Protein AF-A0A662XAB6-F1 (afdb_monomer_lite)

Sequence (909 aa):
MLYELLWIVLQAKLARQEALALLKDVELTTQPKACDLLTDLLWVIGNEVEANERGRERHTSREWRALCQLVKAVADEKLVTPLSLKASLEFDLLHDADLAPEPQALAKKVVRINTKTLYTQTKYNLLREETEGFAKVLGLLHTGVTKRQLAATSTDLLALIGFFDLDANRVLDLVLDAYERHPRNDCFAQLLGAFKRESLPHILGFKFQFYKRDPPAVEGVTTPRSLYRLAATLLDKNLLELEALMPHLGPSRDEIVSESLARTKEMQEQARAFGKVSLAGKKDSVKGDADEEAAAAAAKRQRDAAHNQVYGLIIGLLEIGAQQRAFEMIAWFQDKNVNPLTFTPLTTQLCAVVNVMIDAVYAPLSSRSLQLVEEGDKSEMALKKKSSPSQQTTENRYIRAVATFEECASTVFPIVEMLGPQLHHDQFLFTKLLRIVGKMLEDQLKKPKATSEGESGKEDDPVVQTIKSLVVKTFLPALSLQSCDPSTAFMLWDLIKAFPCDERYRMYLQWLEAYLTYPELQFREAEVVQSTRAVMRRLTADRAKLSARSLTHVAHSNPLIVFRTMLRQIQSYDNLIQPVVEAFKFVTPLGMDVLSFVLVSELSKPQKSMKADGTHVSLWLTSLANFSGSFYRRYPNVELAGLLQYLIQRLQNWASVDLVVLSELLTKMGSCLSLEDISVSQLEAQAGGPHLWYEPSDPKFTNRRAIPRLRDALIKRNLALPLCILICQMRSRIEFFEDKDLPHLKLLGRVYDTCQLTLSQLLQFLNGVVDPLVYRKMLPSITTLVREYHVPAELAMTLCRPAMRSDDPILQSAPRGIHAPGGGNTASNGAGRTMSNGAAANGTLTEEKHWYMYSPEVLEDVGRALHAGDGPDANPKDPFTGISREMYVTFWTLTLYDIHIPFQQYESE

Structure (mmCIF, N/CA/C/O backbone):
data_AF-A0A662XAB6-F1
#
_entry.id   AF-A0A662XAB6-F1
#
loop_
_atom_site.group_PDB
_atom_site.id
_atom_site.type_symbol
_atom_site.label_atom_id
_atom_site.label_alt_id
_atom_site.label_comp_id
_atom_site.label_asym_id
_atom_site.label_entity_id
_atom_site.label_seq_id
_atom_site.pdbx_PDB_ins_code
_atom_site.Cartn_x
_atom_site.Cartn_y
_atom_site.Cartn_z
_atom_site.occupancy
_atom_site.B_iso_or_equiv
_atom_site.auth_seq_id
_atom_site.auth_comp_id
_atom_site.auth_asym_id
_atom_site.auth_atom_id
_atom_site.pdbx_PDB_model_num
ATOM 1 N N . MET A 1 1 ? -62.985 18.448 91.212 1.00 64.50 1 MET A N 1
ATOM 2 C CA . MET A 1 1 ? -62.029 18.626 92.331 1.00 64.50 1 MET A CA 1
ATOM 3 C C . MET A 1 1 ? -60.595 18.730 91.838 1.00 64.50 1 MET A C 1
ATOM 5 O O . MET A 1 1 ? -60.015 19.780 92.039 1.00 64.50 1 MET A O 1
ATOM 9 N N . LEU A 1 2 ? -60.045 17.724 91.143 1.00 68.88 2 LEU A N 1
ATOM 10 C CA . LEU A 1 2 ? -58.697 17.806 90.548 1.00 68.88 2 LEU A CA 1
ATOM 11 C C . LEU A 1 2 ? -58.518 19.003 89.589 1.00 68.88 2 LEU A C 1
ATOM 13 O O . LEU A 1 2 ? -57.545 19.730 89.724 1.00 68.88 2 LEU A O 1
ATOM 17 N N . TYR A 1 3 ? -59.488 19.262 88.703 1.00 75.81 3 TYR A N 1
ATOM 18 C CA . TYR A 1 3 ? -59.507 20.444 87.821 1.00 75.81 3 TYR A CA 1
ATOM 19 C C . TYR A 1 3 ? -59.386 21.775 88.594 1.00 75.81 3 TYR A C 1
ATOM 21 O O . TYR A 1 3 ? -58.477 22.561 88.349 1.00 75.81 3 TYR A O 1
ATOM 29 N N . GLU A 1 4 ? -60.243 21.978 89.599 1.00 74.94 4 GLU A N 1
ATOM 30 C CA . GLU A 1 4 ? -60.218 23.165 90.470 1.00 74.94 4 GLU A CA 1
ATOM 31 C C . GLU A 1 4 ? -58.899 23.292 91.242 1.00 74.94 4 GLU A C 1
ATOM 33 O O . GLU A 1 4 ? -58.345 24.379 91.358 1.00 74.94 4 GLU A O 1
ATOM 38 N N . LEU A 1 5 ? -58.357 22.177 91.738 1.00 71.38 5 LEU A N 1
ATOM 39 C CA . LEU A 1 5 ? -57.085 22.149 92.460 1.00 71.38 5 LEU A CA 1
ATOM 40 C C . LEU A 1 5 ? -55.918 22.578 91.559 1.00 71.38 5 LEU A C 1
ATOM 42 O O . LEU A 1 5 ? -55.092 23.386 91.976 1.00 71.38 5 LEU A O 1
ATOM 46 N N . LEU A 1 6 ? -55.883 22.105 90.311 1.00 72.12 6 LEU A N 1
ATOM 47 C CA . LEU A 1 6 ? -54.888 22.525 89.322 1.00 72.12 6 LEU A CA 1
ATOM 48 C C . LEU A 1 6 ? -55.062 24.011 88.956 1.00 72.12 6 LEU A C 1
ATOM 50 O O . LEU A 1 6 ? -54.075 24.741 88.902 1.00 72.12 6 LEU A O 1
ATOM 54 N N . TRP A 1 7 ? -56.296 24.505 88.814 1.00 76.06 7 TRP A N 1
ATOM 55 C CA . TRP A 1 7 ? -56.568 25.924 88.545 1.00 76.06 7 TRP A CA 1
ATOM 56 C C . TRP A 1 7 ? -56.158 26.851 89.703 1.00 76.06 7 TRP A C 1
ATOM 58 O O . TRP A 1 7 ? -55.594 27.926 89.492 1.00 76.06 7 TRP A O 1
ATOM 68 N N . ILE A 1 8 ? -56.359 26.417 90.951 1.00 74.19 8 ILE A N 1
ATOM 69 C CA . ILE A 1 8 ? -55.923 27.133 92.163 1.00 74.19 8 ILE A CA 1
ATOM 70 C C . ILE A 1 8 ? -54.391 27.241 92.226 1.00 74.19 8 ILE A C 1
ATOM 72 O O . ILE A 1 8 ? -53.857 28.282 92.631 1.00 74.19 8 ILE A O 1
ATOM 76 N N . VAL A 1 9 ? -53.682 26.195 91.790 1.00 69.38 9 VAL A N 1
ATOM 77 C CA . VAL A 1 9 ? -52.216 26.186 91.669 1.00 69.38 9 VAL A CA 1
ATOM 78 C C . VAL A 1 9 ? -51.747 27.153 90.575 1.00 69.38 9 VAL A C 1
ATOM 80 O O . VAL A 1 9 ? -50.774 27.882 90.782 1.00 69.38 9 VAL A O 1
ATOM 83 N N . LEU A 1 10 ? -52.471 27.249 89.455 1.00 69.38 10 LEU A N 1
ATOM 84 C CA . LEU A 1 10 ? -52.178 28.194 88.366 1.00 69.38 10 LEU A CA 1
ATOM 85 C C . LEU A 1 10 ? -52.403 29.663 88.765 1.00 69.38 10 LEU A C 1
ATOM 87 O O . LEU A 1 10 ? -51.626 30.535 88.379 1.00 69.38 10 LEU A O 1
ATOM 91 N N . GLN A 1 11 ? -53.402 29.942 89.611 1.00 70.94 11 GLN A N 1
ATOM 92 C CA . GLN A 1 11 ? -53.679 31.279 90.162 1.00 70.94 11 GLN A CA 1
ATOM 93 C C . GLN A 1 11 ? -52.752 31.692 91.328 1.00 70.94 11 GLN A C 1
ATOM 95 O O . GLN A 1 11 ? -52.931 32.770 91.901 1.00 70.94 11 GLN A O 1
ATOM 100 N N . ALA A 1 12 ? -51.755 30.866 91.677 1.00 62.38 12 ALA A N 1
ATOM 101 C CA . ALA A 1 12 ? -50.772 31.092 92.744 1.00 62.38 12 ALA A CA 1
ATOM 102 C C . ALA A 1 12 ? -51.356 31.252 94.166 1.00 62.38 12 ALA A C 1
ATOM 104 O O . ALA A 1 12 ? -50.761 31.933 95.003 1.00 62.38 12 ALA A O 1
ATOM 105 N N . LYS A 1 13 ? -52.505 30.624 94.452 1.00 61.53 13 LYS A N 1
ATOM 106 C CA . LYS A 1 13 ? -53.132 30.626 95.791 1.00 61.53 13 LYS A CA 1
ATOM 107 C C . LYS A 1 13 ? -52.681 29.461 96.686 1.00 61.53 13 LYS A C 1
ATOM 109 O O . LYS A 1 13 ? -52.886 29.529 97.891 1.00 61.53 13 LYS A O 1
ATOM 114 N N . LEU A 1 14 ? -52.065 28.425 96.111 1.00 67.81 14 LEU A N 1
ATOM 115 C CA . LEU A 1 14 ? -51.539 27.244 96.807 1.00 67.81 14 LEU A CA 1
ATOM 116 C C . LEU A 1 14 ? -50.092 26.981 96.362 1.00 67.81 14 LEU A C 1
ATOM 118 O O . LEU A 1 14 ? -49.766 27.185 95.186 1.00 67.81 14 LEU A O 1
ATOM 122 N N . ALA A 1 15 ? -49.214 26.540 97.271 1.00 68.88 15 ALA A N 1
ATOM 123 C CA . ALA A 1 15 ? -47.836 26.231 96.905 1.00 68.88 15 ALA A CA 1
ATOM 124 C C . ALA A 1 15 ? -47.773 24.947 96.059 1.00 68.88 15 ALA A C 1
ATOM 126 O O . ALA A 1 15 ? -48.380 23.928 96.375 1.00 68.88 15 ALA A O 1
ATOM 127 N N . ARG A 1 16 ? -46.983 24.972 94.978 1.00 66.69 16 ARG A N 1
ATOM 128 C CA . ARG A 1 16 ? -46.826 23.841 94.038 1.00 66.69 16 ARG A CA 1
ATOM 129 C C . ARG A 1 16 ? -46.386 22.541 94.724 1.00 66.69 16 ARG A C 1
ATOM 131 O O . ARG A 1 16 ? -46.841 21.470 94.345 1.00 66.69 16 ARG A O 1
ATOM 138 N N . GLN A 1 17 ? -45.530 22.648 95.741 1.00 64.44 17 GLN A N 1
ATOM 139 C CA . GLN A 1 17 ? -45.034 21.508 96.521 1.00 64.44 17 GLN A CA 1
ATOM 140 C C . GLN A 1 17 ? -46.135 20.856 97.369 1.00 64.44 17 GLN A C 1
ATOM 142 O O . GLN A 1 17 ? -46.124 19.644 97.542 1.00 64.44 17 GLN A O 1
ATOM 147 N N . GLU A 1 18 ? -47.114 21.631 97.838 1.00 67.88 18 GLU A N 1
ATOM 148 C CA . GLU A 1 18 ? -48.255 21.121 98.610 1.00 67.88 18 GLU A CA 1
ATOM 149 C C . GLU A 1 18 ? -49.244 20.381 97.703 1.00 67.88 18 GLU A C 1
ATOM 151 O O . GLU A 1 18 ? -49.735 19.316 98.061 1.00 67.88 18 GLU A O 1
ATOM 156 N N . ALA A 1 19 ? -49.483 20.892 96.491 1.00 65.94 19 ALA A N 1
ATOM 157 C CA . ALA A 1 19 ? -50.311 20.208 95.497 1.00 65.94 19 ALA A CA 1
ATOM 158 C C . ALA A 1 19 ? -49.697 18.871 95.048 1.00 65.94 19 ALA A C 1
ATOM 160 O O . ALA A 1 19 ? -50.406 17.881 94.905 1.00 65.94 19 ALA A O 1
ATOM 161 N N . LEU A 1 20 ? -48.376 18.829 94.860 1.00 66.94 20 LEU A N 1
ATOM 162 C CA . LEU A 1 20 ? -47.648 17.609 94.509 1.00 66.94 20 LEU A CA 1
ATOM 163 C C . LEU A 1 20 ? -47.591 16.603 95.667 1.00 66.94 20 LEU A C 1
ATOM 165 O O . LEU A 1 20 ? -47.753 15.408 95.435 1.00 66.94 20 LEU A O 1
ATOM 169 N N . ALA A 1 21 ? -47.437 17.074 96.910 1.00 68.25 21 ALA A N 1
ATOM 170 C CA . ALA A 1 21 ? -47.539 16.235 98.104 1.00 68.25 21 ALA A CA 1
ATOM 171 C C . ALA A 1 21 ? -48.936 15.607 98.232 1.00 68.25 21 ALA A C 1
ATOM 173 O O . ALA A 1 21 ? -49.039 14.401 98.415 1.00 68.25 21 ALA A O 1
ATOM 174 N N . LEU A 1 22 ? -50.003 16.381 97.999 1.00 69.19 22 LEU A N 1
ATOM 175 C CA . LEU A 1 22 ? -51.377 15.865 97.973 1.00 69.19 22 LEU A CA 1
ATOM 176 C C . LEU A 1 22 ? -51.601 14.838 96.853 1.00 69.19 22 LEU A C 1
ATOM 178 O O . LEU A 1 22 ? -52.285 13.841 97.057 1.00 69.19 22 LEU A O 1
ATOM 182 N N . LEU A 1 23 ? -51.019 15.050 95.671 1.00 67.31 23 LEU A N 1
ATOM 183 C CA . LEU A 1 23 ? -51.100 14.090 94.563 1.00 67.31 23 LEU A CA 1
ATOM 184 C C . LEU A 1 23 ? -50.304 12.800 94.842 1.00 67.31 23 LEU A C 1
ATOM 186 O O . LEU A 1 23 ? -50.680 11.736 94.350 1.00 67.31 23 LEU A O 1
ATOM 190 N N . LYS A 1 24 ? -49.236 12.876 95.647 1.00 66.06 24 LYS A N 1
ATOM 191 C CA . LYS A 1 24 ? -48.466 11.716 96.126 1.00 66.06 24 LYS A CA 1
ATOM 192 C C . LYS A 1 24 ? -49.182 10.955 97.239 1.00 66.06 24 LYS A C 1
ATOM 194 O O . LYS A 1 24 ? -49.233 9.731 97.173 1.00 66.06 24 LYS A O 1
ATOM 199 N N . ASP A 1 25 ? -49.768 11.663 98.201 1.00 68.06 25 ASP A N 1
ATOM 200 C CA . ASP A 1 25 ? -50.517 11.082 99.326 1.00 68.06 25 ASP A CA 1
ATOM 201 C C . ASP A 1 25 ? -51.758 10.307 98.857 1.00 68.06 25 ASP A C 1
ATOM 203 O O . ASP A 1 25 ? -52.202 9.369 99.514 1.00 68.06 25 ASP A O 1
ATOM 207 N N . VAL A 1 26 ? -52.306 10.673 97.695 1.00 65.62 26 VAL A N 1
ATOM 208 C CA . VAL A 1 26 ? -53.451 10.000 97.057 1.00 65.62 26 VAL A CA 1
ATOM 209 C C . VAL A 1 26 ? -53.031 8.751 96.249 1.00 65.62 26 VAL A C 1
ATOM 211 O O . VAL A 1 26 ? -53.879 8.091 95.656 1.00 65.62 26 VAL A O 1
ATOM 214 N N . GLU A 1 27 ? -51.741 8.387 96.230 1.00 64.00 27 GLU A N 1
ATOM 215 C CA . GLU A 1 27 ? -51.200 7.209 95.524 1.00 64.00 27 GLU A CA 1
ATOM 216 C C . GLU A 1 27 ? -51.620 7.124 94.039 1.00 64.00 27 GLU A C 1
ATOM 218 O O . GLU A 1 27 ? -51.864 6.036 93.508 1.00 64.00 27 GLU A O 1
ATOM 223 N N . LEU A 1 28 ? -51.686 8.261 93.325 1.00 62.09 28 LEU A N 1
ATOM 224 C CA . LEU A 1 28 ? -52.144 8.313 91.922 1.00 62.09 28 LEU A CA 1
ATOM 225 C C . LEU A 1 28 ? -51.365 7.387 90.973 1.00 62.09 28 LEU A C 1
ATOM 227 O O . LEU A 1 28 ? -51.900 6.964 89.953 1.00 62.09 28 LEU A O 1
ATOM 231 N N . THR A 1 29 ? -50.128 7.036 91.314 1.00 60.00 29 THR A N 1
ATOM 232 C CA . THR A 1 29 ? -49.271 6.130 90.538 1.00 60.00 29 THR A CA 1
ATOM 233 C C . THR A 1 29 ? -49.745 4.672 90.545 1.00 60.00 29 THR A C 1
ATOM 235 O O . THR A 1 29 ? -49.292 3.885 89.714 1.00 60.00 29 THR A O 1
ATOM 238 N N . THR A 1 30 ? -50.660 4.292 91.447 1.00 61.38 30 THR A N 1
ATOM 239 C CA . THR A 1 30 ? -51.201 2.924 91.553 1.00 61.38 30 THR A CA 1
ATOM 240 C C . THR A 1 30 ? -52.391 2.664 90.621 1.00 61.38 30 THR A C 1
ATOM 242 O O . THR A 1 30 ? -52.692 1.504 90.330 1.00 61.38 30 THR A O 1
ATOM 245 N N . GLN A 1 31 ? -53.049 3.712 90.100 1.00 70.00 31 GLN A N 1
ATOM 246 C CA . GLN A 1 31 ? -54.215 3.591 89.216 1.00 70.00 31 GLN A CA 1
ATOM 247 C C . GLN A 1 31 ? -53.969 4.227 87.833 1.00 70.00 31 GLN A C 1
ATOM 249 O O . GLN A 1 31 ? -53.994 5.451 87.709 1.00 70.00 31 GLN A O 1
ATOM 254 N N . PRO A 1 32 ? -53.852 3.434 86.747 1.00 68.19 32 PRO A N 1
ATOM 255 C CA . PRO A 1 32 ? -53.530 3.960 85.414 1.00 68.19 32 PRO A CA 1
ATOM 256 C C . PRO A 1 32 ? -54.595 4.926 84.869 1.00 68.19 32 PRO A C 1
ATOM 258 O O . PRO A 1 32 ? -54.259 5.943 84.275 1.00 68.19 32 PRO A O 1
ATOM 261 N N . LYS A 1 33 ? -55.881 4.682 85.165 1.00 72.31 33 LYS A N 1
ATOM 262 C CA . LYS A 1 33 ? -56.985 5.569 84.755 1.00 72.31 33 LYS A CA 1
ATOM 263 C C . LYS A 1 33 ? -56.912 6.959 85.393 1.00 72.31 33 LYS A C 1
ATOM 265 O O . LYS A 1 33 ? -57.409 7.914 84.811 1.00 72.31 33 LYS A O 1
ATOM 270 N N . ALA A 1 34 ? -56.338 7.072 86.591 1.00 70.81 34 ALA A N 1
ATOM 271 C CA . ALA A 1 34 ? -56.177 8.354 87.269 1.00 70.81 34 ALA A CA 1
ATOM 272 C C . ALA A 1 34 ? -55.024 9.163 86.656 1.00 70.81 34 ALA A C 1
ATOM 274 O O . ALA A 1 34 ? -55.145 10.379 86.522 1.00 70.81 34 ALA A O 1
ATOM 275 N N . CYS A 1 35 ? -53.950 8.491 86.224 1.00 70.50 35 CYS A N 1
ATOM 276 C CA . CYS A 1 35 ? -52.875 9.104 85.444 1.00 70.50 35 CYS A CA 1
ATOM 277 C C . CYS A 1 35 ? -53.378 9.621 84.089 1.00 70.50 35 CYS A C 1
ATOM 279 O O . CYS A 1 35 ? -53.080 10.763 83.754 1.00 70.50 35 CYS A O 1
ATOM 281 N N . ASP A 1 36 ? -54.174 8.829 83.360 1.00 73.50 36 ASP A N 1
ATOM 282 C CA . ASP A 1 36 ? -54.745 9.236 82.065 1.00 73.50 36 ASP A CA 1
ATOM 283 C C . ASP A 1 36 ? -55.705 10.431 82.223 1.00 73.50 36 ASP A C 1
ATOM 285 O O . ASP A 1 36 ? -55.641 11.409 81.481 1.00 73.50 36 ASP A O 1
ATOM 289 N N . LEU A 1 37 ? -56.540 10.417 83.268 1.00 77.44 37 LEU A N 1
ATOM 290 C CA . LEU A 1 37 ? -57.451 11.524 83.561 1.00 77.44 37 LEU A CA 1
ATOM 291 C C . LEU A 1 37 ? -56.697 12.796 83.983 1.00 77.44 37 LEU A C 1
ATOM 293 O O . LEU A 1 37 ? -57.123 13.900 83.656 1.00 77.44 37 LEU A O 1
ATOM 297 N N . LEU A 1 38 ? -55.570 12.662 84.689 1.00 74.94 38 LEU A N 1
ATOM 298 C CA . LEU A 1 38 ? -54.689 13.785 85.015 1.00 74.94 38 LEU A CA 1
ATOM 299 C C . LEU A 1 38 ? -54.019 14.350 83.755 1.00 74.94 38 LEU A C 1
ATOM 301 O O . LEU A 1 38 ? -53.928 15.569 83.629 1.00 74.94 38 LEU A O 1
ATOM 305 N N . THR A 1 39 ? -53.583 13.507 82.813 1.00 76.44 39 THR A N 1
ATOM 306 C CA . THR A 1 39 ? -53.019 13.975 81.536 1.00 76.44 39 THR A CA 1
ATOM 307 C C . THR A 1 39 ? -54.048 14.658 80.653 1.00 76.44 39 THR A C 1
ATOM 309 O O . THR A 1 39 ? -53.748 15.714 80.101 1.00 76.44 39 THR A O 1
ATOM 312 N N . ASP A 1 40 ? -55.265 14.120 80.580 1.00 80.50 40 ASP A N 1
ATOM 313 C CA . ASP A 1 40 ? -56.362 14.727 79.828 1.00 80.50 40 ASP A CA 1
ATOM 314 C C . ASP A 1 40 ? -56.766 16.067 80.452 1.00 8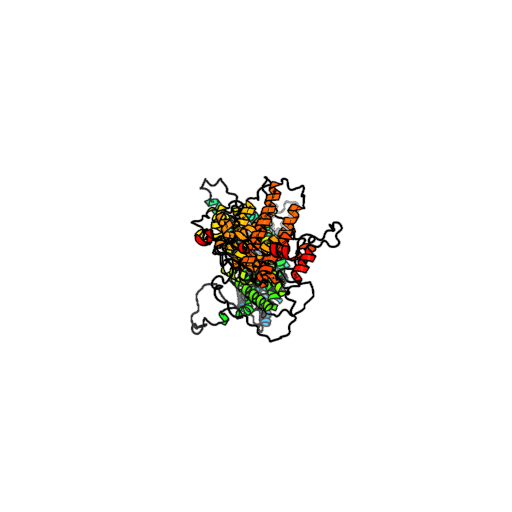0.50 40 ASP A C 1
ATOM 316 O O . ASP A 1 40 ? -56.984 17.044 79.743 1.00 80.50 40 ASP A O 1
ATOM 320 N N . LEU A 1 41 ? -56.792 16.159 81.788 1.00 79.56 41 LEU A N 1
ATOM 321 C CA . LEU A 1 41 ? -57.036 17.418 82.494 1.00 79.56 41 LEU A CA 1
ATOM 322 C C . LEU A 1 41 ? -55.926 18.444 82.254 1.00 79.56 41 LEU A C 1
ATOM 324 O O . LEU A 1 41 ? -56.233 19.613 82.053 1.00 79.56 41 LEU A O 1
ATOM 328 N N . LEU A 1 42 ? -54.654 18.036 82.249 1.00 77.50 42 LEU A N 1
ATOM 329 C CA . LEU A 1 42 ? -53.536 18.926 81.916 1.00 77.50 42 LEU A CA 1
ATOM 330 C C . LEU A 1 42 ? -53.609 19.413 80.460 1.00 77.50 42 LEU A C 1
ATOM 332 O O . LEU A 1 42 ? -53.297 20.574 80.206 1.00 77.50 42 LEU A O 1
ATOM 336 N N . TRP A 1 43 ? -54.064 18.567 79.530 1.00 81.19 43 TRP A N 1
ATOM 337 C CA . TRP A 1 43 ? -54.310 18.951 78.137 1.00 81.19 43 TRP A CA 1
ATOM 338 C C . TRP A 1 43 ? -55.481 19.937 78.008 1.00 81.19 43 TRP A C 1
ATOM 340 O O . TRP A 1 43 ? -55.330 20.994 77.399 1.00 81.19 43 TRP A O 1
ATOM 350 N N . VAL A 1 44 ? -56.625 19.654 78.646 1.00 81.62 44 VAL A N 1
ATOM 351 C CA . VAL A 1 44 ? -57.801 20.546 78.648 1.00 81.62 44 VAL A CA 1
ATOM 352 C C . VAL A 1 44 ? -57.467 21.899 79.276 1.00 81.62 44 VAL A C 1
ATOM 354 O O . VAL A 1 44 ? -57.783 22.934 78.697 1.00 81.62 44 VAL A O 1
ATOM 357 N N . ILE A 1 45 ? -56.785 21.904 80.425 1.00 79.06 45 ILE A N 1
ATOM 358 C CA . ILE A 1 45 ? -56.367 23.136 81.103 1.00 79.06 45 ILE A CA 1
ATOM 359 C C . ILE A 1 45 ? -55.348 23.903 80.250 1.00 79.06 45 ILE A C 1
ATOM 361 O O . ILE A 1 45 ? -55.426 25.126 80.186 1.00 79.06 45 ILE A O 1
ATOM 365 N N . GLY A 1 46 ? -54.434 23.215 79.559 1.00 77.94 46 GLY A N 1
ATOM 366 C CA . GLY A 1 46 ? -53.537 23.837 78.581 1.00 77.94 46 GLY A CA 1
ATOM 367 C C . GLY A 1 46 ? -54.302 24.594 77.500 1.00 77.94 46 GLY A C 1
ATOM 368 O O . GLY A 1 46 ? -54.092 25.795 77.332 1.00 77.94 46 GLY A O 1
ATOM 369 N N . ASN A 1 47 ? -55.272 23.936 76.867 1.00 77.38 47 ASN A N 1
ATOM 370 C CA . ASN A 1 47 ? -56.105 24.542 75.827 1.00 77.38 47 ASN A CA 1
ATOM 371 C C . ASN A 1 47 ? -56.960 25.707 76.352 1.00 77.38 47 ASN A C 1
ATOM 373 O O . ASN A 1 47 ? -57.165 26.697 75.652 1.00 77.38 47 ASN A O 1
ATOM 377 N N . GLU A 1 48 ? -57.466 25.621 77.584 1.00 77.62 48 GLU A N 1
ATOM 378 C CA . GLU A 1 48 ? -58.232 26.702 78.215 1.00 77.62 48 GLU A CA 1
ATOM 379 C C . GLU A 1 48 ? -57.359 27.910 78.575 1.00 77.62 48 GLU A C 1
ATOM 381 O O . GLU A 1 48 ? -57.803 29.052 78.433 1.00 77.62 48 GLU A O 1
ATOM 386 N N . VAL A 1 49 ? -56.114 27.689 79.011 1.00 74.62 49 VAL A N 1
ATOM 387 C CA . VAL A 1 49 ? -55.144 28.767 79.243 1.00 74.62 49 VAL A CA 1
ATOM 388 C C . VAL A 1 49 ? -54.801 29.455 77.921 1.00 74.62 49 VAL A C 1
ATOM 390 O O . VAL A 1 49 ? -54.876 30.681 77.859 1.00 74.62 49 VAL A O 1
ATOM 393 N N . GLU A 1 50 ? -54.539 28.707 76.847 1.00 72.56 50 GLU A N 1
ATOM 394 C CA . GLU A 1 50 ? -54.301 29.284 75.515 1.00 72.56 50 GLU A CA 1
ATOM 395 C C . GLU A 1 50 ? -55.525 30.027 74.960 1.00 72.56 50 GLU A C 1
ATOM 397 O O . GLU A 1 50 ? -55.405 31.114 74.388 1.00 72.56 50 GLU A O 1
ATOM 402 N N . ALA A 1 51 ? -56.733 29.491 75.159 1.00 71.38 51 ALA A N 1
ATOM 403 C CA . ALA A 1 51 ? -57.969 30.143 74.732 1.00 71.38 51 ALA A CA 1
ATOM 404 C C . ALA A 1 51 ? -58.236 31.458 75.492 1.00 71.38 51 ALA A C 1
ATOM 406 O O . ALA A 1 51 ? -58.778 32.405 74.909 1.00 71.38 51 ALA A O 1
ATOM 407 N N . ASN A 1 52 ? -57.830 31.538 76.765 1.00 69.62 52 ASN A N 1
ATOM 408 C CA . ASN A 1 52 ? -57.932 32.733 77.609 1.00 69.62 52 ASN A CA 1
ATOM 409 C C . ASN A 1 52 ? -56.854 33.797 77.308 1.00 69.62 52 ASN A C 1
ATOM 411 O O . ASN A 1 52 ? -56.996 34.943 77.735 1.00 69.62 52 ASN A O 1
ATOM 415 N N . GLU A 1 53 ? -55.813 33.477 76.532 1.00 66.69 53 GLU A N 1
ATOM 416 C CA . GLU A 1 53 ? -54.731 34.402 76.148 1.00 66.69 53 GLU A CA 1
ATOM 417 C C . GLU A 1 53 ? -55.084 35.372 74.999 1.00 66.69 53 GLU A C 1
ATOM 419 O O . GLU A 1 53 ? -54.214 36.108 74.525 1.00 66.69 53 GLU A O 1
ATOM 424 N N . ARG A 1 54 ? -56.349 35.447 74.555 1.00 52.69 54 ARG A N 1
ATOM 425 C CA . ARG A 1 54 ? -56.786 36.361 73.477 1.00 52.69 54 ARG A CA 1
ATOM 426 C C . ARG A 1 54 ? -56.409 37.825 73.777 1.00 52.69 54 ARG A C 1
ATOM 428 O O . ARG A 1 54 ? -57.127 38.530 74.480 1.00 52.69 54 ARG A O 1
ATOM 435 N N . GLY A 1 55 ? -55.294 38.284 73.197 1.00 55.88 55 GLY A N 1
ATOM 436 C CA . GLY A 1 55 ? -54.782 39.660 73.285 1.00 55.88 55 GLY A CA 1
ATOM 437 C C . GLY A 1 55 ? -53.388 39.835 73.914 1.00 55.88 55 GLY A C 1
ATOM 438 O O . GLY A 1 55 ? -52.907 40.965 73.953 1.00 55.88 55 GLY A O 1
ATOM 439 N N . ARG A 1 56 ? -52.725 38.770 74.390 1.00 57.69 56 ARG A N 1
ATOM 440 C CA . ARG A 1 56 ? -51.313 38.786 74.840 1.00 57.69 56 ARG A CA 1
ATOM 441 C C . ARG A 1 56 ? -50.422 38.045 73.829 1.00 57.69 56 ARG A C 1
ATOM 443 O O . ARG A 1 56 ? -50.932 37.260 73.033 1.00 57.69 56 ARG A O 1
ATOM 450 N N . GLU A 1 57 ? -49.108 38.299 73.824 1.00 56.16 57 GLU A N 1
ATOM 451 C CA . GLU A 1 57 ? -48.163 37.451 73.074 1.00 56.16 57 GLU A CA 1
ATOM 452 C C . GLU A 1 57 ? -48.307 36.005 73.577 1.00 56.16 57 GLU A C 1
ATOM 454 O O . GLU A 1 57 ? -48.281 35.781 74.792 1.00 56.16 57 GLU A O 1
ATOM 459 N N . ARG A 1 58 ? -48.524 35.047 72.661 1.00 61.16 58 ARG A N 1
ATOM 460 C CA . ARG A 1 58 ? -48.748 33.628 72.995 1.00 61.16 58 ARG A CA 1
ATOM 461 C C . ARG A 1 58 ? -47.674 33.127 73.966 1.00 61.16 58 ARG A C 1
ATOM 463 O O . ARG A 1 58 ? -46.505 33.470 73.793 1.00 61.16 58 ARG A O 1
ATOM 470 N N . HIS A 1 59 ? -48.068 32.323 74.954 1.00 63.84 59 HIS A N 1
ATOM 471 C CA . HIS A 1 59 ? -47.167 31.645 75.899 1.00 63.84 59 HIS A CA 1
ATOM 472 C C . HIS A 1 59 ? -46.468 32.566 76.927 1.00 63.84 59 HIS A C 1
ATOM 474 O O . HIS A 1 59 ? -45.488 32.184 77.573 1.00 63.84 59 HIS A O 1
ATOM 480 N N . THR A 1 60 ? -46.967 33.792 77.142 1.00 61.75 60 THR A N 1
ATOM 481 C CA . THR A 1 60 ? -46.383 34.753 78.109 1.00 61.75 60 THR A CA 1
ATOM 482 C C . THR A 1 60 ? -47.222 34.987 79.368 1.00 61.75 60 THR A C 1
ATOM 484 O O . THR A 1 60 ? -46.779 35.712 80.277 1.00 61.75 60 THR A O 1
ATOM 487 N N . SER A 1 61 ? -48.413 34.387 79.480 1.00 71.31 61 SER A N 1
ATOM 488 C CA . SER A 1 61 ? -49.264 34.567 80.658 1.00 71.31 61 SER A CA 1
ATOM 489 C C . SER A 1 61 ? -48.635 33.994 81.934 1.00 71.31 61 SER A C 1
ATOM 491 O O . SER A 1 61 ? -47.706 33.177 81.928 1.00 71.31 61 SER A O 1
ATOM 493 N N . ARG A 1 62 ? -49.094 34.499 83.085 1.00 69.69 62 ARG A N 1
ATOM 494 C CA . ARG A 1 62 ? -48.660 33.979 84.387 1.00 69.69 62 ARG A CA 1
ATOM 495 C C . ARG A 1 62 ? -49.185 32.557 84.577 1.00 69.69 62 ARG A C 1
ATOM 497 O O . ARG A 1 62 ? -48.456 31.726 85.113 1.00 69.69 62 ARG A O 1
ATOM 504 N N . GLU A 1 63 ? -50.401 32.301 84.099 1.00 72.62 63 GLU A N 1
ATOM 505 C CA . GLU A 1 63 ? -51.036 30.990 84.109 1.00 72.62 63 GLU A CA 1
ATOM 506 C C . GLU A 1 63 ? -50.252 29.979 83.253 1.00 72.62 63 GLU A C 1
ATOM 508 O O . GLU A 1 63 ? -49.946 28.898 83.746 1.00 72.62 63 GLU A O 1
ATOM 513 N N . TRP A 1 64 ? -49.807 30.344 82.043 1.00 77.00 64 TRP A N 1
ATOM 514 C CA . TRP A 1 64 ? -49.007 29.463 81.177 1.00 77.00 64 TRP A CA 1
ATOM 515 C C . TRP A 1 64 ? -47.670 29.060 81.808 1.00 77.00 64 TRP A C 1
ATOM 517 O O . TRP A 1 64 ? -47.349 27.878 81.894 1.00 77.00 64 TRP A O 1
ATOM 527 N N . ARG A 1 65 ? -46.908 30.013 82.368 1.00 74.69 65 ARG A N 1
ATOM 528 C CA . ARG A 1 65 ? -45.646 29.678 83.063 1.00 74.69 65 ARG A CA 1
ATOM 529 C C . ARG A 1 65 ? -45.868 28.795 84.289 1.00 74.69 65 ARG A C 1
ATOM 531 O O . ARG A 1 65 ? -45.038 27.934 84.577 1.00 74.69 65 ARG A O 1
ATOM 538 N N . ALA A 1 66 ? -46.955 29.020 85.029 1.00 74.88 66 ALA A N 1
ATOM 539 C CA . ALA A 1 66 ? -47.312 28.179 86.165 1.00 74.88 66 ALA A CA 1
ATOM 540 C C . ALA A 1 66 ? -47.685 26.759 85.706 1.00 74.88 66 ALA A C 1
ATOM 542 O O . ALA A 1 66 ? -47.290 25.798 86.367 1.00 74.88 66 ALA A O 1
ATOM 543 N N . LEU A 1 67 ? -48.355 26.627 84.556 1.00 77.88 67 LEU A N 1
ATOM 544 C CA . LEU A 1 67 ? -48.697 25.350 83.933 1.00 77.88 67 LEU A CA 1
ATOM 545 C C . LEU A 1 67 ? -47.449 24.601 83.465 1.00 77.88 67 LEU A C 1
ATOM 547 O O . LEU A 1 67 ? -47.269 23.453 83.855 1.00 77.88 67 LEU A O 1
ATOM 551 N N . CYS A 1 68 ? -46.542 25.246 82.728 1.00 76.75 68 CYS A N 1
ATOM 552 C CA . CYS A 1 68 ? -45.290 24.623 82.283 1.00 76.75 68 CYS A CA 1
ATOM 553 C C . CYS A 1 68 ? -44.446 24.138 83.470 1.00 76.75 68 CYS A C 1
ATOM 555 O O . CYS A 1 68 ? -43.910 23.032 83.458 1.00 76.75 68 CYS A O 1
ATOM 557 N N . GLN A 1 69 ? -44.376 24.932 84.544 1.00 76.12 69 GLN A N 1
ATOM 558 C CA . GLN A 1 69 ? -43.668 24.549 85.768 1.00 76.12 69 GLN A CA 1
ATOM 559 C C . GLN A 1 69 ? -44.357 23.405 86.521 1.00 76.12 69 GLN A C 1
ATOM 561 O O . GLN A 1 69 ? -43.674 22.591 87.139 1.00 76.12 69 GLN A O 1
ATOM 566 N N . LEU A 1 70 ? -45.689 23.336 86.484 1.00 77.00 70 LEU A N 1
ATOM 567 C CA . LEU A 1 70 ? -46.461 22.243 87.067 1.00 77.00 70 LEU A CA 1
ATOM 568 C C . LEU A 1 70 ? -46.277 20.950 86.269 1.00 77.00 70 LEU A C 1
ATOM 570 O O . LEU A 1 70 ? -45.987 19.918 86.859 1.00 77.00 70 LEU A O 1
ATOM 574 N N . VAL A 1 71 ? -46.367 21.014 84.940 1.00 76.94 71 VAL A N 1
ATOM 575 C CA . VAL A 1 71 ? -46.135 19.884 84.028 1.00 76.94 71 VAL A CA 1
ATOM 576 C C . VAL A 1 71 ? -44.706 19.352 84.177 1.00 76.94 71 VAL A C 1
ATOM 578 O O . VAL A 1 71 ? -44.511 18.139 84.268 1.00 76.94 71 VAL A O 1
ATOM 581 N N . LYS A 1 72 ? -43.713 20.242 84.302 1.00 78.50 72 LYS A N 1
ATOM 582 C CA . LYS A 1 72 ? -42.322 19.871 84.594 1.00 78.50 72 LYS A CA 1
ATOM 583 C C . LYS A 1 72 ? -42.187 19.170 85.947 1.00 78.50 72 LYS A C 1
ATOM 585 O O . LYS A 1 72 ? -41.587 18.106 86.021 1.00 78.50 72 LYS A O 1
ATOM 590 N N . ALA A 1 73 ? -42.815 19.697 86.997 1.00 75.69 73 ALA A N 1
ATOM 591 C CA . ALA A 1 73 ? -42.769 19.079 88.319 1.00 75.69 73 ALA A CA 1
ATOM 592 C C . ALA A 1 73 ? -43.507 17.724 88.378 1.00 75.69 73 ALA A C 1
ATOM 594 O O . ALA A 1 73 ? -43.032 16.790 89.017 1.00 75.69 73 ALA A O 1
ATOM 595 N N . VAL A 1 74 ? -44.626 17.578 87.660 1.00 75.56 74 VAL A N 1
ATOM 596 C CA . VAL A 1 74 ? -45.355 16.305 87.509 1.00 75.56 74 VAL A CA 1
ATOM 597 C C . VAL A 1 74 ? -44.495 15.254 86.798 1.00 75.56 74 VAL A C 1
ATOM 599 O O . VAL A 1 74 ? -44.523 14.078 87.172 1.00 75.56 74 VAL A O 1
ATOM 602 N N . ALA A 1 75 ? -43.704 15.670 85.805 1.00 72.69 75 ALA A N 1
ATOM 603 C CA . ALA A 1 75 ? -42.762 14.800 85.108 1.00 72.69 75 ALA A CA 1
ATOM 604 C C . ALA A 1 75 ? -41.530 14.443 85.967 1.00 72.69 75 ALA A C 1
ATOM 606 O O . ALA A 1 75 ? -41.149 13.271 86.014 1.00 72.69 75 ALA A O 1
ATOM 607 N N . ASP A 1 76 ? -40.942 15.414 86.676 1.00 76.44 76 ASP A N 1
ATOM 608 C CA . ASP A 1 76 ? -39.763 15.228 87.540 1.00 76.44 76 ASP A CA 1
ATOM 609 C C . ASP A 1 76 ? -40.063 14.294 88.723 1.00 76.44 76 ASP A C 1
ATOM 611 O O . ASP A 1 76 ? -39.252 13.437 89.083 1.00 76.44 76 ASP A O 1
ATOM 615 N N . GLU A 1 77 ? -41.264 14.400 89.295 1.00 73.19 77 GLU A N 1
ATOM 616 C CA . GLU A 1 77 ? -41.711 13.548 90.397 1.00 73.19 77 GLU A CA 1
ATOM 617 C C . GLU A 1 77 ? -42.283 12.191 89.949 1.00 73.19 77 GLU A C 1
ATOM 619 O O . GLU A 1 77 ? -42.691 11.393 90.794 1.00 73.19 77 GLU A O 1
ATOM 624 N N . LYS A 1 78 ? -42.274 11.896 88.638 1.00 67.12 78 LYS A N 1
ATOM 625 C CA . LYS A 1 78 ? -42.756 10.641 88.024 1.00 67.12 78 LYS A CA 1
ATOM 626 C C . LYS A 1 78 ? -44.209 10.279 88.369 1.00 67.12 78 LYS A C 1
ATOM 628 O O . LYS A 1 78 ? -44.558 9.099 88.393 1.00 67.12 78 LYS A O 1
ATOM 633 N N . LEU A 1 79 ? -45.065 11.275 88.595 1.00 70.25 79 LEU A N 1
ATOM 634 C CA . LEU A 1 79 ? -46.500 11.060 88.833 1.00 70.25 79 LEU A CA 1
ATOM 635 C C . LEU A 1 79 ? -47.215 10.535 87.576 1.00 70.25 79 LEU A C 1
ATOM 637 O O . LEU A 1 79 ? -48.152 9.747 87.672 1.00 70.25 79 LEU A O 1
ATOM 641 N N . VAL A 1 80 ? -46.733 10.933 86.395 1.00 71.44 80 VAL A N 1
ATOM 642 C CA . VAL A 1 80 ? -47.130 10.393 85.090 1.00 71.44 80 VAL A CA 1
ATOM 643 C C . VAL A 1 80 ? -45.870 10.023 84.315 1.00 71.44 80 VAL A C 1
ATOM 645 O O . VAL A 1 80 ? -44.852 10.714 84.387 1.00 71.44 80 VAL A O 1
ATOM 648 N N . THR A 1 81 ? -45.918 8.930 83.550 1.00 73.19 81 THR A N 1
ATOM 649 C CA . THR A 1 81 ? -44.788 8.572 82.689 1.00 73.19 81 THR A CA 1
ATOM 650 C C . THR A 1 81 ? -44.555 9.654 81.622 1.00 73.19 81 THR A C 1
ATOM 652 O O . THR A 1 81 ? -45.501 10.114 80.977 1.00 73.19 81 THR A O 1
ATOM 655 N N . PRO A 1 82 ? -43.294 10.036 81.351 1.00 68.81 82 PRO A N 1
ATOM 656 C CA . PRO A 1 82 ? -42.978 11.070 80.364 1.00 68.81 82 PRO A CA 1
ATOM 657 C C . PRO A 1 82 ? -43.398 10.686 78.934 1.00 68.81 82 PRO A C 1
ATOM 659 O O . PRO A 1 82 ? -43.460 11.549 78.065 1.00 68.81 82 PRO A O 1
ATOM 662 N N . LEU A 1 83 ? -43.685 9.404 78.676 1.00 71.56 83 LEU A N 1
ATOM 663 C CA . LEU A 1 83 ? -44.216 8.911 77.403 1.00 71.56 83 LEU A CA 1
ATOM 664 C C . LEU A 1 83 ? -45.690 9.286 77.199 1.00 71.56 83 LEU A C 1
ATOM 666 O O . LEU A 1 83 ? -46.042 9.694 76.099 1.00 71.56 83 LEU A O 1
ATOM 670 N N . SER A 1 84 ? -46.521 9.195 78.243 1.00 72.50 84 SER A N 1
ATOM 671 C CA . SER A 1 84 ? -47.942 9.568 78.172 1.00 72.50 84 SER A CA 1
ATOM 672 C C . SER A 1 84 ? -48.106 11.082 77.983 1.00 72.50 84 SER A C 1
ATOM 674 O O . SER A 1 84 ? -48.791 11.529 77.067 1.00 72.50 84 SER A O 1
ATOM 676 N N . LEU A 1 85 ? -47.336 11.883 78.731 1.00 72.19 85 LEU A N 1
ATOM 677 C CA . LEU A 1 85 ? -47.316 13.344 78.573 1.00 72.19 85 LEU A CA 1
ATOM 678 C C . LEU A 1 85 ? -46.900 13.775 77.157 1.00 72.19 85 LEU A C 1
ATOM 680 O O . LEU A 1 85 ? -47.494 14.684 76.591 1.00 72.19 85 LEU A O 1
ATOM 684 N N . LYS A 1 86 ? -45.911 13.101 76.556 1.00 75.25 86 LYS A N 1
ATOM 685 C CA . LYS A 1 86 ? -45.456 13.388 75.183 1.00 75.25 86 LYS A CA 1
ATOM 686 C C . LYS A 1 86 ? -46.426 12.930 74.093 1.00 75.25 86 LYS A C 1
ATOM 688 O O . LYS A 1 86 ? -46.296 13.395 72.965 1.00 75.25 86 LYS A O 1
ATOM 693 N N . ALA A 1 87 ? -47.325 11.996 74.396 1.00 72.75 87 ALA A N 1
ATOM 694 C CA . ALA A 1 87 ? -48.309 11.483 73.448 1.00 72.75 87 ALA A CA 1
ATOM 695 C C . ALA A 1 87 ? -49.571 12.358 73.388 1.00 72.75 87 ALA A C 1
ATOM 697 O O . ALA A 1 87 ? -50.150 12.485 72.312 1.00 72.75 87 ALA A O 1
ATOM 698 N N . SER A 1 88 ? -49.967 12.955 74.519 1.00 74.12 88 SER A N 1
ATOM 699 C CA . SER A 1 88 ? -51.239 13.682 74.644 1.00 74.12 88 SER A CA 1
ATOM 700 C C . SER A 1 88 ? -51.105 15.209 74.661 1.00 74.12 88 SER A C 1
ATOM 702 O O . SER A 1 88 ? -52.044 15.889 74.265 1.00 74.12 88 SER A O 1
ATOM 704 N N . LEU A 1 89 ? -49.975 15.774 75.114 1.00 78.69 89 LEU A N 1
ATOM 705 C CA . LEU A 1 89 ? -49.799 17.232 75.207 1.00 78.69 89 LEU A CA 1
ATOM 706 C C . LEU A 1 89 ? -49.321 17.861 73.888 1.00 78.69 89 LEU A C 1
ATOM 708 O O . LEU A 1 89 ? -48.626 17.229 73.091 1.00 78.69 89 LEU A O 1
ATOM 712 N N . GLU A 1 90 ? -49.659 19.136 73.682 1.00 79.12 90 GLU A N 1
ATOM 713 C CA . GLU A 1 90 ? -49.266 19.897 72.492 1.00 79.12 90 GLU A CA 1
ATOM 714 C C . GLU A 1 90 ? -47.763 20.237 72.472 1.00 79.12 90 GLU A C 1
ATOM 716 O O . GLU A 1 90 ? -47.100 20.321 73.511 1.00 79.12 90 GLU A O 1
ATOM 721 N N . PHE A 1 91 ? -47.198 20.427 71.271 1.00 77.44 91 PHE A N 1
ATOM 722 C CA . PHE A 1 91 ? -45.749 20.599 71.090 1.00 77.44 91 PHE A CA 1
ATOM 723 C C . PHE A 1 91 ? -45.193 21.861 71.763 1.00 77.44 91 PHE A C 1
ATOM 725 O O . PHE A 1 91 ? -44.053 21.830 72.226 1.00 77.44 91 PHE A O 1
ATOM 732 N N . ASP A 1 92 ? -45.986 22.930 71.838 1.00 75.44 92 ASP A N 1
ATOM 733 C CA . ASP A 1 92 ? -45.583 24.209 72.431 1.00 75.44 92 ASP A CA 1
ATOM 734 C C . ASP A 1 92 ? -45.491 24.097 73.967 1.00 75.44 92 ASP A C 1
ATOM 736 O O . ASP A 1 92 ? -44.468 24.447 74.559 1.00 75.44 92 ASP A O 1
ATOM 740 N N . LEU A 1 93 ? -46.477 23.457 74.610 1.00 75.31 93 LEU A N 1
ATOM 741 C CA . LEU A 1 93 ? -46.466 23.170 76.052 1.00 75.31 93 LEU A CA 1
ATOM 742 C C . LEU A 1 93 ? -45.313 22.237 76.458 1.00 75.31 93 LEU A C 1
ATOM 744 O O . LEU A 1 93 ? -44.693 22.410 77.508 1.00 75.31 93 LEU A O 1
ATOM 748 N N . LEU A 1 94 ? -45.003 21.239 75.627 1.00 77.00 94 LEU A N 1
ATOM 749 C CA . LEU A 1 94 ? -43.891 20.315 75.867 1.00 77.00 94 LEU A CA 1
ATOM 750 C C . LEU A 1 94 ? -42.518 20.986 75.718 1.00 77.00 94 LEU A C 1
ATOM 752 O O . LEU A 1 94 ? -41.573 20.573 76.397 1.00 77.00 94 LEU A O 1
ATOM 756 N N . HIS A 1 95 ? -42.399 21.987 74.842 1.00 78.31 95 HIS A N 1
ATOM 757 C CA . HIS A 1 95 ? -41.171 22.756 74.670 1.00 78.31 95 HIS A CA 1
ATOM 758 C C . HIS A 1 95 ? -40.929 23.698 75.852 1.00 78.31 95 HIS A C 1
ATOM 760 O O . HIS A 1 95 ? -39.863 23.645 76.463 1.00 78.31 95 HIS A O 1
ATOM 766 N N . ASP A 1 96 ? -41.944 24.474 76.233 1.00 75.06 96 ASP A N 1
ATOM 767 C CA . ASP A 1 96 ? -41.851 25.449 77.325 1.00 75.06 96 ASP A CA 1
ATOM 768 C C . ASP A 1 96 ? -41.731 24.796 78.716 1.00 75.06 96 ASP A C 1
ATOM 770 O O . ASP A 1 96 ? -41.261 25.421 79.669 1.00 75.06 96 ASP A O 1
ATOM 774 N N . ALA A 1 97 ? -42.135 23.529 78.853 1.00 75.00 97 ALA A N 1
ATOM 775 C CA . ALA A 1 97 ? -41.927 22.717 80.054 1.00 75.00 97 ALA A CA 1
ATOM 776 C C . ALA A 1 97 ? -40.549 22.014 80.107 1.00 75.00 97 ALA A C 1
ATOM 778 O O . ALA A 1 97 ? -40.319 21.207 81.008 1.00 75.00 97 ALA A O 1
ATOM 779 N N . ASP A 1 98 ? -39.633 22.291 79.166 1.00 75.25 98 ASP A N 1
ATOM 780 C CA . ASP A 1 98 ? -38.325 21.626 78.988 1.00 75.25 98 ASP A CA 1
ATOM 781 C C . ASP A 1 98 ? -38.404 20.097 78.759 1.00 75.25 98 ASP A C 1
ATOM 783 O O . ASP A 1 98 ? -37.422 19.370 78.940 1.00 75.25 98 ASP A O 1
ATOM 787 N N . LEU A 1 99 ? -39.563 19.568 78.351 1.00 72.81 99 LEU A N 1
ATOM 788 C CA . LEU A 1 99 ? -39.775 18.126 78.154 1.00 72.81 99 LEU A CA 1
ATOM 789 C C . LEU A 1 99 ? -39.453 17.663 76.726 1.00 72.81 99 LEU A C 1
ATOM 791 O O . LEU A 1 99 ? -39.209 16.464 76.501 1.00 72.81 99 LEU A O 1
ATOM 795 N N . ALA A 1 100 ? -39.443 18.587 75.761 1.00 71.50 100 ALA A N 1
ATOM 796 C CA . ALA A 1 100 ? -39.172 18.316 74.356 1.00 71.50 100 ALA A CA 1
ATOM 797 C C . ALA A 1 100 ? -38.402 19.467 73.656 1.00 71.50 100 ALA A C 1
ATOM 799 O O . ALA A 1 100 ? -38.459 20.619 74.082 1.00 71.50 100 ALA A O 1
ATOM 800 N N . PRO A 1 101 ? -37.646 19.169 72.579 1.00 72.25 101 PRO A N 1
ATOM 801 C CA . PRO A 1 101 ? -36.985 20.194 71.765 1.00 72.25 101 PRO A CA 1
ATOM 802 C C . PRO A 1 101 ? -38.000 21.033 70.969 1.00 72.25 101 PRO A C 1
ATOM 804 O O . PRO A 1 101 ? -39.173 20.686 70.911 1.00 72.25 101 PRO A O 1
ATOM 807 N N . GLU A 1 102 ? -37.519 22.094 70.316 1.00 78.19 102 GLU A N 1
ATOM 808 C CA . GLU A 1 102 ? -38.303 23.096 69.572 1.00 78.19 102 GLU A CA 1
ATOM 809 C C . GLU A 1 102 ? -39.521 22.526 68.792 1.00 78.19 102 GLU A C 1
ATOM 811 O O . GLU A 1 102 ? -39.379 21.552 68.033 1.00 78.19 102 GLU A O 1
ATOM 816 N N . PRO A 1 103 ? -40.713 23.148 68.900 1.00 74.00 103 PRO A N 1
ATOM 817 C CA . PRO A 1 103 ? -41.979 22.599 68.400 1.00 74.00 103 PRO A CA 1
ATOM 818 C C . PRO A 1 103 ? -41.993 22.405 66.878 1.00 74.00 103 PRO A C 1
ATOM 820 O O . PRO A 1 103 ? -42.484 21.394 66.365 1.00 74.00 103 PRO A O 1
ATOM 823 N N . GLN A 1 104 ? -41.349 23.305 66.125 1.00 74.81 104 GLN A N 1
ATOM 824 C CA . GLN A 1 104 ? -41.233 23.190 64.667 1.00 74.81 104 GLN A CA 1
ATOM 825 C C . GLN A 1 104 ? -40.435 21.951 64.229 1.00 74.81 104 GLN A C 1
ATOM 827 O O . GLN A 1 104 ? -40.710 21.362 63.177 1.00 74.81 104 GLN A O 1
ATOM 832 N N . ALA A 1 105 ? -39.438 21.533 65.015 1.00 77.38 105 ALA A N 1
ATOM 833 C CA . ALA A 1 105 ? -38.640 20.350 64.720 1.00 77.38 105 ALA A CA 1
ATOM 834 C C . ALA A 1 105 ? -39.440 19.060 64.958 1.00 77.38 105 ALA A C 1
ATOM 836 O O . ALA A 1 105 ? -39.291 18.098 64.198 1.00 77.38 105 ALA A O 1
ATOM 837 N N . LEU A 1 106 ? -40.309 19.043 65.973 1.00 77.19 106 LEU A N 1
ATOM 838 C CA . LEU A 1 106 ? -41.218 17.930 66.253 1.00 77.19 106 LEU A CA 1
ATOM 839 C C . LEU A 1 106 ? -42.304 17.813 65.185 1.00 77.19 106 LEU A C 1
ATOM 841 O O . LEU A 1 106 ? -42.475 16.727 64.636 1.00 77.19 106 LEU A O 1
ATOM 845 N N . ALA A 1 107 ? -42.933 18.920 64.787 1.00 78.50 107 ALA A N 1
ATOM 846 C CA . ALA A 1 107 ? -43.915 18.927 63.703 1.00 78.50 107 ALA A CA 1
ATOM 847 C C . ALA A 1 107 ? -43.317 18.393 62.386 1.00 78.50 107 ALA A C 1
ATOM 849 O O . ALA A 1 107 ? -43.884 17.502 61.750 1.00 78.50 107 ALA A O 1
ATOM 850 N N . LYS A 1 108 ? -42.106 18.840 62.012 1.00 81.50 108 LYS A N 1
ATOM 851 C CA . LYS A 1 108 ? -41.376 18.301 60.847 1.00 81.50 108 LYS A CA 1
ATOM 852 C C . LYS A 1 108 ? -41.068 16.807 60.990 1.00 81.50 108 LYS A C 1
ATOM 854 O O . LYS A 1 108 ? -41.121 16.082 59.996 1.00 81.50 108 LYS A O 1
ATOM 859 N N . LYS A 1 109 ? -40.733 16.328 62.194 1.00 82.81 109 LYS A N 1
ATOM 860 C CA . LYS A 1 109 ? -40.501 14.896 62.457 1.00 82.81 109 LYS A CA 1
ATOM 861 C C . LYS A 1 109 ? -41.786 14.081 62.325 1.00 82.81 109 LYS A C 1
ATOM 863 O O . LYS A 1 109 ? -41.742 13.045 61.674 1.00 82.81 109 LYS A O 1
ATOM 868 N N . VAL A 1 110 ? -42.908 14.552 62.867 1.00 82.19 110 VAL A N 1
ATOM 869 C CA . VAL A 1 110 ? -44.214 13.882 62.758 1.00 82.19 110 VAL A CA 1
ATOM 870 C C . VAL A 1 110 ? -44.662 13.807 61.304 1.00 82.19 110 VAL A C 1
ATOM 872 O O . VAL A 1 110 ? -45.021 12.729 60.845 1.00 82.19 110 VAL A O 1
ATOM 875 N N . VAL A 1 111 ? -44.536 14.899 60.540 1.00 82.62 111 VAL A N 1
ATOM 876 C CA . VAL A 1 111 ? -44.815 14.882 59.095 1.00 82.62 111 VAL A CA 1
ATOM 877 C C . VAL A 1 111 ? -43.923 13.864 58.387 1.00 82.62 111 VAL A C 1
ATOM 879 O O . VAL A 1 111 ? -44.439 13.029 57.660 1.00 82.62 111 VAL A O 1
ATOM 882 N N . ARG A 1 112 ? -42.607 13.842 58.643 1.00 83.94 112 ARG A N 1
ATOM 883 C CA . ARG A 1 112 ? -41.706 12.831 58.053 1.00 83.94 112 ARG A CA 1
ATOM 884 C C . ARG A 1 112 ? -42.099 11.399 58.417 1.00 83.94 112 ARG A C 1
ATOM 886 O O . ARG A 1 112 ? -42.005 10.526 57.559 1.00 83.94 112 ARG A O 1
ATOM 893 N N . ILE A 1 113 ? -42.509 11.152 59.662 1.00 83.38 113 ILE A N 1
ATOM 894 C CA . ILE A 1 113 ? -42.947 9.829 60.125 1.00 83.38 113 ILE A CA 1
ATOM 895 C C . ILE A 1 113 ? -44.239 9.431 59.415 1.00 83.38 113 ILE A C 1
ATOM 897 O O . ILE A 1 113 ? -44.274 8.352 58.838 1.00 83.38 113 ILE A O 1
ATOM 901 N N . ASN A 1 114 ? -45.240 10.311 59.372 1.00 84.81 114 ASN A N 1
ATOM 902 C CA . ASN A 1 114 ? -46.513 10.065 58.694 1.00 84.81 114 ASN A CA 1
ATOM 903 C C . ASN A 1 114 ? -46.328 9.877 57.186 1.00 84.81 114 ASN A C 1
ATOM 905 O O . ASN A 1 114 ? -46.916 8.979 56.591 1.00 84.81 114 ASN A O 1
ATOM 909 N N . THR A 1 115 ? -45.471 10.685 56.556 1.00 83.56 115 THR A N 1
ATOM 910 C CA . THR A 1 115 ? -45.142 10.513 55.141 1.00 83.56 115 THR A CA 1
ATOM 911 C C . THR A 1 115 ? -44.472 9.160 54.906 1.00 83.56 115 THR A C 1
ATOM 913 O O . THR A 1 115 ? -44.799 8.469 53.944 1.00 83.56 115 THR A O 1
ATOM 916 N N . LYS A 1 116 ? -43.565 8.746 55.799 1.00 82.88 116 LYS A N 1
ATOM 917 C CA . LYS A 1 116 ? -42.910 7.441 55.720 1.00 82.88 116 LYS A CA 1
ATOM 918 C C . LYS A 1 116 ? -43.917 6.301 55.894 1.00 82.88 116 LYS A C 1
ATOM 920 O O . LYS A 1 116 ? -43.950 5.405 55.063 1.00 82.88 116 LYS A O 1
ATOM 925 N N . THR A 1 117 ? -44.760 6.332 56.919 1.00 80.06 117 THR A N 1
ATOM 926 C CA . THR A 1 117 ? -45.704 5.238 57.197 1.00 80.06 117 THR A CA 1
ATOM 927 C C . THR A 1 117 ? -46.800 5.105 56.145 1.00 80.06 117 THR A C 1
ATOM 929 O O . THR A 1 117 ? -47.189 3.985 55.840 1.00 80.06 117 THR A O 1
ATOM 932 N N . LEU A 1 118 ? -47.284 6.215 55.578 1.00 80.56 118 LEU A N 1
ATOM 933 C CA . LEU A 1 118 ? -48.417 6.195 54.646 1.00 80.56 118 LEU A CA 1
ATOM 934 C C . LEU A 1 118 ? -48.012 6.075 53.173 1.00 80.56 118 LEU A C 1
ATOM 936 O O . LEU A 1 118 ? -48.755 5.483 52.396 1.00 80.56 118 LEU A O 1
ATOM 940 N N . TYR A 1 119 ? -46.870 6.645 52.772 1.00 78.06 119 TYR A N 1
ATOM 941 C CA . TYR A 1 119 ? -46.517 6.778 51.349 1.00 78.06 119 TYR A CA 1
ATOM 942 C C . TYR A 1 119 ? -45.269 6.004 50.925 1.00 78.06 119 TYR A C 1
ATOM 944 O O . TYR A 1 119 ? -45.009 5.909 49.725 1.00 78.06 119 TYR A O 1
ATOM 952 N N . THR A 1 120 ? -44.481 5.448 51.853 1.00 75.06 120 THR A N 1
ATOM 953 C CA . THR A 1 120 ? -43.351 4.596 51.454 1.00 75.06 120 THR A CA 1
ATOM 954 C C . THR A 1 120 ? -43.822 3.163 51.283 1.00 75.06 120 THR A C 1
ATOM 956 O O . THR A 1 120 ? -44.266 2.517 52.226 1.00 75.06 120 THR A O 1
ATOM 959 N N . GLN A 1 121 ? -43.741 2.671 50.050 1.00 74.19 121 GLN A N 1
ATOM 960 C CA . GLN A 1 121 ? -43.946 1.260 49.774 1.00 74.19 121 GLN A CA 1
ATOM 961 C C . GLN A 1 121 ? -42.757 0.478 50.342 1.00 74.19 121 GLN A C 1
ATOM 963 O O . GLN A 1 121 ? -41.606 0.832 50.077 1.00 74.19 121 GLN A O 1
ATOM 968 N N . THR A 1 122 ? -43.026 -0.577 51.108 1.00 74.56 122 THR A N 1
ATOM 969 C CA . THR A 1 122 ? -42.003 -1.510 51.589 1.00 74.56 122 THR A CA 1
ATOM 970 C C . THR A 1 122 ? -41.492 -2.321 50.404 1.00 74.56 122 THR A C 1
ATOM 972 O O . THR A 1 122 ? -42.115 -3.289 49.991 1.00 74.56 122 THR A O 1
ATOM 975 N N . LYS A 1 123 ? -40.407 -1.856 49.785 1.00 82.81 123 LYS A N 1
ATOM 976 C CA . LYS A 1 123 ? -39.700 -2.552 48.708 1.00 82.81 123 LYS A CA 1
ATOM 977 C C . LYS A 1 123 ? -38.223 -2.584 49.028 1.00 82.81 123 LYS A C 1
ATOM 979 O O . LYS A 1 123 ? -37.639 -1.541 49.327 1.00 82.81 123 LYS A O 1
ATOM 984 N N . TYR A 1 124 ? -37.632 -3.762 48.913 1.00 88.06 124 TYR A N 1
ATOM 985 C CA . TYR A 1 124 ? -36.234 -3.977 49.252 1.00 88.06 124 TYR A CA 1
ATOM 986 C C . TYR A 1 124 ? -35.372 -3.972 47.991 1.00 88.06 124 TYR A C 1
ATOM 988 O O . TYR A 1 124 ? -35.505 -4.828 47.116 1.00 88.06 124 TYR A O 1
ATOM 996 N N . ASN A 1 125 ? -34.490 -2.979 47.882 1.00 87.50 125 ASN A N 1
ATOM 997 C CA . ASN A 1 125 ? -33.609 -2.789 46.723 1.00 87.50 125 ASN A CA 1
ATOM 998 C C . ASN A 1 125 ? -32.162 -3.190 47.051 1.00 87.50 125 ASN A C 1
ATOM 1000 O O . ASN A 1 125 ? -31.398 -3.597 46.176 1.00 87.50 125 ASN A O 1
ATOM 1004 N N . LEU A 1 126 ? -31.752 -3.102 48.320 1.00 88.12 126 LEU A N 1
ATOM 1005 C CA . LEU A 1 126 ? -30.386 -3.432 48.714 1.00 88.12 126 LEU A CA 1
ATOM 1006 C C . LEU A 1 126 ? -30.277 -4.896 49.144 1.00 88.12 126 LEU A C 1
ATOM 1008 O O . LEU A 1 126 ? -31.075 -5.392 49.930 1.00 88.12 126 LEU A O 1
ATOM 1012 N N . LEU A 1 127 ? -29.195 -5.559 48.725 1.00 87.38 127 LEU A N 1
ATOM 1013 C CA . LEU A 1 127 ? -28.934 -6.969 49.057 1.00 87.38 127 LEU A CA 1
ATOM 1014 C C . LEU A 1 127 ? -28.900 -7.253 50.568 1.00 87.38 127 LEU A C 1
ATOM 1016 O O . LEU A 1 127 ? -29.184 -8.365 50.992 1.00 87.38 127 LEU A O 1
ATOM 1020 N N . ARG A 1 128 ? -28.527 -6.252 51.374 1.00 88.50 128 ARG A N 1
ATOM 1021 C CA . ARG A 1 128 ? -28.451 -6.356 52.839 1.00 88.50 128 ARG A CA 1
ATOM 1022 C C . ARG A 1 128 ? -29.807 -6.268 53.539 1.00 88.50 128 ARG A C 1
ATOM 1024 O O . ARG A 1 128 ? -29.863 -6.569 54.723 1.00 88.50 128 ARG A O 1
ATOM 1031 N N . GLU A 1 129 ? -30.832 -5.768 52.853 1.00 88.44 129 GLU A N 1
ATOM 1032 C CA . GLU A 1 129 ? -32.167 -5.607 53.432 1.00 88.44 129 GLU A CA 1
ATOM 1033 C C . GLU A 1 129 ? -32.876 -6.961 53.484 1.00 88.44 129 GLU A C 1
ATOM 1035 O O . GLU A 1 129 ? -33.296 -7.367 54.557 1.00 88.44 129 GLU A O 1
ATOM 1040 N N . GLU A 1 130 ? -32.884 -7.700 52.368 1.00 89.75 130 GLU A N 1
ATOM 1041 C CA . GLU A 1 130 ? -33.513 -9.025 52.256 1.00 89.75 130 GLU A CA 1
ATOM 1042 C C . GLU A 1 130 ? -32.545 -10.068 51.686 1.00 89.75 130 GLU A C 1
ATOM 1044 O O . GLU A 1 130 ? -32.594 -10.457 50.515 1.00 89.75 130 GLU A O 1
ATOM 1049 N N . THR A 1 131 ? -31.619 -10.529 52.527 1.00 91.31 131 THR A N 1
ATOM 1050 C CA . THR A 1 131 ? -30.547 -11.449 52.114 1.00 91.31 131 THR A CA 1
ATOM 1051 C C . THR A 1 131 ? -31.078 -12.802 51.633 1.00 91.31 131 THR A C 1
ATOM 1053 O O . THR A 1 131 ? -30.551 -13.348 50.662 1.00 91.31 131 THR A O 1
ATOM 1056 N N . GLU A 1 132 ? -32.133 -13.334 52.259 1.00 91.94 132 GLU A N 1
ATOM 1057 C CA . GLU A 1 132 ? -32.735 -14.622 51.892 1.00 91.94 132 GLU A CA 1
ATOM 1058 C C . GLU A 1 132 ? -33.417 -14.566 50.519 1.00 91.94 132 GLU A C 1
ATOM 1060 O O . GLU A 1 132 ? -33.180 -15.439 49.677 1.00 91.94 132 GLU A O 1
ATOM 1065 N N . GLY A 1 133 ? -34.219 -13.524 50.273 1.00 90.31 133 GLY A N 1
ATOM 1066 C CA . GLY A 1 133 ? -34.917 -13.335 49.004 1.00 90.31 133 GLY A CA 1
ATOM 1067 C C . GLY A 1 133 ? -33.939 -13.257 47.832 1.00 90.31 133 GLY A C 1
ATOM 1068 O O . GLY A 1 133 ? -34.036 -14.035 46.879 1.00 90.31 133 GLY A O 1
ATOM 1069 N N . PHE A 1 134 ? -32.919 -12.396 47.934 1.00 91.75 134 PHE A N 1
ATOM 1070 C CA . PHE A 1 134 ? -31.898 -12.276 46.889 1.00 91.75 134 PHE A CA 1
ATOM 1071 C C . PHE A 1 134 ? -31.033 -13.538 46.737 1.00 91.75 134 PHE A C 1
ATOM 1073 O O . PHE A 1 134 ? -30.670 -13.887 45.612 1.00 91.75 134 PHE A O 1
ATOM 1080 N N . ALA A 1 135 ? -30.732 -14.263 47.822 1.00 90.94 135 ALA A N 1
ATOM 1081 C CA . ALA A 1 135 ? -30.001 -15.529 47.746 1.00 90.94 135 ALA A CA 1
ATOM 1082 C C . ALA A 1 135 ? -30.797 -16.618 47.008 1.00 90.94 135 ALA A C 1
ATOM 1084 O O . ALA A 1 135 ? -30.227 -17.339 46.187 1.00 90.94 135 ALA A O 1
ATOM 1085 N N . LYS A 1 136 ? -32.114 -16.714 47.242 1.00 90.69 136 LYS A N 1
ATOM 1086 C CA . LYS A 1 136 ? -33.004 -17.648 46.530 1.00 90.69 136 LYS A CA 1
ATOM 1087 C C . LYS A 1 136 ? -33.103 -17.322 45.042 1.00 90.69 136 LYS A C 1
ATOM 1089 O O . LYS A 1 136 ? -32.990 -18.228 44.217 1.00 90.69 136 LYS A O 1
ATOM 1094 N N . VAL A 1 137 ? -33.227 -16.038 44.695 1.00 89.31 137 VAL A N 1
ATOM 1095 C CA . VAL A 1 137 ? -33.196 -15.573 43.298 1.00 89.31 137 VAL A CA 1
ATOM 1096 C C . VAL A 1 137 ? -31.871 -15.949 42.628 1.00 89.31 137 VAL A C 1
ATOM 1098 O O . VAL A 1 137 ? -31.868 -16.544 41.552 1.00 89.31 137 VAL A O 1
ATOM 1101 N N . LEU A 1 138 ? -30.735 -15.668 43.272 1.00 87.81 138 LEU A N 1
ATOM 1102 C CA . LEU A 1 138 ? -29.413 -16.024 42.747 1.00 87.81 138 LEU A CA 1
ATOM 1103 C C . LEU A 1 138 ? -29.232 -17.537 42.588 1.00 87.81 138 LEU A C 1
ATOM 1105 O O . LEU A 1 138 ? -28.697 -17.974 41.572 1.00 87.81 138 LEU A O 1
ATOM 1109 N N . GLY A 1 139 ? -29.688 -18.335 43.556 1.00 87.44 139 GLY A N 1
ATOM 1110 C CA . GLY A 1 139 ? -29.644 -19.796 43.485 1.00 87.44 139 GLY A CA 1
ATOM 1111 C C . GLY A 1 139 ? -30.414 -20.338 42.279 1.00 87.44 139 GLY A C 1
ATOM 1112 O O . GLY A 1 139 ? -29.878 -21.149 41.525 1.00 87.44 139 GLY A O 1
ATOM 1113 N N . LEU A 1 140 ? -31.622 -19.817 42.050 1.00 86.12 140 LEU A N 1
ATOM 1114 C CA . LEU A 1 140 ? -32.479 -20.168 40.915 1.00 86.12 140 LEU A CA 1
ATOM 1115 C C . LEU A 1 140 ? -31.863 -19.775 39.560 1.00 86.12 140 LEU A C 1
ATOM 1117 O O . LEU A 1 140 ? -31.958 -20.523 38.588 1.00 86.12 140 LEU A O 1
ATOM 1121 N N . LEU A 1 141 ? -31.180 -18.629 39.487 1.00 84.56 141 LEU A N 1
ATOM 1122 C CA . LEU A 1 141 ? -30.486 -18.193 38.270 1.00 84.56 141 LEU A CA 1
ATOM 1123 C C . LEU A 1 141 ? -29.169 -18.953 38.031 1.00 84.56 141 LEU A C 1
ATOM 1125 O O . LEU A 1 141 ? -28.787 -19.183 36.880 1.00 84.56 141 LEU A O 1
ATOM 1129 N N . HIS A 1 142 ? -28.474 -19.369 39.095 1.00 81.44 142 HIS A N 1
ATOM 1130 C CA . HIS A 1 142 ? -27.179 -20.047 39.002 1.00 81.44 142 HIS A CA 1
ATOM 1131 C C . HIS A 1 142 ? -27.280 -21.473 38.451 1.00 81.44 142 HIS A C 1
ATOM 1133 O O . HIS A 1 142 ? -26.362 -21.918 37.763 1.00 81.44 142 HIS A O 1
ATOM 1139 N N . THR A 1 143 ? -28.393 -22.175 38.690 1.00 72.88 143 THR A N 1
ATOM 1140 C CA . THR A 1 143 ? -28.608 -23.549 38.199 1.00 72.88 143 THR A CA 1
ATOM 1141 C C . THR A 1 143 ? -28.719 -23.662 36.674 1.00 72.88 143 THR A C 1
ATOM 1143 O O . THR A 1 143 ? -28.686 -24.771 36.148 1.00 72.88 143 THR A O 1
ATOM 1146 N N . GLY A 1 144 ? -28.789 -22.533 35.957 1.00 66.94 144 GLY A N 1
ATOM 1147 C CA . GLY A 1 144 ? -28.867 -22.480 34.500 1.00 66.94 144 GLY A CA 1
ATOM 1148 C C . GLY A 1 144 ? -30.283 -22.754 33.996 1.00 66.94 144 GLY A C 1
ATOM 1149 O O . GLY A 1 144 ? -30.820 -23.848 34.139 1.00 66.94 144 GLY A O 1
ATOM 1150 N N . VAL A 1 145 ? -30.906 -21.752 33.376 1.00 73.50 145 VAL A N 1
ATOM 1151 C CA . VAL A 1 145 ? -32.300 -21.849 32.920 1.00 73.50 145 VAL A CA 1
ATOM 1152 C C . VAL A 1 145 ? -32.362 -22.648 31.624 1.00 73.50 145 VAL A C 1
ATOM 1154 O O . VAL A 1 145 ? -31.889 -22.191 30.587 1.00 73.50 145 VAL A O 1
ATOM 1157 N N . THR A 1 146 ? -32.930 -23.850 31.657 1.00 78.12 146 THR A N 1
ATOM 1158 C CA . THR A 1 146 ? -33.118 -24.662 30.445 1.00 78.12 146 THR A CA 1
ATOM 1159 C C . THR A 1 146 ? -34.461 -24.364 29.774 1.00 78.12 146 THR A C 1
ATOM 1161 O O . THR A 1 146 ? -35.425 -23.986 30.440 1.00 78.12 146 THR A O 1
ATOM 1164 N N . LYS A 1 147 ? -34.577 -24.609 28.457 1.00 72.62 147 LYS A N 1
ATOM 1165 C CA . LYS A 1 147 ? -35.833 -24.404 27.697 1.00 72.62 147 LYS A CA 1
ATOM 1166 C C . LYS A 1 147 ? -37.048 -25.111 28.317 1.00 72.62 147 LYS A C 1
ATOM 1168 O O . LYS A 1 147 ? -38.163 -24.633 28.172 1.00 72.62 147 LYS A O 1
ATOM 1173 N N . ARG A 1 148 ? -36.837 -26.242 29.002 1.00 74.75 148 ARG A N 1
ATOM 1174 C CA . ARG A 1 148 ? -37.904 -27.017 29.662 1.00 74.75 148 ARG A CA 1
ATOM 1175 C C . ARG A 1 148 ? -38.370 -26.396 30.980 1.00 74.75 148 ARG A C 1
ATOM 1177 O O . ARG A 1 148 ? -39.518 -26.581 31.353 1.00 74.75 148 ARG A O 1
ATOM 1184 N N . GLN A 1 149 ? -37.486 -25.689 31.680 1.00 81.06 149 GLN A N 1
ATOM 1185 C CA . GLN A 1 149 ? -37.755 -25.113 33.001 1.00 81.06 149 GLN A CA 1
ATOM 1186 C C . GLN A 1 149 ? -38.150 -23.639 32.935 1.00 81.06 149 GLN A C 1
ATOM 1188 O O . GLN A 1 149 ? -38.693 -23.130 33.902 1.00 81.06 149 GLN A O 1
ATOM 1193 N N . LEU A 1 150 ? -37.940 -22.974 31.797 1.00 81.31 150 LEU A N 1
ATOM 1194 C CA . LEU A 1 150 ? -38.157 -21.540 31.612 1.00 81.31 150 LEU A CA 1
ATOM 1195 C C . LEU A 1 150 ? -39.488 -21.018 32.182 1.00 81.31 150 LEU A C 1
ATOM 1197 O O . LEU A 1 150 ? -39.489 -20.015 32.891 1.00 81.31 150 LEU A O 1
ATOM 1201 N N . ALA A 1 151 ? -40.605 -21.688 31.881 1.00 81.00 151 ALA A N 1
ATOM 1202 C CA . ALA A 1 151 ? -41.923 -21.262 32.352 1.00 81.00 151 ALA A CA 1
ATOM 1203 C C . ALA A 1 151 ? -42.032 -21.336 33.884 1.00 81.00 151 ALA A C 1
ATOM 1205 O O . ALA A 1 151 ? -42.470 -20.372 34.504 1.00 81.00 151 ALA A O 1
ATOM 1206 N N . ALA A 1 152 ? -41.558 -22.435 34.482 1.00 84.00 152 ALA A N 1
ATOM 1207 C CA . ALA A 1 152 ? -41.518 -22.609 35.933 1.00 84.00 152 ALA A CA 1
ATOM 1208 C C . ALA A 1 152 ? -40.574 -21.590 36.593 1.00 84.00 152 ALA A C 1
ATOM 1210 O O . ALA A 1 152 ? -40.935 -20.924 37.552 1.00 84.00 152 ALA A O 1
ATOM 1211 N N . THR A 1 153 ? -39.392 -21.372 36.014 1.00 85.00 153 THR A N 1
ATOM 1212 C CA . THR A 1 153 ? -38.431 -20.376 36.497 1.00 85.00 153 THR A CA 1
ATOM 1213 C C . THR A 1 153 ? -39.012 -18.960 36.470 1.00 85.00 153 THR A C 1
ATOM 1215 O O . THR A 1 153 ? -38.783 -18.193 37.399 1.00 85.00 153 THR A O 1
ATOM 1218 N N . SER A 1 154 ? -39.787 -18.605 35.440 1.00 86.06 154 SER A N 1
ATOM 1219 C CA . SER A 1 154 ? -40.452 -17.300 35.362 1.00 86.06 154 SER A CA 1
ATOM 1220 C C . SER A 1 154 ? -41.527 -17.132 36.436 1.00 86.06 154 SER A C 1
ATOM 1222 O O . SER A 1 154 ? -41.622 -16.058 37.030 1.00 86.06 154 SER A O 1
ATOM 1224 N N . THR A 1 155 ? -42.340 -18.163 36.689 1.00 87.50 155 THR A N 1
ATOM 1225 C CA . THR A 1 155 ? -43.369 -18.115 37.738 1.00 87.50 155 THR A CA 1
ATOM 1226 C C . THR A 1 155 ? -42.749 -18.062 39.127 1.00 87.50 155 THR A C 1
ATOM 1228 O O . THR A 1 155 ? -43.176 -17.256 39.949 1.00 87.50 155 THR A O 1
ATOM 1231 N N . ASP A 1 156 ? -41.699 -18.847 39.362 1.00 88.06 156 ASP A N 1
ATOM 1232 C CA . ASP A 1 156 ? -40.981 -18.891 40.636 1.00 88.06 156 ASP A CA 1
ATOM 1233 C C . ASP A 1 156 ? -40.288 -17.556 40.924 1.00 88.06 156 ASP A C 1
ATOM 1235 O O . ASP A 1 156 ? -40.309 -17.067 42.051 1.00 88.06 156 ASP A O 1
ATOM 1239 N N . LEU A 1 157 ? -39.720 -16.916 39.899 1.00 88.56 157 LEU A N 1
ATOM 1240 C CA . LEU A 1 157 ? -39.072 -15.617 40.039 1.00 88.56 157 LEU A CA 1
ATOM 1241 C C . LEU A 1 157 ? -40.086 -14.517 40.392 1.00 88.56 157 LEU A C 1
ATOM 1243 O O . LEU A 1 157 ? -39.825 -13.719 41.291 1.00 88.56 157 LEU A O 1
ATOM 1247 N N . LEU A 1 158 ? -41.259 -14.497 39.748 1.00 88.25 158 LEU A N 1
ATOM 1248 C CA . LEU A 1 158 ? -42.344 -13.572 40.103 1.00 88.25 158 LEU A CA 1
ATOM 1249 C C . LEU A 1 158 ? -42.901 -13.851 41.507 1.00 88.25 158 LEU A C 1
ATOM 1251 O O . LEU A 1 158 ? -43.191 -12.909 42.246 1.00 88.25 158 LEU A O 1
ATOM 1255 N N . ALA A 1 159 ? -42.998 -15.124 41.900 1.00 90.62 159 ALA A N 1
ATOM 1256 C CA . ALA A 1 159 ? -43.409 -15.515 43.244 1.00 90.62 159 ALA A CA 1
ATOM 1257 C C . ALA A 1 159 ? -42.405 -15.043 44.308 1.00 90.62 159 ALA A C 1
ATOM 1259 O O . ALA A 1 159 ? -42.819 -14.517 45.336 1.00 90.62 159 ALA A O 1
ATOM 1260 N N . LEU A 1 160 ? -41.097 -15.157 44.051 1.00 90.19 160 LEU A N 1
ATOM 1261 C CA . LEU A 1 160 ? -40.052 -14.652 44.949 1.00 90.19 160 LEU A CA 1
ATOM 1262 C C . LEU A 1 160 ? -40.074 -13.123 45.067 1.00 90.19 160 LEU A C 1
ATOM 1264 O O . LEU A 1 160 ? -39.899 -12.609 46.169 1.00 90.19 160 LEU A O 1
ATOM 1268 N N . ILE A 1 161 ? -40.323 -12.404 43.964 1.00 89.50 161 ILE A N 1
ATOM 1269 C CA . ILE A 1 161 ? -40.487 -10.941 43.988 1.00 89.50 161 ILE A CA 1
ATOM 1270 C C . ILE A 1 161 ? -41.657 -10.548 44.896 1.00 89.50 161 ILE A C 1
ATOM 1272 O O . ILE A 1 161 ? -41.502 -9.650 45.717 1.00 89.50 161 ILE A O 1
ATOM 1276 N N . GLY A 1 162 ? -42.805 -11.219 44.764 1.00 89.25 162 GLY A N 1
ATOM 1277 C CA . GLY A 1 162 ? -43.997 -10.915 45.557 1.00 89.25 162 GLY A CA 1
ATOM 1278 C C . GLY A 1 162 ? -43.927 -11.382 47.013 1.00 89.25 162 GLY A C 1
ATOM 1279 O O . GLY A 1 162 ? -44.486 -10.725 47.878 1.00 89.25 162 GLY A O 1
ATOM 1280 N N . PHE A 1 163 ? -43.254 -12.500 47.303 1.00 90.94 163 PHE A N 1
ATOM 1281 C CA . PHE A 1 163 ? -43.180 -13.052 48.661 1.00 90.94 163 PHE A CA 1
ATOM 1282 C C . PHE A 1 163 ? -42.214 -12.279 49.568 1.00 90.94 163 PHE A C 1
ATOM 1284 O O . PHE A 1 163 ? -42.480 -12.133 50.755 1.00 90.94 163 PHE A O 1
ATOM 1291 N N . PHE A 1 164 ? -41.096 -11.804 49.014 1.00 90.31 164 PHE A N 1
ATOM 1292 C CA . PHE A 1 164 ? -40.061 -11.071 49.752 1.00 90.31 164 PHE A CA 1
ATOM 1293 C C . PHE A 1 164 ? -40.088 -9.557 49.482 1.00 90.31 164 PHE A C 1
ATOM 1295 O O . PHE A 1 164 ? -39.124 -8.874 49.811 1.00 90.31 164 PHE A O 1
ATOM 1302 N N . ASP A 1 165 ? -41.138 -9.036 48.835 1.00 89.19 165 ASP A N 1
ATOM 1303 C CA . ASP A 1 165 ? -41.273 -7.617 48.462 1.00 89.19 165 ASP A CA 1
ATOM 1304 C C . ASP A 1 165 ? -40.006 -7.026 47.797 1.00 89.19 165 ASP A C 1
ATOM 1306 O O . ASP A 1 165 ? -39.572 -5.898 48.068 1.00 89.19 165 ASP A O 1
ATOM 1310 N N . LEU A 1 166 ? -39.373 -7.806 46.915 1.00 90.88 166 LEU A N 1
ATOM 1311 C CA . LEU A 1 166 ? -38.120 -7.415 46.262 1.00 90.88 166 LEU A CA 1
ATOM 1312 C C . LEU A 1 166 ? -38.369 -6.338 45.201 1.00 90.88 166 LEU A C 1
ATOM 1314 O O . LEU A 1 166 ? -39.363 -6.364 44.471 1.00 90.88 166 LEU A O 1
ATOM 1318 N N . ASP A 1 167 ? -37.420 -5.417 45.035 1.00 88.81 167 ASP A N 1
ATOM 1319 C CA . ASP A 1 167 ? -37.464 -4.473 43.921 1.00 88.81 167 ASP A CA 1
ATOM 1320 C C . ASP A 1 167 ? -37.212 -5.197 42.586 1.00 88.81 167 ASP A C 1
ATOM 1322 O O . ASP A 1 167 ? -36.137 -5.752 42.333 1.00 88.81 167 ASP A O 1
ATOM 1326 N N . ALA A 1 168 ? -38.203 -5.153 41.693 1.00 87.56 168 ALA A N 1
ATOM 1327 C CA . ALA A 1 168 ? -38.143 -5.769 40.373 1.00 87.56 168 ALA A CA 1
ATOM 1328 C C . ALA A 1 168 ? -36.964 -5.256 39.526 1.00 87.56 168 ALA A C 1
ATOM 1330 O O . ALA A 1 168 ? -36.400 -6.028 38.752 1.00 87.56 168 ALA A O 1
ATOM 1331 N N . ASN A 1 169 ? -36.548 -3.993 39.688 1.00 89.56 169 ASN A N 1
ATOM 1332 C CA . ASN A 1 169 ? -35.388 -3.453 38.967 1.00 89.56 169 ASN A CA 1
ATOM 1333 C C . ASN A 1 169 ? -34.072 -4.074 39.455 1.00 89.56 169 ASN A C 1
ATOM 1335 O O . ASN A 1 169 ? -33.172 -4.327 38.656 1.00 89.56 169 ASN A O 1
ATOM 1339 N N . ARG A 1 170 ? -33.964 -4.368 40.757 1.00 89.94 170 ARG A N 1
ATOM 1340 C CA . ARG A 1 170 ? -32.793 -5.049 41.320 1.00 89.94 170 ARG A CA 1
ATOM 1341 C C . ARG A 1 170 ? -32.742 -6.508 40.897 1.00 89.94 170 ARG A C 1
ATOM 1343 O O . ARG A 1 170 ? -31.674 -7.017 40.580 1.00 89.94 170 ARG A O 1
ATOM 1350 N N . VAL A 1 171 ? -33.888 -7.182 40.868 1.00 89.62 171 VAL A N 1
ATOM 1351 C CA . VAL A 1 171 ? -33.957 -8.561 40.375 1.00 89.62 171 VAL A CA 1
ATOM 1352 C C . VAL A 1 171 ? -33.611 -8.622 38.886 1.00 89.62 171 VAL A C 1
ATOM 1354 O O . VAL A 1 171 ? -32.860 -9.505 38.481 1.00 89.62 171 VAL A O 1
ATOM 1357 N N . LEU A 1 172 ? -34.055 -7.647 38.087 1.00 89.56 172 LEU A N 1
ATOM 1358 C CA . LEU A 1 172 ? -33.657 -7.511 36.684 1.00 89.56 172 LEU A CA 1
ATOM 1359 C C . LEU A 1 172 ? -32.137 -7.350 36.522 1.00 89.56 172 LEU A C 1
ATOM 1361 O O . LEU A 1 172 ? -31.546 -8.003 35.667 1.00 89.56 172 LEU A O 1
ATOM 1365 N N . ASP A 1 173 ? -31.497 -6.544 37.374 1.00 90.69 173 ASP A N 1
ATOM 1366 C CA . ASP A 1 173 ? -30.036 -6.398 37.424 1.00 90.69 173 ASP A CA 1
ATOM 1367 C C . ASP A 1 173 ? -29.327 -7.748 37.662 1.00 90.69 173 ASP A C 1
ATOM 1369 O O . ASP A 1 173 ? -28.392 -8.096 36.943 1.00 90.69 173 ASP A O 1
ATOM 1373 N N . LEU A 1 174 ? -29.835 -8.566 38.592 1.00 89.31 174 LEU A N 1
ATOM 1374 C CA . LEU A 1 174 ? -29.302 -9.908 38.871 1.00 89.31 174 LEU A CA 1
ATOM 1375 C C . LEU A 1 174 ? -29.531 -10.898 37.718 1.00 89.31 174 LEU A C 1
ATOM 1377 O O . LEU A 1 174 ? -28.683 -11.754 37.457 1.00 89.31 174 LEU A O 1
ATOM 1381 N N . VAL A 1 175 ? -30.663 -10.794 37.013 1.00 88.75 175 VAL A N 1
ATOM 1382 C CA . VAL A 1 175 ? -30.932 -11.591 35.804 1.00 88.75 175 VAL A CA 1
ATOM 1383 C C . VAL A 1 175 ? -29.952 -11.216 34.690 1.00 88.75 175 VAL A C 1
ATOM 1385 O O . VAL A 1 175 ? -29.430 -12.106 34.017 1.00 88.75 175 VAL A O 1
ATOM 1388 N N . LEU A 1 176 ? -29.656 -9.923 34.519 1.00 88.50 176 LEU A N 1
ATOM 1389 C CA . LEU A 1 176 ? -28.653 -9.446 33.566 1.00 88.50 176 LEU A CA 1
ATOM 1390 C C . LEU A 1 176 ? -27.243 -9.935 33.930 1.00 88.50 176 LEU A C 1
ATOM 1392 O O . LEU A 1 176 ? -26.539 -10.411 33.042 1.00 88.50 176 LEU A O 1
ATOM 1396 N N . ASP A 1 177 ? -26.863 -9.925 35.211 1.00 88.31 177 ASP A N 1
ATOM 1397 C CA . ASP A 1 177 ? -25.581 -10.480 35.681 1.00 88.31 177 ASP A CA 1
ATOM 1398 C C . ASP A 1 177 ? -25.475 -11.994 35.419 1.00 88.31 177 ASP A C 1
ATOM 1400 O O . ASP A 1 177 ? -24.433 -12.513 35.004 1.00 88.31 177 ASP A O 1
ATOM 1404 N N . ALA A 1 178 ? -26.570 -12.733 35.620 1.00 86.94 178 ALA A N 1
ATOM 1405 C CA . ALA A 1 178 ? -26.624 -14.158 35.304 1.00 86.94 178 ALA A CA 1
ATOM 1406 C C . ALA A 1 178 ? -26.502 -14.418 33.792 1.00 86.94 178 ALA A C 1
ATOM 1408 O O . ALA A 1 178 ? -25.841 -15.385 33.386 1.00 86.94 178 ALA A O 1
ATOM 1409 N N . TYR A 1 179 ? -27.099 -13.547 32.970 1.00 86.31 179 TYR A N 1
ATOM 1410 C CA . TYR A 1 179 ? -27.031 -13.620 31.513 1.00 86.31 179 TYR A CA 1
ATOM 1411 C C . TYR A 1 179 ? -25.644 -13.235 30.978 1.00 86.31 179 TYR A C 1
ATOM 1413 O O . TYR A 1 179 ? -25.136 -13.904 30.080 1.00 86.31 179 TYR A O 1
ATOM 1421 N N . GLU A 1 180 ? -24.970 -12.258 31.591 1.00 86.06 180 GLU A N 1
ATOM 1422 C CA . GLU A 1 180 ? -23.575 -11.901 31.297 1.00 86.06 180 GLU A CA 1
ATOM 1423 C C . GLU A 1 180 ? -22.633 -13.104 31.463 1.00 86.06 180 GLU A C 1
ATOM 1425 O O . GLU A 1 180 ? -21.724 -13.322 30.657 1.00 86.06 180 GLU A O 1
ATOM 1430 N N . ARG A 1 181 ? -22.877 -13.931 32.487 1.00 83.81 181 ARG A N 1
ATOM 1431 C CA . ARG A 1 181 ? -22.092 -15.144 32.758 1.00 83.81 181 ARG A CA 1
ATOM 1432 C C . ARG A 1 181 ? -22.395 -16.291 31.788 1.00 83.81 181 ARG A C 1
ATOM 1434 O O . ARG A 1 181 ? -21.538 -17.148 31.576 1.00 83.81 181 ARG A O 1
ATOM 1441 N N . HIS A 1 182 ? -23.591 -16.309 31.196 1.00 79.69 182 HIS A N 1
ATOM 1442 C CA . HIS A 1 182 ? -24.065 -17.346 30.273 1.00 79.69 182 HIS A CA 1
ATOM 1443 C C . HIS A 1 182 ? -24.616 -16.744 28.967 1.00 79.69 182 HIS A C 1
ATOM 1445 O O . HIS A 1 182 ? -25.793 -16.936 28.646 1.00 79.69 182 HIS A O 1
ATOM 1451 N N . PRO A 1 183 ? -23.768 -16.091 28.150 1.00 71.88 183 PRO A N 1
ATOM 1452 C CA . PRO A 1 183 ? -24.211 -15.344 26.969 1.00 71.88 183 PRO A CA 1
ATOM 1453 C C . PRO A 1 183 ? -24.843 -16.232 25.886 1.00 71.88 183 PRO A C 1
ATOM 1455 O O . PRO A 1 183 ? -25.565 -15.746 25.024 1.00 71.88 183 PRO A O 1
ATOM 1458 N N . ARG A 1 184 ? -24.592 -17.549 25.928 1.00 71.88 184 ARG A N 1
ATOM 1459 C CA . ARG A 1 184 ? -25.117 -18.515 24.950 1.00 71.88 184 ARG A CA 1
ATOM 1460 C C . ARG A 1 184 ? -26.542 -18.986 25.218 1.00 71.88 184 ARG A C 1
ATOM 1462 O O . ARG A 1 184 ? -27.110 -19.693 24.392 1.00 71.88 184 ARG A O 1
ATOM 1469 N N . ASN A 1 185 ? -27.101 -18.671 26.382 1.00 80.00 185 ASN A N 1
ATOM 1470 C CA . ASN A 1 185 ? -28.385 -19.216 26.782 1.00 80.00 185 ASN A CA 1
ATOM 1471 C C . ASN A 1 185 ? -29.532 -18.247 26.466 1.00 80.00 185 ASN A C 1
ATOM 1473 O O . ASN A 1 185 ? -29.834 -17.341 27.242 1.00 80.00 185 ASN A O 1
ATOM 1477 N N . ASP A 1 186 ? -30.220 -18.492 25.349 1.00 77.69 186 ASP A N 1
ATOM 1478 C CA . ASP A 1 186 ? -31.359 -17.682 24.900 1.00 77.69 186 ASP A CA 1
ATOM 1479 C C . ASP A 1 186 ? -32.548 -17.672 25.870 1.00 77.69 186 ASP A C 1
ATOM 1481 O O . ASP A 1 186 ? -33.390 -16.778 25.788 1.00 77.69 186 ASP A O 1
ATOM 1485 N N . CYS A 1 187 ? -32.615 -18.623 26.806 1.00 80.00 187 CYS A N 1
ATOM 1486 C CA . CYS A 1 187 ? -33.684 -18.692 27.800 1.00 80.00 187 CYS A CA 1
ATOM 1487 C C . CYS A 1 187 ? -33.698 -17.450 28.705 1.00 80.00 187 CYS A C 1
ATOM 1489 O O . CYS A 1 187 ? -34.770 -16.972 29.066 1.00 80.00 187 CYS A O 1
ATOM 1491 N N . PHE A 1 188 ? -32.532 -16.870 29.012 1.00 82.44 188 PHE A N 1
ATOM 1492 C CA . PHE A 1 188 ? -32.462 -15.631 29.791 1.00 82.44 188 PHE A CA 1
ATOM 1493 C C . PHE A 1 188 ? -33.065 -14.441 29.042 1.00 82.44 188 PHE A C 1
ATOM 1495 O O . PHE A 1 188 ? -33.743 -13.627 29.656 1.00 82.44 188 PHE A O 1
ATOM 1502 N N . ALA A 1 189 ? -32.918 -14.372 27.714 1.00 80.81 189 ALA A N 1
ATOM 1503 C CA . ALA A 1 189 ? -33.554 -13.320 26.919 1.00 80.81 189 ALA A CA 1
ATOM 1504 C C . ALA A 1 189 ? -35.090 -13.410 26.956 1.00 80.81 189 ALA A C 1
ATOM 1506 O O . ALA A 1 189 ? -35.767 -12.387 26.932 1.00 80.81 189 ALA A O 1
ATOM 1507 N N . GLN A 1 190 ? -35.644 -14.623 27.063 1.00 80.94 190 GLN A N 1
ATOM 1508 C CA . GLN A 1 190 ? -37.089 -14.826 27.207 1.00 80.94 190 GLN A CA 1
ATOM 1509 C C . GLN A 1 190 ? -37.587 -14.447 28.612 1.00 80.94 190 GLN A C 1
ATOM 1511 O O . GLN A 1 190 ? -38.666 -13.872 28.729 1.00 80.94 190 GLN A O 1
ATOM 1516 N N . LEU A 1 191 ? -36.782 -14.670 29.663 1.00 82.56 191 LEU A N 1
ATOM 1517 C CA . LEU A 1 191 ? -37.092 -14.211 31.028 1.00 82.56 191 LEU A CA 1
ATOM 1518 C C . LEU A 1 191 ? -37.173 -12.683 31.140 1.00 82.56 191 LEU A C 1
ATOM 1520 O O . LEU A 1 191 ? -37.986 -12.171 31.907 1.00 82.56 191 LEU A O 1
ATOM 1524 N N . LEU A 1 192 ? -36.381 -11.948 30.353 1.00 83.12 192 LEU A N 1
ATOM 1525 C CA . LEU A 1 192 ? -36.441 -10.481 30.320 1.00 83.12 192 LEU A CA 1
ATOM 1526 C C . LEU A 1 192 ? -37.804 -9.956 29.841 1.00 83.12 192 LEU A C 1
ATOM 1528 O O . LEU A 1 192 ? -38.176 -8.838 30.186 1.00 83.12 192 LEU A O 1
ATOM 1532 N N . GLY A 1 193 ? -38.579 -10.761 29.103 1.00 79.56 193 GLY A N 1
ATOM 1533 C CA . GLY A 1 193 ? -39.925 -10.399 28.654 1.00 79.56 193 GLY A CA 1
ATOM 1534 C C . GLY A 1 193 ? -40.937 -10.187 29.787 1.00 79.56 193 GLY A C 1
ATOM 1535 O O . GLY A 1 193 ? -41.935 -9.507 29.571 1.00 79.56 193 GLY A O 1
ATOM 1536 N N . ALA A 1 194 ? -40.679 -10.720 30.988 1.00 80.06 194 ALA A N 1
ATOM 1537 C CA . ALA A 1 194 ? -41.531 -10.526 32.164 1.00 80.06 194 ALA A CA 1
ATOM 1538 C C . ALA A 1 194 ? -41.345 -9.150 32.839 1.00 80.06 194 ALA A C 1
ATOM 1540 O O . ALA A 1 194 ? -42.145 -8.768 33.693 1.00 80.06 194 ALA A O 1
ATOM 1541 N N . PHE A 1 195 ? -40.300 -8.403 32.470 1.00 84.31 195 PHE A N 1
ATOM 1542 C CA . PHE A 1 195 ? -39.955 -7.114 33.066 1.00 84.31 195 PHE A CA 1
ATOM 1543 C C . PHE A 1 195 ? -40.272 -5.940 32.129 1.00 84.31 195 PHE A C 1
ATOM 1545 O O . PHE A 1 195 ? -40.468 -6.097 30.924 1.00 84.31 195 PHE A O 1
ATOM 1552 N N . LYS A 1 196 ? -40.312 -4.723 32.688 1.00 82.25 196 LYS A N 1
ATOM 1553 C CA . LYS A 1 196 ? -40.527 -3.496 31.908 1.00 82.25 196 LYS A CA 1
ATOM 1554 C C . LYS A 1 196 ? -39.332 -3.236 30.988 1.00 82.25 196 LYS A C 1
ATOM 1556 O O . LYS A 1 196 ? -38.201 -3.165 31.452 1.00 82.25 196 LYS A O 1
ATOM 1561 N N . ARG A 1 197 ? -39.583 -3.022 29.694 1.00 79.88 197 ARG A N 1
ATOM 1562 C CA . ARG A 1 197 ? -38.518 -2.746 28.710 1.00 79.88 197 ARG A CA 1
ATOM 1563 C C . ARG A 1 197 ? -37.815 -1.407 28.948 1.00 79.88 197 ARG A C 1
ATOM 1565 O O . ARG A 1 197 ? -36.615 -1.308 28.735 1.00 79.88 197 ARG A O 1
ATOM 1572 N N . GLU A 1 198 ? -38.542 -0.414 29.456 1.00 83.50 198 GLU A N 1
ATOM 1573 C CA . GLU A 1 198 ? -38.030 0.937 29.734 1.00 83.50 198 GLU A CA 1
ATOM 1574 C C . GLU A 1 198 ? -36.915 0.968 30.792 1.00 83.50 198 GLU A C 1
ATOM 1576 O O . GLU A 1 198 ? -36.087 1.874 30.780 1.00 83.50 198 GLU A O 1
ATOM 1581 N N . SER A 1 199 ? -36.845 -0.012 31.703 1.00 84.38 199 SER A N 1
ATOM 1582 C CA . SER A 1 199 ? -35.796 -0.041 32.731 1.00 84.38 199 SER A CA 1
ATOM 1583 C C . SER A 1 199 ? -34.474 -0.641 32.241 1.00 84.38 199 SER A C 1
ATOM 1585 O O . SER A 1 199 ? -33.435 -0.384 32.852 1.00 84.38 199 SER A O 1
ATOM 1587 N N . LEU A 1 200 ? -34.465 -1.383 31.124 1.00 84.50 200 LEU A N 1
ATOM 1588 C CA . LEU A 1 200 ? -33.258 -2.029 30.589 1.00 84.50 200 LEU A CA 1
ATOM 1589 C C . LEU A 1 200 ? -32.157 -1.030 30.178 1.00 84.50 200 LEU A C 1
ATOM 1591 O O . LEU A 1 200 ? -31.022 -1.217 30.630 1.00 84.50 200 LEU A O 1
ATOM 1595 N N . PRO A 1 201 ? -32.435 0.036 29.390 1.00 86.44 201 PRO A N 1
ATOM 1596 C CA . PRO A 1 201 ? -31.415 1.022 29.029 1.00 86.44 201 PRO A CA 1
ATOM 1597 C C . PRO A 1 201 ? -30.831 1.733 30.251 1.00 86.44 201 PRO A C 1
ATOM 1599 O O . PRO A 1 201 ? -29.627 1.962 30.307 1.00 86.44 201 PRO A O 1
ATOM 1602 N N . HIS A 1 202 ? -31.659 2.035 31.256 1.00 87.44 202 HIS A N 1
ATOM 1603 C CA . HIS A 1 202 ? -31.221 2.733 32.463 1.00 87.44 202 HIS A CA 1
ATOM 1604 C C . HIS A 1 202 ? -30.321 1.868 33.355 1.00 87.44 202 HIS A C 1
ATOM 1606 O O . HIS A 1 202 ? -29.317 2.367 33.862 1.00 87.44 202 HIS A O 1
ATOM 1612 N N . ILE A 1 203 ? -30.629 0.576 33.519 1.00 87.50 203 ILE A N 1
ATOM 1613 C CA . ILE A 1 203 ? -29.795 -0.351 34.304 1.00 87.50 203 ILE A CA 1
ATOM 1614 C C . ILE A 1 203 ? -28.466 -0.615 33.588 1.00 87.50 203 ILE A C 1
ATOM 1616 O O . ILE A 1 203 ? -27.404 -0.508 34.203 1.00 87.50 203 ILE A O 1
ATOM 1620 N N . LEU A 1 204 ? -28.500 -0.903 32.281 1.00 86.00 204 LEU A N 1
ATOM 1621 C CA . LEU A 1 204 ? -27.278 -1.058 31.483 1.00 86.00 204 LEU A CA 1
ATOM 1622 C C . LEU A 1 204 ? -26.454 0.228 31.485 1.00 86.00 204 LEU A C 1
ATOM 1624 O O . LEU A 1 204 ? -25.241 0.182 31.676 1.00 86.00 204 LEU A O 1
ATOM 1628 N N . GLY A 1 205 ? -27.110 1.378 31.339 1.00 86.25 205 GLY A N 1
ATOM 1629 C CA . GLY A 1 205 ? -26.475 2.682 31.415 1.00 86.25 205 GLY A CA 1
ATOM 1630 C C . GLY A 1 205 ? -25.798 2.923 32.759 1.00 86.25 205 GLY A C 1
ATOM 1631 O O . GLY A 1 205 ? -24.655 3.366 32.792 1.00 86.25 205 GLY A O 1
ATOM 1632 N N . PHE A 1 206 ? -26.439 2.547 33.867 1.00 86.38 206 PHE A N 1
ATOM 1633 C CA . PHE A 1 206 ? -25.831 2.602 35.195 1.00 86.38 206 PHE A CA 1
ATOM 1634 C C . PHE A 1 206 ? -24.601 1.683 35.311 1.00 86.38 206 PHE A C 1
ATOM 1636 O O . PHE A 1 206 ? -23.581 2.105 35.859 1.00 86.38 206 PHE A O 1
ATOM 1643 N N . LYS A 1 207 ? -24.643 0.468 34.737 1.00 85.44 207 LYS A N 1
ATOM 1644 C CA . LYS A 1 207 ? -23.473 -0.431 34.669 1.00 85.44 207 LYS A CA 1
ATOM 1645 C C . LYS A 1 207 ? -22.330 0.172 33.847 1.00 85.44 207 LYS A C 1
ATOM 1647 O O . LYS A 1 207 ? -21.188 0.119 34.285 1.00 85.44 207 LYS A O 1
ATOM 1652 N N . PHE A 1 208 ? -22.607 0.786 32.698 1.00 84.69 208 PHE A N 1
ATOM 1653 C CA . PHE A 1 208 ? -21.580 1.455 31.886 1.00 84.69 208 PHE A CA 1
ATOM 1654 C C . PHE A 1 208 ? -21.005 2.703 32.576 1.00 84.69 208 PHE A C 1
ATOM 1656 O O . PHE A 1 208 ? -19.792 2.920 32.561 1.00 84.69 208 PHE A O 1
ATOM 1663 N N . GLN A 1 209 ? -21.850 3.483 33.256 1.00 83.19 209 GLN A N 1
ATOM 1664 C CA . GLN A 1 209 ? -21.439 4.654 34.034 1.00 83.19 209 GLN A CA 1
ATOM 1665 C C . GLN A 1 209 ? -20.621 4.291 35.277 1.00 83.19 209 GLN A C 1
ATOM 1667 O O . GLN A 1 209 ? -19.779 5.084 35.697 1.00 83.19 209 GLN A O 1
ATOM 1672 N N . PHE A 1 210 ? -20.821 3.104 35.858 1.00 81.19 210 PHE A N 1
ATOM 1673 C CA . PHE A 1 210 ? -19.997 2.617 36.966 1.00 81.19 210 PHE A CA 1
ATOM 1674 C C . PHE A 1 210 ? -18.511 2.573 36.586 1.00 81.19 210 PHE A C 1
ATOM 1676 O O . PHE A 1 210 ? -17.671 3.011 37.370 1.00 81.19 210 PHE A O 1
ATOM 1683 N N . TYR A 1 211 ? -18.200 2.134 35.364 1.00 73.56 211 TYR A N 1
ATOM 1684 C CA . TYR A 1 211 ? -16.827 2.094 34.857 1.00 73.56 211 TYR A CA 1
ATOM 1685 C C . TYR A 1 211 ? -16.291 3.470 34.426 1.00 73.56 211 TYR A C 1
ATOM 1687 O O . TYR A 1 211 ? -15.084 3.608 34.289 1.00 73.56 211 TYR A O 1
ATOM 1695 N N . LYS A 1 212 ? -17.157 4.483 34.263 1.00 66.50 212 LYS A N 1
ATOM 1696 C CA . LYS A 1 212 ? -16.803 5.856 33.849 1.00 66.50 212 LYS A CA 1
ATOM 1697 C C . LYS A 1 212 ? -16.376 6.775 35.007 1.00 66.50 212 LYS A C 1
ATOM 1699 O O . LYS A 1 212 ? -15.808 7.829 34.748 1.00 66.50 212 LYS A O 1
ATOM 1704 N N . ARG A 1 213 ? -16.715 6.467 36.268 1.00 63.00 213 ARG A N 1
ATOM 1705 C CA . ARG A 1 213 ? -16.509 7.408 37.394 1.00 63.00 213 ARG A CA 1
ATOM 1706 C C . ARG A 1 213 ? -15.036 7.811 37.529 1.00 63.00 213 ARG A C 1
ATOM 1708 O O . ARG A 1 213 ? -14.187 6.934 37.560 1.00 63.00 213 ARG A O 1
ATOM 1715 N N . ASP A 1 214 ? -14.781 9.113 37.675 1.00 50.53 214 ASP A N 1
ATOM 1716 C CA . ASP A 1 214 ? -13.476 9.681 38.031 1.00 50.53 214 ASP A CA 1
ATOM 1717 C C . ASP A 1 214 ? -13.485 10.129 39.509 1.00 50.53 214 ASP A C 1
ATOM 1719 O O . ASP A 1 214 ? -14.307 10.977 39.873 1.00 50.53 214 ASP A O 1
ATOM 1723 N N . PRO A 1 215 ? -12.598 9.601 40.376 1.00 49.28 215 PRO A N 1
ATOM 1724 C CA . PRO A 1 215 ? -11.653 8.519 40.112 1.00 49.28 215 PRO A CA 1
ATOM 1725 C C . PRO A 1 215 ? -12.376 7.168 39.948 1.00 49.28 215 PRO A C 1
ATOM 1727 O O . PRO A 1 215 ? -13.434 6.958 40.559 1.00 49.28 215 PRO A O 1
ATOM 1730 N N . PRO A 1 216 ? -11.819 6.235 39.154 1.00 53.50 216 PRO A N 1
ATOM 1731 C CA . PRO A 1 216 ? -12.386 4.901 39.021 1.00 53.50 216 PRO A CA 1
ATOM 1732 C C . PRO A 1 216 ? -12.406 4.238 40.396 1.00 53.50 216 PRO A C 1
ATOM 1734 O O . PRO A 1 216 ? -11.429 4.298 41.139 1.00 53.50 216 PRO A O 1
ATOM 1737 N N . ALA A 1 217 ? -13.521 3.588 40.744 1.00 47.94 217 ALA A N 1
ATOM 1738 C CA . ALA A 1 217 ? -13.677 2.907 42.035 1.00 47.94 217 ALA A CA 1
ATOM 1739 C C . ALA A 1 217 ? -12.578 1.847 42.290 1.00 47.94 217 ALA A C 1
ATOM 1741 O O . ALA A 1 217 ? -12.368 1.443 43.432 1.00 47.94 217 ALA A O 1
ATOM 1742 N N . VAL A 1 218 ? -11.880 1.419 41.229 1.00 49.97 218 VAL A N 1
ATOM 1743 C CA . VAL A 1 218 ? -10.658 0.610 41.249 1.00 49.97 218 VAL A CA 1
ATOM 1744 C C . VAL A 1 218 ? -9.732 1.106 40.126 1.00 49.97 218 VAL A C 1
ATOM 1746 O O . VAL A 1 218 ? -10.130 1.101 38.959 1.00 49.97 218 VAL A O 1
ATOM 1749 N N . GLU A 1 219 ? -8.505 1.528 40.450 1.00 41.34 219 GLU A N 1
ATOM 1750 C CA . GLU A 1 219 ? -7.503 1.938 39.454 1.00 41.34 219 GLU A CA 1
ATOM 1751 C C . GLU A 1 219 ? -7.283 0.834 38.398 1.00 41.34 219 GLU A C 1
ATOM 1753 O O . GLU A 1 219 ? -6.982 -0.313 38.726 1.00 41.34 219 GLU A O 1
ATOM 1758 N N . GLY A 1 220 ? -7.435 1.174 37.113 1.00 50.50 220 GLY A N 1
ATOM 1759 C CA . GLY A 1 220 ? -7.102 0.285 35.990 1.00 50.50 220 GLY A CA 1
ATOM 1760 C C . GLY A 1 220 ? -8.196 -0.685 35.517 1.00 50.50 220 GLY A C 1
ATOM 1761 O O . GLY A 1 220 ? -7.929 -1.482 34.614 1.00 50.50 220 GLY A O 1
ATOM 1762 N N . VAL A 1 221 ? -9.420 -0.638 36.058 1.00 55.50 221 VAL A N 1
ATOM 1763 C CA . VAL A 1 221 ? -10.503 -1.541 35.618 1.00 55.50 221 VAL A CA 1
ATOM 1764 C C . VAL A 1 221 ? -11.227 -0.977 34.397 1.00 55.50 221 VAL A C 1
ATOM 1766 O O . VAL A 1 221 ? -12.059 -0.078 34.486 1.00 55.50 221 VAL A O 1
ATOM 1769 N N . THR A 1 222 ? -10.909 -1.542 33.235 1.00 60.84 222 THR A N 1
ATOM 1770 C CA . THR A 1 222 ? -11.652 -1.322 31.991 1.00 60.84 222 THR A CA 1
ATOM 1771 C C . THR A 1 222 ? -13.026 -1.992 32.058 1.00 60.84 222 THR A C 1
ATOM 1773 O O . THR A 1 222 ? -13.218 -3.006 32.731 1.00 60.84 222 THR A O 1
ATOM 1776 N N . THR A 1 223 ? -13.995 -1.432 31.336 1.00 70.62 223 THR A N 1
ATOM 1777 C CA . THR A 1 223 ? -15.293 -2.071 31.070 1.00 70.62 223 THR A CA 1
ATOM 1778 C C . THR A 1 223 ? -15.109 -3.520 30.591 1.00 70.62 223 THR A C 1
ATOM 1780 O O . THR A 1 223 ? -14.422 -3.733 29.582 1.00 70.62 223 THR A O 1
ATOM 1783 N N . PRO A 1 224 ? -15.722 -4.513 31.254 1.00 80.25 224 PRO A N 1
ATOM 1784 C CA . PRO A 1 224 ? -15.575 -5.915 30.889 1.00 80.25 224 PRO A CA 1
ATOM 1785 C C . PRO A 1 224 ? -16.079 -6.215 29.473 1.00 80.25 224 PRO A C 1
ATOM 1787 O O . PRO A 1 224 ? -17.142 -5.752 29.062 1.00 80.25 224 PRO A O 1
ATOM 1790 N N . ARG A 1 225 ? -15.364 -7.086 28.743 1.00 78.69 225 ARG A N 1
ATOM 1791 C CA . ARG A 1 225 ? -15.815 -7.594 27.429 1.00 78.69 225 ARG A CA 1
ATOM 1792 C C . ARG A 1 225 ? -17.165 -8.311 27.508 1.00 78.69 225 ARG A C 1
ATOM 1794 O O . ARG A 1 225 ? -17.937 -8.282 26.557 1.00 78.69 225 ARG A O 1
ATOM 1801 N N . SER A 1 226 ? -17.452 -8.945 28.639 1.00 83.81 226 SER A N 1
ATOM 1802 C CA . SER A 1 226 ? -18.712 -9.636 28.905 1.00 83.81 226 SER A CA 1
ATOM 1803 C C . SER A 1 226 ? -19.916 -8.688 28.914 1.00 83.81 226 SER A C 1
ATOM 1805 O O . SER A 1 226 ? -20.947 -9.033 28.340 1.00 83.81 226 SER A O 1
ATOM 1807 N N . LEU A 1 227 ? -19.762 -7.466 29.433 1.00 85.62 227 LEU A N 1
ATOM 1808 C CA . LEU A 1 227 ? -20.808 -6.443 29.415 1.00 85.62 227 LEU A CA 1
ATOM 1809 C C . LEU A 1 227 ? -21.101 -5.947 27.989 1.00 85.62 227 LEU A C 1
ATOM 1811 O O . LEU A 1 227 ? -22.263 -5.782 27.618 1.00 85.62 227 LEU A O 1
ATOM 1815 N N . TYR A 1 228 ? -20.066 -5.777 27.156 1.00 86.12 228 TYR A N 1
ATOM 1816 C CA . TYR A 1 228 ? -20.252 -5.447 25.738 1.00 86.12 228 TYR A CA 1
ATOM 1817 C C . TYR A 1 228 ? -20.967 -6.555 24.971 1.00 86.12 228 TYR A C 1
ATOM 1819 O O . TYR A 1 228 ? -21.865 -6.263 24.184 1.00 86.12 228 TYR A O 1
ATOM 1827 N N . ARG A 1 229 ? -20.623 -7.823 25.234 1.00 84.19 229 ARG A N 1
ATOM 1828 C CA . ARG A 1 229 ? -21.347 -8.973 24.674 1.00 84.19 229 ARG A CA 1
ATOM 1829 C C . ARG A 1 229 ? -22.805 -8.967 25.115 1.00 84.19 229 ARG A C 1
ATOM 1831 O O . ARG A 1 229 ? -23.685 -9.103 24.277 1.00 84.19 229 ARG A O 1
ATOM 1838 N N . LEU A 1 230 ? -23.080 -8.763 26.403 1.00 86.44 230 LEU A N 1
ATOM 1839 C CA . LEU A 1 230 ? -24.449 -8.690 26.909 1.00 86.44 230 LEU A CA 1
ATOM 1840 C C . LEU A 1 230 ? -25.252 -7.614 26.165 1.00 86.44 230 LEU A C 1
ATOM 1842 O O . LEU A 1 230 ? -26.289 -7.928 25.583 1.00 86.44 230 LEU A O 1
ATOM 1846 N N . ALA A 1 231 ? -24.743 -6.380 26.114 1.00 86.62 231 ALA A N 1
ATOM 1847 C CA . ALA A 1 231 ? -25.396 -5.278 25.410 1.00 86.62 231 ALA A CA 1
ATOM 1848 C C . ALA A 1 231 ? -25.635 -5.606 23.926 1.00 86.62 231 ALA A C 1
ATOM 1850 O O . ALA A 1 231 ? -26.742 -5.428 23.423 1.00 86.62 231 ALA A O 1
ATOM 1851 N N . ALA A 1 232 ? -24.638 -6.171 23.247 1.00 85.44 232 ALA A N 1
ATOM 1852 C CA . ALA A 1 232 ? -24.756 -6.596 21.859 1.00 85.44 232 ALA A CA 1
ATOM 1853 C C . ALA A 1 232 ? -25.794 -7.717 21.650 1.00 85.44 232 ALA A C 1
ATOM 1855 O O . ALA A 1 232 ? -26.560 -7.644 20.693 1.00 85.44 232 ALA A O 1
ATOM 1856 N N . THR A 1 233 ? -25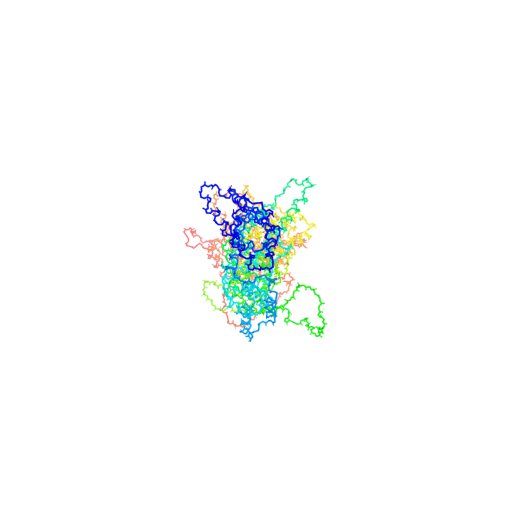.905 -8.705 22.551 1.00 83.81 233 THR A N 1
ATOM 1857 C CA . THR A 1 233 ? -26.946 -9.750 22.436 1.00 83.81 233 THR A CA 1
ATOM 1858 C C . THR A 1 233 ? -28.357 -9.188 22.604 1.00 83.81 233 THR A C 1
ATOM 1860 O O . THR A 1 233 ? -29.303 -9.707 22.014 1.00 83.81 233 THR A O 1
ATOM 1863 N N . LEU A 1 234 ? -28.517 -8.145 23.424 1.00 84.62 234 LEU A N 1
ATOM 1864 C CA . LEU A 1 234 ? -29.806 -7.491 23.645 1.00 84.62 234 LEU A CA 1
ATOM 1865 C C . LEU A 1 234 ? -30.207 -6.620 22.450 1.00 84.62 234 LEU A C 1
ATOM 1867 O O . LEU A 1 234 ? -31.387 -6.590 22.099 1.00 84.62 234 LEU A O 1
ATOM 1871 N N . LEU A 1 235 ? -29.230 -5.968 21.809 1.00 84.38 235 LEU A N 1
ATOM 1872 C CA . LEU A 1 235 ? -29.421 -5.229 20.559 1.00 84.38 235 LEU A CA 1
ATOM 1873 C C . LEU A 1 235 ? -29.795 -6.167 19.399 1.00 84.38 235 LEU A C 1
ATOM 1875 O O . LEU A 1 235 ? -30.752 -5.889 18.685 1.00 84.38 235 LEU A O 1
ATOM 1879 N N . ASP A 1 236 ? -29.094 -7.295 19.243 1.00 83.00 236 ASP A N 1
ATOM 1880 C CA . ASP A 1 236 ? -29.359 -8.280 18.179 1.00 83.00 236 ASP A CA 1
ATOM 1881 C C . ASP A 1 236 ? -30.777 -8.874 18.271 1.00 83.00 236 ASP A C 1
ATOM 1883 O O . ASP A 1 236 ? -31.488 -9.013 17.278 1.00 83.00 236 ASP A O 1
ATOM 1887 N N . LYS A 1 237 ? -31.249 -9.132 19.497 1.00 81.06 237 LYS A N 1
ATOM 1888 C CA . LYS A 1 237 ? -32.601 -9.654 19.760 1.00 81.06 237 LYS A CA 1
ATOM 1889 C C . LYS A 1 237 ? -33.707 -8.591 19.734 1.00 81.06 237 LYS A C 1
ATOM 1891 O O . LYS A 1 237 ? -34.849 -8.921 20.051 1.00 81.06 237 LYS A O 1
ATOM 1896 N N . ASN A 1 238 ? -33.397 -7.338 19.384 1.00 81.38 238 ASN A N 1
ATOM 1897 C CA . ASN A 1 238 ? -34.318 -6.191 19.407 1.00 81.38 238 ASN A CA 1
ATOM 1898 C C . ASN A 1 238 ? -35.012 -5.973 20.772 1.00 81.38 238 ASN A C 1
ATOM 1900 O O . ASN A 1 238 ? -36.145 -5.498 20.838 1.00 81.38 238 ASN A O 1
ATOM 1904 N N . LEU A 1 239 ? -34.351 -6.344 21.877 1.00 79.75 239 LEU A N 1
ATOM 1905 C CA . LEU A 1 239 ? -34.834 -6.066 23.239 1.00 79.75 239 LEU A CA 1
ATOM 1906 C C . LEU A 1 239 ? -34.414 -4.672 23.723 1.00 79.75 239 LEU A C 1
ATOM 1908 O O . LEU A 1 239 ? -34.997 -4.149 24.671 1.00 79.75 239 LEU A O 1
ATOM 1912 N N . LEU A 1 240 ? -33.401 -4.096 23.075 1.00 81.12 240 LEU A N 1
ATOM 1913 C CA . LEU A 1 240 ? -32.844 -2.782 23.348 1.00 81.12 240 LEU A CA 1
ATOM 1914 C C . LEU A 1 240 ? -32.705 -2.018 22.028 1.00 81.12 240 LEU A C 1
ATOM 1916 O O . LEU A 1 240 ? -32.244 -2.580 21.036 1.00 81.12 240 LEU A O 1
ATOM 1920 N N . GLU A 1 241 ? -33.062 -0.738 22.025 1.00 82.44 241 GLU A N 1
ATOM 1921 C CA . GLU A 1 241 ? -32.787 0.159 20.903 1.00 82.44 241 GLU A CA 1
ATOM 1922 C C . GLU A 1 241 ? -31.427 0.834 21.096 1.00 82.44 241 GLU A C 1
ATOM 1924 O O . GLU A 1 241 ? -31.082 1.268 22.199 1.00 82.44 241 GLU A O 1
ATOM 1929 N N . LEU A 1 242 ? -30.649 0.947 20.014 1.00 80.06 242 LEU A N 1
ATOM 1930 C CA . LEU A 1 242 ? -29.330 1.581 20.061 1.00 80.06 242 LEU A CA 1
ATOM 1931 C C . LEU A 1 242 ? -29.435 3.030 20.557 1.00 80.06 242 LEU A C 1
ATOM 1933 O O . LEU A 1 242 ? -28.639 3.444 21.396 1.00 80.06 242 LEU A O 1
ATOM 1937 N N . GLU A 1 243 ? -30.446 3.770 20.095 1.00 82.00 243 GLU A N 1
ATOM 1938 C CA . GLU A 1 243 ? -30.688 5.170 20.467 1.00 82.00 243 GLU A CA 1
ATOM 1939 C C . GLU A 1 243 ? -30.922 5.357 21.969 1.00 82.00 243 GLU A C 1
ATOM 1941 O O . GLU A 1 243 ? -30.467 6.348 22.532 1.00 82.00 243 GLU A O 1
ATOM 1946 N N . ALA A 1 244 ? -31.537 4.379 22.638 1.00 81.75 244 ALA A N 1
ATOM 1947 C CA . ALA A 1 244 ? -31.769 4.420 24.079 1.00 81.75 244 ALA A CA 1
ATOM 1948 C C . ALA A 1 244 ? -30.489 4.170 24.898 1.00 81.75 244 ALA A C 1
ATOM 1950 O O . ALA A 1 244 ? -30.367 4.660 26.020 1.00 81.75 244 ALA A O 1
ATOM 1951 N N . LEU A 1 245 ? -29.518 3.422 24.356 1.00 82.62 245 LEU A N 1
ATOM 1952 C CA . LEU A 1 245 ? -28.244 3.142 25.031 1.00 82.62 245 LEU A CA 1
ATOM 1953 C C . LEU A 1 245 ? -27.207 4.254 24.808 1.00 82.62 245 LEU A C 1
ATOM 1955 O O . LEU A 1 245 ? -26.388 4.515 25.690 1.00 82.62 245 LEU A O 1
ATOM 1959 N N . MET A 1 246 ? -27.246 4.928 23.654 1.00 79.69 246 MET A N 1
ATOM 1960 C CA . MET A 1 246 ? -26.240 5.922 23.259 1.00 79.69 246 MET A CA 1
ATOM 1961 C C . MET A 1 246 ? -25.987 7.049 24.283 1.00 79.69 246 MET A C 1
ATOM 1963 O O . MET A 1 246 ? -24.814 7.341 24.512 1.00 79.69 246 MET A O 1
ATOM 1967 N N . PRO A 1 247 ? -27.000 7.662 24.934 1.00 83.44 247 PRO A N 1
ATOM 1968 C CA . PRO A 1 247 ? -26.788 8.733 25.917 1.00 83.44 247 PRO A CA 1
ATOM 1969 C C . PRO A 1 247 ? -26.054 8.280 27.184 1.00 83.44 247 PRO A C 1
ATOM 1971 O O . PRO A 1 247 ? -25.517 9.103 27.925 1.00 83.44 247 PRO A O 1
ATOM 1974 N N . HIS A 1 248 ? -26.055 6.975 27.463 1.00 79.75 248 HIS A N 1
ATOM 1975 C CA . HIS A 1 248 ? -25.456 6.412 28.666 1.00 79.75 248 HIS A CA 1
ATOM 1976 C C . HIS A 1 248 ? -23.998 5.969 28.479 1.00 79.75 248 HIS A C 1
ATOM 1978 O O . HIS A 1 248 ? -23.303 5.767 29.476 1.00 79.75 248 HIS A O 1
ATOM 1984 N N . LEU A 1 249 ? -23.534 5.833 27.233 1.00 81.06 249 LEU A N 1
ATOM 1985 C CA . LEU A 1 249 ? -22.162 5.447 26.900 1.00 81.06 249 LEU A CA 1
ATOM 1986 C C . LEU A 1 249 ? -21.227 6.662 26.952 1.00 81.06 249 LEU A C 1
ATOM 1988 O O . LEU A 1 249 ? -21.603 7.771 26.573 1.00 81.06 249 LEU A O 1
ATOM 1992 N N . GLY A 1 250 ? -19.993 6.454 27.410 1.00 72.19 250 GLY A N 1
ATOM 1993 C CA . GLY A 1 250 ? -18.932 7.464 27.358 1.00 72.19 250 GLY A CA 1
ATOM 1994 C C . GLY A 1 250 ? -17.714 6.974 26.570 1.00 72.19 250 GLY A C 1
ATOM 1995 O O . GLY A 1 250 ? -17.425 5.777 26.614 1.00 72.19 250 GLY A O 1
ATOM 1996 N N . PRO A 1 251 ? -16.969 7.856 25.883 1.00 76.69 251 PRO A N 1
ATOM 1997 C CA . PRO A 1 251 ? -17.274 9.257 25.560 1.00 76.69 251 PRO A CA 1
ATOM 1998 C C . PRO A 1 251 ? -18.388 9.401 24.504 1.00 76.69 251 PRO A C 1
ATOM 2000 O O . PRO A 1 251 ? -18.784 8.422 23.863 1.00 76.69 251 PRO A O 1
ATOM 2003 N N . SER A 1 252 ? -18.943 10.610 24.360 1.00 79.75 252 SER A N 1
ATOM 2004 C CA . SER A 1 252 ? -20.037 10.859 23.408 1.00 79.75 252 SER A CA 1
ATOM 2005 C C . SER A 1 252 ? -19.559 10.720 21.953 1.00 79.75 252 SER A C 1
ATOM 2007 O O . SER A 1 252 ? -18.376 10.887 21.653 1.00 79.75 252 SER A O 1
ATOM 2009 N N . ARG A 1 253 ? -20.467 10.410 21.011 1.00 78.62 253 ARG A N 1
ATOM 2010 C CA . ARG A 1 253 ? -20.082 10.223 19.595 1.00 78.62 253 ARG A CA 1
ATOM 2011 C C . ARG A 1 253 ? -19.382 11.457 19.012 1.00 78.62 253 ARG A C 1
ATOM 2013 O O . ARG A 1 253 ? -18.457 11.300 18.222 1.00 78.62 253 ARG A O 1
ATOM 2020 N N . ASP A 1 254 ? -19.806 12.657 19.400 1.00 81.31 254 ASP A N 1
ATOM 2021 C CA . ASP A 1 254 ? -19.227 13.904 18.893 1.00 81.31 254 ASP A CA 1
ATOM 2022 C C . ASP A 1 254 ? -17.892 14.254 19.574 1.00 81.31 254 ASP A C 1
ATOM 2024 O O . ASP A 1 254 ? -16.991 14.765 18.908 1.00 81.31 254 ASP A O 1
ATOM 2028 N N . GLU A 1 255 ? -17.706 13.893 20.850 1.00 80.94 255 GLU A N 1
ATOM 2029 C CA . GLU A 1 255 ? -16.398 13.971 21.523 1.00 80.94 255 GLU A CA 1
ATOM 2030 C C . GLU A 1 255 ? -15.363 13.093 20.809 1.00 80.94 255 GLU A C 1
ATOM 2032 O O . GLU A 1 255 ? -14.291 13.584 20.454 1.00 80.94 255 GLU A O 1
ATOM 2037 N N . ILE A 1 256 ? -15.720 11.840 20.501 1.00 79.25 256 ILE A N 1
ATOM 2038 C CA . ILE A 1 256 ? -14.861 10.897 19.763 1.00 79.25 256 ILE A CA 1
ATOM 2039 C C . ILE A 1 256 ? -14.444 11.479 18.407 1.00 79.25 256 ILE A C 1
ATOM 2041 O O . ILE A 1 256 ? -13.279 11.386 18.011 1.00 79.25 256 ILE A O 1
ATOM 2045 N N . VAL A 1 257 ? -15.388 12.095 17.689 1.00 83.06 257 VAL A N 1
ATOM 2046 C CA . VAL A 1 257 ? -15.103 12.731 16.398 1.00 83.06 257 VAL A CA 1
ATOM 2047 C C . VAL A 1 257 ? -14.139 13.903 16.573 1.00 83.06 257 VAL A C 1
ATOM 2049 O O . VAL A 1 257 ? -13.163 14.010 15.832 1.00 83.06 257 VAL A O 1
ATOM 2052 N N . SER A 1 258 ? -14.361 14.753 17.577 1.00 83.50 258 SER A N 1
ATOM 2053 C CA . SER A 1 258 ? -13.504 15.911 17.843 1.00 83.50 258 SER A CA 1
ATOM 2054 C C . SER A 1 258 ? -12.073 15.508 18.227 1.00 83.50 258 SER A C 1
ATOM 2056 O O . SER A 1 258 ? -11.112 16.082 17.709 1.00 83.50 258 SER A O 1
ATOM 2058 N N . GLU A 1 259 ? -11.921 14.471 19.054 1.00 81.94 259 GLU A N 1
ATOM 2059 C CA . GLU A 1 259 ? -10.630 13.938 19.487 1.00 81.94 259 GLU A CA 1
ATOM 2060 C C . GLU A 1 259 ? -9.890 13.269 18.323 1.00 81.94 259 GLU A C 1
ATOM 2062 O O . GLU A 1 259 ? -8.702 13.519 18.109 1.00 81.94 259 GLU A O 1
ATOM 2067 N N . SER A 1 260 ? -10.590 12.472 17.508 1.00 79.12 260 SER A N 1
ATOM 2068 C CA . SER A 1 260 ? -9.995 11.841 16.327 1.00 79.12 260 SER A CA 1
ATOM 2069 C C . SER A 1 260 ? -9.509 12.880 15.313 1.00 79.12 260 SER A C 1
ATOM 2071 O O . SER A 1 260 ? -8.379 12.797 14.825 1.00 79.12 260 SER A O 1
ATOM 2073 N N . LEU A 1 261 ? -10.304 13.922 15.050 1.00 83.00 261 LEU A N 1
ATOM 2074 C CA . LEU A 1 261 ? -9.898 15.016 14.169 1.00 83.00 261 LEU A CA 1
ATOM 2075 C C . LEU A 1 261 ? -8.708 15.801 14.740 1.00 83.00 261 LEU A C 1
ATOM 2077 O O . LEU A 1 261 ? -7.801 16.157 13.987 1.00 83.00 261 LEU A O 1
ATOM 2081 N N . ALA A 1 262 ? -8.657 16.034 16.054 1.00 85.44 262 ALA A N 1
ATOM 2082 C CA . ALA A 1 262 ? -7.497 16.651 16.695 1.00 85.44 262 ALA A CA 1
ATOM 2083 C C . ALA A 1 262 ? -6.235 15.786 16.530 1.00 85.44 262 ALA A C 1
ATOM 2085 O O . ALA A 1 262 ? -5.188 16.292 16.128 1.00 85.44 262 ALA A O 1
ATOM 2086 N N . ARG A 1 263 ? -6.356 14.467 16.727 1.00 79.69 263 ARG A N 1
ATOM 2087 C CA . ARG A 1 263 ? -5.257 13.508 16.551 1.00 79.69 263 ARG A CA 1
ATOM 2088 C C . ARG A 1 263 ? -4.754 13.448 15.109 1.00 79.69 263 ARG A C 1
ATOM 2090 O O . ARG A 1 263 ? -3.549 13.389 14.883 1.00 79.69 263 ARG A O 1
ATOM 2097 N N . THR A 1 264 ? -5.648 13.472 14.119 1.00 81.94 264 THR A N 1
ATOM 2098 C CA . THR A 1 264 ? -5.231 13.490 12.704 1.00 81.94 264 THR A CA 1
ATOM 2099 C C . THR A 1 264 ? -4.450 14.755 12.357 1.00 81.94 264 THR A C 1
ATOM 2101 O O . THR A 1 264 ? -3.423 14.660 11.685 1.00 81.94 264 THR A O 1
ATOM 2104 N N . LYS A 1 265 ? -4.867 15.921 12.870 1.00 85.19 265 LYS A N 1
ATOM 2105 C CA . LYS A 1 265 ? -4.125 17.181 12.712 1.00 85.19 265 LYS A CA 1
ATOM 2106 C C . LYS A 1 265 ? -2.756 17.124 13.389 1.00 85.19 265 LYS A C 1
ATOM 2108 O O . LYS A 1 265 ? -1.768 17.479 12.755 1.00 85.19 265 LYS A O 1
ATOM 2113 N N . GLU A 1 266 ? -2.679 16.610 14.617 1.00 85.88 266 GLU A N 1
ATOM 2114 C CA . GLU A 1 266 ? -1.407 16.430 15.330 1.00 85.88 266 GLU A CA 1
ATOM 2115 C C . GLU A 1 266 ? -0.449 15.523 14.540 1.00 85.88 266 GLU A C 1
ATOM 2117 O O . GLU A 1 266 ? 0.710 15.880 14.336 1.00 85.88 266 GLU A O 1
ATOM 2122 N N . MET A 1 267 ? -0.929 14.392 14.005 1.00 79.88 267 MET A N 1
ATOM 2123 C CA . MET A 1 267 ? -0.112 13.504 13.163 1.00 79.88 267 MET A CA 1
ATOM 2124 C C . MET A 1 267 ? 0.386 14.202 11.891 1.00 79.88 267 MET A C 1
ATOM 2126 O O . MET A 1 267 ? 1.543 14.026 11.508 1.00 79.88 267 MET A O 1
ATOM 2130 N N . GLN A 1 268 ? -0.445 15.024 11.247 1.00 84.31 268 GLN A N 1
ATOM 2131 C CA . GLN A 1 268 ? -0.040 15.810 10.076 1.00 84.31 268 GLN A CA 1
ATOM 2132 C C . GLN A 1 268 ? 0.999 16.883 10.423 1.00 84.31 268 GLN A C 1
ATOM 2134 O O . GLN A 1 268 ? 1.931 17.122 9.652 1.00 84.31 268 GLN A O 1
ATOM 2139 N N . GLU A 1 269 ? 0.868 17.535 11.576 1.00 86.19 269 GLU A N 1
ATOM 2140 C CA . GLU A 1 269 ? 1.846 18.505 12.068 1.00 86.19 269 GLU A CA 1
ATOM 2141 C C . GLU A 1 269 ? 3.176 17.835 12.412 1.00 86.19 269 GLU A C 1
ATOM 2143 O O . GLU A 1 269 ? 4.230 18.326 11.998 1.00 86.19 269 GLU A O 1
ATOM 2148 N N . GLN A 1 270 ? 3.138 16.676 13.075 1.00 82.44 270 GLN A N 1
ATOM 2149 C CA . GLN A 1 270 ? 4.321 15.858 13.334 1.00 82.44 270 GLN A CA 1
ATOM 2150 C C . GLN A 1 270 ? 4.981 15.416 12.021 1.00 82.44 270 GLN A C 1
ATOM 2152 O O . GLN A 1 270 ? 6.187 15.604 11.864 1.00 82.44 270 GLN A O 1
ATOM 2157 N N . ALA A 1 271 ? 4.207 14.944 11.036 1.00 83.06 271 ALA A N 1
ATOM 2158 C CA . ALA A 1 271 ? 4.698 14.598 9.698 1.00 83.06 271 ALA A CA 1
ATOM 2159 C C . ALA A 1 271 ? 5.426 15.777 9.023 1.00 83.06 271 ALA A C 1
ATOM 2161 O O . ALA A 1 271 ? 6.485 15.604 8.424 1.00 83.06 271 ALA A O 1
ATOM 2162 N N . ARG A 1 272 ? 4.910 17.006 9.170 1.00 82.75 272 ARG A N 1
ATOM 2163 C CA . ARG A 1 272 ? 5.553 18.236 8.665 1.00 82.75 272 ARG A CA 1
ATOM 2164 C C . ARG A 1 272 ? 6.767 18.673 9.490 1.00 82.75 272 ARG A C 1
ATOM 2166 O O . ARG A 1 272 ? 7.608 19.420 8.984 1.00 82.75 272 ARG A O 1
ATOM 2173 N N . ALA A 1 273 ? 6.852 18.270 10.756 1.00 84.25 273 ALA A N 1
ATOM 2174 C CA . ALA A 1 273 ? 7.992 18.559 11.621 1.00 84.25 273 ALA A CA 1
ATOM 2175 C C . ALA A 1 273 ? 9.223 17.716 11.249 1.00 84.25 273 ALA A C 1
ATOM 2177 O O . ALA A 1 273 ? 10.355 18.185 11.410 1.00 84.25 273 ALA A O 1
ATOM 2178 N N . PHE A 1 274 ? 9.028 16.518 10.684 1.00 72.81 274 PHE A N 1
ATOM 2179 C CA . PHE A 1 274 ? 10.116 15.706 10.140 1.00 72.81 274 PHE A CA 1
ATOM 2180 C C . PHE A 1 274 ? 10.918 16.497 9.093 1.00 72.81 274 PHE A C 1
ATOM 2182 O O . PHE A 1 274 ? 10.429 16.879 8.033 1.00 72.81 274 PHE A O 1
ATOM 2189 N N . GLY A 1 275 ? 12.195 16.749 9.397 1.00 62.53 275 GLY A N 1
ATOM 2190 C CA . GLY A 1 275 ? 13.110 17.512 8.540 1.00 62.53 275 GLY A CA 1
ATOM 2191 C C . GLY A 1 275 ? 13.446 18.919 9.039 1.00 62.53 275 GLY A C 1
ATOM 2192 O O . GLY A 1 275 ? 14.421 19.495 8.555 1.00 62.53 275 GLY A O 1
ATOM 2193 N N . LYS A 1 276 ? 12.735 19.448 10.045 1.00 68.25 276 LYS A N 1
ATOM 2194 C CA . LYS A 1 276 ? 13.176 20.639 10.785 1.00 68.25 276 LYS A CA 1
ATOM 2195 C C . LYS A 1 276 ? 14.231 20.222 11.807 1.00 68.25 276 LYS A C 1
ATOM 2197 O O . LYS A 1 276 ? 13.922 19.680 12.863 1.00 68.25 276 LYS A O 1
ATOM 2202 N N . VAL A 1 277 ? 15.501 20.444 11.483 1.00 57.03 277 VAL A N 1
ATOM 2203 C CA . VAL A 1 277 ? 16.587 20.268 12.454 1.00 57.03 277 VAL A CA 1
ATOM 2204 C C . VAL A 1 277 ? 16.592 21.489 13.368 1.00 57.03 277 VAL A C 1
ATOM 2206 O O . VAL A 1 277 ? 17.023 22.567 12.963 1.00 57.03 277 VAL A O 1
ATOM 2209 N N . SER A 1 278 ? 16.110 21.335 14.601 1.00 53.50 278 SER A N 1
ATOM 2210 C CA . SER A 1 278 ? 16.258 22.366 15.630 1.00 53.50 278 SER A CA 1
ATOM 2211 C C . SER A 1 278 ? 17.738 22.529 15.980 1.00 53.50 278 SER A C 1
ATOM 2213 O O . SER A 1 278 ? 18.315 21.726 16.711 1.00 53.50 278 SER A O 1
ATOM 2215 N N . LEU A 1 279 ? 18.355 23.598 15.474 1.00 59.44 279 LEU A N 1
ATOM 2216 C CA . LEU A 1 279 ? 19.750 23.976 15.744 1.00 59.44 279 LEU A CA 1
ATOM 2217 C C . LEU A 1 279 ? 20.007 24.372 17.216 1.00 59.44 279 LEU A C 1
ATOM 2219 O O . LEU A 1 279 ? 21.154 24.563 17.606 1.00 59.44 279 LEU A O 1
ATOM 2223 N N . ALA A 1 280 ? 18.965 24.457 18.049 1.00 53.03 280 ALA A N 1
ATOM 2224 C CA . ALA A 1 280 ? 19.055 24.785 19.476 1.00 53.03 280 ALA A CA 1
ATOM 2225 C C . ALA A 1 280 ? 19.497 23.608 20.380 1.00 53.03 280 ALA A C 1
ATOM 2227 O O . ALA A 1 280 ? 19.614 23.767 21.594 1.00 53.03 280 ALA A O 1
ATOM 2228 N N . GLY A 1 281 ? 19.751 22.420 19.822 1.00 45.38 281 GLY A N 1
ATOM 2229 C CA . GLY A 1 281 ? 20.051 21.191 20.568 1.00 45.38 281 GLY A CA 1
ATOM 2230 C C . GLY A 1 281 ? 21.476 21.070 21.123 1.00 45.38 281 GLY A C 1
ATOM 2231 O O . GLY A 1 281 ? 22.104 20.038 20.913 1.00 45.38 281 GLY A O 1
ATOM 2232 N N . LYS A 1 282 ? 22.003 22.096 21.808 1.00 43.56 282 LYS A N 1
ATOM 2233 C CA . LYS A 1 282 ? 23.287 22.002 22.541 1.00 43.56 282 LYS A CA 1
ATOM 2234 C C . LYS A 1 282 ? 23.229 22.493 23.998 1.00 43.56 282 LYS A C 1
ATOM 2236 O O . LYS A 1 282 ? 24.243 22.907 24.551 1.00 43.56 282 LYS A O 1
ATOM 2241 N N . LYS A 1 283 ? 22.054 22.420 24.634 1.00 40.94 283 LYS A N 1
ATOM 2242 C CA . LYS A 1 283 ? 21.898 22.452 26.100 1.00 40.94 283 LYS A CA 1
ATOM 2243 C C . LYS A 1 283 ? 21.123 21.211 26.548 1.00 40.94 283 LYS A C 1
ATOM 2245 O O . LYS A 1 283 ? 19.905 21.241 26.696 1.00 40.94 283 LYS A O 1
ATOM 2250 N N . ASP A 1 284 ? 21.849 20.110 26.709 1.00 45.62 284 ASP A N 1
ATOM 2251 C CA . ASP A 1 284 ? 21.351 18.883 27.327 1.00 45.62 284 ASP A CA 1
ATOM 2252 C C . ASP A 1 284 ? 21.359 19.044 28.853 1.00 45.62 284 ASP A C 1
ATOM 2254 O O . ASP A 1 284 ? 22.398 18.906 29.492 1.00 45.62 284 ASP A O 1
ATOM 2258 N N . SER A 1 285 ? 20.194 19.366 29.421 1.00 38.69 285 SER A N 1
ATOM 2259 C CA . SER A 1 285 ? 19.847 19.042 30.819 1.00 38.69 285 SER A CA 1
ATOM 2260 C C . SER A 1 285 ? 18.341 19.111 31.135 1.00 38.69 285 SER A C 1
ATOM 2262 O O . SER A 1 285 ? 17.973 18.872 32.275 1.00 38.69 285 SER A O 1
ATOM 2264 N N . VAL A 1 286 ? 17.460 19.422 30.167 1.00 44.62 286 VAL A N 1
ATOM 2265 C CA . VAL A 1 286 ? 15.996 19.574 30.396 1.00 44.62 286 VAL A CA 1
ATOM 2266 C C . VAL A 1 286 ? 15.149 18.605 29.542 1.00 44.62 286 VAL A C 1
ATOM 2268 O O . VAL A 1 286 ? 13.929 18.607 29.611 1.00 44.62 286 VAL A O 1
ATOM 2271 N N . LYS A 1 287 ? 15.766 17.727 28.736 1.00 44.88 287 LYS A N 1
ATOM 2272 C CA . LYS A 1 287 ? 15.019 16.785 27.875 1.00 44.88 287 LYS A CA 1
ATOM 2273 C C . LYS A 1 287 ? 14.339 15.625 28.617 1.00 44.88 287 LYS A C 1
ATOM 2275 O O . LYS A 1 287 ? 13.422 15.046 28.057 1.00 44.88 287 LYS A O 1
ATOM 2280 N N . GLY A 1 288 ? 14.755 15.311 29.847 1.00 44.69 288 GLY A N 1
ATOM 2281 C CA . GLY A 1 288 ? 14.160 14.223 30.634 1.00 44.69 288 GLY A CA 1
ATOM 2282 C C . GLY A 1 288 ? 12.697 14.484 31.006 1.00 44.69 288 GLY A C 1
ATOM 2283 O O . GLY A 1 288 ? 11.852 13.640 30.735 1.00 44.69 288 GLY A O 1
ATOM 2284 N N . ASP A 1 289 ? 12.389 15.680 31.521 1.00 44.62 289 ASP A N 1
ATOM 2285 C CA . ASP A 1 289 ? 11.038 16.017 31.999 1.00 44.62 289 ASP A CA 1
ATOM 2286 C C . ASP A 1 289 ? 10.013 16.151 30.863 1.00 44.62 289 ASP A C 1
ATOM 2288 O O . ASP A 1 289 ? 8.870 15.741 31.017 1.00 44.62 289 ASP A O 1
ATOM 2292 N N . ALA A 1 290 ? 10.405 16.676 29.695 1.00 50.78 290 ALA A N 1
ATOM 2293 C CA . ALA A 1 290 ? 9.485 16.829 28.563 1.00 50.78 290 ALA A CA 1
ATOM 2294 C C . ALA A 1 290 ? 9.144 15.486 27.890 1.00 50.78 290 ALA A C 1
ATOM 2296 O O . ALA A 1 290 ? 8.008 15.289 27.460 1.00 50.78 290 ALA A O 1
ATOM 2297 N N . ASP A 1 291 ? 10.109 14.562 27.815 1.00 50.81 291 ASP A N 1
ATOM 2298 C CA . ASP A 1 291 ? 9.877 13.210 27.298 1.00 50.81 291 ASP A CA 1
ATOM 2299 C C . ASP A 1 291 ? 9.081 12.359 28.313 1.00 50.81 291 ASP A C 1
ATOM 2301 O O . ASP A 1 291 ? 8.222 11.579 27.899 1.00 50.81 291 ASP A O 1
ATOM 2305 N N . GLU A 1 292 ? 9.279 12.546 29.627 1.00 51.91 292 GLU A N 1
ATOM 2306 C CA . GLU A 1 292 ? 8.460 11.911 30.676 1.00 51.91 292 GLU A CA 1
ATOM 2307 C C . GLU A 1 292 ? 7.034 12.477 30.749 1.00 51.91 292 GLU A C 1
ATOM 2309 O O . GLU A 1 292 ? 6.083 11.704 30.865 1.00 51.91 292 GLU A O 1
ATOM 2314 N N . GLU A 1 293 ? 6.843 13.792 30.613 1.00 51.00 293 GLU A N 1
ATOM 2315 C CA . GLU A 1 293 ? 5.519 14.426 30.590 1.00 51.00 293 GLU A CA 1
ATOM 2316 C C . GLU A 1 293 ? 4.751 14.071 29.305 1.00 51.00 293 GLU A C 1
ATOM 2318 O O . GLU A 1 293 ? 3.558 13.759 29.356 1.00 51.00 293 GLU A O 1
ATOM 2323 N N . ALA A 1 294 ? 5.436 13.997 28.157 1.00 55.81 294 ALA A N 1
ATOM 2324 C CA . ALA A 1 294 ? 4.864 13.484 26.913 1.00 55.81 294 ALA A CA 1
ATOM 2325 C C . ALA A 1 294 ? 4.533 11.985 27.002 1.00 55.81 294 ALA A C 1
ATOM 2327 O O . ALA A 1 294 ? 3.476 11.569 26.523 1.00 55.81 294 ALA A O 1
ATOM 2328 N N . ALA A 1 295 ? 5.376 11.172 27.648 1.00 53.16 295 ALA A N 1
ATOM 2329 C CA . ALA A 1 295 ? 5.110 9.753 27.884 1.00 53.16 295 ALA A CA 1
ATOM 2330 C C . ALA A 1 295 ? 3.949 9.535 28.868 1.00 53.16 295 ALA A C 1
ATOM 2332 O O . ALA A 1 295 ? 3.117 8.654 28.648 1.00 53.16 295 ALA A O 1
ATOM 2333 N N . ALA A 1 296 ? 3.832 10.359 29.911 1.00 53.81 296 ALA A N 1
ATOM 2334 C CA . ALA A 1 296 ? 2.723 10.335 30.861 1.00 53.81 296 ALA A CA 1
ATOM 2335 C C . ALA A 1 296 ? 1.408 10.797 30.213 1.00 53.81 296 ALA A C 1
ATOM 2337 O O . ALA A 1 296 ? 0.369 10.159 30.403 1.00 53.81 296 ALA A O 1
ATOM 2338 N N . ALA A 1 297 ? 1.444 11.847 29.386 1.00 54.50 297 ALA A N 1
ATOM 2339 C CA . ALA A 1 297 ? 0.305 12.289 28.586 1.00 54.50 297 ALA A CA 1
ATOM 2340 C C . ALA A 1 297 ? -0.098 11.235 27.542 1.00 54.50 297 ALA A C 1
ATOM 2342 O O . ALA A 1 297 ? -1.288 10.979 27.364 1.00 54.50 297 ALA A O 1
ATOM 2343 N N . ALA A 1 298 ? 0.864 10.567 26.898 1.00 54.81 298 ALA A N 1
ATOM 2344 C CA . ALA A 1 298 ? 0.613 9.460 25.978 1.00 54.81 298 ALA A CA 1
ATOM 2345 C C . ALA A 1 298 ? 0.016 8.240 26.695 1.00 54.81 298 ALA A C 1
ATOM 2347 O O . ALA A 1 298 ? -0.936 7.654 26.189 1.00 54.81 298 ALA A O 1
ATOM 2348 N N . ALA A 1 299 ? 0.505 7.895 27.890 1.00 52.44 299 ALA A N 1
ATOM 2349 C CA . ALA A 1 299 ? -0.026 6.808 28.710 1.00 52.44 299 ALA A CA 1
ATOM 2350 C C . ALA A 1 299 ? -1.442 7.110 29.227 1.00 52.44 299 ALA A C 1
ATOM 2352 O O . ALA A 1 299 ? -2.294 6.221 29.237 1.00 52.44 299 ALA A O 1
ATOM 2353 N N . LYS A 1 300 ? -1.720 8.364 29.608 1.00 54.31 300 LYS A N 1
ATOM 2354 C CA . LYS A 1 300 ? -3.066 8.831 29.967 1.00 54.31 300 LYS A CA 1
ATOM 2355 C C . LYS A 1 300 ? -4.013 8.748 28.765 1.00 54.31 300 LYS A C 1
ATOM 2357 O O . LYS A 1 300 ? -5.041 8.093 28.860 1.00 54.31 300 LYS A O 1
ATOM 2362 N N . ARG A 1 301 ? -3.597 9.253 27.599 1.00 57.06 301 ARG A N 1
ATOM 2363 C CA . ARG A 1 301 ? -4.343 9.128 26.331 1.00 57.06 301 ARG A CA 1
ATOM 2364 C C . ARG A 1 301 ? -4.567 7.674 25.913 1.00 57.06 301 ARG A C 1
ATOM 2366 O O . ARG A 1 301 ? -5.614 7.353 25.371 1.00 57.06 301 ARG A O 1
ATOM 2373 N N . GLN A 1 302 ? -3.617 6.773 26.169 1.00 54.69 302 GLN A N 1
ATOM 2374 C CA . GLN A 1 302 ? -3.780 5.340 25.896 1.00 54.69 302 GLN A CA 1
ATOM 2375 C C . GLN A 1 302 ? -4.840 4.700 26.799 1.00 54.69 302 GLN A C 1
ATOM 2377 O O . GLN A 1 302 ? -5.591 3.841 26.336 1.00 54.69 302 GLN A O 1
ATOM 2382 N N . ARG A 1 303 ? -4.919 5.123 28.068 1.00 53.53 303 ARG A N 1
ATOM 2383 C CA . ARG A 1 303 ? -5.972 4.693 29.000 1.00 53.53 303 ARG A CA 1
ATOM 2384 C C . ARG A 1 303 ? -7.335 5.252 28.598 1.00 53.53 303 ARG A C 1
ATOM 2386 O O . ARG A 1 303 ? -8.294 4.487 28.573 1.00 53.53 303 ARG A O 1
ATOM 2393 N N . ASP A 1 304 ? -7.395 6.523 28.210 1.00 54.88 304 ASP A N 1
ATOM 2394 C CA . ASP A 1 304 ? -8.628 7.185 27.768 1.00 54.88 304 ASP A CA 1
ATOM 2395 C C . ASP A 1 304 ? -9.133 6.577 26.443 1.00 54.88 304 ASP A C 1
ATOM 2397 O O . ASP A 1 304 ? -10.302 6.216 26.322 1.00 54.88 304 ASP A O 1
ATOM 2401 N N . ALA A 1 305 ? -8.231 6.294 25.495 1.00 55.19 305 ALA A N 1
ATOM 2402 C CA . ALA A 1 305 ? -8.551 5.593 24.251 1.00 55.19 305 ALA A CA 1
ATOM 2403 C C . ALA A 1 305 ? -9.021 4.146 24.485 1.00 55.19 305 ALA A C 1
ATOM 2405 O O . ALA A 1 305 ? -9.901 3.658 23.771 1.00 55.19 305 ALA A O 1
ATOM 2406 N N . ALA A 1 306 ? -8.464 3.454 25.487 1.00 53.94 306 ALA A N 1
ATOM 2407 C CA . ALA A 1 306 ? -8.924 2.131 25.915 1.00 53.94 306 ALA A CA 1
ATOM 2408 C C . ALA A 1 306 ? -10.295 2.171 26.618 1.00 53.94 306 ALA A C 1
ATOM 2410 O O . ALA A 1 306 ? -10.950 1.133 26.725 1.00 53.94 306 ALA A O 1
ATOM 2411 N N . HIS A 1 307 ? -10.744 3.352 27.054 1.00 62.62 307 HIS A N 1
ATOM 2412 C CA . HIS A 1 307 ? -12.034 3.588 27.701 1.00 62.62 307 HIS A CA 1
ATOM 2413 C C . HIS A 1 307 ? -13.139 4.030 26.721 1.00 62.62 307 HIS A C 1
ATOM 2415 O O . HIS A 1 307 ? -14.171 4.559 27.127 1.00 62.62 307 HIS A O 1
ATOM 2421 N N . ASN A 1 308 ? -12.968 3.791 25.418 1.00 74.00 308 ASN A N 1
ATOM 2422 C CA . ASN A 1 308 ? -13.999 4.088 24.426 1.00 74.00 308 ASN A CA 1
ATOM 2423 C C . ASN A 1 308 ? -15.110 3.031 24.432 1.00 74.00 308 ASN A C 1
ATOM 2425 O O . ASN A 1 308 ? -15.040 2.025 23.718 1.00 74.00 308 ASN A O 1
ATOM 2429 N N . GLN A 1 309 ? -16.171 3.273 25.205 1.00 78.75 309 GLN A N 1
ATOM 2430 C CA . GLN A 1 309 ? -17.256 2.302 25.366 1.00 78.75 309 GLN A CA 1
ATOM 2431 C C . GLN A 1 309 ? -18.081 2.099 24.093 1.00 78.75 309 GLN A C 1
ATOM 2433 O O . GLN A 1 309 ? -18.579 1.003 23.841 1.00 78.75 309 GLN A O 1
ATOM 2438 N N . VAL A 1 310 ? -18.161 3.124 23.239 1.00 82.19 310 VAL A N 1
ATOM 2439 C CA . VAL A 1 310 ? -18.807 3.026 21.922 1.00 82.19 310 VAL A CA 1
ATOM 2440 C C . VAL A 1 310 ? -18.056 2.044 21.014 1.00 82.19 310 VAL A C 1
ATOM 2442 O O . VAL A 1 310 ? -18.682 1.192 20.389 1.00 82.19 310 VAL A O 1
ATOM 2445 N N . TYR A 1 311 ? -16.719 2.091 20.986 1.00 81.44 311 TYR A N 1
ATOM 2446 C CA . TYR A 1 311 ? -15.910 1.122 20.233 1.00 81.44 311 TYR A CA 1
ATOM 2447 C C . TYR A 1 311 ? -15.943 -0.272 20.867 1.00 81.44 311 TYR A C 1
ATOM 2449 O O . TYR A 1 311 ? -15.997 -1.270 20.149 1.00 81.44 311 TYR A O 1
ATOM 2457 N N . GLY A 1 312 ? -15.991 -0.353 22.201 1.00 81.56 312 GLY A N 1
ATOM 2458 C CA . GLY A 1 312 ? -16.219 -1.603 22.929 1.00 81.56 312 GLY A CA 1
ATOM 2459 C C . GLY A 1 312 ? -17.546 -2.282 22.569 1.00 81.56 312 GLY A C 1
ATOM 2460 O O . GLY A 1 312 ? -17.586 -3.499 22.390 1.00 81.56 312 GLY A O 1
ATOM 2461 N N . LEU A 1 313 ? -18.616 -1.506 22.372 1.00 84.38 313 LEU A N 1
ATOM 2462 C CA . LEU A 1 313 ? -19.907 -2.028 21.923 1.00 84.38 313 LEU A CA 1
ATOM 2463 C C . LEU A 1 313 ? -19.836 -2.590 20.497 1.00 84.38 313 LEU A C 1
ATOM 2465 O O . LEU A 1 313 ? -20.367 -3.671 20.252 1.00 84.38 313 LEU A O 1
ATOM 2469 N N . ILE A 1 314 ? -19.139 -1.908 19.579 1.00 83.25 314 ILE A N 1
ATOM 2470 C CA . ILE A 1 314 ? -18.911 -2.420 18.216 1.00 83.25 314 ILE A CA 1
ATOM 2471 C C . ILE A 1 314 ? -18.150 -3.752 18.274 1.00 83.25 314 ILE A C 1
ATOM 2473 O O . ILE A 1 314 ? -18.528 -4.699 17.588 1.00 83.25 314 ILE A O 1
ATOM 2477 N N . ILE A 1 315 ? -17.137 -3.870 19.142 1.00 82.19 315 ILE A N 1
ATOM 2478 C CA . ILE A 1 315 ? -16.429 -5.139 19.377 1.00 82.19 315 ILE A CA 1
ATOM 2479 C C . ILE A 1 315 ? -17.403 -6.234 19.836 1.00 82.19 315 ILE A C 1
ATOM 2481 O O . ILE A 1 315 ? -17.370 -7.340 19.298 1.00 82.19 315 ILE A O 1
ATOM 2485 N N . GLY A 1 316 ? -18.288 -5.933 20.790 1.00 80.06 316 GLY A N 1
ATOM 2486 C CA . GLY A 1 316 ? -19.308 -6.877 21.256 1.00 80.06 316 GLY A CA 1
ATOM 2487 C C . GLY A 1 316 ? -20.259 -7.328 20.142 1.00 80.06 316 GLY A C 1
ATOM 2488 O O . GLY A 1 316 ? -20.536 -8.520 20.019 1.00 80.06 316 GLY A O 1
ATOM 2489 N N . LEU A 1 317 ? -20.716 -6.399 19.293 1.00 83.06 317 LEU A N 1
ATOM 2490 C CA . LEU A 1 317 ? -21.589 -6.695 18.148 1.00 83.06 317 LEU A CA 1
ATOM 2491 C C . LEU A 1 317 ? -20.903 -7.607 17.123 1.00 83.06 317 LEU A C 1
ATOM 2493 O O . LEU A 1 317 ? -21.519 -8.554 16.630 1.00 83.06 317 LEU A O 1
ATOM 2497 N N . LEU A 1 318 ? -19.618 -7.365 16.849 1.00 81.38 318 LEU A N 1
ATOM 2498 C CA . LEU A 1 318 ? -18.814 -8.195 15.951 1.00 81.38 318 LEU A CA 1
ATOM 2499 C C . LEU A 1 318 ? -18.612 -9.619 16.497 1.00 81.38 318 LEU A C 1
ATOM 2501 O O . LEU A 1 318 ? -18.697 -10.576 15.731 1.00 81.38 318 LEU A O 1
ATOM 2505 N N . GLU A 1 319 ? -18.406 -9.785 17.807 1.00 78.38 319 GLU A N 1
ATOM 2506 C CA . GLU A 1 319 ? -18.247 -11.107 18.437 1.00 78.38 319 GLU A CA 1
ATOM 2507 C C . GLU A 1 319 ? -19.525 -11.965 18.381 1.00 78.38 319 GLU A C 1
ATOM 2509 O O . GLU A 1 319 ? -19.440 -13.194 18.323 1.00 78.38 319 GLU A O 1
ATOM 2514 N N . ILE A 1 320 ? -20.702 -11.332 18.394 1.00 75.75 320 ILE A N 1
ATOM 2515 C CA . ILE A 1 320 ? -22.013 -12.008 18.347 1.00 75.75 320 ILE A CA 1
ATOM 2516 C C . ILE A 1 320 ? -22.502 -12.231 16.911 1.00 75.75 320 ILE A C 1
ATOM 2518 O O . ILE A 1 320 ? -23.449 -12.979 16.695 1.00 75.75 320 ILE A O 1
ATOM 2522 N N . GLY A 1 321 ? -21.822 -11.658 15.914 1.00 72.19 321 GLY A N 1
ATOM 2523 C CA . GLY A 1 321 ? -22.183 -11.815 14.505 1.00 72.19 321 GLY A CA 1
ATOM 2524 C C . GLY A 1 321 ? -23.279 -10.857 14.025 1.00 72.19 321 GLY A C 1
ATOM 2525 O O . GLY A 1 321 ? -23.746 -11.003 12.897 1.00 72.19 321 GLY A O 1
ATOM 2526 N N . ALA A 1 322 ? -23.643 -9.839 14.815 1.00 77.94 322 ALA A N 1
ATOM 2527 C CA . ALA A 1 322 ? -24.582 -8.776 14.438 1.00 77.94 322 ALA A CA 1
ATOM 2528 C C . ALA A 1 322 ? -23.911 -7.748 13.498 1.00 77.94 322 ALA A C 1
ATOM 2530 O O . ALA A 1 322 ? -23.765 -6.563 13.808 1.00 77.94 322 ALA A O 1
ATOM 2531 N N . GLN A 1 323 ? -23.452 -8.230 12.339 1.00 75.06 323 GLN A N 1
ATOM 2532 C CA . GLN A 1 323 ? -22.576 -7.503 11.417 1.00 75.06 323 GLN A CA 1
ATOM 2533 C C . GLN A 1 323 ? -23.228 -6.245 10.835 1.00 75.06 323 GLN A C 1
ATOM 2535 O O . GLN A 1 323 ? -22.578 -5.209 10.764 1.00 75.06 323 GLN A O 1
ATOM 2540 N N . GLN A 1 324 ? -24.516 -6.303 10.482 1.00 81.06 324 GLN A N 1
ATOM 2541 C CA . GLN A 1 324 ? -25.234 -5.163 9.895 1.00 81.06 324 GLN A CA 1
ATOM 2542 C C . GLN A 1 324 ? -25.204 -3.938 10.817 1.00 81.06 324 GLN A C 1
ATOM 2544 O O . GLN A 1 324 ? -24.774 -2.866 10.406 1.00 81.06 324 GLN A O 1
ATOM 2549 N N . ARG A 1 325 ? -25.548 -4.119 12.098 1.00 79.88 325 ARG A N 1
ATOM 2550 C CA . ARG A 1 325 ? -25.541 -3.039 13.097 1.00 79.88 325 ARG A CA 1
ATOM 2551 C C . ARG A 1 325 ? -24.137 -2.512 13.377 1.00 79.88 325 ARG A C 1
ATOM 2553 O O . ARG A 1 325 ? -23.948 -1.308 13.530 1.00 79.88 325 ARG A O 1
ATOM 2560 N N . ALA A 1 326 ? -23.143 -3.400 13.427 1.00 82.56 326 ALA A N 1
ATOM 2561 C CA . ALA A 1 326 ? -21.751 -2.994 13.592 1.00 82.56 326 ALA A CA 1
ATOM 2562 C C . ALA A 1 326 ? -21.270 -2.141 12.404 1.00 82.56 326 ALA A C 1
ATOM 2564 O O . ALA A 1 326 ? -20.614 -1.120 12.609 1.00 82.56 326 ALA A O 1
ATOM 2565 N N . PHE A 1 327 ? -21.628 -2.520 11.174 1.00 82.06 327 PHE A N 1
ATOM 2566 C CA . PHE A 1 327 ? -21.258 -1.786 9.966 1.00 82.06 327 PHE A CA 1
ATOM 2567 C C . PHE A 1 327 ? -22.016 -0.468 9.816 1.00 82.06 327 PHE A C 1
ATOM 2569 O O . PHE A 1 327 ? -21.389 0.514 9.441 1.00 82.06 327 PHE A O 1
ATOM 2576 N N . GLU A 1 328 ? -23.293 -0.390 10.201 1.00 83.38 328 GLU A N 1
ATOM 2577 C CA . GLU A 1 328 ? -24.033 0.880 10.301 1.00 83.38 328 GLU A CA 1
ATOM 2578 C C . GLU A 1 328 ? -23.322 1.869 11.239 1.00 83.38 328 GLU A C 1
ATOM 2580 O O . GLU A 1 328 ? -23.143 3.041 10.907 1.00 83.38 328 GLU A O 1
ATOM 2585 N N . MET A 1 329 ? -22.856 1.395 12.402 1.00 80.62 329 MET A N 1
ATOM 2586 C CA . MET A 1 329 ? -22.107 2.231 13.343 1.00 80.62 329 MET A CA 1
ATOM 2587 C C . MET A 1 329 ? -20.754 2.676 12.779 1.00 80.62 329 MET A C 1
ATOM 2589 O O . MET A 1 329 ? -20.360 3.820 12.989 1.00 80.62 329 MET A O 1
ATOM 2593 N N . ILE A 1 330 ? -20.041 1.794 12.074 1.00 82.31 330 ILE A N 1
ATOM 2594 C CA . ILE A 1 330 ? -18.753 2.122 11.447 1.00 82.31 330 ILE A CA 1
ATOM 2595 C C . ILE A 1 330 ? -18.946 3.121 10.297 1.00 82.31 330 ILE A C 1
ATOM 2597 O O . ILE A 1 330 ? -18.209 4.104 10.235 1.00 82.31 330 ILE A O 1
ATOM 2601 N N . ALA A 1 331 ? -19.951 2.912 9.444 1.00 82.56 331 ALA A N 1
ATOM 2602 C CA . ALA A 1 331 ? -20.287 3.796 8.330 1.00 82.56 331 ALA A CA 1
ATOM 2603 C C . ALA A 1 331 ? -20.607 5.214 8.821 1.00 82.56 331 ALA A C 1
ATOM 2605 O O . ALA A 1 331 ? -20.073 6.182 8.291 1.00 82.56 331 ALA A O 1
ATOM 2606 N N . TRP A 1 332 ? -21.355 5.342 9.923 1.00 84.38 332 TRP A N 1
ATOM 2607 C CA . TRP A 1 332 ? -21.647 6.644 10.528 1.00 84.38 332 TRP A CA 1
ATOM 2608 C C . TRP A 1 332 ? -20.384 7.432 10.922 1.00 84.38 332 TRP A C 1
ATOM 2610 O O . TRP A 1 332 ? -20.343 8.655 10.785 1.00 84.38 332 TRP A O 1
ATOM 2620 N N . PHE A 1 333 ? -19.338 6.754 11.415 1.00 81.12 333 PHE A N 1
ATOM 2621 C CA . PHE A 1 333 ? -18.058 7.409 11.708 1.00 81.12 333 PHE A CA 1
ATOM 2622 C C . PHE A 1 333 ? -17.285 7.755 10.428 1.00 81.12 333 PHE A C 1
ATOM 2624 O O . PHE A 1 333 ? -16.713 8.846 10.344 1.00 81.12 333 PHE A O 1
ATOM 2631 N N . GLN A 1 334 ? -17.309 6.871 9.424 1.00 79.25 334 GLN A N 1
ATOM 2632 C CA . GLN A 1 334 ? -16.662 7.101 8.129 1.00 79.25 334 GLN A CA 1
ATOM 2633 C C . GLN A 1 334 ? -17.254 8.317 7.401 1.00 79.25 334 GLN A C 1
ATOM 2635 O O . GLN A 1 334 ? -16.487 9.144 6.909 1.00 79.25 334 GLN A O 1
ATOM 2640 N N . ASP A 1 335 ? -18.578 8.500 7.436 1.00 77.12 335 ASP A N 1
ATOM 2641 C CA . ASP A 1 335 ? -19.274 9.667 6.865 1.00 77.12 335 ASP A CA 1
ATOM 2642 C C . ASP A 1 335 ? -18.821 10.996 7.496 1.00 77.12 335 ASP A C 1
ATOM 2644 O O . ASP A 1 335 ? -18.850 12.051 6.861 1.00 77.12 335 ASP A O 1
ATOM 2648 N N . LYS A 1 336 ? -18.351 10.959 8.749 1.00 76.50 336 LYS A N 1
ATOM 2649 C CA . LYS A 1 336 ? -17.792 12.115 9.468 1.00 76.50 336 LYS A CA 1
ATOM 2650 C C . LYS A 1 336 ? -16.266 12.247 9.322 1.00 76.50 336 LYS A C 1
ATOM 2652 O O . LYS A 1 336 ? -15.651 12.996 10.080 1.00 76.50 336 LYS A O 1
ATOM 2657 N N . ASN A 1 337 ? -15.653 11.558 8.352 1.00 69.62 337 ASN A N 1
ATOM 2658 C CA . ASN A 1 337 ? -14.203 11.501 8.105 1.00 69.62 337 ASN A CA 1
ATOM 2659 C C . ASN A 1 337 ? -13.375 10.938 9.275 1.00 69.62 337 ASN A C 1
ATOM 2661 O O . ASN A 1 337 ? -12.190 11.248 9.415 1.00 69.62 337 ASN A O 1
ATOM 2665 N N . VAL A 1 338 ? -13.977 10.097 10.118 1.00 72.25 338 VAL A N 1
ATOM 2666 C CA . VAL A 1 338 ? -13.291 9.437 11.232 1.00 72.25 338 VAL A CA 1
ATOM 2667 C C . VAL A 1 338 ? -13.215 7.949 10.948 1.00 72.25 338 VAL A C 1
ATOM 2669 O O . VAL A 1 338 ? -14.234 7.293 10.764 1.00 72.25 338 VAL A O 1
ATOM 2672 N N . ASN A 1 339 ? -12.003 7.391 10.939 1.00 70.75 339 ASN A N 1
ATOM 2673 C CA . ASN A 1 339 ? -11.839 5.950 10.807 1.00 70.75 339 ASN A CA 1
ATOM 2674 C C . ASN A 1 339 ? -11.782 5.292 12.204 1.00 70.75 339 ASN A C 1
ATOM 2676 O O . ASN A 1 339 ? -10.741 5.372 12.872 1.00 70.75 339 ASN A O 1
ATOM 2680 N N . PRO A 1 340 ? -12.860 4.624 12.666 1.00 67.06 340 PRO A N 1
ATOM 2681 C CA . PRO A 1 340 ? -12.886 3.970 13.978 1.00 67.06 340 PRO A CA 1
ATOM 2682 C C . PRO A 1 340 ? -11.902 2.792 14.052 1.00 67.06 340 PRO A C 1
ATOM 2684 O O . PRO A 1 340 ? -11.503 2.370 15.135 1.00 67.06 340 PRO A O 1
ATOM 2687 N N . LEU A 1 341 ? -11.448 2.293 12.899 1.00 67.62 341 LEU A N 1
ATOM 2688 C CA . LEU A 1 341 ? -10.496 1.192 12.776 1.00 67.62 341 LEU A CA 1
ATOM 2689 C C . LEU A 1 341 ? -9.048 1.612 13.077 1.00 67.62 341 LEU A C 1
ATOM 2691 O O . LEU A 1 341 ? -8.157 0.781 13.076 1.00 67.62 341 LEU A O 1
ATOM 2695 N N . THR A 1 342 ? -8.780 2.872 13.409 1.00 67.56 342 THR A N 1
ATOM 2696 C CA . THR A 1 342 ? -7.488 3.249 14.020 1.00 67.56 342 THR A CA 1
ATOM 2697 C C . THR A 1 342 ? -7.332 2.698 15.448 1.00 67.56 342 THR A C 1
ATOM 2699 O O . THR A 1 342 ? -6.240 2.701 16.019 1.00 67.56 342 THR A O 1
ATOM 2702 N N . PHE A 1 343 ? -8.422 2.212 16.055 1.00 74.38 343 PHE A N 1
ATOM 2703 C CA . PHE A 1 343 ? -8.406 1.586 17.370 1.00 74.38 343 PHE A CA 1
ATOM 2704 C C . PHE A 1 343 ? -8.004 0.104 17.277 1.00 74.38 343 PHE A C 1
ATOM 2706 O O . PHE A 1 343 ? -8.783 -0.747 16.844 1.00 74.38 343 PHE A O 1
ATOM 2713 N N . THR A 1 344 ? -6.793 -0.221 17.741 1.00 76.31 344 THR A N 1
ATOM 2714 C CA . THR A 1 344 ? -6.186 -1.563 17.635 1.00 76.31 344 THR A CA 1
ATOM 2715 C C . THR A 1 344 ? -7.057 -2.711 18.189 1.00 76.31 344 THR A C 1
ATOM 2717 O O . THR A 1 344 ? -7.128 -3.775 17.571 1.00 76.31 344 THR A O 1
ATOM 2720 N N . PRO A 1 345 ? -7.774 -2.565 19.322 1.00 76.44 345 PRO A N 1
ATOM 2721 C CA . PRO A 1 345 ? -8.660 -3.628 19.802 1.00 76.44 345 PRO A CA 1
ATOM 2722 C C . PRO A 1 345 ? -9.867 -3.901 18.890 1.00 76.44 345 PRO A C 1
ATOM 2724 O O . PRO A 1 345 ? -10.341 -5.033 18.844 1.00 76.44 345 PRO A O 1
ATOM 2727 N N . LEU A 1 346 ? -10.361 -2.896 18.158 1.00 79.62 346 LEU A N 1
ATOM 2728 C CA . LEU A 1 346 ? -11.458 -3.079 17.204 1.00 79.62 346 LEU A CA 1
ATOM 2729 C C . LEU A 1 346 ? -10.971 -3.794 15.941 1.00 79.62 346 LEU A C 1
ATOM 2731 O O . LEU A 1 346 ? -11.617 -4.738 15.489 1.00 79.62 346 LEU A O 1
ATOM 2735 N N . THR A 1 347 ? -9.813 -3.402 15.406 1.00 79.56 347 THR A N 1
ATOM 2736 C CA . THR A 1 347 ? -9.237 -4.054 14.220 1.00 79.56 347 THR A CA 1
ATOM 2737 C C . THR A 1 347 ? -8.858 -5.493 14.481 1.00 79.56 347 THR A C 1
ATOM 2739 O O . THR A 1 347 ? -9.202 -6.352 13.683 1.00 79.56 347 THR A O 1
ATOM 2742 N N . THR A 1 348 ? -8.217 -5.789 15.611 1.00 82.75 348 THR A N 1
ATOM 2743 C CA . THR A 1 348 ? -7.859 -7.172 15.971 1.00 82.75 348 THR A CA 1
ATOM 2744 C C . THR A 1 348 ? -9.082 -8.084 16.060 1.00 82.75 348 THR A C 1
ATOM 2746 O O . THR A 1 348 ? -9.029 -9.226 15.608 1.00 82.75 348 THR A O 1
ATOM 2749 N N . GLN A 1 349 ? -10.202 -7.579 16.579 1.00 79.19 349 GLN A N 1
ATOM 2750 C CA . GLN A 1 349 ? -11.451 -8.336 16.645 1.00 79.19 349 GLN A CA 1
ATOM 2751 C C . GLN A 1 349 ? -12.101 -8.494 15.273 1.00 79.19 349 GLN A C 1
ATOM 2753 O O . GLN A 1 349 ? -12.527 -9.593 14.930 1.00 79.19 349 GLN A O 1
ATOM 2758 N N . LEU A 1 350 ? -12.108 -7.448 14.446 1.00 81.44 350 LEU A N 1
ATOM 2759 C CA . LEU A 1 350 ? -12.577 -7.553 13.066 1.00 81.44 350 LEU A CA 1
ATOM 2760 C C . LEU A 1 350 ? -11.728 -8.555 12.262 1.00 81.44 350 LEU A C 1
ATOM 2762 O O . LEU A 1 350 ? -12.279 -9.414 11.579 1.00 81.44 350 LEU A O 1
ATOM 2766 N N . CYS A 1 351 ? -10.401 -8.527 12.414 1.00 83.12 351 CYS A N 1
ATOM 2767 C CA . CYS A 1 351 ? -9.491 -9.514 11.834 1.00 83.12 351 CYS A CA 1
ATOM 2768 C C . CYS A 1 351 ? -9.783 -10.933 12.344 1.00 83.12 351 CYS A C 1
ATOM 2770 O O . CYS A 1 351 ? -9.743 -11.883 11.566 1.00 83.12 351 CYS A O 1
ATOM 2772 N N . ALA A 1 352 ? -10.110 -11.103 13.628 1.00 83.19 352 ALA A N 1
ATOM 2773 C CA . ALA A 1 352 ? -10.496 -12.399 14.184 1.00 83.19 352 ALA A CA 1
ATOM 2774 C C . ALA A 1 352 ? -11.809 -12.920 13.573 1.00 83.19 352 ALA A C 1
ATOM 2776 O O . ALA A 1 352 ? -11.883 -14.091 13.202 1.00 83.19 352 ALA A O 1
ATOM 2777 N N . VAL A 1 353 ? -12.813 -12.052 13.399 1.00 81.38 353 VAL A N 1
ATOM 2778 C CA . VAL A 1 353 ? -14.071 -12.388 12.708 1.00 81.38 353 VAL A CA 1
ATOM 2779 C C . VAL A 1 353 ? -13.789 -12.828 11.274 1.00 81.38 353 VAL A C 1
ATOM 2781 O O . VAL A 1 353 ? -14.247 -13.893 10.862 1.00 81.38 353 VAL A O 1
ATOM 2784 N N . VAL A 1 354 ? -12.989 -12.057 10.532 1.00 83.38 354 VAL A N 1
ATOM 2785 C CA . VAL A 1 354 ? -12.620 -12.399 9.152 1.00 83.38 354 VAL A CA 1
ATOM 2786 C C . VAL A 1 354 ? -11.857 -13.724 9.103 1.00 83.38 354 VAL A C 1
ATOM 2788 O O . VAL A 1 354 ? -12.177 -14.558 8.262 1.00 83.38 354 VAL A O 1
ATOM 2791 N N . ASN A 1 355 ? -10.911 -13.966 10.018 1.00 84.69 355 ASN A N 1
ATOM 2792 C CA . ASN A 1 355 ? -10.190 -15.238 10.114 1.00 84.69 355 ASN A CA 1
ATOM 2793 C C . ASN A 1 355 ? -11.152 -16.429 10.258 1.00 84.69 355 ASN A C 1
ATOM 2795 O O . ASN A 1 355 ? -11.037 -17.384 9.497 1.00 84.69 355 ASN A O 1
ATOM 2799 N N . VAL A 1 356 ? -12.137 -16.343 11.158 1.00 81.75 356 VAL A N 1
ATOM 2800 C CA . VAL A 1 356 ? -13.152 -17.398 11.337 1.00 81.75 356 VAL A CA 1
ATOM 2801 C C . VAL A 1 356 ? -13.999 -17.583 10.072 1.00 81.75 356 VAL A C 1
ATOM 2803 O O . VAL A 1 356 ? -14.314 -18.714 9.704 1.00 81.75 356 VAL A O 1
ATOM 2806 N N . MET A 1 357 ? -14.342 -16.497 9.368 1.00 79.50 357 MET A N 1
ATOM 2807 C CA . MET A 1 357 ? -15.110 -16.573 8.118 1.00 79.50 357 MET A CA 1
ATOM 2808 C C . MET A 1 357 ? -14.341 -17.278 6.994 1.00 79.50 357 MET A C 1
ATOM 2810 O O . MET A 1 357 ? -14.942 -18.053 6.251 1.00 79.50 357 MET A O 1
ATOM 2814 N N . ILE A 1 358 ? -13.033 -17.026 6.866 1.00 83.69 358 ILE A N 1
ATOM 2815 C CA . ILE A 1 358 ? -12.204 -17.563 5.773 1.00 83.69 358 ILE A CA 1
ATOM 2816 C C . ILE A 1 358 ? -11.584 -18.928 6.077 1.00 83.69 358 ILE A C 1
ATOM 2818 O O . ILE A 1 358 ? -11.031 -19.542 5.166 1.00 83.69 358 ILE A O 1
ATOM 2822 N N . ASP A 1 359 ? -11.628 -19.411 7.321 1.00 82.44 359 ASP A N 1
ATOM 2823 C CA . ASP A 1 359 ? -10.898 -20.619 7.725 1.00 82.44 359 ASP A CA 1
ATOM 2824 C C . ASP A 1 359 ? -11.294 -21.856 6.900 1.00 82.44 359 ASP A C 1
ATOM 2826 O O . ASP A 1 359 ? -10.418 -22.632 6.516 1.00 82.44 359 ASP A O 1
ATOM 2830 N N . ALA A 1 360 ? -12.573 -22.008 6.536 1.00 78.75 360 ALA A N 1
ATOM 2831 C CA . ALA A 1 360 ? -13.034 -23.107 5.680 1.00 78.75 360 ALA A CA 1
ATOM 2832 C C . ALA A 1 360 ? -12.513 -23.000 4.230 1.00 78.75 360 ALA A C 1
ATOM 2834 O O . ALA A 1 360 ? -12.103 -24.004 3.649 1.00 78.75 360 ALA A O 1
ATOM 2835 N N . VAL A 1 361 ? -12.454 -21.786 3.668 1.00 79.25 361 VAL A N 1
ATOM 2836 C CA . VAL A 1 361 ? -11.912 -21.518 2.318 1.00 79.25 361 VAL A CA 1
ATOM 2837 C C . VAL A 1 361 ? -10.387 -21.664 2.288 1.00 79.25 361 VAL A C 1
ATOM 2839 O O . VAL A 1 361 ? -9.808 -22.120 1.301 1.00 79.25 361 VAL A O 1
ATOM 2842 N N . TYR A 1 362 ? -9.716 -21.295 3.381 1.00 82.81 362 TYR A N 1
ATOM 2843 C CA . TYR A 1 362 ? -8.263 -21.353 3.506 1.00 82.81 362 TYR A CA 1
ATOM 2844 C C . TYR A 1 362 ? -7.736 -22.752 3.853 1.00 82.81 362 TYR A C 1
ATOM 2846 O O . TYR A 1 362 ? -6.621 -23.096 3.458 1.00 82.81 362 TYR A O 1
ATOM 2854 N N . ALA A 1 363 ? -8.513 -23.582 4.555 1.00 79.31 363 ALA A N 1
ATOM 2855 C CA . ALA A 1 363 ? -8.138 -24.950 4.917 1.00 79.31 363 ALA A CA 1
ATOM 2856 C C . ALA A 1 363 ? -7.523 -25.767 3.753 1.00 79.31 363 ALA A C 1
ATOM 2858 O O . ALA A 1 363 ? -6.407 -26.267 3.941 1.00 79.31 363 ALA A O 1
ATOM 2859 N N . PRO A 1 364 ? -8.131 -25.843 2.545 1.00 77.88 364 PRO A N 1
ATOM 2860 C CA . PRO A 1 364 ? -7.559 -26.576 1.408 1.00 77.88 364 PRO A CA 1
ATOM 2861 C C . PRO A 1 364 ? -6.315 -25.917 0.790 1.00 77.88 364 PRO A C 1
ATOM 2863 O O . PRO A 1 364 ? -5.573 -26.570 0.065 1.00 77.88 364 PRO A O 1
ATOM 2866 N N . LEU A 1 365 ? -6.088 -24.626 1.035 1.00 73.81 365 LEU A N 1
ATOM 2867 C CA . LEU A 1 365 ? -4.907 -23.885 0.575 1.00 73.81 365 LEU A CA 1
ATOM 2868 C C . LEU A 1 365 ? -3.728 -23.982 1.548 1.00 73.81 365 LEU A C 1
ATOM 2870 O O . LEU A 1 365 ? -2.590 -23.673 1.196 1.00 73.81 365 LEU A O 1
ATOM 2874 N N . SER A 1 366 ? -4.001 -24.367 2.791 1.00 73.56 366 SER A N 1
ATOM 2875 C CA . SER A 1 366 ? -2.998 -24.481 3.838 1.00 73.56 366 SER A CA 1
ATOM 2876 C C . SER A 1 366 ? -2.242 -25.809 3.756 1.00 73.56 366 SER A C 1
ATOM 2878 O O . SER A 1 366 ? -2.799 -26.842 3.380 1.00 73.56 366 SER A O 1
ATOM 2880 N N . SER A 1 367 ? -0.987 -25.818 4.212 1.00 65.19 367 SER A N 1
ATOM 2881 C CA . SER A 1 367 ? -0.176 -27.037 4.344 1.00 65.19 367 SER A CA 1
ATOM 2882 C C . SER A 1 367 ? -0.715 -28.034 5.378 1.00 65.19 367 SER A C 1
ATOM 2884 O O . SER A 1 367 ? -0.201 -29.145 5.456 1.00 65.19 367 SER A O 1
ATOM 2886 N N . ARG A 1 368 ? -1.771 -27.694 6.138 1.00 58.03 368 ARG A N 1
ATOM 2887 C CA . ARG A 1 368 ? -2.484 -28.654 7.002 1.00 58.03 368 ARG A CA 1
ATOM 2888 C C . ARG A 1 368 ? -3.107 -29.793 6.193 1.00 58.03 368 ARG A C 1
ATOM 2890 O O . ARG A 1 368 ? -3.189 -30.910 6.684 1.00 58.03 368 ARG A O 1
ATOM 2897 N N . SER A 1 369 ? -3.468 -29.532 4.936 1.00 53.09 369 SER A N 1
ATOM 2898 C CA . SER A 1 369 ? -3.932 -30.560 3.994 1.00 53.09 369 SER A CA 1
ATOM 2899 C C . SER A 1 369 ? -2.857 -31.597 3.638 1.00 53.09 369 SER A C 1
ATOM 2901 O O . SER A 1 369 ? -3.197 -32.700 3.227 1.00 53.09 369 SER A O 1
ATOM 2903 N N . LEU A 1 370 ? -1.571 -31.271 3.827 1.00 59.12 370 LEU A N 1
ATOM 2904 C CA . LEU A 1 370 ? -0.449 -32.163 3.529 1.00 59.12 370 LEU A CA 1
ATOM 2905 C C . LEU A 1 370 ? -0.119 -33.126 4.682 1.00 59.12 370 LEU A C 1
ATOM 2907 O O . LEU A 1 370 ? 0.756 -33.962 4.499 1.00 59.12 370 LEU A O 1
ATOM 2911 N N . GLN A 1 371 ? -0.770 -33.004 5.852 1.00 56.59 371 GLN A N 1
ATOM 2912 C CA . GLN A 1 371 ? -0.603 -33.885 7.029 1.00 56.59 371 GLN A CA 1
ATOM 2913 C C . GLN A 1 371 ? 0.862 -34.186 7.435 1.00 56.59 371 GLN A C 1
ATOM 2915 O O . GLN A 1 371 ? 1.141 -35.182 8.088 1.00 56.59 371 GLN A O 1
ATOM 2920 N N . LEU A 1 372 ? 1.820 -33.315 7.088 1.00 55.69 372 LEU A N 1
ATOM 2921 C CA . LEU A 1 372 ? 3.257 -33.512 7.360 1.00 55.69 372 LEU A CA 1
ATOM 2922 C C . LEU A 1 372 ? 3.637 -33.352 8.844 1.00 55.69 372 LEU A C 1
ATOM 2924 O O . LEU A 1 372 ? 4.781 -33.593 9.219 1.00 55.69 372 LEU A O 1
ATOM 2928 N N . VAL A 1 373 ? 2.684 -32.944 9.681 1.00 44.72 373 VAL A N 1
ATOM 2929 C CA . VAL A 1 373 ? 2.759 -33.019 11.139 1.00 44.72 373 VAL A CA 1
ATOM 2930 C C . VAL A 1 373 ? 1.556 -33.849 11.568 1.00 44.72 373 VAL A C 1
ATOM 2932 O O . VAL A 1 373 ? 0.423 -33.378 11.468 1.00 44.72 373 VAL A O 1
ATOM 2935 N N . GLU A 1 374 ? 1.800 -35.094 11.979 1.00 43.06 374 GLU A N 1
ATOM 2936 C CA . GLU A 1 374 ? 0.787 -35.916 12.637 1.00 43.06 374 GLU A CA 1
ATOM 2937 C C . GLU A 1 374 ? 0.299 -35.184 13.894 1.00 43.06 374 GLU A C 1
ATOM 2939 O O . GLU A 1 374 ? 1.097 -34.795 14.752 1.00 43.06 374 GLU A O 1
ATOM 2944 N N . GLU A 1 375 ? -1.017 -35.017 14.028 1.00 43.25 375 GLU A N 1
ATOM 2945 C CA . GLU A 1 375 ? -1.634 -34.771 15.328 1.00 43.25 375 GLU A CA 1
ATOM 2946 C C . GLU A 1 375 ? -1.469 -36.042 16.167 1.00 43.25 375 GLU A C 1
ATOM 2948 O O . GLU A 1 375 ? -2.306 -36.946 16.166 1.00 43.25 375 GLU A O 1
ATOM 2953 N N . GLY A 1 376 ? -0.343 -36.134 16.870 1.00 34.31 376 GLY A N 1
ATOM 2954 C CA . GLY A 1 376 ? -0.127 -37.106 17.932 1.00 34.31 376 GLY A CA 1
ATOM 2955 C C . GLY A 1 376 ? -0.985 -36.781 19.152 1.00 34.31 376 GLY A C 1
ATOM 2956 O O . GLY A 1 376 ? -0.442 -36.513 20.215 1.00 34.31 376 GLY A O 1
ATOM 2957 N N . ASP A 1 377 ? -2.312 -36.815 19.016 1.00 37.72 377 ASP A N 1
ATOM 2958 C CA . ASP A 1 377 ? -3.263 -36.579 20.108 1.00 37.72 377 ASP A CA 1
ATOM 2959 C C . ASP A 1 377 ? -3.812 -37.913 20.650 1.00 37.72 377 ASP A C 1
ATOM 2961 O O . ASP A 1 377 ? -5.002 -38.233 20.625 1.00 37.72 377 ASP A O 1
ATOM 2965 N N . LYS A 1 378 ? -2.882 -38.760 21.111 1.00 35.69 378 LYS A N 1
ATOM 2966 C CA . LYS A 1 378 ? -3.164 -39.982 21.885 1.00 35.69 378 LYS A CA 1
ATOM 2967 C C . LYS A 1 378 ? -2.330 -40.050 23.163 1.00 35.69 378 LYS A C 1
ATOM 2969 O O . LYS A 1 378 ? -1.846 -41.117 23.521 1.00 35.69 378 LYS A O 1
ATOM 2974 N N . SER A 1 379 ? -2.151 -38.935 23.866 1.00 33.78 379 SER A N 1
ATOM 2975 C CA . SER A 1 379 ? -1.727 -38.963 25.271 1.00 33.78 379 SER A CA 1
ATOM 2976 C C . SER A 1 379 ? -1.862 -37.586 25.916 1.00 33.78 379 SER A C 1
ATOM 2978 O O . SER A 1 379 ? -0.857 -36.918 26.104 1.00 33.78 379 SER A O 1
ATOM 2980 N N . GLU A 1 380 ? -3.070 -37.182 26.315 1.00 30.28 380 GLU A N 1
ATOM 2981 C CA . GLU A 1 380 ? -3.233 -36.240 27.439 1.00 30.28 380 GLU A CA 1
ATOM 2982 C C . GLU A 1 380 ? -4.652 -36.275 28.044 1.00 30.28 380 GLU A C 1
ATOM 2984 O O . GLU A 1 380 ? -5.289 -35.271 28.354 1.00 30.28 380 GLU A O 1
ATOM 2989 N N . MET A 1 381 ? -5.153 -37.486 28.311 1.00 30.61 381 MET A N 1
ATOM 2990 C CA . MET A 1 381 ? -6.153 -37.689 29.365 1.00 30.61 381 MET A CA 1
ATOM 2991 C C . MET A 1 381 ? -5.429 -37.748 30.718 1.00 30.61 381 MET A C 1
ATOM 2993 O O . MET A 1 381 ? -5.175 -38.831 31.229 1.00 30.61 381 MET A O 1
ATOM 2997 N N . ALA A 1 382 ? -5.050 -36.582 31.251 1.00 34.81 382 ALA A N 1
ATOM 2998 C CA . ALA A 1 382 ? -4.900 -36.261 32.681 1.00 34.81 382 ALA A CA 1
ATOM 2999 C C . ALA A 1 382 ? -3.900 -35.111 32.868 1.00 34.81 382 ALA A C 1
ATOM 3001 O O . ALA A 1 382 ? -2.703 -35.349 32.859 1.00 34.81 382 ALA A O 1
ATOM 3002 N N . LEU A 1 383 ? -4.400 -33.892 33.109 1.00 30.64 383 LEU A N 1
ATOM 3003 C CA . LEU A 1 383 ? -3.991 -32.989 34.206 1.00 30.64 383 LEU A CA 1
ATOM 3004 C C . LEU A 1 383 ? -4.606 -31.594 33.995 1.00 30.64 383 LEU A C 1
ATOM 3006 O O . LEU A 1 383 ? -4.128 -30.756 33.240 1.00 30.64 383 LEU A O 1
ATOM 3010 N N . LYS A 1 384 ? -5.699 -31.325 34.718 1.00 36.03 384 LYS A N 1
ATOM 3011 C CA . LYS A 1 384 ? -6.242 -29.972 34.894 1.00 36.03 384 LYS A CA 1
ATOM 3012 C C . LYS A 1 384 ? -5.339 -29.142 35.825 1.00 36.03 384 LYS A C 1
ATOM 3014 O O . LYS A 1 384 ? -4.960 -29.628 36.885 1.00 36.03 384 LYS A O 1
ATOM 3019 N N . LYS A 1 385 ? -5.238 -27.843 35.491 1.00 32.16 385 LYS A N 1
ATOM 3020 C CA . LYS A 1 385 ? -4.793 -26.651 36.266 1.00 32.16 385 LYS A CA 1
ATOM 3021 C C . LYS A 1 385 ? -3.302 -26.263 36.180 1.00 32.16 385 LYS A C 1
ATOM 3023 O O . LYS A 1 385 ? -2.505 -26.729 36.982 1.00 32.16 385 LYS A O 1
ATOM 3028 N N . LYS A 1 386 ? -2.999 -25.204 35.409 1.00 26.52 386 LYS A N 1
ATOM 3029 C CA . LYS A 1 386 ? -2.791 -23.812 35.894 1.00 26.52 386 LYS A CA 1
ATOM 3030 C C . LYS A 1 386 ? -2.448 -22.843 34.735 1.00 26.52 386 LYS A C 1
ATOM 3032 O O . LYS A 1 386 ? -1.481 -23.046 34.023 1.00 26.52 386 LYS A O 1
ATOM 3037 N N . SER A 1 387 ? -3.270 -21.796 34.603 1.00 27.38 387 SER A N 1
ATOM 3038 C CA . SER A 1 387 ? -2.976 -20.416 34.147 1.00 27.38 387 SER A CA 1
ATOM 3039 C C . SER A 1 387 ? -1.963 -20.141 33.013 1.00 27.38 387 SER A C 1
ATOM 3041 O O . SER A 1 387 ? -0.761 -20.120 33.262 1.00 27.38 387 SER A O 1
ATOM 3043 N N . SER A 1 388 ? -2.473 -19.714 31.845 1.00 24.42 388 SER A N 1
ATOM 3044 C CA . SER A 1 388 ? -2.100 -18.484 31.097 1.00 24.42 388 SER A CA 1
ATOM 3045 C C . SER A 1 388 ? -3.124 -18.227 29.964 1.00 24.42 388 SER A C 1
ATOM 3047 O O . SER A 1 388 ? -3.609 -19.201 29.390 1.00 24.42 388 SER A O 1
ATOM 3049 N N . PRO A 1 389 ? -3.524 -16.973 29.653 1.00 29.69 389 PRO A N 1
ATOM 3050 C CA . PRO A 1 389 ? -4.707 -16.680 28.842 1.00 29.69 389 PRO A CA 1
ATOM 3051 C C . PRO A 1 389 ? -4.344 -16.217 27.423 1.00 29.69 389 PRO A C 1
ATOM 3053 O O . PRO A 1 389 ? -4.274 -15.027 27.142 1.00 29.69 389 PRO A O 1
ATOM 3056 N N . SER A 1 390 ? -4.161 -17.147 26.496 1.00 29.02 390 SER A N 1
ATOM 3057 C CA . SER A 1 390 ? -4.228 -16.845 25.063 1.00 29.02 390 SER A CA 1
ATOM 3058 C C . SER A 1 390 ? -4.426 -18.150 24.315 1.00 29.02 390 SER A C 1
ATOM 3060 O O . SER A 1 390 ? -3.632 -19.061 24.507 1.00 29.02 390 SER A O 1
ATOM 3062 N N . GLN A 1 391 ? -5.450 -18.212 23.463 1.00 32.56 391 GLN A N 1
ATOM 3063 C CA . GLN A 1 391 ? -5.887 -19.391 22.697 1.00 32.56 391 GLN A CA 1
ATOM 3064 C C . GLN A 1 391 ? -6.820 -20.344 23.464 1.00 32.56 391 GLN A C 1
ATOM 3066 O O . GLN A 1 391 ? -6.570 -21.533 23.611 1.00 32.56 391 GLN A O 1
ATOM 3071 N N . GLN A 1 392 ? -7.973 -19.828 23.897 1.00 30.91 392 GLN A N 1
ATOM 3072 C CA . GLN A 1 392 ? -9.182 -20.650 23.867 1.00 30.91 392 GLN A CA 1
ATOM 3073 C C . GLN A 1 392 ? -9.787 -20.499 22.473 1.00 30.91 392 GLN A C 1
ATOM 3075 O O . GLN A 1 392 ? -10.454 -19.511 22.177 1.00 30.91 392 GLN A O 1
ATOM 3080 N N . THR A 1 393 ? -9.531 -21.474 21.607 1.00 32.84 393 THR A N 1
ATOM 3081 C CA . THR A 1 393 ? -10.347 -21.756 20.426 1.00 32.84 393 THR A CA 1
ATOM 3082 C C . THR A 1 393 ? -11.722 -22.216 20.906 1.00 32.84 393 THR A C 1
ATOM 3084 O O . THR A 1 393 ? -12.029 -23.403 20.962 1.00 32.84 393 THR A O 1
ATOM 3087 N N . THR A 1 394 ? -12.559 -21.273 21.330 1.00 35.28 394 THR A N 1
ATOM 3088 C CA . THR A 1 394 ? -13.996 -21.510 21.404 1.00 35.28 394 THR A CA 1
ATOM 3089 C C . THR A 1 394 ? -14.512 -21.551 19.978 1.00 35.28 394 THR A C 1
ATOM 3091 O O . THR A 1 394 ? -14.437 -20.543 19.280 1.00 35.28 394 THR A O 1
ATOM 3094 N N . GLU A 1 395 ? -15.058 -22.689 19.556 1.00 38.47 395 GLU A N 1
ATOM 3095 C CA . GLU A 1 395 ? -15.954 -22.765 18.403 1.00 38.47 395 GLU A CA 1
ATOM 3096 C C . GLU A 1 395 ? -17.035 -21.675 18.557 1.00 38.47 395 GLU A C 1
ATOM 3098 O O . GLU A 1 395 ? -17.977 -21.793 19.354 1.00 38.47 395 GLU A O 1
ATOM 3103 N N . ASN A 1 396 ? -16.849 -20.551 17.865 1.00 46.28 396 ASN A N 1
ATOM 3104 C CA . ASN A 1 396 ? -17.787 -19.439 17.816 1.00 46.28 396 ASN A CA 1
ATOM 3105 C C . ASN A 1 396 ? -18.784 -19.720 16.692 1.00 46.28 396 ASN A C 1
ATOM 3107 O O . ASN A 1 396 ? -18.641 -19.229 15.580 1.00 46.28 396 ASN A O 1
ATOM 3111 N N . ARG A 1 397 ? -19.824 -20.506 16.993 1.00 51.19 397 ARG A N 1
ATOM 3112 C CA . ARG A 1 397 ? -20.941 -20.803 16.071 1.00 51.19 397 ARG A CA 1
ATOM 3113 C C . ARG A 1 397 ? -21.815 -19.593 15.695 1.00 51.19 397 ARG A C 1
ATOM 3115 O O . ARG A 1 397 ? -22.747 -19.763 14.920 1.00 51.19 397 ARG A O 1
ATOM 3122 N N . TYR A 1 398 ? -21.546 -18.409 16.244 1.00 53.84 398 TYR A N 1
ATOM 3123 C CA . TYR A 1 398 ? -22.274 -17.176 15.923 1.00 53.84 398 TYR A CA 1
ATOM 3124 C C . TYR A 1 398 ? -21.906 -16.604 14.550 1.00 53.84 398 TYR A C 1
ATOM 3126 O O . TYR A 1 398 ? -22.738 -15.986 13.897 1.00 53.84 398 TYR A O 1
ATOM 3134 N N . ILE A 1 399 ? -20.673 -16.836 14.092 1.00 60.84 399 ILE A N 1
ATOM 3135 C CA . ILE A 1 399 ? -20.181 -16.325 12.812 1.00 60.84 399 ILE A CA 1
ATOM 3136 C C . ILE A 1 399 ? -20.217 -17.472 11.805 1.00 60.84 399 ILE A C 1
ATOM 3138 O O . ILE A 1 399 ? -19.579 -18.509 12.000 1.00 60.84 399 ILE A O 1
ATOM 3142 N N . ARG A 1 400 ? -20.987 -17.300 10.726 1.00 62.94 400 ARG A N 1
ATOM 3143 C CA . ARG A 1 400 ? -21.084 -18.289 9.649 1.00 62.94 400 ARG A CA 1
ATOM 3144 C C . ARG A 1 400 ? -19.774 -18.310 8.857 1.00 62.94 400 ARG A C 1
ATOM 3146 O O . ARG A 1 400 ? -19.413 -17.313 8.236 1.00 62.94 400 ARG A O 1
ATOM 3153 N N . ALA A 1 401 ? -19.089 -19.453 8.865 1.00 70.88 401 ALA A N 1
ATOM 3154 C CA . ALA A 1 401 ? -17.952 -19.690 7.983 1.00 70.88 401 ALA A CA 1
ATOM 3155 C C . ALA A 1 401 ? -18.417 -19.715 6.520 1.00 70.88 401 ALA A C 1
ATOM 3157 O O . ALA A 1 401 ? -19.474 -20.269 6.202 1.00 70.88 401 ALA A O 1
ATOM 3158 N N . VAL A 1 402 ? -17.627 -19.105 5.644 1.00 73.25 402 VAL A N 1
ATOM 3159 C CA . VAL A 1 402 ? -17.897 -19.051 4.209 1.00 73.25 402 VAL A CA 1
ATOM 3160 C C . VAL A 1 402 ? -17.400 -20.340 3.560 1.00 73.25 402 VAL A C 1
ATOM 3162 O O . VAL A 1 402 ? -16.294 -20.785 3.857 1.00 73.25 402 VAL A O 1
ATOM 3165 N N . ALA A 1 403 ? -18.207 -20.957 2.692 1.00 64.75 403 ALA A N 1
ATOM 3166 C CA . ALA A 1 403 ? -17.875 -22.257 2.104 1.00 64.75 403 ALA A CA 1
ATOM 3167 C C . ALA A 1 403 ? -17.273 -22.146 0.695 1.00 64.75 403 ALA A C 1
ATOM 3169 O O . ALA A 1 403 ? -16.479 -23.000 0.300 1.00 64.75 403 ALA A O 1
ATOM 3170 N N . THR A 1 404 ? -17.630 -21.105 -0.064 1.00 72.69 404 THR A N 1
ATOM 3171 C CA . THR A 1 404 ? -17.225 -20.949 -1.472 1.00 72.69 404 THR A CA 1
ATOM 3172 C C . THR A 1 404 ? -16.430 -19.665 -1.722 1.00 72.69 404 THR A C 1
ATOM 3174 O O . THR A 1 404 ? -16.547 -18.677 -0.997 1.00 72.69 404 THR A O 1
ATOM 3177 N N . PHE A 1 405 ? -15.613 -19.662 -2.782 1.00 72.62 405 PHE A N 1
ATOM 3178 C CA . PHE A 1 405 ? -14.843 -18.481 -3.196 1.00 72.62 405 PHE A CA 1
ATOM 3179 C C . PHE A 1 405 ? -15.742 -17.316 -3.658 1.00 72.62 405 PHE A C 1
ATOM 3181 O O . PHE A 1 405 ? -15.379 -16.158 -3.467 1.00 72.62 405 PHE A O 1
ATOM 3188 N N . GLU A 1 406 ? -16.921 -17.604 -4.218 1.00 74.38 406 GLU A N 1
ATOM 3189 C CA . GLU A 1 406 ? -17.893 -16.588 -4.656 1.00 74.38 406 GLU A CA 1
ATOM 3190 C C . GLU A 1 406 ? -18.601 -15.925 -3.469 1.00 74.38 406 GLU A C 1
ATOM 3192 O O . GLU A 1 406 ? -18.669 -14.697 -3.396 1.00 74.38 406 GLU A O 1
ATOM 3197 N N . GLU A 1 407 ? -19.031 -16.715 -2.478 1.00 75.25 407 GLU A N 1
ATOM 3198 C CA . GLU A 1 407 ? -19.542 -16.167 -1.218 1.00 75.25 407 GLU A CA 1
ATOM 3199 C C . GLU A 1 407 ? -18.468 -15.306 -0.534 1.00 75.25 407 GLU A C 1
ATOM 3201 O O . GLU A 1 407 ? -18.772 -14.209 -0.071 1.00 75.25 407 GLU A O 1
ATOM 3206 N N . CYS A 1 408 ? -17.196 -15.730 -0.565 1.00 76.44 408 CYS A N 1
ATOM 3207 C CA . CYS A 1 408 ? -16.081 -14.962 -0.002 1.00 76.44 408 CYS A CA 1
ATOM 3208 C C . CYS A 1 408 ? -15.930 -13.598 -0.688 1.00 76.44 408 CYS A C 1
ATOM 3210 O O . CYS A 1 408 ? -15.720 -12.590 -0.009 1.00 76.44 408 CYS A O 1
ATOM 3212 N N . ALA A 1 409 ? -16.089 -13.546 -2.012 1.00 76.81 409 ALA A N 1
ATOM 3213 C CA . ALA A 1 409 ? -16.045 -12.291 -2.747 1.00 76.81 409 ALA A CA 1
ATOM 3214 C C . ALA A 1 409 ? -17.197 -11.350 -2.372 1.00 76.81 409 ALA A C 1
ATOM 3216 O O . ALA A 1 409 ? -16.983 -10.152 -2.215 1.00 76.81 409 ALA A O 1
ATOM 3217 N N . SER A 1 410 ? -18.399 -11.894 -2.178 1.00 79.50 410 SER A N 1
ATOM 3218 C CA . SER A 1 410 ? -19.587 -11.097 -1.857 1.00 79.50 410 SER A CA 1
ATOM 3219 C C . SER A 1 410 ? -19.635 -10.603 -0.406 1.00 79.50 410 SER A C 1
ATOM 3221 O O . SER A 1 410 ? -20.065 -9.479 -0.165 1.00 79.50 410 SER A O 1
ATOM 3223 N N . THR A 1 411 ? -19.188 -11.408 0.568 1.00 78.31 411 THR A N 1
ATOM 3224 C CA . THR A 1 411 ? -19.345 -11.084 1.995 1.00 78.31 411 THR A CA 1
ATOM 3225 C C . THR A 1 411 ? -18.054 -10.628 2.660 1.00 78.31 411 THR A C 1
ATOM 3227 O O . THR A 1 411 ? -18.101 -9.766 3.528 1.00 78.31 411 THR A O 1
ATOM 3230 N N . VAL A 1 412 ? -16.898 -11.199 2.302 1.00 80.75 412 VAL A N 1
ATOM 3231 C CA . VAL A 1 412 ? -15.629 -10.930 3.004 1.00 80.75 412 VAL A CA 1
ATOM 3232 C C . VAL A 1 412 ? -14.889 -9.748 2.389 1.00 80.75 412 VAL A C 1
ATOM 3234 O O . VAL A 1 412 ? -14.386 -8.906 3.126 1.00 80.75 412 VAL A O 1
ATOM 3237 N N . PHE A 1 413 ? -14.828 -9.639 1.059 1.00 83.00 413 PHE A N 1
ATOM 3238 C CA . PHE A 1 413 ? -14.069 -8.558 0.416 1.00 83.00 413 PHE A CA 1
ATOM 3239 C C . PHE A 1 413 ? -14.577 -7.149 0.743 1.00 83.00 413 PHE A C 1
ATOM 3241 O O . PHE A 1 413 ? -13.722 -6.310 1.015 1.00 83.00 413 PHE A O 1
ATOM 3248 N N . PRO A 1 414 ? -15.893 -6.871 0.851 1.00 84.19 414 PRO A N 1
ATOM 3249 C CA . PRO A 1 414 ? -16.358 -5.567 1.326 1.00 84.19 414 PRO A CA 1
ATOM 3250 C C . PRO A 1 414 ? -15.885 -5.249 2.751 1.00 84.19 414 PRO A C 1
ATOM 3252 O O . PRO A 1 414 ? -15.512 -4.117 3.045 1.00 84.19 414 PRO A O 1
ATOM 3255 N N . ILE A 1 415 ? -15.832 -6.255 3.633 1.00 82.62 415 ILE A N 1
ATOM 3256 C CA . ILE A 1 415 ? -15.343 -6.096 5.012 1.00 82.62 415 ILE A CA 1
ATOM 3257 C C . ILE A 1 415 ? -13.846 -5.772 5.010 1.00 82.62 415 ILE A C 1
ATOM 3259 O O . ILE A 1 415 ? -13.402 -4.889 5.742 1.00 82.62 415 ILE A O 1
ATOM 3263 N N . VAL A 1 416 ? -13.063 -6.460 4.175 1.00 83.50 416 VAL A N 1
ATOM 3264 C CA . VAL A 1 416 ? -11.623 -6.196 4.034 1.00 83.50 416 VAL A CA 1
ATOM 3265 C C . VAL A 1 416 ? -11.380 -4.829 3.386 1.00 83.50 416 VAL A C 1
ATOM 3267 O O . VAL A 1 416 ? -10.478 -4.113 3.812 1.00 83.50 416 VAL A O 1
ATOM 3270 N N . GLU A 1 417 ? -12.207 -4.421 2.421 1.00 84.00 417 GLU A N 1
ATOM 3271 C CA . GLU A 1 417 ? -12.145 -3.094 1.803 1.00 84.00 417 GLU A CA 1
ATOM 3272 C C . GLU A 1 417 ? -12.423 -1.978 2.818 1.00 84.00 417 GLU A C 1
ATOM 3274 O O . GLU A 1 417 ? -11.682 -0.996 2.852 1.00 84.00 417 GLU A O 1
ATOM 3279 N N . MET A 1 418 ? -13.397 -2.166 3.719 1.00 81.19 418 MET A N 1
ATOM 3280 C CA . MET A 1 418 ? -13.612 -1.253 4.849 1.00 81.19 418 MET A CA 1
ATOM 3281 C C . MET A 1 418 ? -12.430 -1.224 5.823 1.00 81.19 418 MET A C 1
ATOM 3283 O O . MET A 1 418 ? -12.156 -0.182 6.420 1.00 81.19 418 MET A O 1
ATOM 3287 N N . LEU A 1 419 ? -11.726 -2.348 5.985 1.00 82.62 419 LEU A N 1
ATOM 3288 C CA . LEU A 1 419 ? -10.544 -2.449 6.840 1.00 82.62 419 LEU A CA 1
ATOM 3289 C C . LEU A 1 419 ? -9.372 -1.618 6.292 1.00 82.62 419 LEU A C 1
ATOM 3291 O O . LEU A 1 419 ? -8.653 -0.964 7.056 1.00 82.62 419 LEU A O 1
ATOM 3295 N N . GLY A 1 420 ? -9.219 -1.585 4.966 1.00 84.12 420 GLY A N 1
ATOM 3296 C CA . GLY A 1 420 ? -8.292 -0.687 4.285 1.00 84.12 420 GLY A CA 1
ATOM 3297 C C . GLY A 1 420 ? -6.831 -0.908 4.716 1.00 84.12 420 GLY A C 1
ATOM 3298 O O . GLY A 1 420 ? -6.363 -2.051 4.746 1.00 84.12 420 GLY A O 1
ATOM 3299 N N . PRO A 1 421 ? -6.087 0.157 5.076 1.00 83.56 421 PRO A N 1
ATOM 3300 C CA . PRO A 1 421 ? -4.672 0.065 5.447 1.00 83.56 421 PRO A CA 1
ATOM 3301 C C . PRO A 1 421 ? -4.423 -0.585 6.824 1.00 83.56 421 PRO A C 1
ATOM 3303 O O . PRO A 1 421 ? -3.292 -0.961 7.145 1.00 83.56 421 PRO A O 1
ATOM 3306 N N . GLN A 1 422 ? -5.460 -0.771 7.648 1.00 84.50 422 GLN A N 1
ATOM 3307 C CA . GLN A 1 422 ? -5.316 -1.296 9.015 1.00 84.50 422 GLN A CA 1
ATOM 3308 C C . GLN A 1 422 ? -5.029 -2.803 9.085 1.00 84.50 422 GLN A C 1
ATOM 3310 O O . GLN A 1 422 ? -4.811 -3.351 10.166 1.00 84.50 422 GLN A O 1
ATOM 3315 N N . LEU A 1 423 ? -4.983 -3.485 7.936 1.00 84.88 423 LEU A N 1
ATOM 3316 C CA . LEU A 1 423 ? -4.727 -4.925 7.849 1.00 84.88 423 LEU A CA 1
ATOM 3317 C C . LEU A 1 423 ? -3.333 -5.302 8.374 1.00 84.88 423 LEU A C 1
ATOM 3319 O O . LEU A 1 423 ? -3.108 -6.441 8.774 1.00 84.88 423 LEU A O 1
ATOM 3323 N N . HIS A 1 424 ? -2.412 -4.337 8.428 1.00 83.62 424 HIS A N 1
ATOM 3324 C CA . HIS A 1 424 ? -1.040 -4.533 8.892 1.00 83.62 424 HIS A CA 1
ATOM 3325 C C . HIS A 1 424 ? -0.933 -5.051 10.341 1.00 83.62 424 HIS A C 1
ATOM 3327 O O . HIS A 1 424 ? 0.092 -5.631 10.697 1.00 83.62 424 HIS A O 1
ATOM 3333 N N . HIS A 1 425 ? -1.968 -4.871 11.174 1.00 82.75 425 HIS A N 1
ATOM 3334 C CA . HIS A 1 425 ? -1.989 -5.378 12.550 1.00 82.75 425 HIS A CA 1
ATOM 3335 C C . HIS A 1 425 ? -2.058 -6.911 12.645 1.00 82.75 425 HIS A C 1
ATOM 3337 O O . HIS A 1 425 ? -1.582 -7.471 13.632 1.00 82.75 425 HIS A O 1
ATOM 3343 N N . ASP A 1 426 ? -2.620 -7.595 11.641 1.00 85.12 426 ASP A N 1
ATOM 3344 C CA . ASP A 1 426 ? -2.666 -9.061 11.573 1.00 85.12 426 ASP A CA 1
ATOM 3345 C C . ASP A 1 426 ? -1.987 -9.556 10.290 1.00 85.12 426 ASP A C 1
ATOM 3347 O O . ASP A 1 426 ? -2.601 -9.761 9.238 1.00 85.12 426 ASP A O 1
ATOM 3351 N N . GLN A 1 427 ? -0.679 -9.786 10.402 1.00 84.81 427 GLN A N 1
ATOM 3352 C CA . GLN A 1 427 ? 0.137 -10.309 9.311 1.00 84.81 427 GLN A CA 1
ATOM 3353 C C . GLN A 1 427 ? -0.341 -11.692 8.848 1.00 84.81 427 GLN A C 1
ATOM 3355 O O . GLN A 1 427 ? -0.265 -12.004 7.661 1.00 84.81 427 GLN A O 1
ATOM 3360 N N . PHE A 1 428 ? -0.864 -12.529 9.749 1.00 86.94 428 PHE A N 1
ATOM 3361 C CA . PHE A 1 428 ? -1.301 -13.870 9.378 1.00 86.94 428 PHE A CA 1
ATOM 3362 C C . PHE A 1 428 ? -2.537 -13.804 8.484 1.00 86.94 428 PHE A C 1
ATOM 3364 O O . PHE A 1 428 ? -2.546 -14.421 7.415 1.00 86.94 428 PHE A O 1
ATOM 3371 N N . LEU A 1 429 ? -3.524 -12.986 8.859 1.00 87.62 429 LEU A N 1
ATOM 3372 C CA . LEU A 1 429 ? -4.689 -12.721 8.019 1.00 87.62 429 LEU A CA 1
ATOM 3373 C C . LEU A 1 429 ? -4.280 -12.159 6.654 1.00 87.62 429 LEU A C 1
ATOM 3375 O O . LEU A 1 429 ? -4.773 -12.634 5.630 1.00 87.62 429 LEU A O 1
ATOM 3379 N N . PHE A 1 430 ? -3.336 -11.213 6.621 1.00 89.12 430 PHE A N 1
ATOM 3380 C CA . PHE A 1 430 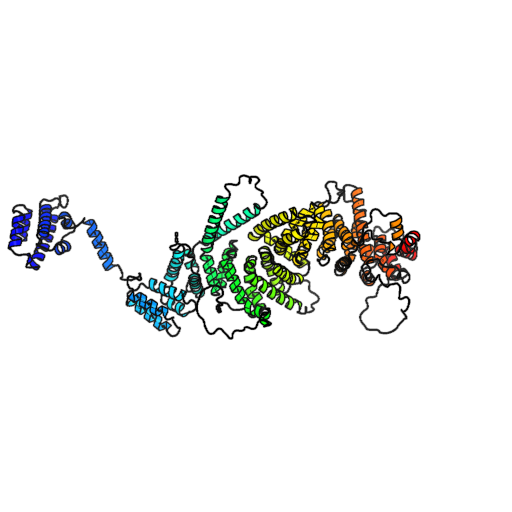? -2.836 -10.653 5.367 1.00 89.12 430 PHE A CA 1
ATOM 3381 C C . PHE A 1 430 ? -2.286 -11.752 4.439 1.00 89.12 430 PHE A C 1
ATOM 3383 O O . PHE A 1 430 ? -2.687 -11.851 3.278 1.00 89.12 430 PHE A O 1
ATOM 3390 N N . THR A 1 431 ? -1.447 -12.658 4.955 1.00 89.38 431 THR A N 1
ATOM 3391 C CA . THR A 1 431 ? -0.919 -13.772 4.147 1.00 89.38 431 THR A CA 1
ATOM 3392 C C . THR A 1 431 ? -1.997 -14.761 3.689 1.00 89.38 431 THR A C 1
ATOM 3394 O O . THR A 1 431 ? -1.939 -15.231 2.549 1.00 89.38 431 THR A O 1
ATOM 3397 N N . LYS A 1 432 ? -3.003 -15.065 4.527 1.00 89.00 432 LYS A N 1
ATOM 3398 C CA . LYS A 1 432 ? -4.135 -15.924 4.139 1.00 89.00 432 LYS A CA 1
ATOM 3399 C C . LYS A 1 432 ? -4.919 -15.310 2.983 1.00 89.00 432 LYS A C 1
ATOM 3401 O O . LYS A 1 432 ? -5.176 -15.995 1.996 1.00 89.00 432 LYS A O 1
ATOM 3406 N N . LEU A 1 433 ? -5.264 -14.026 3.095 1.00 88.50 433 LEU A N 1
ATOM 3407 C CA . LEU A 1 433 ? -6.022 -13.302 2.077 1.00 88.50 433 LEU A CA 1
ATOM 3408 C C . LEU A 1 433 ? -5.255 -13.236 0.754 1.00 88.50 433 LEU A C 1
ATOM 3410 O O . LEU A 1 433 ? -5.834 -13.542 -0.284 1.00 88.50 433 LEU A O 1
ATOM 3414 N N . LEU A 1 434 ? -3.948 -12.949 0.781 1.00 88.38 434 LEU A N 1
ATOM 3415 C CA . LEU A 1 434 ? -3.113 -12.960 -0.427 1.00 88.38 434 LEU A CA 1
ATOM 3416 C C . LEU A 1 434 ? -3.109 -14.329 -1.124 1.00 88.38 434 LEU A C 1
ATOM 3418 O O . LEU A 1 434 ? -3.186 -14.389 -2.348 1.00 88.38 434 LEU A O 1
ATOM 3422 N N . ARG A 1 435 ? -3.070 -15.435 -0.368 1.00 88.19 435 ARG A N 1
ATOM 3423 C CA . ARG A 1 435 ? -3.123 -16.797 -0.932 1.00 88.19 435 ARG A CA 1
ATOM 3424 C C . ARG A 1 435 ? -4.489 -17.138 -1.525 1.00 88.19 435 ARG A C 1
ATOM 3426 O O . ARG A 1 435 ? -4.543 -17.736 -2.596 1.00 88.19 435 ARG A O 1
ATOM 3433 N N . ILE A 1 436 ? -5.577 -16.755 -0.853 1.00 86.94 436 ILE A N 1
ATOM 3434 C CA . ILE A 1 436 ? -6.947 -16.949 -1.356 1.00 86.94 436 ILE A CA 1
ATOM 3435 C C . ILE A 1 436 ? -7.128 -16.177 -2.663 1.00 86.94 436 ILE A C 1
ATOM 3437 O O . ILE A 1 436 ? -7.522 -16.757 -3.672 1.00 86.94 436 ILE A O 1
ATOM 3441 N N . VAL A 1 437 ? -6.776 -14.891 -2.660 1.00 86.88 437 VAL A N 1
ATOM 3442 C CA . VAL A 1 437 ? -6.896 -14.006 -3.824 1.00 86.88 437 VAL A CA 1
ATOM 3443 C C . VAL A 1 437 ? -5.984 -14.466 -4.964 1.00 86.88 437 VAL A C 1
ATOM 3445 O O . VAL A 1 437 ? -6.413 -14.478 -6.114 1.00 86.88 437 VAL A O 1
ATOM 3448 N N . GLY A 1 438 ? -4.766 -14.920 -4.655 1.00 85.06 438 GLY A N 1
ATOM 3449 C CA . GLY A 1 438 ? -3.852 -15.513 -5.631 1.00 85.06 438 GLY A CA 1
ATOM 3450 C C . GLY A 1 438 ? -4.445 -16.747 -6.311 1.00 85.06 438 GLY A C 1
ATOM 3451 O O . GLY A 1 438 ? -4.441 -16.822 -7.537 1.00 85.06 438 GLY A O 1
ATOM 3452 N N . LYS A 1 439 ? -5.041 -17.669 -5.542 1.00 84.56 439 LYS A N 1
ATOM 3453 C CA . LYS A 1 439 ? -5.719 -18.845 -6.109 1.00 84.56 439 LYS A CA 1
ATOM 3454 C C . LYS A 1 439 ? -6.915 -18.452 -6.974 1.00 84.56 439 LYS A C 1
ATOM 3456 O O . LYS A 1 439 ? -7.057 -18.959 -8.078 1.00 84.56 439 LYS A O 1
ATOM 3461 N N . MET A 1 440 ? -7.748 -17.526 -6.495 1.00 83.12 440 MET A N 1
ATOM 3462 C CA . MET A 1 440 ? -8.896 -17.034 -7.259 1.00 83.12 440 MET A CA 1
ATOM 3463 C C . MET A 1 440 ? -8.458 -16.412 -8.583 1.00 83.12 440 MET A C 1
ATOM 3465 O O . MET A 1 440 ? -9.087 -16.658 -9.606 1.00 83.12 440 MET A O 1
ATOM 3469 N N . LEU A 1 441 ? -7.365 -15.645 -8.584 1.00 84.69 441 LEU A N 1
ATOM 3470 C CA . LEU A 1 441 ? -6.810 -15.072 -9.803 1.00 84.69 441 LEU A CA 1
ATOM 3471 C C . LEU A 1 441 ? -6.294 -16.169 -10.745 1.00 84.69 441 LEU A C 1
ATOM 3473 O O . LEU A 1 441 ? -6.646 -16.167 -11.922 1.00 84.69 441 LEU A O 1
ATOM 3477 N N . GLU A 1 442 ? -5.529 -17.141 -10.242 1.00 83.88 442 GLU A N 1
ATOM 3478 C CA . GLU A 1 442 ? -5.070 -18.285 -11.041 1.00 83.88 442 GLU A CA 1
ATOM 3479 C C . GLU A 1 442 ? -6.220 -19.079 -11.669 1.00 83.88 442 GLU A C 1
ATOM 3481 O O . GLU A 1 442 ? -6.124 -19.470 -12.832 1.00 83.88 442 GLU A O 1
ATOM 3486 N N . ASP A 1 443 ? -7.298 -19.317 -10.921 1.00 82.12 443 ASP A N 1
ATOM 3487 C CA . ASP A 1 443 ? -8.466 -20.049 -11.408 1.00 82.12 443 ASP A CA 1
ATOM 3488 C C . ASP A 1 443 ? -9.181 -19.271 -12.526 1.00 82.12 443 ASP A C 1
ATOM 3490 O O . ASP A 1 443 ? -9.618 -19.878 -13.504 1.00 82.12 443 ASP A O 1
ATOM 3494 N N . GLN A 1 444 ? -9.230 -17.933 -12.455 1.00 78.38 444 GLN A N 1
ATOM 3495 C CA . GLN A 1 444 ? -9.757 -17.101 -13.549 1.00 78.38 444 GLN A CA 1
ATOM 3496 C C . GLN A 1 444 ? -8.820 -17.069 -14.766 1.00 78.38 444 GLN A C 1
ATOM 3498 O O . GLN A 1 444 ? -9.290 -17.118 -15.897 1.00 78.38 444 GLN A O 1
ATOM 3503 N N . LEU A 1 445 ? -7.497 -17.054 -14.566 1.00 74.94 445 LEU A N 1
ATOM 3504 C CA . LEU A 1 445 ? -6.519 -17.122 -15.663 1.00 74.94 445 LEU A CA 1
ATOM 3505 C C . LEU A 1 445 ? -6.511 -18.481 -16.381 1.00 74.94 445 LEU A C 1
ATOM 3507 O O . LEU A 1 445 ? -6.167 -18.538 -17.561 1.00 74.94 445 LEU A O 1
ATOM 3511 N N . LYS A 1 446 ? -6.868 -19.567 -15.682 1.00 76.81 446 LYS A N 1
ATOM 3512 C CA . LYS A 1 446 ? -6.978 -20.923 -16.249 1.00 76.81 446 LYS A CA 1
ATOM 3513 C C . LYS A 1 446 ? -8.293 -21.155 -16.998 1.00 76.81 446 LYS A C 1
ATOM 3515 O O . LYS A 1 446 ? -8.352 -22.089 -17.798 1.00 76.81 446 LYS A O 1
ATOM 3520 N N . LYS A 1 447 ? -9.334 -20.340 -16.779 1.00 70.25 447 LYS A N 1
ATOM 3521 C CA . LYS A 1 447 ? -10.553 -20.413 -17.597 1.00 70.25 447 LYS A CA 1
ATOM 3522 C C . LYS A 1 447 ? -10.207 -20.005 -19.034 1.00 70.25 447 LYS A C 1
ATOM 3524 O O . LYS A 1 447 ? -9.647 -18.926 -19.237 1.00 70.25 447 LYS A O 1
ATOM 3529 N N . PRO A 1 448 ? -10.508 -20.837 -20.047 1.00 47.19 448 PRO A N 1
ATOM 3530 C CA . PRO A 1 448 ? -10.282 -20.450 -21.429 1.00 47.19 448 PRO A CA 1
ATOM 3531 C C . PRO A 1 448 ? -11.152 -19.229 -21.727 1.00 47.19 448 PRO A C 1
ATOM 3533 O O . PRO A 1 448 ? -12.368 -19.278 -21.545 1.00 47.19 448 PRO A O 1
ATOM 3536 N N . LYS A 1 449 ? -10.530 -18.127 -22.168 1.00 51.50 449 LYS A N 1
ATOM 3537 C CA . LYS A 1 449 ? -11.263 -16.989 -22.730 1.00 51.50 449 LYS A CA 1
ATOM 3538 C C . LYS A 1 449 ? -12.088 -17.529 -23.893 1.00 51.50 449 LYS A C 1
ATOM 3540 O O . LYS A 1 449 ? -11.513 -17.911 -24.910 1.00 51.50 449 LYS A O 1
ATOM 3545 N N . ALA A 1 450 ? -13.404 -17.627 -23.712 1.00 40.50 450 ALA A N 1
ATOM 3546 C CA . ALA A 1 450 ? -14.300 -17.982 -24.797 1.00 40.50 450 ALA A CA 1
ATOM 3547 C C . ALA A 1 450 ? -14.092 -16.955 -25.914 1.00 40.50 450 ALA A C 1
ATOM 3549 O O . ALA A 1 450 ? -14.107 -15.747 -25.681 1.00 40.50 450 ALA A O 1
ATOM 3550 N N . THR A 1 451 ? -13.798 -17.453 -27.105 1.00 39.72 451 THR A N 1
ATOM 3551 C CA . THR A 1 451 ? -13.610 -16.688 -28.329 1.00 39.72 451 THR A CA 1
ATOM 3552 C C . THR A 1 451 ? -14.884 -15.900 -28.632 1.00 39.72 451 THR A C 1
ATOM 3554 O O . THR A 1 451 ? -15.834 -16.433 -29.194 1.00 39.72 451 THR A O 1
ATOM 3557 N N . SER A 1 452 ? -14.907 -14.623 -28.267 1.00 33.28 452 SER A N 1
ATOM 3558 C CA . SER A 1 452 ? -15.767 -13.619 -28.889 1.00 33.28 452 SER A CA 1
ATOM 3559 C C . SER A 1 452 ? -14.856 -12.525 -29.434 1.00 33.28 452 SER A C 1
ATOM 3561 O O . SER A 1 452 ? -14.526 -11.547 -28.760 1.00 33.28 452 SER A O 1
ATOM 3563 N N . GLU A 1 453 ? -14.358 -12.762 -30.645 1.00 33.16 453 GLU A N 1
ATOM 3564 C CA . GLU A 1 453 ? -13.779 -11.712 -31.471 1.00 33.16 453 GLU A CA 1
ATOM 3565 C C . GLU A 1 453 ? -14.876 -10.693 -31.788 1.00 33.16 453 GLU A C 1
ATOM 3567 O O . GLU A 1 453 ? -15.915 -11.048 -32.337 1.00 33.16 453 GLU A O 1
ATOM 3572 N N . GLY A 1 454 ? -14.624 -9.434 -31.433 1.00 32.75 454 GLY A N 1
ATOM 3573 C CA . GLY A 1 454 ? -15.466 -8.303 -31.807 1.00 32.75 454 GLY A CA 1
ATOM 3574 C C . GLY A 1 454 ? -16.464 -7.884 -30.736 1.00 32.75 454 GLY A C 1
ATOM 3575 O O . GLY A 1 454 ? -17.642 -8.161 -30.865 1.00 32.75 454 GLY A O 1
ATOM 3576 N N . GLU A 1 455 ? -15.995 -7.157 -29.720 1.00 31.69 455 GLU A N 1
ATOM 3577 C CA . GLU A 1 455 ? -16.624 -5.897 -29.306 1.00 31.69 455 GLU A CA 1
ATOM 3578 C C . GLU A 1 455 ? -15.689 -5.134 -28.357 1.00 31.69 455 GLU A C 1
ATOM 3580 O O . GLU A 1 455 ? -15.162 -5.628 -27.359 1.00 31.69 455 GLU A O 1
ATOM 3585 N N . SER A 1 456 ? -15.393 -3.906 -28.758 1.00 34.75 456 SER A N 1
ATOM 3586 C CA . SER A 1 456 ? -14.582 -2.931 -28.050 1.00 34.75 456 SER A CA 1
ATOM 3587 C C . SER A 1 456 ? -15.304 -2.460 -26.787 1.00 34.75 456 SER A C 1
ATOM 3589 O O . SER A 1 456 ? -16.115 -1.542 -26.838 1.00 34.75 456 SER A O 1
ATOM 3591 N N . GLY A 1 457 ? -14.977 -3.079 -25.658 1.00 34.88 457 GLY A N 1
ATOM 3592 C CA . GLY A 1 457 ? -15.447 -2.684 -24.332 1.00 34.88 457 GLY A CA 1
ATOM 3593 C C . GLY A 1 457 ? -15.091 -3.762 -23.320 1.00 34.88 457 GLY A C 1
ATOM 3594 O O . GLY A 1 457 ? -15.929 -4.580 -22.973 1.00 34.88 457 GLY A O 1
ATOM 3595 N N . LYS A 1 458 ? -13.821 -3.829 -22.902 1.00 43.34 458 LYS A N 1
ATOM 3596 C CA . LYS A 1 458 ? -13.362 -4.793 -21.890 1.00 43.34 458 LYS A CA 1
ATOM 3597 C C . LYS A 1 458 ? -13.982 -4.447 -20.532 1.00 43.34 458 LYS A C 1
ATOM 3599 O O . LYS A 1 458 ? -13.344 -3.771 -19.729 1.00 43.34 458 LYS A O 1
ATOM 3604 N N . GLU A 1 459 ? -15.201 -4.895 -20.263 1.00 46.38 459 GLU A N 1
ATOM 3605 C CA . GLU A 1 459 ? -15.623 -5.085 -18.880 1.00 46.38 459 GLU A CA 1
ATOM 3606 C C . GLU A 1 459 ? -14.829 -6.280 -18.350 1.00 46.38 459 GLU A C 1
ATOM 3608 O O . GLU A 1 459 ? -15.100 -7.433 -18.673 1.00 46.38 459 GLU A O 1
ATOM 3613 N N . ASP A 1 460 ? -13.746 -5.984 -17.625 1.00 59.91 460 ASP A N 1
ATOM 3614 C CA . ASP A 1 460 ? -13.002 -7.000 -16.882 1.00 59.91 460 ASP A CA 1
ATOM 3615 C C . ASP A 1 460 ? -13.987 -7.790 -16.007 1.00 59.91 460 ASP A C 1
ATOM 3617 O O . ASP A 1 460 ? -14.870 -7.175 -15.403 1.00 59.91 460 ASP A O 1
ATOM 3621 N N . ASP A 1 461 ? -13.807 -9.113 -15.894 1.00 75.19 461 ASP A N 1
ATOM 3622 C CA . ASP A 1 461 ? -14.636 -9.965 -15.033 1.00 75.19 461 ASP A CA 1
ATOM 3623 C C . ASP A 1 461 ? -14.857 -9.300 -13.660 1.00 75.19 461 ASP A C 1
ATOM 3625 O O . ASP A 1 461 ? -13.891 -8.803 -13.062 1.00 75.19 461 ASP A O 1
ATOM 3629 N N . PRO A 1 462 ? -16.082 -9.325 -13.100 1.00 80.00 462 PRO A N 1
ATOM 3630 C CA . PRO A 1 462 ? -16.402 -8.605 -11.864 1.00 80.00 462 PRO A CA 1
ATOM 3631 C C . PRO A 1 462 ? -15.468 -9.000 -10.712 1.00 80.00 462 PRO A C 1
ATOM 3633 O O . PRO A 1 462 ? -15.034 -8.153 -9.936 1.00 80.00 462 PRO A O 1
ATOM 3636 N N . VAL A 1 463 ? -15.057 -10.273 -10.663 1.00 79.12 463 VAL A N 1
ATOM 3637 C CA . VAL A 1 463 ? -14.092 -10.794 -9.683 1.00 79.12 463 VAL A CA 1
ATOM 3638 C C . VAL A 1 463 ? -12.716 -10.144 -9.840 1.00 79.12 463 VAL A C 1
ATOM 3640 O O . VAL A 1 463 ? -12.089 -9.788 -8.846 1.00 79.12 463 VAL A O 1
ATOM 3643 N N . VAL A 1 464 ? -12.240 -9.955 -11.074 1.00 83.06 464 VAL A N 1
ATOM 3644 C CA . VAL A 1 464 ? -10.952 -9.303 -11.343 1.00 83.06 464 VAL A CA 1
ATOM 3645 C C . VAL A 1 464 ? -11.012 -7.838 -10.919 1.00 83.06 464 VAL A C 1
ATOM 3647 O O . VAL A 1 464 ? -10.073 -7.361 -10.286 1.00 83.06 464 VAL A O 1
ATOM 3650 N N . GLN A 1 465 ? -12.122 -7.140 -11.174 1.00 84.75 465 GLN A N 1
ATOM 3651 C CA . GLN A 1 465 ? -12.314 -5.766 -10.698 1.00 84.75 465 GLN A CA 1
ATOM 3652 C C . GLN A 1 465 ? -12.317 -5.680 -9.166 1.00 84.75 465 GLN A C 1
ATOM 3654 O O . GLN A 1 465 ? -11.649 -4.810 -8.602 1.00 84.75 465 GLN A O 1
ATOM 3659 N N . THR A 1 466 ? -12.984 -6.611 -8.473 1.00 85.06 466 THR A N 1
ATOM 3660 C CA . THR A 1 466 ? -12.949 -6.666 -7.002 1.00 85.06 466 THR A CA 1
ATOM 3661 C C . THR A 1 466 ? -11.532 -6.920 -6.483 1.00 85.06 466 THR A C 1
ATOM 3663 O O . THR A 1 466 ? -11.095 -6.256 -5.545 1.00 85.06 466 THR A O 1
ATOM 3666 N N . ILE A 1 467 ? -10.768 -7.814 -7.124 1.00 86.69 467 ILE A N 1
ATOM 3667 C CA . ILE A 1 467 ? -9.360 -8.066 -6.775 1.00 86.69 467 ILE A CA 1
ATOM 3668 C C . ILE A 1 467 ? -8.516 -6.802 -6.975 1.00 86.69 467 ILE A C 1
ATOM 3670 O O . ILE A 1 467 ? -7.726 -6.458 -6.096 1.00 86.69 467 ILE A O 1
ATOM 3674 N N . LYS A 1 468 ? -8.694 -6.080 -8.090 1.00 88.44 468 LYS A N 1
ATOM 3675 C CA . LYS A 1 468 ? -8.005 -4.802 -8.337 1.00 88.44 468 LYS A CA 1
ATOM 3676 C C . LYS A 1 468 ? -8.325 -3.778 -7.240 1.00 88.44 468 LYS A C 1
ATOM 3678 O O . LYS A 1 468 ? -7.397 -3.184 -6.691 1.00 88.44 468 LYS A O 1
ATOM 3683 N N . SER A 1 469 ? -9.604 -3.623 -6.877 1.00 88.75 469 SER A N 1
ATOM 3684 C CA . SER A 1 469 ? -10.042 -2.747 -5.773 1.00 88.75 469 SER A CA 1
ATOM 3685 C C . SER A 1 469 ? -9.343 -3.116 -4.464 1.00 88.75 469 SER A C 1
ATOM 3687 O O . SER A 1 469 ? -8.768 -2.257 -3.796 1.00 88.75 469 SER A O 1
ATOM 3689 N N . LEU A 1 470 ? -9.301 -4.411 -4.141 1.00 88.38 470 LEU A N 1
ATOM 3690 C CA . LEU A 1 470 ? -8.687 -4.920 -2.921 1.00 88.38 470 LEU A CA 1
ATOM 3691 C C . LEU A 1 470 ? -7.179 -4.634 -2.872 1.00 88.38 470 LEU A C 1
ATOM 3693 O O . LEU A 1 470 ? -6.677 -4.143 -1.860 1.00 88.38 470 LEU A O 1
ATOM 3697 N N . VAL A 1 471 ? -6.457 -4.882 -3.968 1.00 90.69 471 VAL A N 1
ATOM 3698 C CA . VAL A 1 471 ? -5.013 -4.612 -4.063 1.00 90.69 471 VAL A CA 1
ATOM 3699 C C . VAL A 1 471 ? -4.711 -3.139 -3.799 1.00 90.69 471 VAL A C 1
ATOM 3701 O O . VAL A 1 471 ? -3.819 -2.828 -3.009 1.00 90.69 471 VAL A O 1
ATOM 3704 N N . VAL A 1 472 ? -5.473 -2.243 -4.424 1.00 90.19 472 VAL A N 1
ATOM 3705 C CA . VAL A 1 472 ? -5.237 -0.797 -4.371 1.00 90.19 472 VAL A CA 1
ATOM 3706 C C . VAL A 1 472 ? -5.667 -0.187 -3.041 1.00 90.19 472 VAL A C 1
ATOM 3708 O O . VAL A 1 472 ? -4.922 0.605 -2.470 1.00 90.19 472 VAL A O 1
ATOM 3711 N N . LYS A 1 473 ? -6.856 -0.534 -2.537 1.00 87.62 473 LYS A N 1
ATOM 3712 C CA . LYS A 1 473 ? -7.432 0.100 -1.340 1.00 87.62 473 LYS A CA 1
ATOM 3713 C C . LYS A 1 473 ? -6.953 -0.527 -0.031 1.00 87.62 473 LYS A C 1
ATOM 3715 O O . LYS A 1 473 ? -6.988 0.139 1.000 1.00 87.62 473 LYS A O 1
ATOM 3720 N N . THR A 1 474 ? -6.501 -1.786 -0.055 1.00 89.06 474 THR A N 1
ATOM 3721 C CA . THR A 1 474 ? -6.153 -2.534 1.168 1.00 89.06 474 THR A CA 1
ATOM 3722 C C . THR A 1 474 ? -4.704 -3.013 1.177 1.00 89.06 474 THR A C 1
ATOM 3724 O O . THR A 1 474 ? -3.926 -2.553 2.008 1.00 89.06 474 THR A O 1
ATOM 3727 N N . PHE A 1 475 ? -4.293 -3.884 0.247 1.00 91.25 475 PHE A N 1
ATOM 3728 C CA . PHE A 1 475 ? -3.010 -4.590 0.347 1.00 91.25 475 PHE A CA 1
ATOM 3729 C C . PHE A 1 475 ? -1.792 -3.680 0.159 1.00 91.25 475 PHE A C 1
ATOM 3731 O O . PHE A 1 475 ? -0.846 -3.774 0.940 1.00 91.25 475 PHE A O 1
ATOM 3738 N N . LEU A 1 476 ? -1.803 -2.798 -0.845 1.00 91.94 476 LEU A N 1
ATOM 3739 C CA . LEU A 1 476 ? -0.702 -1.861 -1.090 1.00 91.94 476 LEU A CA 1
ATOM 3740 C C . LEU A 1 476 ? -0.565 -0.828 0.051 1.00 91.94 476 LEU A C 1
ATOM 3742 O O . LEU A 1 476 ? 0.531 -0.708 0.604 1.00 91.94 476 LEU A O 1
ATOM 3746 N N . PRO A 1 477 ? -1.643 -0.146 0.498 1.00 91.50 477 PRO A N 1
ATOM 3747 C CA . PRO A 1 477 ? -1.599 0.709 1.685 1.00 91.50 477 PRO A CA 1
ATOM 3748 C C . PRO A 1 477 ? -1.171 -0.016 2.968 1.00 91.50 477 PRO A C 1
ATOM 3750 O O . PRO A 1 477 ? -0.380 0.522 3.742 1.00 91.50 477 PRO A O 1
ATOM 3753 N N . ALA A 1 478 ? -1.649 -1.243 3.200 1.00 90.44 478 ALA A N 1
ATOM 3754 C CA . ALA A 1 478 ? -1.280 -2.022 4.382 1.00 90.44 478 ALA A CA 1
ATOM 3755 C C . ALA A 1 478 ? 0.205 -2.419 4.376 1.00 90.44 478 ALA A C 1
ATOM 3757 O O . ALA A 1 478 ? 0.852 -2.372 5.423 1.00 90.44 478 ALA A O 1
ATOM 3758 N N . LEU A 1 479 ? 0.774 -2.742 3.206 1.00 91.06 479 LEU A N 1
ATOM 3759 C CA . LEU A 1 479 ? 2.208 -3.019 3.058 1.00 91.06 479 LEU A CA 1
ATOM 3760 C C . LEU A 1 479 ? 3.067 -1.820 3.501 1.00 91.06 479 LEU A C 1
ATOM 3762 O O . LEU A 1 479 ? 4.082 -2.010 4.172 1.00 91.06 479 LEU A O 1
ATOM 3766 N N . SER A 1 480 ? 2.634 -0.595 3.185 1.00 91.12 480 SER A N 1
ATOM 3767 C CA . SER A 1 480 ? 3.317 0.642 3.588 1.00 91.12 480 SER A CA 1
ATOM 3768 C C . SER A 1 480 ? 3.366 0.844 5.108 1.00 91.12 480 SER A C 1
ATOM 3770 O O . SER A 1 480 ? 4.358 1.364 5.631 1.00 91.12 480 SER A O 1
ATOM 3772 N N . LEU A 1 481 ? 2.321 0.432 5.832 1.00 88.62 481 LEU A N 1
ATOM 3773 C CA . LEU A 1 481 ? 2.254 0.551 7.295 1.00 88.62 481 LEU A CA 1
ATOM 3774 C C . LEU A 1 481 ? 2.948 -0.601 8.031 1.00 88.62 481 LEU A C 1
ATOM 3776 O O . LEU A 1 481 ? 3.378 -0.425 9.172 1.00 88.62 481 LEU A O 1
ATOM 3780 N N . GLN A 1 482 ? 3.098 -1.762 7.394 1.00 85.94 482 GLN A N 1
ATOM 3781 C CA . GLN A 1 482 ? 3.715 -2.930 8.013 1.00 85.94 482 GLN A CA 1
ATOM 3782 C C . GLN A 1 482 ? 5.195 -2.687 8.374 1.00 85.94 482 GLN A C 1
ATOM 3784 O O . GLN A 1 482 ? 5.942 -1.947 7.717 1.00 85.94 482 GLN A O 1
ATOM 3789 N N . SER A 1 483 ? 5.652 -3.365 9.428 1.00 78.75 483 SER A N 1
ATOM 3790 C CA . SER A 1 483 ? 7.080 -3.584 9.653 1.00 78.75 483 SER A CA 1
ATOM 3791 C C . SER A 1 483 ? 7.665 -4.447 8.526 1.00 78.75 483 SER A C 1
ATOM 3793 O O . SER A 1 483 ? 6.948 -5.176 7.844 1.00 78.75 483 SER A O 1
ATOM 3795 N N . CYS A 1 484 ? 8.971 -4.325 8.278 1.00 79.12 484 CYS A N 1
ATOM 3796 C CA . CYS A 1 484 ? 9.624 -4.971 7.141 1.00 79.12 484 CYS A CA 1
ATOM 3797 C C . CYS A 1 484 ? 9.432 -6.497 7.151 1.00 79.12 484 CYS A C 1
ATOM 3799 O O . CYS A 1 484 ? 10.142 -7.204 7.865 1.00 79.12 484 CYS A O 1
ATOM 3801 N N . ASP A 1 485 ? 8.552 -6.997 6.284 1.00 84.25 485 ASP A N 1
ATOM 3802 C CA . ASP A 1 485 ? 8.451 -8.411 5.943 1.00 84.25 485 ASP A CA 1
ATOM 3803 C C . ASP A 1 485 ? 8.636 -8.603 4.429 1.00 84.25 485 ASP A C 1
ATOM 3805 O O . ASP A 1 485 ? 7.771 -8.227 3.636 1.00 84.25 485 ASP A O 1
ATOM 3809 N N . PRO A 1 486 ? 9.755 -9.198 3.987 1.00 85.50 486 PRO A N 1
ATOM 3810 C CA . PRO A 1 486 ? 9.948 -9.520 2.580 1.00 85.50 486 PRO A CA 1
ATOM 3811 C C . PRO A 1 486 ? 8.899 -10.504 2.046 1.00 85.50 486 PRO A C 1
ATOM 3813 O O . PRO A 1 486 ? 8.594 -10.470 0.854 1.00 85.50 486 PRO A O 1
ATOM 3816 N N . SER A 1 487 ? 8.354 -11.387 2.892 1.00 88.00 487 SER A N 1
ATOM 3817 C CA . SER A 1 487 ? 7.483 -12.477 2.444 1.00 88.00 487 SER A CA 1
ATOM 3818 C C . SER A 1 487 ? 6.161 -11.964 1.868 1.00 88.00 487 SER A C 1
ATOM 3820 O O . SER A 1 487 ? 5.754 -12.399 0.787 1.00 88.00 487 SER A O 1
ATOM 3822 N N . THR A 1 488 ? 5.538 -10.975 2.518 1.00 89.06 488 THR A N 1
ATOM 3823 C CA . THR A 1 488 ? 4.325 -10.312 2.018 1.00 89.06 488 THR A CA 1
ATOM 3824 C C . THR A 1 488 ? 4.583 -9.599 0.698 1.00 89.06 488 THR A C 1
ATOM 3826 O O . THR A 1 488 ? 3.773 -9.722 -0.217 1.00 89.06 488 THR A O 1
ATOM 3829 N N . ALA A 1 489 ? 5.738 -8.945 0.537 1.00 89.75 489 ALA A N 1
ATOM 3830 C CA . ALA A 1 489 ? 6.112 -8.299 -0.720 1.00 89.75 489 ALA A CA 1
ATOM 3831 C C . ALA A 1 489 ? 6.294 -9.300 -1.881 1.00 89.75 489 ALA A C 1
ATOM 3833 O O . ALA A 1 489 ? 5.915 -8.994 -3.012 1.00 89.75 489 ALA A O 1
ATOM 3834 N N . PHE A 1 490 ? 6.843 -10.495 -1.625 1.00 91.50 490 PHE A N 1
ATOM 3835 C CA . PHE A 1 490 ? 6.929 -11.560 -2.635 1.00 91.50 490 PHE A CA 1
ATOM 3836 C C . PHE A 1 490 ? 5.550 -12.117 -3.004 1.00 91.50 490 PHE A C 1
ATOM 3838 O O . PHE A 1 490 ? 5.243 -12.223 -4.188 1.00 91.50 490 PHE A O 1
ATOM 3845 N N . MET A 1 491 ? 4.695 -12.400 -2.017 1.00 90.31 491 MET A N 1
ATOM 3846 C CA . MET A 1 491 ? 3.330 -12.879 -2.277 1.00 90.31 491 MET A CA 1
ATOM 3847 C C . MET A 1 491 ? 2.489 -11.840 -3.029 1.00 90.31 491 MET A C 1
ATOM 3849 O O . MET A 1 491 ? 1.741 -12.185 -3.940 1.00 90.31 491 MET A O 1
ATOM 3853 N N . LEU A 1 492 ? 2.640 -10.556 -2.693 1.00 92.06 492 LEU A N 1
ATOM 3854 C CA . LEU A 1 492 ? 1.959 -9.476 -3.398 1.00 92.06 492 LEU A CA 1
ATOM 3855 C C . LEU A 1 492 ? 2.483 -9.313 -4.831 1.00 92.06 492 LEU A C 1
ATOM 3857 O O . LEU A 1 492 ? 1.695 -9.082 -5.745 1.00 92.06 492 LEU A O 1
ATOM 3861 N N . TRP A 1 493 ? 3.790 -9.487 -5.060 1.00 93.25 493 TRP A N 1
ATOM 3862 C CA . TRP A 1 493 ? 4.343 -9.537 -6.416 1.00 93.25 493 TRP A CA 1
ATOM 3863 C C . TRP A 1 493 ? 3.770 -10.695 -7.229 1.00 93.25 493 TRP A C 1
ATOM 3865 O O . TRP A 1 493 ? 3.450 -10.510 -8.400 1.00 93.25 493 TRP A O 1
ATOM 3875 N N . ASP A 1 494 ? 3.617 -11.875 -6.626 1.00 90.81 494 ASP A N 1
ATOM 3876 C CA . ASP A 1 494 ? 3.055 -13.038 -7.311 1.00 90.81 494 ASP A CA 1
ATOM 3877 C C . ASP A 1 494 ? 1.619 -12.803 -7.796 1.00 90.81 494 ASP A C 1
ATOM 3879 O O . ASP A 1 494 ? 1.244 -13.327 -8.845 1.00 90.81 494 ASP A O 1
ATOM 3883 N N . LEU A 1 495 ? 0.867 -11.950 -7.095 1.00 90.31 495 LEU A N 1
ATOM 3884 C CA . LEU A 1 495 ? -0.445 -11.470 -7.518 1.00 90.31 495 LEU A CA 1
ATOM 3885 C C . LEU A 1 495 ? -0.343 -10.393 -8.613 1.00 90.31 495 LEU A C 1
ATOM 3887 O O . LEU A 1 495 ? -0.993 -10.481 -9.652 1.00 90.31 495 LEU A O 1
ATOM 3891 N N . ILE A 1 496 ? 0.494 -9.376 -8.396 1.00 90.88 496 ILE A N 1
ATOM 3892 C CA . ILE A 1 496 ? 0.596 -8.192 -9.261 1.00 90.88 496 ILE A CA 1
ATOM 3893 C C . ILE A 1 496 ? 1.232 -8.518 -10.626 1.00 90.88 496 ILE A C 1
ATOM 3895 O O . ILE A 1 496 ? 0.831 -7.951 -11.643 1.00 90.88 496 ILE A O 1
ATOM 3899 N N . LYS A 1 497 ? 2.169 -9.475 -10.691 1.00 90.12 497 LYS A N 1
ATOM 3900 C CA . LYS A 1 497 ? 2.855 -9.882 -11.934 1.00 90.12 497 LYS A CA 1
ATOM 3901 C C . LYS A 1 497 ? 1.918 -10.471 -12.994 1.00 90.12 497 LYS A C 1
ATOM 3903 O O . LYS A 1 497 ? 2.300 -10.526 -14.159 1.00 90.12 497 LYS A O 1
ATOM 3908 N N . ALA A 1 498 ? 0.730 -10.936 -12.597 1.00 88.88 498 ALA A N 1
ATOM 3909 C CA . ALA A 1 498 ? -0.270 -11.483 -13.510 1.00 88.88 498 ALA A CA 1
ATOM 3910 C C . ALA A 1 498 ? -0.957 -10.395 -14.357 1.00 88.88 498 ALA A C 1
ATOM 3912 O O . ALA A 1 498 ? -1.498 -10.696 -15.421 1.00 88.88 498 ALA A O 1
ATOM 3913 N N . PHE A 1 499 ? -0.918 -9.133 -13.915 1.00 88.75 499 PHE A N 1
ATOM 3914 C CA . PHE A 1 499 ? -1.501 -8.011 -14.644 1.00 88.75 499 PHE A CA 1
ATOM 3915 C C . PHE A 1 499 ? -0.513 -7.408 -15.663 1.00 88.75 499 PHE A C 1
ATOM 3917 O O . PHE A 1 499 ? 0.697 -7.365 -15.409 1.00 88.75 499 PHE A O 1
ATOM 3924 N N . PRO A 1 500 ? -1.008 -6.890 -16.807 1.00 88.38 500 PRO A N 1
ATOM 3925 C CA . PRO A 1 500 ? -0.192 -6.133 -17.757 1.00 88.38 500 PRO A CA 1
ATOM 3926 C C . PRO A 1 500 ? 0.433 -4.879 -17.129 1.00 88.38 500 PRO A C 1
ATOM 3928 O O . PRO A 1 500 ? -0.149 -4.281 -16.225 1.00 88.38 500 PRO A O 1
ATOM 3931 N N . CYS A 1 501 ? 1.579 -4.443 -17.664 1.00 86.81 501 CYS A N 1
ATOM 3932 C CA . CYS A 1 501 ? 2.342 -3.272 -17.198 1.00 86.81 501 CYS A CA 1
ATOM 3933 C C . CYS A 1 501 ? 1.475 -2.035 -16.930 1.00 86.81 501 CYS A C 1
ATOM 3935 O O . CYS A 1 501 ? 1.572 -1.425 -15.866 1.00 86.81 501 CYS A O 1
ATOM 3937 N N . ASP A 1 502 ? 0.594 -1.710 -17.878 1.00 87.94 502 ASP A N 1
ATOM 3938 C CA . ASP A 1 502 ? -0.231 -0.501 -17.847 1.00 87.94 502 ASP A CA 1
ATOM 3939 C C . ASP A 1 502 ? -1.201 -0.500 -16.657 1.00 87.94 502 ASP A C 1
ATOM 3941 O O . ASP A 1 502 ? -1.478 0.540 -16.063 1.00 87.94 502 ASP A O 1
ATOM 3945 N N . GLU A 1 503 ? -1.713 -1.672 -16.274 1.00 89.81 503 GLU A N 1
ATOM 3946 C CA . GLU A 1 503 ? -2.582 -1.827 -15.106 1.00 89.81 503 GLU A CA 1
ATOM 3947 C C . GLU A 1 503 ? -1.773 -1.760 -13.809 1.00 89.81 503 GLU A C 1
ATOM 3949 O O . GLU A 1 503 ? -2.182 -1.077 -12.871 1.00 89.81 503 GLU A O 1
ATOM 3954 N N . ARG A 1 504 ? -0.584 -2.381 -13.764 1.00 92.25 504 ARG A N 1
ATOM 3955 C CA . ARG A 1 504 ? 0.299 -2.301 -12.585 1.00 92.25 504 ARG A CA 1
ATOM 3956 C C . ARG A 1 504 ? 0.695 -0.858 -12.285 1.00 92.25 504 ARG A C 1
ATOM 3958 O O . ARG A 1 504 ? 0.654 -0.434 -11.135 1.00 92.25 504 ARG A O 1
ATOM 3965 N N . TYR A 1 505 ? 1.026 -0.076 -13.313 1.00 92.31 505 TYR A N 1
ATOM 3966 C CA . TYR A 1 505 ? 1.428 1.323 -13.141 1.00 92.31 505 TYR A CA 1
ATOM 3967 C C . TYR A 1 505 ? 0.253 2.204 -12.696 1.00 92.31 505 TYR A C 1
ATOM 3969 O O . TYR A 1 505 ? 0.456 3.106 -11.884 1.00 92.31 505 TYR A O 1
ATOM 3977 N N . ARG A 1 506 ? -0.983 1.910 -13.130 1.00 92.62 506 ARG A N 1
ATOM 3978 C CA . ARG A 1 506 ? -2.191 2.551 -12.576 1.00 92.62 506 ARG A CA 1
ATOM 3979 C C . ARG A 1 506 ? -2.388 2.222 -11.097 1.00 92.62 506 ARG A C 1
ATOM 3981 O O . ARG A 1 506 ? -2.655 3.131 -10.317 1.00 92.62 506 ARG A O 1
ATOM 3988 N N . MET A 1 507 ? -2.187 0.965 -10.692 1.00 93.31 507 MET A N 1
ATOM 3989 C CA . MET A 1 507 ? -2.247 0.576 -9.275 1.00 93.31 507 MET A CA 1
ATOM 3990 C C . MET A 1 507 ? -1.181 1.301 -8.443 1.00 93.31 507 MET A C 1
ATOM 3992 O O . MET A 1 507 ? -1.472 1.769 -7.347 1.00 93.31 507 MET A O 1
ATOM 3996 N N . TYR A 1 508 ? 0.045 1.442 -8.959 1.00 94.44 508 TYR A N 1
ATOM 3997 C CA . TYR A 1 508 ? 1.110 2.186 -8.277 1.00 94.44 508 TYR A CA 1
ATOM 3998 C C . TYR A 1 508 ? 0.825 3.688 -8.185 1.00 94.44 508 TYR A C 1
ATOM 4000 O O . TYR A 1 508 ? 1.183 4.314 -7.187 1.00 94.44 508 TYR A O 1
ATOM 4008 N N . LEU A 1 509 ? 0.162 4.268 -9.190 1.00 93.25 509 LEU A N 1
ATOM 4009 C CA . LEU A 1 509 ? -0.294 5.655 -9.143 1.00 93.25 509 LEU A CA 1
ATOM 4010 C C . LEU A 1 509 ? -1.354 5.850 -8.051 1.00 93.25 509 LEU A C 1
ATOM 4012 O O . LEU A 1 509 ? -1.205 6.737 -7.216 1.00 93.25 509 LEU A O 1
ATOM 4016 N N . GLN A 1 510 ? -2.358 4.974 -7.991 1.00 91.88 510 GLN A N 1
ATOM 4017 C CA . GLN A 1 510 ? -3.380 5.007 -6.939 1.00 91.88 510 GLN A CA 1
ATOM 4018 C C . GLN A 1 510 ? -2.781 4.748 -5.548 1.00 91.88 510 GLN A C 1
ATOM 4020 O O . GLN A 1 510 ? -3.186 5.364 -4.564 1.00 91.88 510 GLN A O 1
ATOM 4025 N N . TRP A 1 511 ? -1.756 3.895 -5.453 1.00 92.94 511 TRP A N 1
ATOM 4026 C CA . TRP A 1 511 ? -1.002 3.706 -4.213 1.00 92.94 511 TRP A CA 1
ATOM 4027 C C . TRP A 1 511 ? -0.291 4.992 -3.776 1.00 92.94 511 TRP A C 1
ATOM 4029 O O . TRP A 1 511 ? -0.282 5.309 -2.589 1.00 92.94 511 TRP A O 1
ATOM 4039 N N . LEU A 1 512 ? 0.251 5.776 -4.713 1.00 90.50 512 LEU A N 1
ATOM 4040 C CA . LEU A 1 512 ? 0.830 7.086 -4.410 1.00 90.50 512 LEU A CA 1
ATOM 4041 C C . LEU A 1 512 ? -0.238 8.095 -3.947 1.00 90.50 512 LEU A C 1
ATOM 4043 O O . LEU A 1 512 ? 0.015 8.861 -3.020 1.00 90.50 512 LEU A O 1
ATOM 4047 N N . GLU A 1 513 ? -1.431 8.081 -4.544 1.00 90.56 513 GLU A N 1
ATOM 4048 C CA . GLU A 1 513 ? -2.572 8.918 -4.132 1.00 90.56 513 GLU A CA 1
ATOM 4049 C C . GLU A 1 513 ? -3.109 8.539 -2.740 1.00 90.56 513 GLU A C 1
ATOM 4051 O O . GLU A 1 513 ? -3.555 9.407 -1.982 1.00 90.56 513 GLU A O 1
ATOM 4056 N N . ALA A 1 514 ? -2.994 7.267 -2.341 1.00 88.00 514 ALA A N 1
ATOM 4057 C CA . ALA A 1 514 ? -3.384 6.808 -1.009 1.00 88.00 514 ALA A CA 1
ATOM 4058 C C . ALA A 1 514 ? -2.604 7.527 0.109 1.00 88.00 514 ALA A C 1
ATOM 4060 O O . ALA A 1 514 ? -3.182 7.831 1.154 1.00 88.00 514 ALA A O 1
ATOM 4061 N N . TYR A 1 515 ? -1.335 7.890 -0.123 1.00 87.81 515 TYR A N 1
ATOM 4062 C CA . TYR A 1 515 ? -0.555 8.695 0.827 1.00 87.81 515 TYR A CA 1
ATOM 4063 C C . TYR A 1 515 ? -1.161 10.084 1.058 1.00 87.81 515 TYR A C 1
ATOM 4065 O O . TYR A 1 515 ? -1.013 10.632 2.140 1.00 87.81 515 TYR A O 1
ATOM 4073 N N . LEU A 1 516 ? -1.893 10.658 0.098 1.00 87.00 516 LEU A N 1
ATOM 4074 C CA . LEU A 1 516 ? -2.588 11.937 0.295 1.00 87.00 516 LEU A CA 1
ATOM 4075 C C . LEU A 1 516 ? -3.906 11.770 1.060 1.00 87.00 516 LEU A C 1
ATOM 4077 O O . LEU A 1 516 ? -4.332 12.698 1.744 1.00 87.00 516 LEU A O 1
ATOM 4081 N N . THR A 1 517 ? -4.521 10.592 0.969 1.00 85.12 517 THR A N 1
ATOM 4082 C CA . THR A 1 517 ? -5.846 10.309 1.532 1.00 85.12 517 THR A CA 1
ATOM 4083 C C . THR A 1 517 ? -5.772 9.906 3.007 1.00 85.12 517 THR A C 1
ATOM 4085 O O . THR A 1 517 ? -6.563 10.387 3.816 1.00 85.12 517 THR A O 1
ATOM 4088 N N . TYR A 1 518 ? -4.814 9.052 3.383 1.00 84.81 518 TYR A N 1
ATOM 4089 C CA . TYR A 1 518 ? -4.716 8.506 4.742 1.00 84.81 518 TYR A CA 1
ATOM 4090 C C . TYR A 1 518 ? -3.647 9.235 5.584 1.00 84.81 518 TYR A C 1
ATOM 4092 O O . TYR A 1 518 ? -2.460 9.146 5.261 1.00 84.81 518 TYR A O 1
ATOM 4100 N N . PRO A 1 519 ? -4.007 9.889 6.711 1.00 85.12 519 PRO A N 1
ATOM 4101 C CA . PRO A 1 519 ? -3.047 10.610 7.559 1.00 85.12 519 PRO A CA 1
ATOM 4102 C C . PRO A 1 519 ? -1.919 9.737 8.131 1.00 85.12 519 PRO A C 1
ATOM 4104 O O . PRO A 1 519 ? -0.787 10.193 8.267 1.00 85.12 519 PRO A O 1
ATOM 4107 N N . GLU A 1 520 ? -2.199 8.467 8.433 1.00 85.50 520 GLU A N 1
ATOM 4108 C CA . GLU A 1 520 ? -1.189 7.521 8.931 1.00 85.50 520 GLU A CA 1
ATOM 4109 C C . GLU A 1 520 ? -0.097 7.244 7.891 1.00 85.50 520 GLU A C 1
ATOM 4111 O O . GLU A 1 520 ? 1.085 7.161 8.228 1.00 85.50 520 GLU A O 1
ATOM 4116 N N . LEU A 1 521 ? -0.478 7.171 6.611 1.00 88.00 521 LEU A N 1
ATOM 4117 C CA . LEU A 1 521 ? 0.474 7.025 5.515 1.00 88.00 521 LEU A CA 1
ATOM 4118 C C . LEU A 1 521 ? 1.311 8.292 5.327 1.00 88.00 521 LEU A C 1
ATOM 4120 O O . LEU A 1 521 ? 2.498 8.169 5.046 1.00 88.00 521 LEU A O 1
ATOM 4124 N N . GLN A 1 522 ? 0.750 9.489 5.535 1.00 88.94 522 GLN A N 1
ATOM 4125 C CA . GLN A 1 522 ? 1.512 10.752 5.489 1.00 88.94 522 GLN A CA 1
ATOM 4126 C C . GLN A 1 522 ? 2.594 10.797 6.567 1.00 88.94 522 GLN A C 1
ATOM 4128 O O . GLN A 1 522 ? 3.737 11.178 6.306 1.00 88.94 522 GLN A O 1
ATOM 4133 N N . PHE A 1 523 ? 2.246 10.381 7.785 1.00 88.31 523 PHE A N 1
ATOM 4134 C CA . PHE A 1 523 ? 3.211 10.267 8.871 1.00 88.31 523 PHE A CA 1
ATOM 4135 C C . PHE A 1 523 ? 4.310 9.255 8.523 1.00 88.31 523 PHE A C 1
ATOM 4137 O O . PHE A 1 523 ? 5.502 9.558 8.632 1.00 88.31 523 PHE A O 1
ATOM 4144 N N . ARG A 1 524 ? 3.919 8.079 8.018 1.00 89.00 524 ARG A N 1
ATOM 4145 C CA . ARG A 1 524 ? 4.864 7.036 7.609 1.00 89.00 524 ARG A CA 1
ATOM 4146 C C . ARG A 1 524 ? 5.757 7.470 6.445 1.00 89.00 524 ARG A C 1
ATOM 4148 O O . ARG A 1 524 ? 6.945 7.157 6.448 1.00 89.00 524 ARG A O 1
ATOM 4155 N N . GLU A 1 525 ? 5.228 8.223 5.481 1.00 91.50 525 GLU A N 1
ATOM 4156 C CA . GLU A 1 525 ? 5.997 8.824 4.386 1.00 91.50 525 GLU A CA 1
ATOM 4157 C C . GLU A 1 525 ? 7.115 9.709 4.936 1.00 91.50 525 GLU A C 1
ATOM 4159 O O . GLU A 1 525 ? 8.271 9.553 4.540 1.00 91.50 525 GLU A O 1
ATOM 4164 N N . ALA A 1 526 ? 6.799 10.599 5.877 1.00 90.12 526 ALA A N 1
ATOM 4165 C CA . ALA A 1 526 ? 7.770 11.514 6.463 1.00 90.12 526 ALA A CA 1
ATOM 4166 C C . ALA A 1 526 ? 8.919 10.772 7.178 1.00 90.12 526 ALA A C 1
ATOM 4168 O O . ALA A 1 526 ? 10.099 11.089 6.975 1.00 90.12 526 ALA A O 1
ATOM 4169 N N . GLU A 1 527 ? 8.588 9.728 7.941 1.00 90.19 527 GLU A N 1
ATOM 4170 C CA . GLU A 1 527 ? 9.562 8.859 8.610 1.00 90.19 527 GLU A CA 1
ATOM 4171 C C . GLU A 1 527 ? 10.448 8.104 7.600 1.00 90.19 527 GLU A C 1
ATOM 4173 O O . GLU A 1 527 ? 11.678 8.058 7.732 1.00 90.19 527 GLU A O 1
ATOM 4178 N N . VAL A 1 528 ? 9.840 7.552 6.545 1.00 91.81 528 VAL A N 1
ATOM 4179 C CA . VAL A 1 528 ? 10.543 6.835 5.472 1.00 91.81 528 VAL A CA 1
ATOM 4180 C C . VAL A 1 528 ? 11.474 7.773 4.708 1.00 91.81 528 VAL A C 1
ATOM 4182 O O . VAL A 1 528 ? 12.618 7.403 4.431 1.00 91.81 528 VAL A O 1
ATOM 4185 N N . VAL A 1 529 ? 11.048 9.003 4.409 1.00 92.62 529 VAL A N 1
ATOM 4186 C CA . VAL A 1 529 ? 11.892 10.022 3.768 1.00 92.62 529 VAL A CA 1
ATOM 4187 C C . VAL A 1 529 ? 13.104 10.341 4.644 1.00 92.62 529 VAL A C 1
ATOM 4189 O O . VAL A 1 529 ? 14.229 10.392 4.133 1.00 92.62 529 VAL A O 1
ATOM 4192 N N . GLN A 1 530 ? 12.922 10.523 5.956 1.00 90.19 530 GLN A N 1
ATOM 4193 C CA . GLN A 1 530 ? 14.032 10.804 6.871 1.00 90.19 530 GLN A CA 1
ATOM 4194 C C . GLN A 1 530 ? 15.023 9.634 6.941 1.00 90.19 530 GLN A C 1
ATOM 4196 O O . GLN A 1 530 ? 16.232 9.846 6.787 1.00 90.19 530 GLN A O 1
ATOM 4201 N N . SER A 1 531 ? 14.517 8.412 7.113 1.00 90.00 531 SER A N 1
ATOM 4202 C CA . SER A 1 531 ? 15.307 7.178 7.129 1.00 90.00 531 SER A CA 1
ATOM 4203 C C . SER A 1 531 ? 16.073 6.971 5.821 1.00 90.00 531 SER A C 1
ATOM 4205 O O . SER A 1 531 ? 17.283 6.740 5.834 1.00 90.00 531 SER A O 1
ATOM 4207 N N . THR A 1 532 ? 15.422 7.174 4.675 1.00 92.19 532 THR A N 1
ATOM 4208 C CA . THR A 1 532 ? 16.051 7.054 3.350 1.00 92.19 532 THR A CA 1
ATOM 4209 C C . THR A 1 532 ? 17.164 8.085 3.170 1.00 92.19 532 THR A C 1
ATOM 4211 O O . THR A 1 532 ? 18.278 7.739 2.775 1.00 92.19 532 THR A O 1
ATOM 4214 N N . ARG A 1 533 ? 16.922 9.351 3.540 1.00 90.94 533 ARG A N 1
ATOM 4215 C CA . ARG A 1 533 ? 17.956 10.401 3.510 1.00 90.94 533 ARG A CA 1
ATOM 4216 C C . ARG A 1 533 ? 19.119 10.098 4.455 1.00 90.94 533 ARG A C 1
ATOM 4218 O O . ARG A 1 533 ? 20.247 10.505 4.182 1.00 90.94 533 ARG A O 1
ATOM 4225 N N . ALA A 1 534 ? 18.875 9.437 5.586 1.00 89.62 534 ALA A N 1
ATOM 4226 C CA . ALA A 1 534 ? 19.931 9.023 6.506 1.00 89.62 534 ALA A CA 1
ATOM 4227 C C . ALA A 1 534 ? 20.818 7.921 5.905 1.00 89.62 534 ALA A C 1
ATOM 4229 O O . ALA A 1 534 ? 22.041 8.014 6.019 1.00 89.62 534 ALA A O 1
ATOM 4230 N N . VAL A 1 535 ? 20.223 6.936 5.221 1.00 89.62 535 VAL A N 1
ATOM 4231 C CA . VAL A 1 535 ? 20.964 5.890 4.495 1.00 89.62 535 VAL A CA 1
ATOM 4232 C C . VAL A 1 535 ? 21.771 6.500 3.348 1.00 89.62 535 VAL A C 1
ATOM 4234 O O . VAL A 1 535 ? 22.973 6.261 3.256 1.00 89.62 535 VAL A O 1
ATOM 4237 N N . MET A 1 536 ? 21.157 7.362 2.535 1.00 88.62 536 MET A N 1
ATOM 4238 C CA . MET A 1 536 ? 21.822 7.992 1.389 1.00 88.62 536 MET A CA 1
ATOM 4239 C C . MET A 1 536 ? 23.013 8.875 1.783 1.00 88.62 536 MET A C 1
ATOM 4241 O O . MET A 1 536 ? 24.032 8.859 1.103 1.00 88.62 536 MET A O 1
ATOM 4245 N N . ARG A 1 537 ? 22.953 9.581 2.923 1.00 88.06 537 ARG A N 1
ATOM 4246 C CA . ARG A 1 537 ? 24.095 10.362 3.448 1.00 88.06 537 ARG A CA 1
ATOM 4247 C C . ARG A 1 537 ? 25.315 9.512 3.817 1.00 88.06 537 ARG A C 1
ATOM 4249 O O . ARG A 1 537 ? 26.408 10.049 3.949 1.00 88.06 537 ARG A O 1
ATOM 4256 N N . ARG A 1 538 ? 25.129 8.211 4.045 1.00 86.19 538 ARG A N 1
ATOM 4257 C CA . ARG A 1 538 ? 26.188 7.265 4.435 1.00 86.19 538 ARG A CA 1
ATOM 4258 C C . ARG A 1 538 ? 26.578 6.323 3.294 1.00 86.19 538 ARG A C 1
ATOM 4260 O O . ARG A 1 538 ? 27.437 5.465 3.498 1.00 86.19 538 ARG A O 1
ATOM 4267 N N . LEU A 1 539 ? 25.947 6.469 2.127 1.00 87.31 539 LEU A N 1
ATOM 4268 C CA . LEU A 1 539 ? 26.156 5.611 0.975 1.00 87.31 539 LEU A CA 1
ATOM 4269 C C . LEU A 1 539 ? 27.452 6.007 0.257 1.00 87.31 539 LEU A C 1
ATOM 4271 O O . LEU A 1 539 ? 27.520 7.024 -0.427 1.00 87.31 539 LEU A O 1
ATOM 4275 N N . THR A 1 540 ? 28.476 5.175 0.412 1.00 85.31 540 THR A N 1
ATOM 4276 C CA . THR A 1 540 ? 29.741 5.246 -0.330 1.00 85.31 540 THR A CA 1
ATOM 4277 C C . THR A 1 540 ? 29.993 3.915 -1.034 1.00 85.31 540 THR A C 1
ATOM 4279 O O . THR A 1 540 ? 29.389 2.906 -0.662 1.00 85.31 540 THR A O 1
ATOM 4282 N N . ALA A 1 541 ? 30.893 3.890 -2.023 1.00 83.31 541 ALA A N 1
ATOM 4283 C CA . ALA A 1 541 ? 31.253 2.660 -2.738 1.00 83.31 541 ALA A CA 1
ATOM 4284 C C . ALA A 1 541 ? 31.680 1.533 -1.770 1.00 83.31 541 ALA A C 1
ATOM 4286 O O . ALA A 1 541 ? 31.146 0.428 -1.826 1.00 83.31 541 ALA A O 1
ATOM 4287 N N . ASP A 1 542 ? 32.523 1.844 -0.779 1.00 84.31 542 ASP A N 1
ATOM 4288 C CA . ASP A 1 542 ? 33.015 0.860 0.201 1.00 84.31 542 ASP A CA 1
ATOM 4289 C C . ASP A 1 542 ? 31.914 0.320 1.129 1.00 84.31 542 ASP A C 1
ATOM 4291 O O . ASP A 1 542 ? 31.959 -0.824 1.588 1.00 84.31 542 ASP A O 1
ATOM 4295 N N . ARG A 1 543 ? 30.895 1.140 1.420 1.00 81.38 543 ARG A N 1
ATOM 4296 C CA . ARG A 1 543 ? 29.787 0.803 2.330 1.00 81.38 543 ARG A CA 1
ATOM 4297 C C . ARG A 1 543 ? 28.510 0.389 1.605 1.00 81.38 543 ARG A C 1
ATOM 4299 O O . ARG A 1 543 ? 27.480 0.211 2.267 1.00 81.38 543 ARG A O 1
ATOM 4306 N N . ALA A 1 544 ? 28.556 0.191 0.287 1.00 79.38 544 ALA A N 1
ATOM 4307 C CA . ALA A 1 544 ? 27.380 -0.100 -0.527 1.00 79.38 544 ALA A CA 1
ATOM 4308 C C . ALA A 1 544 ? 26.619 -1.340 -0.025 1.00 79.38 544 ALA A C 1
ATOM 4310 O O . ALA A 1 544 ? 25.407 -1.287 0.140 1.00 79.38 544 ALA A O 1
ATOM 4311 N N . LYS A 1 545 ? 27.313 -2.428 0.348 1.00 82.19 545 LYS A N 1
ATOM 4312 C CA . LYS A 1 545 ? 26.676 -3.674 0.836 1.00 82.19 545 LYS A CA 1
ATOM 4313 C C . LYS A 1 545 ? 25.968 -3.539 2.189 1.00 82.19 545 LYS A C 1
ATOM 4315 O O . LYS A 1 545 ? 24.922 -4.151 2.390 1.00 82.19 545 LYS A O 1
ATOM 4320 N N . LEU A 1 546 ? 26.547 -2.791 3.131 1.00 83.44 546 LEU A N 1
ATOM 4321 C CA . LEU A 1 546 ? 25.941 -2.558 4.450 1.00 83.44 546 LEU A CA 1
ATOM 4322 C C . LEU A 1 546 ? 24.728 -1.634 4.314 1.00 83.44 546 LEU A C 1
ATOM 4324 O O . LEU A 1 546 ? 23.655 -1.939 4.830 1.00 83.44 546 LEU A O 1
ATOM 4328 N N . SER A 1 547 ? 24.893 -0.562 3.539 1.00 84.31 547 SER A N 1
ATOM 4329 C CA . SER A 1 547 ? 23.827 0.390 3.228 1.00 84.31 547 SER A CA 1
ATOM 4330 C C . SER A 1 547 ? 22.695 -0.265 2.430 1.00 84.31 547 SER A C 1
ATOM 4332 O O . SER A 1 547 ? 21.534 0.073 2.643 1.00 84.31 547 SER A O 1
ATOM 4334 N N . ALA A 1 548 ? 23.004 -1.260 1.587 1.00 84.62 548 ALA A N 1
ATOM 4335 C CA . ALA A 1 548 ? 22.018 -2.071 0.875 1.00 84.62 548 ALA A CA 1
ATOM 4336 C C . ALA A 1 548 ? 21.039 -2.748 1.840 1.00 84.62 548 ALA A C 1
ATOM 4338 O O . ALA A 1 548 ? 19.836 -2.679 1.630 1.00 84.62 548 ALA A O 1
ATOM 4339 N N . ARG A 1 549 ? 21.530 -3.352 2.933 1.00 87.25 549 ARG A N 1
ATOM 4340 C CA . ARG A 1 549 ? 20.675 -4.051 3.912 1.00 87.25 549 ARG A CA 1
ATOM 4341 C C . ARG A 1 549 ? 19.771 -3.094 4.686 1.00 87.25 549 ARG A C 1
ATOM 4343 O O . ARG A 1 549 ? 18.594 -3.381 4.891 1.00 87.25 549 ARG A O 1
ATOM 4350 N N . SER A 1 550 ? 20.312 -1.950 5.107 1.00 87.12 550 SER A N 1
ATOM 4351 C CA . SER A 1 550 ? 19.505 -0.919 5.769 1.00 87.12 550 SER A CA 1
ATOM 4352 C C . SER A 1 550 ? 18.474 -0.317 4.819 1.00 87.12 550 SER A C 1
ATOM 4354 O O . SER A 1 550 ? 17.348 -0.052 5.225 1.00 87.12 550 SER A O 1
ATOM 4356 N N . LEU A 1 551 ? 18.844 -0.143 3.545 1.00 89.00 551 LEU A N 1
ATOM 4357 C CA . LEU A 1 551 ? 17.949 0.357 2.511 1.00 89.00 551 LEU A CA 1
ATOM 4358 C C . LEU A 1 551 ? 16.799 -0.618 2.271 1.00 89.00 551 LEU A C 1
ATOM 4360 O O . LEU A 1 551 ? 15.648 -0.196 2.233 1.00 89.00 551 LEU A O 1
ATOM 4364 N N . THR A 1 552 ? 17.084 -1.917 2.155 1.00 88.31 552 THR A N 1
ATOM 4365 C CA . THR A 1 552 ? 16.050 -2.924 1.898 1.00 88.31 552 THR A CA 1
ATOM 4366 C C . THR A 1 552 ? 15.019 -3.029 3.004 1.00 88.31 552 THR A C 1
ATOM 4368 O O . THR A 1 552 ? 13.845 -3.215 2.705 1.00 88.31 552 THR A O 1
ATOM 4371 N N . HIS A 1 553 ? 15.419 -2.819 4.260 1.00 87.44 553 HIS A N 1
ATOM 4372 C CA . HIS A 1 553 ? 14.476 -2.814 5.377 1.00 87.44 553 HIS A CA 1
ATOM 4373 C C . HIS A 1 553 ? 13.391 -1.732 5.227 1.00 87.44 553 HIS A C 1
ATOM 4375 O O . HIS A 1 553 ? 12.251 -1.918 5.638 1.00 87.44 553 HIS A O 1
ATOM 4381 N N . VAL A 1 554 ? 13.729 -0.597 4.612 1.00 87.38 554 VAL A N 1
ATOM 4382 C CA . VAL A 1 554 ? 12.774 0.488 4.345 1.00 87.38 554 VAL A CA 1
ATOM 4383 C C . VAL A 1 554 ? 12.088 0.297 2.985 1.00 87.38 554 VAL A C 1
ATOM 4385 O O . VAL A 1 554 ? 10.897 0.561 2.842 1.00 87.38 554 VAL A O 1
ATOM 4388 N N . ALA A 1 555 ? 12.819 -0.203 1.985 1.00 91.19 555 ALA A N 1
ATOM 4389 C CA . ALA A 1 555 ? 12.324 -0.369 0.620 1.00 91.19 555 ALA A CA 1
ATOM 4390 C C . ALA A 1 555 ? 11.296 -1.500 0.464 1.00 91.19 555 ALA A C 1
ATOM 4392 O O . ALA A 1 555 ? 10.480 -1.429 -0.448 1.00 91.19 555 ALA A O 1
ATOM 4393 N N . HIS A 1 556 ? 11.318 -2.539 1.306 1.00 90.44 556 HIS A N 1
ATOM 4394 C CA . HIS A 1 556 ? 10.340 -3.631 1.210 1.00 90.44 556 HIS A CA 1
ATOM 4395 C C . HIS A 1 556 ? 8.933 -3.220 1.648 1.00 90.44 556 HIS A C 1
ATOM 4397 O O . HIS A 1 556 ? 7.971 -3.669 1.033 1.00 90.44 556 HIS A O 1
ATOM 4403 N N . SER A 1 557 ? 8.812 -2.359 2.662 1.00 89.56 557 SER A N 1
ATOM 4404 C CA . SER A 1 557 ? 7.516 -1.819 3.089 1.00 89.56 557 SER A CA 1
ATOM 4405 C C . SER A 1 557 ? 7.085 -0.635 2.224 1.00 89.56 557 SER A C 1
ATOM 4407 O O . SER A 1 557 ? 5.939 -0.564 1.801 1.00 89.56 557 SER A O 1
ATOM 4409 N N . ASN A 1 558 ? 8.003 0.287 1.907 1.00 93.00 558 ASN A N 1
ATOM 4410 C CA . ASN A 1 558 ? 7.674 1.548 1.232 1.00 93.00 558 ASN A CA 1
ATOM 4411 C C . ASN A 1 558 ? 8.562 1.821 -0.001 1.00 93.00 558 ASN A C 1
ATOM 4413 O O . ASN A 1 558 ? 9.315 2.801 -0.016 1.00 93.00 558 ASN A O 1
ATOM 4417 N N . PRO A 1 559 ? 8.488 1.005 -1.070 1.00 93.69 559 PRO A N 1
ATOM 4418 C CA . PRO A 1 559 ? 9.353 1.157 -2.242 1.00 93.69 559 PRO A CA 1
ATOM 4419 C C . PRO A 1 559 ? 9.138 2.486 -2.986 1.00 93.69 559 PRO A C 1
ATOM 4421 O O . PRO A 1 559 ? 10.115 3.125 -3.375 1.00 93.69 559 PRO A O 1
ATOM 4424 N N . LEU A 1 560 ? 7.888 2.949 -3.139 1.00 93.94 560 LEU A N 1
ATOM 4425 C CA . LEU A 1 560 ? 7.561 4.184 -3.871 1.00 93.94 560 LEU A CA 1
ATOM 4426 C C . LEU A 1 560 ? 8.317 5.400 -3.322 1.00 93.94 560 LEU A C 1
ATOM 4428 O O . LEU A 1 560 ? 9.012 6.104 -4.056 1.00 93.94 560 LEU A O 1
ATOM 4432 N N . ILE A 1 561 ? 8.201 5.635 -2.015 1.00 93.94 561 ILE A N 1
ATOM 4433 C CA . ILE A 1 561 ? 8.763 6.814 -1.349 1.00 93.94 561 ILE A CA 1
ATOM 4434 C C . ILE A 1 561 ? 10.292 6.744 -1.301 1.00 93.94 561 ILE A C 1
ATOM 4436 O O . ILE A 1 561 ? 10.971 7.750 -1.542 1.00 93.94 561 ILE A O 1
ATOM 4440 N N . VAL A 1 562 ? 10.838 5.551 -1.038 1.00 94.56 562 VAL A N 1
ATOM 4441 C CA . VAL A 1 562 ? 12.285 5.310 -1.000 1.00 94.56 562 VAL A CA 1
ATOM 4442 C C . VAL A 1 562 ? 12.907 5.641 -2.353 1.00 94.56 562 VAL A C 1
ATOM 4444 O O . VAL A 1 562 ? 13.769 6.519 -2.431 1.00 94.56 562 VAL A O 1
ATOM 4447 N N . PHE A 1 563 ? 12.433 5.017 -3.435 1.00 95.38 563 PHE A N 1
ATOM 4448 C CA . PHE A 1 563 ? 13.014 5.226 -4.762 1.00 95.38 563 PHE A CA 1
ATOM 4449 C C . PHE A 1 563 ? 12.796 6.645 -5.273 1.00 95.38 563 PHE A C 1
ATOM 4451 O O . PHE A 1 563 ? 13.711 7.224 -5.857 1.00 95.38 563 PHE A O 1
ATOM 4458 N N . ARG A 1 564 ? 11.651 7.268 -4.970 1.00 94.44 564 ARG A N 1
ATOM 4459 C CA . ARG A 1 564 ? 11.400 8.669 -5.331 1.00 94.44 564 ARG A CA 1
ATOM 4460 C C . ARG A 1 564 ? 12.386 9.612 -4.648 1.00 94.44 564 ARG A C 1
ATOM 4462 O O . ARG A 1 564 ? 12.894 10.544 -5.269 1.00 94.44 564 ARG A O 1
ATOM 4469 N N . THR A 1 565 ? 12.688 9.364 -3.377 1.00 93.50 565 THR A N 1
ATOM 4470 C CA . THR A 1 565 ? 13.662 10.158 -2.619 1.00 93.50 565 THR A CA 1
ATOM 4471 C C . THR A 1 565 ? 15.083 9.948 -3.141 1.00 93.50 565 THR A C 1
ATOM 4473 O O . THR A 1 565 ? 15.829 10.918 -3.276 1.00 93.50 565 THR A O 1
ATOM 4476 N N . MET A 1 566 ? 15.450 8.709 -3.476 1.00 93.38 566 MET A N 1
ATOM 4477 C CA . MET A 1 566 ? 16.772 8.380 -4.018 1.00 93.38 566 MET A CA 1
ATOM 4478 C C . MET A 1 566 ? 16.993 8.970 -5.414 1.00 93.38 566 MET A C 1
ATOM 4480 O O . MET A 1 566 ? 18.031 9.586 -5.648 1.00 93.38 566 MET A O 1
ATOM 4484 N N . LEU A 1 567 ? 16.020 8.848 -6.324 1.00 93.25 567 LEU A N 1
ATOM 4485 C CA . LEU A 1 567 ? 16.136 9.385 -7.684 1.00 93.25 567 LEU A CA 1
ATOM 4486 C C . LEU A 1 567 ? 16.265 10.909 -7.693 1.00 93.25 567 LEU A C 1
ATOM 4488 O O . LEU A 1 567 ? 17.078 11.438 -8.444 1.00 93.25 567 LEU A O 1
ATOM 4492 N N . ARG A 1 568 ? 15.562 11.623 -6.803 1.00 91.94 568 ARG A N 1
ATOM 4493 C CA . ARG A 1 568 ? 15.745 13.078 -6.643 1.00 91.94 568 ARG A CA 1
ATOM 4494 C C . ARG A 1 568 ? 17.158 13.460 -6.200 1.00 91.94 568 ARG A C 1
ATOM 4496 O O . ARG A 1 568 ? 17.647 14.516 -6.580 1.00 91.94 568 ARG A O 1
ATOM 4503 N N . GLN A 1 569 ? 17.817 12.627 -5.395 1.00 91.06 569 GLN A N 1
ATOM 4504 C CA . GLN A 1 569 ? 19.215 12.862 -5.026 1.00 91.06 569 GLN A CA 1
ATOM 4505 C C . GLN A 1 569 ? 20.165 12.536 -6.182 1.00 91.06 569 GLN A C 1
ATOM 4507 O O . GLN A 1 569 ? 21.094 13.300 -6.421 1.00 91.06 569 GLN A O 1
ATOM 4512 N N . ILE A 1 570 ? 19.903 11.468 -6.942 1.00 91.81 570 ILE A N 1
ATOM 4513 C CA . ILE A 1 570 ? 20.685 11.115 -8.139 1.00 91.81 570 ILE A CA 1
ATOM 4514 C C . ILE A 1 570 ? 20.606 12.212 -9.206 1.00 91.81 570 ILE A C 1
ATOM 4516 O O . ILE A 1 570 ? 21.627 12.538 -9.794 1.00 91.81 570 ILE A O 1
ATOM 4520 N N . GLN A 1 571 ? 19.440 12.844 -9.394 1.00 90.81 571 GLN A N 1
ATOM 4521 C CA . GLN A 1 571 ? 19.264 13.989 -10.306 1.00 90.81 571 GLN A CA 1
ATOM 4522 C C . GLN A 1 571 ? 20.226 15.158 -10.018 1.00 90.81 571 GLN A C 1
ATOM 4524 O O . GLN A 1 571 ? 20.441 16.000 -10.885 1.00 90.81 571 GLN A O 1
ATOM 4529 N N . SER A 1 572 ? 20.767 15.246 -8.798 1.00 89.19 572 SER A N 1
ATOM 4530 C CA . SER A 1 572 ? 21.709 16.297 -8.393 1.00 89.19 572 SER A CA 1
ATOM 4531 C C . SER A 1 572 ? 23.164 15.815 -8.306 1.00 89.19 572 SER A C 1
ATOM 4533 O O . SER A 1 572 ? 24.069 16.647 -8.285 1.00 89.19 572 SER A O 1
ATOM 4535 N N . TYR A 1 573 ? 23.404 14.499 -8.219 1.00 88.44 573 TYR A N 1
ATOM 4536 C CA . TYR A 1 573 ? 24.707 13.916 -7.879 1.00 88.44 573 TYR A CA 1
ATOM 4537 C C . TYR A 1 573 ? 24.986 12.620 -8.670 1.00 88.44 573 TYR A C 1
ATOM 4539 O O . TYR A 1 573 ? 24.616 11.522 -8.247 1.00 88.44 573 TYR A O 1
ATOM 4547 N N . ASP A 1 574 ? 25.713 12.736 -9.786 1.00 86.81 574 ASP A N 1
ATOM 4548 C CA . ASP A 1 574 ? 26.043 11.608 -10.681 1.00 86.81 574 ASP A CA 1
ATOM 4549 C C . ASP A 1 574 ? 26.955 10.551 -10.052 1.00 86.81 574 ASP A C 1
ATOM 4551 O O . ASP A 1 574 ? 26.847 9.356 -10.335 1.00 86.81 574 ASP A O 1
ATOM 4555 N N . ASN A 1 575 ? 27.851 10.967 -9.160 1.00 89.19 575 ASN A N 1
ATOM 4556 C CA . ASN A 1 575 ? 28.795 10.074 -8.487 1.00 89.19 575 ASN A CA 1
ATOM 4557 C C . ASN A 1 575 ? 28.107 9.021 -7.598 1.00 89.19 575 ASN A C 1
ATOM 4559 O O . ASN A 1 575 ? 28.706 7.990 -7.291 1.00 89.19 575 ASN A O 1
ATOM 4563 N N . LEU A 1 576 ? 26.850 9.249 -7.203 1.00 88.94 576 LEU A N 1
ATOM 4564 C CA . LEU A 1 576 ? 26.066 8.309 -6.402 1.00 88.94 576 LEU A CA 1
ATOM 4565 C C . LEU A 1 576 ? 25.432 7.183 -7.230 1.00 88.94 576 LEU A C 1
ATOM 4567 O O . LEU A 1 576 ? 24.970 6.206 -6.642 1.00 88.94 576 LEU A O 1
ATOM 4571 N N . ILE A 1 577 ? 25.430 7.265 -8.566 1.00 91.31 577 ILE A N 1
ATOM 4572 C CA . ILE A 1 577 ? 24.730 6.299 -9.429 1.00 91.31 577 ILE A CA 1
ATOM 4573 C C . ILE A 1 577 ? 25.228 4.867 -9.192 1.00 91.31 577 ILE A C 1
ATOM 4575 O O . ILE A 1 577 ? 24.420 3.981 -8.910 1.00 91.31 577 ILE A O 1
ATOM 4579 N N . GLN A 1 578 ? 26.544 4.628 -9.256 1.00 90.50 578 GLN A N 1
ATOM 4580 C CA . GLN A 1 578 ? 27.097 3.272 -9.110 1.00 90.50 578 GLN A CA 1
ATOM 4581 C C . GLN A 1 578 ? 26.846 2.681 -7.706 1.00 90.50 578 GLN A C 1
ATOM 4583 O O . GLN A 1 578 ? 26.267 1.592 -7.630 1.00 90.50 578 GLN A O 1
ATOM 4588 N N . PRO A 1 579 ? 27.151 3.385 -6.591 1.00 91.00 579 PRO A N 1
ATOM 4589 C CA . PRO A 1 579 ? 26.818 2.895 -5.251 1.00 91.00 579 PRO A CA 1
ATOM 4590 C C . PRO A 1 579 ? 25.324 2.607 -5.045 1.00 91.00 579 PRO A C 1
ATOM 4592 O O . PRO A 1 579 ? 24.975 1.642 -4.364 1.00 91.00 579 PRO A O 1
ATOM 4595 N N . VAL A 1 580 ? 24.430 3.413 -5.633 1.00 91.44 580 VAL A N 1
ATOM 4596 C CA . VAL A 1 580 ? 22.978 3.197 -5.533 1.00 91.44 580 VAL A CA 1
ATOM 4597 C C . VAL A 1 580 ? 22.544 1.942 -6.292 1.00 91.44 580 VAL A C 1
ATOM 4599 O O . VAL A 1 580 ? 21.816 1.117 -5.740 1.00 91.44 580 VAL A O 1
ATOM 4602 N N . VAL A 1 581 ? 23.015 1.752 -7.527 1.00 91.19 581 VAL A N 1
ATOM 4603 C CA . VAL A 1 581 ? 22.682 0.560 -8.327 1.00 91.19 581 VAL A CA 1
ATOM 4604 C C . VAL A 1 581 ? 23.158 -0.720 -7.626 1.00 91.19 581 VAL A C 1
ATOM 4606 O O . VAL A 1 581 ? 22.456 -1.737 -7.633 1.00 91.19 581 VAL A O 1
ATOM 4609 N N . GLU A 1 582 ? 24.311 -0.681 -6.957 1.00 88.56 582 GLU A N 1
ATOM 4610 C CA . GLU A 1 582 ? 24.794 -1.795 -6.134 1.00 88.56 582 GLU A CA 1
ATOM 4611 C C . GLU A 1 582 ? 23.950 -2.033 -4.876 1.00 88.56 582 GLU A C 1
ATOM 4613 O O . GLU A 1 582 ? 23.748 -3.188 -4.480 1.00 88.56 582 GLU A O 1
ATOM 4618 N N . ALA A 1 583 ? 23.415 -0.969 -4.271 1.00 89.38 583 ALA A N 1
ATOM 4619 C CA . ALA A 1 583 ? 22.574 -1.061 -3.083 1.00 89.38 583 ALA A CA 1
ATOM 4620 C C . ALA A 1 583 ? 21.238 -1.781 -3.342 1.00 89.38 583 ALA A C 1
ATOM 4622 O O . ALA A 1 583 ? 20.668 -2.367 -2.421 1.00 89.38 583 ALA A O 1
ATOM 4623 N N . PHE A 1 584 ? 20.764 -1.824 -4.591 1.00 90.50 584 PHE A N 1
ATOM 4624 C CA . PHE A 1 584 ? 19.519 -2.513 -4.950 1.00 90.50 584 PHE A CA 1
ATOM 4625 C C . PHE A 1 584 ? 19.617 -4.040 -5.001 1.00 90.50 584 PHE A C 1
ATOM 4627 O O . PHE A 1 584 ? 18.611 -4.707 -5.228 1.00 90.50 584 PHE A O 1
ATOM 4634 N N . LYS A 1 585 ? 20.790 -4.631 -4.739 1.00 88.75 585 LYS A N 1
ATOM 4635 C CA . LYS A 1 585 ? 21.016 -6.079 -4.885 1.00 88.75 585 LYS A CA 1
ATOM 4636 C C . LYS A 1 585 ? 20.001 -6.954 -4.136 1.00 88.75 585 LYS A C 1
ATOM 4638 O O . LYS A 1 585 ? 19.707 -8.053 -4.595 1.00 88.75 585 LYS A O 1
ATOM 4643 N N . PHE A 1 586 ? 19.518 -6.494 -2.983 1.00 88.50 586 PHE A N 1
ATOM 4644 C CA . PHE A 1 586 ? 18.603 -7.247 -2.118 1.00 88.50 586 PHE A CA 1
ATOM 4645 C C . PHE A 1 586 ? 17.135 -6.797 -2.242 1.00 88.50 586 PHE A C 1
ATOM 4647 O O . PHE A 1 586 ? 16.289 -7.284 -1.499 1.00 88.50 586 PHE A O 1
ATOM 4654 N N . VAL A 1 587 ? 16.819 -5.857 -3.138 1.00 91.81 587 VAL A N 1
ATOM 4655 C CA . VAL A 1 587 ? 15.450 -5.354 -3.330 1.00 91.81 587 VAL A CA 1
ATOM 4656 C C . VAL A 1 587 ? 14.568 -6.450 -3.940 1.00 91.81 587 VAL A C 1
ATOM 4658 O O . VAL A 1 587 ? 15.008 -7.219 -4.795 1.00 91.81 587 VAL A O 1
ATOM 4661 N N . THR A 1 588 ? 13.315 -6.530 -3.488 1.00 92.31 588 THR A N 1
ATOM 4662 C CA . THR A 1 588 ? 12.323 -7.499 -3.976 1.00 92.31 588 THR A CA 1
ATOM 4663 C C . THR A 1 588 ? 11.942 -7.222 -5.436 1.00 92.31 588 THR A C 1
ATOM 4665 O O . THR A 1 588 ? 12.032 -6.079 -5.885 1.00 92.31 588 THR A O 1
ATOM 4668 N N . PRO A 1 589 ? 11.445 -8.222 -6.188 1.00 92.81 589 PRO A N 1
ATOM 4669 C CA . PRO A 1 589 ? 10.940 -8.011 -7.546 1.00 92.81 589 PRO A CA 1
ATOM 4670 C C . PRO A 1 589 ? 9.868 -6.914 -7.633 1.00 92.81 589 PRO A C 1
ATOM 4672 O O . PRO A 1 589 ? 9.940 -6.083 -8.534 1.00 92.81 589 PRO A O 1
ATOM 4675 N N . LEU A 1 590 ? 8.961 -6.842 -6.646 1.00 93.06 590 LEU A N 1
ATOM 4676 C CA . LEU A 1 590 ? 7.998 -5.742 -6.510 1.00 93.06 590 LEU A CA 1
ATOM 4677 C C . LEU A 1 590 ? 8.700 -4.384 -6.445 1.00 93.06 590 LEU A C 1
ATOM 4679 O O . LEU A 1 590 ? 8.354 -3.471 -7.184 1.00 93.06 590 LEU A O 1
ATOM 4683 N N . GLY A 1 591 ? 9.717 -4.254 -5.587 1.00 93.06 591 GLY A N 1
ATOM 4684 C CA . GLY A 1 591 ? 10.482 -3.017 -5.464 1.00 93.06 591 GLY A CA 1
ATOM 4685 C C . GLY A 1 591 ? 11.189 -2.632 -6.767 1.00 93.06 591 GLY A C 1
ATOM 4686 O O . GLY A 1 591 ? 11.211 -1.459 -7.119 1.00 93.06 591 GLY A O 1
ATOM 4687 N N . MET A 1 592 ? 11.711 -3.603 -7.518 1.00 93.25 592 MET A N 1
ATOM 4688 C CA . MET A 1 592 ? 12.352 -3.340 -8.810 1.00 93.25 592 MET A CA 1
ATOM 4689 C C . MET A 1 592 ? 11.363 -2.861 -9.884 1.00 93.25 592 MET A C 1
ATOM 4691 O O . MET A 1 592 ? 11.699 -1.969 -10.661 1.00 93.25 592 MET A O 1
ATOM 4695 N N . ASP A 1 593 ? 10.147 -3.415 -9.923 1.00 94.00 593 ASP A N 1
ATOM 4696 C CA . ASP A 1 593 ? 9.094 -2.957 -10.840 1.00 94.00 593 ASP A CA 1
ATOM 4697 C C . ASP A 1 593 ? 8.581 -1.560 -10.465 1.00 94.00 593 ASP A C 1
ATOM 4699 O O . ASP A 1 593 ? 8.459 -0.677 -11.316 1.00 94.00 593 ASP A O 1
ATOM 4703 N N . VAL A 1 594 ? 8.377 -1.320 -9.166 1.00 94.88 594 VAL A N 1
ATOM 4704 C CA . VAL A 1 594 ? 8.029 0.002 -8.634 1.00 94.88 594 VAL A CA 1
ATOM 4705 C C . VAL A 1 594 ? 9.122 1.024 -8.957 1.00 94.88 594 VAL A C 1
ATOM 4707 O O . VAL A 1 594 ? 8.806 2.146 -9.336 1.00 94.88 594 VAL A O 1
ATOM 4710 N N . LEU A 1 595 ? 10.404 0.660 -8.874 1.00 94.56 595 LEU A N 1
ATOM 4711 C CA . LEU A 1 595 ? 11.507 1.539 -9.271 1.00 94.56 595 LEU A CA 1
ATOM 4712 C C . LEU A 1 595 ? 11.427 1.927 -10.756 1.00 94.56 595 LEU A C 1
ATOM 4714 O O . LEU A 1 595 ? 11.663 3.090 -11.079 1.00 94.56 595 LEU A O 1
ATOM 4718 N N . SER A 1 596 ? 11.047 1.003 -11.647 1.00 93.75 596 SER A N 1
ATOM 4719 C CA . SER A 1 596 ? 10.801 1.333 -13.060 1.00 93.75 596 SER A CA 1
ATOM 4720 C C . SER A 1 596 ? 9.661 2.345 -13.220 1.00 93.75 596 SER A C 1
ATOM 4722 O O . SER A 1 596 ? 9.808 3.335 -13.938 1.00 93.75 596 SER A O 1
ATOM 4724 N N . PHE A 1 597 ? 8.553 2.160 -12.497 1.00 94.75 597 PHE A N 1
ATOM 4725 C CA . PHE A 1 597 ? 7.448 3.122 -12.488 1.00 94.75 597 PHE A CA 1
ATOM 4726 C C . PHE A 1 597 ? 7.878 4.502 -11.972 1.00 94.75 597 PHE A C 1
ATOM 4728 O O . PHE A 1 597 ? 7.597 5.518 -12.608 1.00 94.75 597 PHE A O 1
ATOM 4735 N N . VAL A 1 598 ? 8.595 4.558 -10.845 1.00 94.94 598 VAL A N 1
ATOM 4736 C CA . VAL A 1 598 ? 9.072 5.825 -10.273 1.00 94.94 598 VAL A CA 1
ATOM 4737 C C . VAL A 1 598 ? 10.062 6.507 -11.222 1.00 94.94 598 VAL A C 1
ATOM 4739 O O . VAL A 1 598 ? 10.017 7.726 -11.355 1.00 94.94 598 VAL A O 1
ATOM 4742 N N . LEU A 1 599 ? 10.913 5.753 -11.924 1.00 94.12 599 LEU A N 1
ATOM 4743 C CA . LEU A 1 599 ? 11.811 6.296 -12.944 1.00 94.12 599 LEU A CA 1
ATOM 4744 C C . LEU A 1 599 ? 11.032 6.990 -14.070 1.00 94.12 599 LEU A C 1
ATOM 4746 O O . LEU A 1 599 ? 11.326 8.142 -14.384 1.00 94.12 599 LEU A O 1
ATOM 4750 N N . VAL A 1 600 ? 10.009 6.333 -14.627 1.00 93.00 600 VAL A N 1
ATOM 4751 C CA . VAL A 1 600 ? 9.137 6.935 -15.653 1.00 93.00 600 VAL A CA 1
ATOM 4752 C C . VAL A 1 600 ? 8.394 8.154 -15.098 1.00 93.00 600 VAL A C 1
ATOM 4754 O O . VAL A 1 600 ? 8.332 9.185 -15.761 1.00 93.00 600 VAL A O 1
ATOM 4757 N N . SER A 1 601 ? 7.897 8.080 -13.860 1.00 92.44 601 SER A N 1
ATOM 4758 C CA . SER A 1 601 ? 7.211 9.191 -13.187 1.00 92.44 601 SER A CA 1
ATOM 4759 C C . SER A 1 601 ? 8.117 10.406 -12.954 1.00 92.44 601 SER A C 1
ATOM 4761 O O . SER A 1 601 ? 7.670 11.547 -13.062 1.00 92.44 601 SER A O 1
ATOM 4763 N N . GLU A 1 602 ? 9.394 10.197 -12.626 1.00 91.06 602 GLU A N 1
ATOM 4764 C CA . GLU A 1 602 ? 10.362 11.285 -12.466 1.00 91.06 602 GLU A CA 1
ATOM 4765 C C . GLU A 1 602 ? 10.769 11.887 -13.821 1.00 91.06 602 GLU A C 1
ATOM 4767 O O . GLU A 1 602 ? 10.902 13.106 -13.904 1.00 91.06 602 GLU A O 1
ATOM 4772 N N . LEU A 1 603 ? 10.879 11.078 -14.883 1.00 90.00 603 LEU A N 1
ATOM 4773 C CA . LEU A 1 603 ? 11.114 11.553 -16.255 1.00 90.00 603 LEU A CA 1
ATOM 4774 C C . LEU A 1 603 ? 9.910 12.316 -16.832 1.00 90.00 603 LEU A C 1
ATOM 4776 O O . LEU A 1 603 ? 10.077 13.254 -17.606 1.00 90.00 603 LEU A O 1
ATOM 4780 N N . SER A 1 604 ? 8.682 11.952 -16.457 1.00 89.06 604 SER A N 1
ATOM 4781 C CA . SER A 1 604 ? 7.469 12.612 -16.953 1.00 89.06 604 SER A CA 1
ATOM 4782 C C . SER A 1 604 ? 7.186 13.968 -16.303 1.00 89.06 604 SER A C 1
ATOM 4784 O O . SER A 1 604 ? 6.241 14.647 -16.704 1.00 89.06 604 SER A O 1
ATOM 4786 N N . LYS A 1 605 ? 7.944 14.376 -15.277 1.00 87.38 605 LYS A N 1
ATOM 4787 C CA . LYS A 1 605 ? 7.718 15.664 -14.613 1.00 87.38 605 LYS A CA 1
ATOM 4788 C C . LYS A 1 605 ? 8.029 16.835 -15.546 1.00 87.38 605 LYS A C 1
ATOM 4790 O O . LYS A 1 605 ? 9.043 16.804 -16.240 1.00 87.38 605 LYS A O 1
ATOM 4795 N N . PRO A 1 606 ? 7.233 17.919 -15.500 1.00 77.31 606 PRO A N 1
ATOM 4796 C CA . PRO A 1 606 ? 7.520 19.127 -16.259 1.00 77.31 606 PRO A CA 1
ATOM 4797 C C . PRO A 1 606 ? 8.730 19.848 -15.646 1.00 77.31 606 PRO A C 1
ATOM 4799 O O . PRO A 1 606 ? 8.599 20.677 -14.748 1.00 77.31 606 PRO A O 1
ATOM 4802 N N . GLN A 1 607 ? 9.929 19.502 -16.110 1.00 80.75 607 GLN A N 1
ATOM 4803 C CA . GLN A 1 607 ? 11.182 20.188 -15.800 1.00 80.75 607 GLN A CA 1
ATOM 4804 C C . GLN A 1 607 ? 11.850 20.638 -17.099 1.00 80.75 607 GLN A C 1
ATOM 4806 O O . GLN A 1 607 ? 11.684 20.013 -18.144 1.00 80.75 607 GLN A O 1
ATOM 4811 N N . LYS A 1 608 ? 12.619 21.732 -17.048 1.00 78.94 608 LYS A N 1
ATOM 4812 C CA . LYS A 1 608 ? 13.366 22.198 -18.222 1.00 78.94 608 LYS A CA 1
ATOM 4813 C C . LYS A 1 608 ? 14.451 21.172 -18.569 1.00 78.94 608 LYS A C 1
ATOM 4815 O O . LYS A 1 608 ? 15.429 21.021 -17.830 1.00 78.94 608 LYS A O 1
ATOM 4820 N N . SER A 1 609 ? 14.276 20.477 -19.692 1.00 77.38 609 SER A N 1
ATOM 4821 C CA . SER A 1 609 ? 15.238 19.488 -20.205 1.00 77.38 609 SER A CA 1
ATOM 4822 C C . SER A 1 609 ? 16.539 20.124 -20.702 1.00 77.38 609 SER A C 1
ATOM 4824 O O . SER A 1 609 ? 17.561 19.449 -20.774 1.00 77.38 609 SER A O 1
ATOM 4826 N N . MET A 1 610 ? 16.518 21.428 -20.990 1.00 77.62 610 MET A N 1
ATOM 4827 C CA . MET A 1 610 ? 17.679 22.217 -21.402 1.00 77.62 610 MET A CA 1
ATOM 4828 C C . MET A 1 610 ? 18.129 23.154 -20.279 1.00 77.62 610 MET A C 1
ATOM 4830 O O . MET A 1 610 ? 17.299 23.700 -19.541 1.00 77.62 610 MET A O 1
ATOM 4834 N N . LYS A 1 611 ? 19.446 23.369 -20.170 1.00 80.62 611 LYS A N 1
ATOM 4835 C CA . LYS A 1 611 ? 20.021 24.384 -19.275 1.00 80.62 611 LYS A CA 1
ATOM 4836 C C . LYS A 1 611 ? 19.581 25.791 -19.691 1.00 80.62 611 LYS A C 1
ATOM 4838 O O . LYS A 1 611 ? 19.161 26.011 -20.824 1.00 80.62 611 LYS A O 1
ATOM 4843 N N . ALA A 1 612 ? 19.740 26.759 -18.784 1.00 70.31 612 ALA A N 1
ATOM 4844 C CA . ALA A 1 612 ? 19.495 28.177 -19.070 1.00 70.31 612 ALA A CA 1
ATOM 4845 C C . ALA A 1 612 ? 20.311 28.691 -20.275 1.00 70.31 612 ALA A C 1
ATOM 4847 O O . ALA A 1 612 ? 19.842 29.565 -20.993 1.00 70.31 612 ALA A O 1
ATOM 4848 N N . ASP A 1 613 ? 21.471 28.077 -20.534 1.00 68.38 613 ASP A N 1
ATOM 4849 C CA . ASP A 1 613 ? 22.353 28.361 -21.674 1.00 68.38 613 ASP A CA 1
ATOM 4850 C C . ASP A 1 613 ? 21.766 27.932 -23.033 1.00 68.38 613 ASP A C 1
ATOM 4852 O O . ASP A 1 613 ? 22.371 28.172 -24.076 1.00 68.38 613 ASP A O 1
ATOM 4856 N N . GLY A 1 614 ? 20.648 27.198 -23.041 1.00 66.44 614 GLY A N 1
ATOM 4857 C CA . GLY A 1 614 ? 19.951 26.737 -24.244 1.00 66.44 614 GLY A CA 1
ATOM 4858 C C . GLY A 1 614 ? 20.680 25.669 -25.067 1.00 66.44 614 GLY A C 1
ATOM 4859 O O . GLY A 1 614 ? 20.069 25.075 -25.937 1.00 66.44 614 GLY A O 1
ATOM 4860 N N . THR A 1 615 ? 21.955 25.372 -24.805 1.00 72.38 615 THR A N 1
ATOM 4861 C CA . THR A 1 615 ? 22.802 24.512 -25.665 1.00 72.38 615 THR A CA 1
ATOM 4862 C C . THR A 1 615 ? 23.132 23.141 -25.077 1.00 72.38 615 THR A C 1
ATOM 4864 O O . THR A 1 615 ? 23.468 22.209 -25.811 1.00 72.38 615 THR A O 1
ATOM 4867 N N . HIS A 1 616 ? 23.056 22.998 -23.755 1.00 78.81 616 HIS A N 1
ATOM 4868 C CA . HIS A 1 616 ? 23.356 21.756 -23.049 1.00 78.81 616 HIS A CA 1
ATOM 4869 C C . HIS A 1 616 ? 22.098 21.161 -22.428 1.00 78.81 616 HIS A C 1
ATOM 4871 O O . HIS A 1 616 ? 21.265 21.879 -21.871 1.00 78.81 616 HIS A O 1
ATOM 4877 N N . VAL A 1 617 ? 22.023 19.831 -22.466 1.00 82.81 617 VAL A N 1
ATOM 4878 C CA . VAL A 1 617 ? 21.026 19.061 -21.723 1.00 82.81 617 VAL A CA 1
ATOM 4879 C C . VAL A 1 617 ? 21.222 19.301 -20.226 1.00 82.81 617 VAL A C 1
ATOM 4881 O O . VAL A 1 617 ? 22.348 19.440 -19.729 1.00 82.81 617 VAL A O 1
ATOM 4884 N N . SER A 1 618 ? 20.111 19.416 -19.509 1.00 86.88 618 SER A N 1
ATOM 4885 C CA . SER A 1 618 ? 20.096 19.602 -18.066 1.00 86.88 618 SER A CA 1
ATOM 4886 C C . SER A 1 618 ? 20.735 18.417 -17.348 1.00 86.88 618 SER A C 1
ATOM 4888 O O . SER A 1 618 ? 20.507 17.266 -17.714 1.00 86.88 618 SER A O 1
ATOM 4890 N N . LEU A 1 619 ? 21.485 18.707 -16.277 1.00 89.19 619 LEU A N 1
ATOM 4891 C CA . LEU A 1 619 ? 22.189 17.684 -15.499 1.00 89.19 619 LEU A CA 1
ATOM 4892 C C . LEU A 1 619 ? 21.231 16.579 -15.044 1.00 89.19 619 LEU A C 1
ATOM 4894 O O . LEU A 1 619 ? 21.506 15.422 -15.308 1.00 89.19 619 LEU A O 1
ATOM 4898 N N . TRP A 1 620 ? 20.069 16.942 -14.490 1.00 91.56 620 TRP A N 1
ATOM 4899 C CA . TRP A 1 620 ? 19.081 15.984 -13.983 1.00 91.56 620 TRP A CA 1
ATOM 4900 C C . TRP A 1 620 ? 18.680 14.909 -15.007 1.00 91.56 620 TRP A C 1
ATOM 4902 O O . TRP A 1 620 ? 18.517 13.747 -14.634 1.00 91.56 620 TRP A O 1
ATOM 4912 N N . LEU A 1 621 ? 18.542 15.275 -16.287 1.00 90.62 621 LEU A N 1
ATOM 4913 C CA . LEU A 1 621 ? 18.130 14.356 -17.347 1.00 90.62 621 LEU A CA 1
ATOM 4914 C C . LEU A 1 621 ? 19.294 13.453 -17.756 1.00 90.62 621 LEU A C 1
ATOM 4916 O O . LEU A 1 621 ? 19.111 12.244 -17.875 1.00 90.62 621 LEU A O 1
ATOM 4920 N N . THR A 1 622 ? 20.501 14.009 -17.879 1.00 90.75 622 THR A N 1
ATOM 4921 C CA . THR A 1 622 ? 21.723 13.231 -18.124 1.00 90.75 622 THR A CA 1
ATOM 4922 C C . THR A 1 622 ? 21.998 12.245 -16.983 1.00 90.75 622 THR A C 1
ATOM 4924 O O . THR A 1 622 ? 22.275 11.072 -17.236 1.00 90.75 622 THR A O 1
ATOM 4927 N N . SER A 1 623 ? 21.845 12.676 -15.727 1.00 93.06 623 SER A N 1
ATOM 4928 C CA . SER A 1 623 ? 21.961 11.841 -14.526 1.00 93.06 623 SER A CA 1
ATOM 4929 C C . SER A 1 623 ? 20.977 10.673 -14.555 1.00 93.06 623 SER A C 1
ATOM 4931 O O . SER A 1 623 ? 21.357 9.522 -14.329 1.00 93.06 623 SER A O 1
ATOM 4933 N N . LEU A 1 624 ? 19.703 10.948 -14.862 1.00 93.25 624 LEU A N 1
ATOM 4934 C CA . LEU A 1 624 ? 18.663 9.920 -14.943 1.00 93.25 624 LEU A CA 1
ATOM 4935 C C . LEU A 1 624 ? 18.856 8.980 -16.134 1.00 93.25 624 LEU A C 1
ATOM 4937 O O . LEU A 1 624 ? 18.622 7.780 -15.989 1.00 93.25 624 LEU A O 1
ATOM 4941 N N . ALA A 1 625 ? 19.309 9.475 -17.285 1.00 92.50 625 ALA A N 1
ATOM 4942 C CA . ALA A 1 625 ? 19.645 8.647 -18.441 1.00 92.50 625 ALA A CA 1
ATOM 4943 C C . ALA A 1 625 ? 20.803 7.688 -18.108 1.00 92.50 625 ALA A C 1
ATOM 4945 O O . ALA A 1 625 ? 20.690 6.473 -18.293 1.00 92.50 625 ALA A O 1
ATOM 4946 N N . ASN A 1 626 ? 21.870 8.210 -17.491 1.00 93.00 626 ASN A N 1
ATOM 4947 C CA . ASN A 1 626 ? 23.018 7.428 -17.037 1.00 93.00 626 ASN A CA 1
ATOM 4948 C C . ASN A 1 626 ? 22.610 6.361 -16.001 1.00 93.00 626 ASN A C 1
ATOM 4950 O O . ASN A 1 626 ? 23.025 5.196 -16.098 1.00 93.00 626 ASN A O 1
ATOM 4954 N N . PHE A 1 627 ? 21.759 6.743 -15.045 1.00 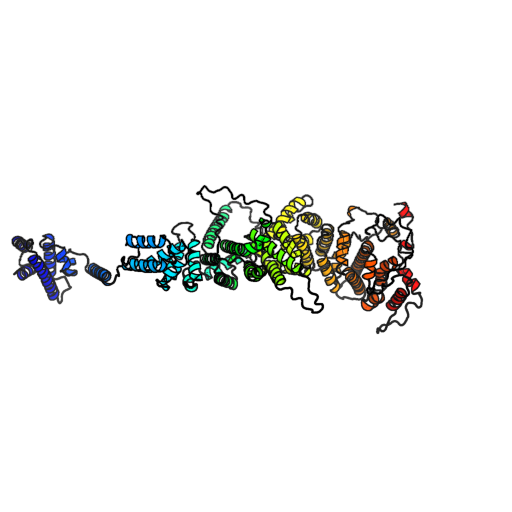95.19 627 PHE A N 1
ATOM 4955 C CA . PHE A 1 627 ? 21.167 5.827 -14.077 1.00 95.19 627 PHE A CA 1
ATOM 4956 C C . PHE A 1 627 ? 20.338 4.736 -14.765 1.00 95.19 627 PHE A C 1
ATOM 4958 O O . PHE A 1 627 ? 20.546 3.563 -14.469 1.00 95.19 627 PHE A O 1
ATOM 4965 N N . SER A 1 628 ? 19.465 5.094 -15.713 1.00 94.19 628 SER A N 1
ATOM 4966 C CA . SER A 1 628 ? 18.605 4.154 -16.450 1.00 94.19 628 SER A CA 1
ATOM 4967 C C . SER A 1 628 ? 19.436 3.088 -17.166 1.00 94.19 628 SER A C 1
ATOM 4969 O O . SER A 1 628 ? 19.208 1.892 -16.977 1.00 94.19 628 SER A O 1
ATOM 4971 N N . GLY A 1 629 ? 20.468 3.502 -17.909 1.00 92.00 629 GLY A N 1
ATOM 4972 C CA . GLY A 1 629 ? 21.383 2.579 -18.584 1.00 92.00 629 GLY A CA 1
ATOM 4973 C C . GLY A 1 629 ? 22.132 1.659 -17.611 1.00 92.00 629 GLY A C 1
ATOM 4974 O O . GLY A 1 629 ? 22.207 0.448 -17.829 1.00 92.00 629 GLY A O 1
ATOM 4975 N N . SER A 1 630 ? 22.644 2.199 -16.500 1.00 91.75 630 SER A N 1
ATOM 4976 C CA . SER A 1 630 ? 23.357 1.412 -15.477 1.00 91.75 630 SER A CA 1
ATOM 4977 C C . SER A 1 630 ? 22.436 0.429 -14.741 1.00 91.75 630 SER A C 1
ATOM 4979 O O . SER A 1 630 ? 22.817 -0.718 -14.487 1.00 91.75 630 SER A O 1
ATOM 4981 N N . PHE A 1 631 ? 21.210 0.855 -14.435 1.00 93.31 631 PHE A N 1
ATOM 4982 C CA . PHE A 1 631 ? 20.192 0.071 -13.745 1.00 93.31 631 PHE A CA 1
ATOM 4983 C C . PHE A 1 631 ? 19.755 -1.142 -14.574 1.00 93.31 631 PHE A C 1
ATOM 4985 O O . PHE A 1 631 ? 19.898 -2.276 -14.110 1.00 93.31 631 PHE A O 1
ATOM 4992 N N . TYR A 1 632 ? 19.317 -0.934 -15.820 1.00 92.62 632 TYR A N 1
ATOM 4993 C CA . TYR A 1 632 ? 18.859 -2.025 -16.687 1.00 92.62 632 TYR A CA 1
ATOM 4994 C C . TYR A 1 632 ? 19.995 -2.937 -17.169 1.00 92.62 632 TYR A C 1
ATOM 4996 O O . TYR A 1 632 ? 19.776 -4.129 -17.393 1.00 92.62 632 TYR A O 1
ATOM 5004 N N . ARG A 1 633 ? 21.236 -2.432 -17.243 1.00 90.31 633 ARG A N 1
ATOM 5005 C CA . ARG A 1 633 ? 22.424 -3.279 -17.440 1.00 90.31 633 ARG A CA 1
ATOM 5006 C C . ARG A 1 633 ? 22.609 -4.255 -16.274 1.00 90.31 633 ARG A C 1
ATOM 5008 O O . ARG A 1 633 ? 22.922 -5.425 -16.498 1.00 90.31 633 ARG A O 1
ATOM 5015 N N . ARG A 1 634 ? 22.454 -3.794 -15.027 1.00 90.31 634 ARG A N 1
ATOM 5016 C CA . ARG A 1 634 ? 22.667 -4.625 -13.830 1.00 90.31 634 ARG A CA 1
ATOM 5017 C C . ARG A 1 634 ? 21.497 -5.565 -13.545 1.00 90.31 634 ARG A C 1
ATOM 5019 O O . ARG A 1 634 ? 21.737 -6.708 -13.154 1.00 90.31 634 ARG A O 1
ATOM 5026 N N . TYR A 1 635 ? 20.267 -5.102 -13.755 1.00 91.19 635 TYR A N 1
ATOM 5027 C CA . TYR A 1 635 ? 19.032 -5.830 -13.456 1.00 91.19 635 TYR A CA 1
ATOM 5028 C C . TYR A 1 635 ? 18.185 -6.034 -14.726 1.00 91.19 635 TYR A C 1
ATOM 5030 O O . TYR A 1 635 ? 17.125 -5.434 -14.879 1.00 91.19 635 TYR A O 1
ATOM 5038 N N . PRO A 1 636 ? 18.604 -6.926 -15.642 1.00 86.31 636 PRO A N 1
ATOM 5039 C CA . PRO A 1 636 ? 17.962 -7.085 -16.950 1.00 86.31 636 PRO A CA 1
ATOM 5040 C C . PRO A 1 636 ? 16.607 -7.811 -16.912 1.00 86.31 636 PRO A C 1
ATOM 5042 O O . PRO A 1 636 ? 15.923 -7.890 -17.928 1.00 86.31 636 PRO A O 1
ATOM 5045 N N . ASN A 1 637 ? 16.224 -8.378 -15.764 1.00 86.50 637 ASN A N 1
ATOM 5046 C CA . ASN A 1 637 ? 14.925 -9.034 -15.581 1.00 86.50 637 ASN A CA 1
ATOM 5047 C C . ASN A 1 637 ? 13.797 -8.041 -15.263 1.00 86.50 637 ASN A C 1
ATOM 5049 O O . ASN A 1 637 ? 12.638 -8.447 -15.235 1.00 86.50 637 ASN A O 1
ATOM 5053 N N . VAL A 1 638 ? 14.132 -6.778 -14.984 1.00 89.38 638 VAL A N 1
ATOM 5054 C CA . VAL A 1 638 ? 13.148 -5.726 -14.720 1.00 89.38 638 VAL A CA 1
ATOM 5055 C C . VAL A 1 638 ? 12.452 -5.350 -16.020 1.00 89.38 638 VAL A C 1
ATOM 5057 O O . VAL A 1 638 ? 13.057 -5.349 -17.093 1.00 89.38 638 VAL A O 1
ATOM 5060 N N . GLU A 1 639 ? 11.162 -5.055 -15.929 1.00 83.06 639 GLU A N 1
ATOM 5061 C CA . GLU A 1 639 ? 10.353 -4.750 -17.095 1.00 83.06 639 GLU A CA 1
ATOM 5062 C C . GLU A 1 639 ? 10.706 -3.379 -17.686 1.00 83.06 639 GLU A C 1
ATOM 5064 O O . GLU A 1 639 ? 10.424 -2.344 -17.099 1.00 83.06 639 GLU A O 1
ATOM 5069 N N . LEU A 1 640 ? 11.304 -3.381 -18.880 1.00 88.56 640 LEU A N 1
ATOM 5070 C CA . LEU A 1 640 ? 11.753 -2.173 -19.586 1.00 88.56 640 LEU A CA 1
ATOM 5071 C C . LEU A 1 640 ? 10.642 -1.483 -20.395 1.00 88.56 640 LEU A C 1
ATOM 5073 O O . LEU A 1 640 ? 10.777 -0.349 -20.853 1.00 88.56 640 LEU A O 1
ATOM 5077 N N . ALA A 1 641 ? 9.537 -2.180 -20.626 1.00 85.44 641 ALA A N 1
ATOM 5078 C CA . ALA A 1 641 ? 8.596 -1.782 -21.654 1.00 85.44 641 ALA A CA 1
ATOM 5079 C C . ALA A 1 641 ? 7.845 -0.475 -21.349 1.00 85.44 641 ALA A C 1
ATOM 5081 O O . ALA A 1 641 ? 7.605 0.290 -22.279 1.00 85.44 641 ALA A O 1
ATOM 5082 N N . GLY A 1 642 ? 7.562 -0.179 -20.075 1.00 86.56 642 GLY A N 1
ATOM 5083 C CA . GLY A 1 642 ? 6.967 1.102 -19.678 1.00 86.56 642 GLY A CA 1
ATOM 5084 C C . GLY A 1 642 ? 7.863 2.301 -20.016 1.00 86.56 642 GLY A C 1
ATOM 5085 O O . GLY A 1 642 ? 7.371 3.332 -20.466 1.00 86.56 642 GLY A O 1
ATOM 5086 N N . LEU A 1 643 ? 9.190 2.152 -19.893 1.00 91.31 643 LEU A N 1
ATOM 5087 C CA . LEU A 1 643 ? 10.145 3.196 -20.277 1.00 91.31 643 LEU A CA 1
ATOM 5088 C C . LEU A 1 643 ? 10.193 3.393 -21.799 1.00 91.31 643 LEU A C 1
ATOM 5090 O O . LEU A 1 643 ? 10.211 4.526 -22.268 1.00 91.31 643 LEU A O 1
ATOM 5094 N N . LEU A 1 644 ? 10.172 2.307 -22.579 1.00 91.25 644 LEU A N 1
ATOM 5095 C CA . LEU A 1 644 ? 10.159 2.388 -24.046 1.00 91.25 644 LEU A CA 1
ATOM 5096 C C . LEU A 1 644 ? 8.857 3.000 -24.580 1.00 91.25 644 LEU A C 1
ATOM 5098 O O . LEU A 1 644 ? 8.901 3.826 -25.487 1.00 91.25 644 LEU A O 1
ATOM 5102 N N . GLN A 1 645 ? 7.709 2.638 -24.002 1.00 89.44 645 GLN A N 1
ATOM 5103 C CA . GLN A 1 645 ? 6.417 3.241 -24.343 1.00 89.44 645 GLN A CA 1
ATOM 5104 C C . GLN A 1 645 ? 6.384 4.734 -23.997 1.00 89.44 645 GLN A C 1
ATOM 5106 O O . GLN A 1 645 ? 5.930 5.535 -24.812 1.00 89.44 645 GLN A O 1
ATOM 5111 N N . TYR A 1 646 ? 6.922 5.121 -22.835 1.00 90.69 646 TYR A N 1
ATOM 5112 C CA . TYR A 1 646 ? 7.100 6.530 -22.480 1.00 90.69 646 TYR A CA 1
ATOM 5113 C C . TYR A 1 646 ? 7.931 7.272 -23.535 1.00 90.69 646 TYR A C 1
ATOM 5115 O O . TYR A 1 646 ? 7.509 8.327 -24.004 1.00 90.69 646 TYR A O 1
ATOM 5123 N N . LEU A 1 647 ? 9.067 6.709 -23.963 1.00 91.00 647 LEU A N 1
ATOM 5124 C CA . LEU A 1 647 ? 9.905 7.326 -24.994 1.00 91.00 647 LEU A CA 1
ATOM 5125 C C . LEU A 1 647 ? 9.155 7.481 -26.320 1.00 91.00 647 LEU A C 1
ATOM 5127 O O . LEU A 1 647 ? 9.191 8.558 -26.900 1.00 91.00 647 LEU A O 1
ATOM 5131 N N . ILE A 1 648 ? 8.411 6.467 -26.766 1.00 90.12 648 ILE A N 1
ATOM 5132 C CA . ILE A 1 648 ? 7.580 6.560 -27.979 1.00 90.12 648 ILE A CA 1
ATOM 5133 C C . ILE A 1 648 ? 6.572 7.703 -27.870 1.00 90.12 648 ILE A C 1
ATOM 5135 O O . ILE A 1 648 ? 6.486 8.523 -28.780 1.00 90.12 648 ILE A O 1
ATOM 5139 N N . GLN A 1 649 ? 5.853 7.804 -26.751 1.00 89.69 649 GLN A N 1
ATOM 5140 C CA . GLN A 1 649 ? 4.865 8.865 -26.550 1.00 89.69 649 GLN A CA 1
ATOM 5141 C C . GLN A 1 649 ? 5.509 10.260 -26.553 1.00 89.69 649 GLN A C 1
ATOM 5143 O O . GLN A 1 649 ? 4.930 11.221 -27.059 1.00 89.69 649 GLN A O 1
ATOM 5148 N N . ARG A 1 650 ? 6.719 10.389 -25.999 1.00 87.44 650 ARG A N 1
ATOM 5149 C CA . ARG A 1 650 ? 7.481 11.646 -26.003 1.00 87.44 650 ARG A CA 1
ATOM 5150 C C . ARG A 1 650 ? 7.992 12.005 -27.395 1.00 87.44 650 ARG A C 1
ATOM 5152 O O . ARG A 1 650 ? 7.915 13.172 -27.771 1.00 87.44 650 ARG A O 1
ATOM 5159 N N . LEU A 1 651 ? 8.428 11.016 -28.172 1.00 86.56 651 LEU A N 1
ATOM 5160 C CA . LEU A 1 651 ? 8.840 11.194 -29.565 1.00 86.56 651 LEU A CA 1
ATOM 5161 C C . LEU A 1 651 ? 7.663 11.569 -30.470 1.00 86.56 651 LEU A C 1
ATOM 5163 O O . LEU A 1 651 ? 7.807 12.451 -31.307 1.00 86.56 651 LEU A O 1
ATOM 5167 N N . GLN A 1 652 ? 6.480 10.987 -30.250 1.00 88.19 652 GLN A N 1
ATOM 5168 C CA . GLN A 1 652 ? 5.240 11.406 -30.920 1.00 88.19 652 GLN A CA 1
ATOM 5169 C C . GLN A 1 652 ? 4.864 12.860 -30.599 1.00 88.19 652 GLN A C 1
ATOM 5171 O O . GLN A 1 652 ? 4.330 13.565 -31.450 1.00 88.19 652 GLN A O 1
ATOM 5176 N N . ASN A 1 653 ? 5.186 13.323 -29.387 1.00 86.50 653 ASN A N 1
ATOM 5177 C CA . ASN A 1 653 ? 5.041 14.721 -28.975 1.00 86.50 653 ASN A CA 1
ATOM 5178 C C . ASN A 1 653 ? 6.245 15.599 -29.375 1.00 86.50 653 ASN A C 1
ATOM 5180 O O . ASN A 1 653 ? 6.325 16.747 -28.943 1.00 86.50 653 ASN A O 1
ATOM 5184 N N . TRP A 1 654 ? 7.170 15.075 -30.187 1.00 80.56 654 TRP A N 1
ATOM 5185 C CA . TRP A 1 654 ? 8.330 15.782 -30.745 1.00 80.56 654 TRP A CA 1
ATOM 5186 C C . TRP A 1 654 ? 9.348 16.294 -29.716 1.00 80.56 654 TRP A C 1
ATOM 5188 O O . TRP A 1 654 ? 10.096 17.235 -29.975 1.00 80.56 654 TRP A O 1
ATOM 5198 N N . ALA A 1 655 ? 9.424 15.651 -28.549 1.00 82.50 655 ALA A N 1
ATOM 5199 C CA . ALA A 1 655 ? 10.438 15.943 -27.541 1.00 82.50 655 ALA A CA 1
ATOM 5200 C C . ALA A 1 655 ? 11.751 15.195 -27.849 1.00 82.50 655 ALA A C 1
ATOM 5202 O O . ALA A 1 655 ? 11.975 14.079 -27.382 1.00 82.50 655 ALA A O 1
ATOM 5203 N N . SER A 1 656 ? 12.644 15.821 -28.619 1.00 78.81 656 SER A N 1
ATOM 5204 C CA . SER A 1 656 ? 13.899 15.202 -29.081 1.00 78.81 656 SER A CA 1
ATOM 5205 C C . SER A 1 656 ? 14.958 14.994 -27.994 1.00 78.81 656 SER A C 1
ATOM 5207 O O . SER A 1 656 ? 15.758 14.064 -28.077 1.00 78.81 656 SER A O 1
ATOM 5209 N N . VAL A 1 657 ? 14.948 15.817 -26.942 1.00 82.25 657 VAL A N 1
ATOM 5210 C CA . VAL A 1 657 ? 15.954 15.786 -25.863 1.00 82.25 657 VAL A CA 1
ATOM 5211 C C . VAL A 1 657 ? 15.911 14.475 -25.064 1.00 82.25 657 VAL A C 1
ATOM 5213 O O . VAL A 1 657 ? 16.937 14.015 -24.564 1.00 82.25 657 VAL A O 1
ATOM 5216 N N . ASP A 1 658 ? 14.749 13.824 -24.989 1.00 84.38 658 ASP A N 1
ATOM 5217 C CA . ASP A 1 658 ? 14.571 12.589 -24.216 1.00 84.38 658 ASP A CA 1
ATOM 5218 C C . ASP A 1 658 ? 15.232 11.365 -24.888 1.00 84.38 658 ASP A C 1
ATOM 5220 O O . ASP A 1 658 ? 15.422 10.332 -24.241 1.00 84.38 658 ASP A O 1
ATOM 5224 N N . LEU A 1 659 ? 15.683 11.484 -26.149 1.00 87.75 659 LEU A N 1
ATOM 5225 C CA . LEU A 1 659 ? 16.468 10.445 -26.833 1.00 87.75 659 LEU A CA 1
ATOM 5226 C C . LEU A 1 659 ? 17.785 10.110 -26.135 1.00 87.75 659 LEU A C 1
ATOM 5228 O O . LEU A 1 659 ? 18.294 9.001 -26.302 1.00 87.75 659 LEU A O 1
ATOM 5232 N N . VAL A 1 660 ? 18.316 11.019 -25.315 1.00 89.12 660 VAL A N 1
ATOM 5233 C CA . VAL A 1 660 ? 19.506 10.756 -24.494 1.00 89.12 660 VAL A CA 1
ATOM 5234 C C . VAL A 1 660 ? 19.294 9.526 -23.601 1.00 89.12 660 VAL A C 1
ATOM 5236 O O . VAL A 1 660 ? 20.215 8.735 -23.411 1.00 89.12 660 VAL A O 1
ATOM 5239 N N . VAL A 1 661 ? 18.066 9.290 -23.119 1.00 92.12 661 VAL A N 1
ATOM 5240 C CA . VAL A 1 661 ? 17.729 8.093 -22.330 1.00 92.12 661 VAL A CA 1
ATOM 5241 C C . VAL A 1 661 ? 17.858 6.821 -23.174 1.00 92.12 661 VAL A C 1
ATOM 5243 O O . VAL A 1 661 ? 18.414 5.828 -22.701 1.00 92.12 661 VAL A O 1
ATOM 5246 N N . LEU A 1 662 ? 17.392 6.845 -24.428 1.00 92.00 662 LEU A N 1
ATOM 5247 C CA . LEU A 1 662 ? 17.524 5.712 -25.348 1.00 92.00 662 LEU A CA 1
ATOM 5248 C C . LEU A 1 662 ? 18.991 5.450 -25.721 1.00 92.00 662 LEU A C 1
ATOM 5250 O O . LEU A 1 662 ? 19.414 4.295 -25.729 1.00 92.00 662 LEU A O 1
ATOM 5254 N N . SER A 1 663 ? 19.773 6.506 -25.968 1.00 90.88 663 SER A N 1
ATOM 5255 C CA . SER A 1 663 ? 21.211 6.393 -26.256 1.00 90.88 663 SER A CA 1
ATOM 5256 C C . SER A 1 663 ? 21.969 5.727 -25.107 1.00 90.88 663 SER A C 1
ATOM 5258 O O . SER A 1 663 ? 22.718 4.772 -25.314 1.00 90.88 663 SER A O 1
ATOM 5260 N N . GLU A 1 664 ? 21.725 6.160 -23.870 1.00 90.75 664 GLU A N 1
ATOM 5261 C CA . GLU A 1 664 ? 22.358 5.591 -22.676 1.00 90.75 664 GLU A CA 1
ATOM 5262 C C . GLU A 1 664 ? 21.955 4.128 -22.432 1.00 90.75 664 GLU A C 1
ATOM 5264 O O . GLU A 1 664 ? 22.787 3.302 -22.038 1.00 90.75 664 GLU A O 1
ATOM 5269 N N . LEU A 1 665 ? 20.693 3.773 -22.706 1.00 91.12 665 LEU A N 1
ATOM 5270 C CA . LEU A 1 665 ? 20.231 2.384 -22.670 1.00 91.12 665 LEU A CA 1
ATOM 5271 C C . LEU A 1 665 ? 20.965 1.525 -23.708 1.00 91.12 665 LEU A C 1
ATOM 5273 O O . LEU A 1 665 ? 21.503 0.477 -23.351 1.00 91.12 665 LEU A O 1
ATOM 5277 N N . LEU A 1 666 ? 21.039 1.960 -24.967 1.00 89.31 666 LEU A N 1
ATOM 5278 C CA . LEU A 1 666 ? 21.736 1.225 -26.029 1.00 89.31 666 LEU A CA 1
ATOM 5279 C C . LEU A 1 666 ? 23.237 1.096 -25.734 1.00 89.31 666 LEU A C 1
ATOM 5281 O O . LEU A 1 666 ? 23.805 0.014 -25.879 1.00 89.31 666 LEU A O 1
ATOM 5285 N N . THR A 1 667 ? 23.850 2.154 -25.206 1.00 87.31 667 THR A N 1
ATOM 5286 C CA . THR A 1 667 ? 25.273 2.177 -24.850 1.00 87.31 667 THR A CA 1
ATOM 5287 C C . THR A 1 667 ? 25.592 1.205 -23.713 1.00 87.31 667 THR A C 1
ATOM 5289 O O . THR A 1 667 ? 26.513 0.395 -23.817 1.00 87.31 667 THR A O 1
ATOM 5292 N N . LYS A 1 668 ? 24.831 1.240 -22.608 1.00 86.94 668 LYS A N 1
ATOM 5293 C CA . LYS A 1 668 ? 25.151 0.459 -21.397 1.00 86.94 668 LYS A CA 1
ATOM 5294 C C . LYS A 1 668 ? 24.511 -0.920 -21.361 1.00 86.94 668 LYS A C 1
ATOM 5296 O O . LYS A 1 668 ? 25.159 -1.868 -20.920 1.00 86.94 668 LYS A O 1
ATOM 5301 N N . MET A 1 669 ? 23.244 -1.031 -21.751 1.00 85.94 669 MET A N 1
ATOM 5302 C CA . MET A 1 669 ? 22.487 -2.287 -21.735 1.00 85.94 669 MET A CA 1
ATOM 5303 C C . MET A 1 669 ? 22.698 -3.077 -23.030 1.00 85.94 669 MET A C 1
ATOM 5305 O O . MET A 1 669 ? 22.854 -4.297 -22.967 1.00 85.94 669 MET A O 1
ATOM 5309 N N . GLY A 1 670 ? 22.709 -2.383 -24.173 1.00 81.31 670 GLY A N 1
ATOM 5310 C CA . GLY A 1 670 ? 22.910 -2.966 -25.503 1.00 81.31 670 GLY A CA 1
ATOM 5311 C C . GLY A 1 670 ? 24.375 -3.175 -25.897 1.00 81.31 670 GLY A C 1
ATOM 5312 O O . GLY A 1 670 ? 24.630 -3.886 -26.860 1.00 81.31 670 GLY A O 1
ATOM 5313 N N . SER A 1 671 ? 25.323 -2.608 -25.139 1.00 80.62 671 SER A N 1
ATOM 5314 C CA . SER A 1 671 ? 26.761 -2.609 -25.453 1.00 80.62 671 SER A CA 1
ATOM 5315 C C . SER A 1 671 ? 27.109 -1.922 -26.791 1.00 80.62 671 SER A C 1
ATOM 5317 O O . SER A 1 671 ? 28.179 -2.164 -27.343 1.00 80.62 671 SER A O 1
ATOM 5319 N N . CYS A 1 672 ? 26.247 -1.026 -27.290 1.00 78.38 672 CYS A N 1
ATOM 5320 C CA . CYS A 1 672 ? 26.470 -0.260 -28.521 1.00 78.38 672 CYS A CA 1
ATOM 5321 C C . CYS A 1 672 ? 27.167 1.070 -28.211 1.00 78.38 672 CYS A C 1
ATOM 5323 O O . CYS A 1 672 ? 26.521 2.096 -27.995 1.00 78.38 672 CYS A O 1
ATOM 5325 N N . LEU A 1 673 ? 28.498 1.036 -28.140 1.00 72.06 673 LEU A N 1
ATOM 5326 C CA . LEU A 1 673 ? 29.321 2.223 -27.913 1.00 72.06 673 LEU A CA 1
ATOM 5327 C C . LEU A 1 673 ? 29.159 3.236 -29.055 1.00 72.06 673 LEU A C 1
ATOM 5329 O O . LEU A 1 673 ? 29.340 2.895 -30.219 1.00 72.06 673 LEU A O 1
ATOM 5333 N N . SER A 1 674 ? 28.849 4.483 -28.697 1.00 68.00 674 SER A N 1
ATOM 5334 C CA . SER A 1 674 ? 29.062 5.630 -29.579 1.00 68.00 674 SER A CA 1
ATOM 5335 C C . SER A 1 674 ? 30.533 6.024 -29.505 1.00 68.00 674 SER A C 1
ATOM 5337 O O . SER A 1 674 ? 31.023 6.318 -28.413 1.00 68.00 674 SER A O 1
ATOM 5339 N N . LEU A 1 675 ? 31.234 6.023 -30.635 1.00 66.00 675 LEU A N 1
ATOM 5340 C CA . LEU A 1 675 ? 32.561 6.621 -30.750 1.00 66.00 675 LEU A CA 1
ATOM 5341 C C . LEU A 1 675 ? 32.387 7.985 -31.424 1.00 66.00 675 LEU A C 1
ATOM 5343 O O . LEU A 1 675 ? 32.134 8.044 -32.623 1.00 66.00 675 LEU A O 1
ATOM 5347 N N . GLU A 1 676 ? 32.464 9.064 -30.643 1.00 67.75 676 GLU A N 1
ATOM 5348 C CA . GLU A 1 676 ? 32.432 10.435 -31.180 1.00 67.75 676 GLU A CA 1
ATOM 5349 C C . GLU A 1 676 ? 33.760 10.777 -31.882 1.00 67.75 676 GLU A C 1
ATOM 5351 O O . GLU A 1 676 ? 33.748 11.368 -32.958 1.00 67.75 676 GLU A O 1
ATOM 5356 N N . ASP A 1 677 ? 34.886 10.304 -31.330 1.00 74.56 677 ASP A N 1
ATOM 5357 C CA . ASP A 1 677 ? 36.233 10.462 -31.888 1.00 74.56 677 ASP A CA 1
ATOM 5358 C C . ASP A 1 677 ? 36.796 9.093 -32.308 1.00 74.56 677 ASP A C 1
ATOM 5360 O O . ASP A 1 677 ? 37.293 8.328 -31.479 1.00 74.56 677 ASP A O 1
ATOM 5364 N N . ILE A 1 678 ? 36.700 8.767 -33.600 1.00 75.50 678 ILE A N 1
ATOM 5365 C CA . ILE A 1 678 ? 37.219 7.514 -34.172 1.00 75.50 678 ILE A CA 1
ATOM 5366 C C . ILE A 1 678 ? 38.636 7.762 -34.709 1.00 75.50 678 ILE A C 1
ATOM 5368 O O . ILE A 1 678 ? 38.839 8.644 -35.546 1.00 75.50 678 ILE A O 1
ATOM 5372 N N . SER A 1 679 ? 39.631 6.990 -34.252 1.00 83.19 679 SER A N 1
ATOM 5373 C CA . SER A 1 679 ? 40.985 7.047 -34.827 1.00 83.19 679 SER A CA 1
ATOM 5374 C C . SER A 1 679 ? 41.015 6.454 -36.240 1.00 83.19 679 SER A C 1
ATOM 5376 O O . SER A 1 679 ? 40.185 5.620 -36.588 1.00 83.19 679 SER A O 1
ATOM 5378 N N . VAL A 1 680 ? 42.011 6.814 -37.057 1.00 82.25 680 VAL A N 1
ATOM 5379 C CA . VAL A 1 680 ? 42.156 6.246 -38.415 1.00 82.25 680 VAL A CA 1
ATOM 5380 C C . VAL A 1 680 ? 42.254 4.715 -38.373 1.00 82.25 680 VAL A C 1
ATOM 5382 O O . VAL A 1 680 ? 41.594 4.047 -39.158 1.00 82.25 680 VAL A O 1
ATOM 5385 N N . SER A 1 681 ? 42.974 4.157 -37.394 1.00 80.12 681 SER A N 1
ATOM 5386 C CA . SER A 1 681 ? 43.054 2.705 -37.192 1.00 80.12 681 SER A CA 1
ATOM 5387 C C . SER A 1 681 ? 41.709 2.073 -36.821 1.00 80.12 681 SER A C 1
ATOM 5389 O O . SER A 1 681 ? 41.356 1.027 -37.353 1.00 80.12 681 SER A O 1
ATOM 5391 N N . GLN A 1 682 ? 40.915 2.716 -35.957 1.00 77.31 682 GLN A N 1
ATOM 5392 C CA . GLN A 1 682 ? 39.573 2.243 -35.602 1.00 77.31 682 GLN A CA 1
ATOM 5393 C C . GLN A 1 682 ? 38.598 2.355 -36.780 1.00 77.31 682 GLN A C 1
ATOM 5395 O O . GLN A 1 682 ? 37.723 1.508 -36.939 1.00 77.31 682 GLN A O 1
ATOM 5400 N N . LEU A 1 683 ? 38.749 3.383 -37.618 1.00 80.00 683 LEU A N 1
ATOM 5401 C CA . LEU A 1 683 ? 37.952 3.569 -38.827 1.00 80.00 683 LEU A CA 1
ATOM 5402 C C . LEU A 1 683 ? 38.276 2.493 -39.870 1.00 80.00 683 LEU A C 1
ATOM 5404 O O . LEU A 1 683 ? 37.362 1.897 -40.436 1.00 80.00 683 LEU A O 1
ATOM 5408 N N . GLU A 1 684 ? 39.560 2.192 -40.077 1.00 80.44 684 GLU A N 1
ATOM 5409 C CA . GLU A 1 684 ? 40.004 1.062 -40.900 1.00 80.44 684 GLU A CA 1
ATOM 5410 C C . GLU A 1 684 ? 39.509 -0.269 -40.329 1.00 80.44 684 GLU A C 1
ATOM 5412 O O . GLU A 1 684 ? 39.047 -1.127 -41.079 1.00 80.44 684 GLU A O 1
ATOM 5417 N N . ALA A 1 685 ? 39.507 -0.426 -39.003 1.00 78.19 685 ALA A N 1
ATOM 5418 C CA . ALA A 1 685 ? 39.001 -1.631 -38.361 1.00 78.19 685 ALA A CA 1
ATOM 5419 C C . ALA A 1 685 ? 37.493 -1.842 -38.580 1.00 78.19 685 ALA A C 1
ATOM 5421 O O . ALA A 1 685 ? 37.055 -2.982 -38.730 1.00 78.19 685 ALA A O 1
ATOM 5422 N N . GLN A 1 686 ? 36.693 -0.775 -38.714 1.00 76.19 686 GLN A N 1
ATOM 5423 C CA . GLN A 1 686 ? 35.276 -0.886 -39.096 1.00 76.19 686 GLN A CA 1
ATOM 5424 C C . GLN A 1 686 ? 35.054 -1.391 -40.533 1.00 76.19 686 GLN A C 1
ATOM 5426 O O . GLN A 1 686 ? 33.968 -1.887 -40.839 1.00 76.19 686 GLN A O 1
ATOM 5431 N N . ALA A 1 687 ? 36.063 -1.319 -41.406 1.00 77.44 687 ALA A N 1
ATOM 5432 C CA . ALA A 1 687 ? 36.032 -1.969 -42.718 1.00 77.44 687 ALA A CA 1
ATOM 5433 C C . ALA A 1 687 ? 36.360 -3.472 -42.645 1.00 77.44 687 ALA A C 1
ATOM 5435 O O . ALA A 1 687 ? 36.187 -4.181 -43.628 1.00 77.44 687 ALA A O 1
ATOM 5436 N N . GLY A 1 688 ? 36.839 -3.967 -41.500 1.00 75.00 688 GLY A N 1
ATOM 5437 C CA . GLY A 1 688 ? 37.187 -5.370 -41.285 1.00 75.00 688 GLY A CA 1
ATOM 5438 C C . GLY A 1 688 ? 35.980 -6.236 -40.942 1.00 75.00 688 GLY A C 1
ATOM 5439 O O . GLY A 1 688 ? 34.837 -5.873 -41.184 1.00 75.00 688 GLY A O 1
ATOM 5440 N N . GLY A 1 689 ? 36.220 -7.411 -40.376 1.00 73.12 689 GLY A N 1
ATOM 5441 C CA . GLY A 1 689 ? 35.171 -8.299 -39.881 1.00 73.12 689 GLY A CA 1
ATOM 5442 C C . GLY A 1 689 ? 34.733 -7.935 -38.457 1.00 73.12 689 GLY A C 1
ATOM 5443 O O . GLY A 1 689 ? 35.383 -7.135 -37.792 1.00 73.12 689 GLY A O 1
ATOM 5444 N N . PRO A 1 690 ? 33.680 -8.574 -37.922 1.00 67.50 690 PRO A N 1
ATOM 5445 C CA . PRO A 1 690 ? 33.157 -8.293 -36.590 1.00 67.50 690 PRO A CA 1
ATOM 5446 C C . PRO A 1 690 ? 34.138 -8.506 -35.448 1.00 67.50 690 PRO A C 1
ATOM 5448 O O . PRO A 1 690 ? 33.897 -7.957 -34.384 1.00 67.50 690 PRO A O 1
ATOM 5451 N N . HIS A 1 691 ? 35.211 -9.271 -35.645 1.00 69.06 691 HIS A N 1
ATOM 5452 C CA . HIS A 1 691 ? 36.293 -9.379 -34.668 1.00 69.06 691 HIS A CA 1
ATOM 5453 C C . HIS A 1 691 ? 37.134 -8.088 -34.607 1.00 69.06 691 HIS A C 1
ATOM 5455 O O . HIS A 1 691 ? 37.335 -7.568 -33.515 1.00 69.06 691 HIS A O 1
ATOM 5461 N N . LEU A 1 692 ? 37.450 -7.481 -35.760 1.00 72.38 692 LEU A N 1
ATOM 5462 C CA . LEU A 1 692 ? 38.094 -6.162 -35.859 1.00 72.38 692 LEU A CA 1
ATOM 5463 C C . LEU A 1 692 ? 37.172 -4.997 -35.478 1.00 72.38 692 LEU A C 1
ATOM 5465 O O . LEU A 1 692 ? 37.638 -4.003 -34.930 1.00 72.38 692 LEU A O 1
ATOM 5469 N N . TRP A 1 693 ? 35.864 -5.092 -35.766 1.00 67.19 693 TRP A N 1
ATOM 5470 C CA . TRP A 1 693 ? 34.900 -4.008 -35.490 1.00 67.19 693 TRP A CA 1
ATOM 5471 C C . TRP A 1 693 ? 34.900 -3.565 -34.027 1.00 67.19 693 TRP A C 1
ATOM 5473 O O . TRP A 1 693 ? 34.565 -2.417 -33.733 1.00 67.19 693 TRP A O 1
ATOM 5483 N N . TYR A 1 694 ? 35.242 -4.480 -33.119 1.00 60.91 694 TYR A N 1
ATOM 5484 C CA . TYR A 1 694 ? 35.443 -4.184 -31.713 1.00 60.91 694 TYR A CA 1
ATOM 5485 C C . TYR A 1 694 ? 36.672 -4.933 -31.203 1.00 60.91 694 TYR A C 1
ATOM 5487 O O . TYR A 1 694 ? 36.539 -6.022 -30.647 1.00 60.91 694 TYR A O 1
ATOM 5495 N N . GLU A 1 695 ? 37.843 -4.307 -31.243 1.00 55.97 695 GLU A N 1
ATOM 5496 C CA . GLU A 1 695 ? 38.799 -4.541 -30.163 1.00 55.97 695 GLU A CA 1
ATOM 5497 C C . GLU A 1 695 ? 38.126 -4.064 -28.865 1.00 55.97 695 GLU A C 1
ATOM 5499 O O . GLU A 1 695 ? 37.858 -2.864 -28.708 1.00 55.97 695 GLU A O 1
ATOM 5504 N N . PRO A 1 696 ? 37.746 -4.953 -27.928 1.00 51.12 696 PRO A N 1
ATOM 5505 C CA . PRO A 1 696 ? 37.123 -4.490 -26.709 1.00 51.12 696 PRO A CA 1
ATOM 5506 C C . PRO A 1 696 ? 38.191 -3.762 -25.895 1.00 51.12 696 PRO A C 1
ATOM 5508 O O . PRO A 1 696 ? 39.101 -4.386 -25.356 1.00 51.12 696 PRO A O 1
ATOM 5511 N N . SER A 1 697 ? 38.024 -2.453 -25.719 1.00 51.84 697 SER A N 1
ATOM 5512 C CA . SER A 1 697 ? 38.810 -1.679 -24.753 1.00 51.84 697 SER A CA 1
ATOM 5513 C C . SER A 1 697 ? 38.682 -2.232 -23.321 1.00 51.84 697 SER A C 1
ATOM 5515 O O . SER A 1 697 ? 39.553 -1.980 -22.492 1.00 51.84 697 SER A O 1
ATOM 5517 N N . ASP A 1 698 ? 37.637 -3.028 -23.026 1.00 53.06 698 ASP A N 1
ATOM 5518 C CA . ASP A 1 698 ? 37.523 -3.828 -21.799 1.00 53.06 698 ASP A CA 1
ATOM 5519 C C . ASP A 1 698 ? 36.464 -4.965 -21.945 1.00 53.06 698 ASP A C 1
ATOM 5521 O O . ASP A 1 698 ? 35.291 -4.681 -22.230 1.00 53.06 698 ASP A O 1
ATOM 5525 N N . PRO A 1 699 ? 36.766 -6.257 -21.677 1.00 55.47 699 PRO A N 1
ATOM 5526 C CA . PRO A 1 699 ? 35.787 -7.361 -21.743 1.00 55.47 699 PRO A CA 1
ATOM 5527 C C . PRO A 1 699 ? 34.592 -7.190 -20.786 1.00 55.47 699 PRO A C 1
ATOM 5529 O O . PRO A 1 699 ? 33.534 -7.797 -20.977 1.00 55.47 699 PRO A O 1
ATOM 5532 N N . LYS A 1 700 ? 34.717 -6.311 -19.782 1.00 56.53 700 LYS A N 1
ATOM 5533 C CA . LYS A 1 700 ? 33.644 -5.917 -18.853 1.00 56.53 700 LYS A CA 1
ATOM 5534 C C . LYS A 1 700 ? 32.471 -5.215 -19.541 1.00 56.53 700 LYS A C 1
ATOM 5536 O O . LYS A 1 700 ? 31.395 -5.124 -18.941 1.00 56.53 700 LYS A O 1
ATOM 5541 N N . PHE A 1 701 ? 32.658 -4.692 -20.756 1.00 59.38 701 PHE A N 1
ATOM 5542 C CA . PHE A 1 701 ? 31.640 -3.914 -21.463 1.00 59.38 701 PHE A CA 1
ATOM 5543 C C . PHE A 1 701 ? 30.545 -4.768 -22.116 1.00 59.38 701 PHE A C 1
ATOM 5545 O O . PHE A 1 701 ? 29.425 -4.290 -22.306 1.00 59.38 701 PHE A O 1
ATOM 5552 N N . THR A 1 702 ? 30.819 -6.049 -22.378 1.00 65.69 702 THR A N 1
ATOM 5553 C CA . THR A 1 702 ? 29.855 -6.963 -23.004 1.00 65.69 702 THR A CA 1
ATOM 5554 C C . THR A 1 702 ? 28.952 -7.625 -21.961 1.00 65.69 702 THR A C 1
ATOM 5556 O O . THR A 1 702 ? 29.404 -8.358 -21.081 1.00 65.69 702 THR A O 1
ATOM 5559 N N . ASN A 1 703 ? 27.638 -7.381 -22.037 1.00 70.06 703 ASN A N 1
ATOM 5560 C CA . ASN A 1 703 ? 26.671 -7.980 -21.112 1.00 70.06 703 ASN A CA 1
ATOM 5561 C C . ASN A 1 703 ? 25.731 -8.962 -21.820 1.00 70.06 703 ASN A C 1
ATOM 5563 O O . ASN A 1 703 ? 24.619 -8.625 -22.227 1.00 70.06 703 ASN A O 1
ATOM 5567 N N . ARG A 1 704 ? 26.159 -10.228 -21.882 1.00 75.31 704 ARG A N 1
ATOM 5568 C CA . ARG A 1 704 ? 25.423 -11.322 -22.544 1.00 75.31 704 ARG A CA 1
ATOM 5569 C C . ARG A 1 704 ? 24.019 -11.582 -21.973 1.00 75.31 704 ARG A C 1
ATOM 5571 O O . ARG A 1 704 ? 23.212 -12.222 -22.636 1.00 75.31 704 ARG A O 1
ATOM 5578 N N . ARG A 1 705 ? 23.707 -11.111 -20.756 1.00 82.56 705 ARG A N 1
ATOM 5579 C CA . ARG A 1 705 ? 22.383 -11.293 -20.125 1.00 82.56 705 ARG A CA 1
ATOM 5580 C C . ARG A 1 705 ? 21.404 -10.166 -20.450 1.00 82.56 705 ARG A C 1
ATOM 5582 O O . ARG A 1 705 ? 20.208 -10.427 -20.541 1.00 82.56 705 ARG A O 1
ATOM 5589 N N . ALA A 1 706 ? 21.894 -8.936 -20.592 1.00 84.50 706 ALA A N 1
ATOM 5590 C CA . ALA A 1 706 ? 21.053 -7.757 -20.794 1.00 84.50 706 ALA A CA 1
ATOM 5591 C C . ALA A 1 706 ? 20.619 -7.582 -22.255 1.00 84.50 706 ALA A C 1
ATOM 5593 O O . ALA A 1 706 ? 19.452 -7.292 -22.515 1.00 84.50 706 ALA A O 1
ATOM 5594 N N . ILE A 1 707 ? 21.521 -7.862 -23.199 1.00 86.38 707 ILE A N 1
ATOM 5595 C CA . ILE A 1 707 ? 21.288 -7.716 -24.642 1.00 86.38 707 ILE A CA 1
ATOM 5596 C C . ILE A 1 707 ? 20.030 -8.476 -25.124 1.00 86.38 707 ILE A C 1
ATOM 5598 O O . ILE A 1 707 ? 19.155 -7.845 -25.723 1.00 86.38 707 ILE A O 1
ATOM 5602 N N . PRO A 1 708 ? 19.831 -9.778 -24.809 1.00 87.44 708 PRO A N 1
ATOM 5603 C CA . PRO A 1 708 ? 18.629 -10.494 -25.245 1.00 87.44 708 PRO A CA 1
ATOM 5604 C C . PRO A 1 708 ? 17.336 -9.934 -24.642 1.00 87.44 708 PRO A C 1
ATOM 5606 O O . PRO A 1 708 ? 16.282 -10.019 -25.262 1.00 87.44 708 PRO A O 1
ATOM 5609 N N . ARG A 1 709 ? 17.396 -9.351 -23.436 1.00 88.06 709 ARG A N 1
ATOM 5610 C CA . ARG A 1 709 ? 16.223 -8.780 -22.757 1.00 88.06 709 ARG A CA 1
ATOM 5611 C C . ARG A 1 709 ? 15.798 -7.458 -23.385 1.00 88.06 709 ARG A C 1
ATOM 5613 O O . ARG A 1 709 ? 14.603 -7.251 -23.570 1.00 88.06 709 ARG A O 1
ATOM 5620 N N . LEU A 1 710 ? 16.761 -6.617 -23.771 1.00 88.69 710 LEU A N 1
ATOM 5621 C CA . LEU A 1 710 ? 16.497 -5.401 -24.542 1.00 88.69 710 LEU A CA 1
ATOM 5622 C C . LEU A 1 710 ? 15.896 -5.740 -25.912 1.00 88.69 710 LEU A C 1
ATOM 5624 O O . LEU A 1 710 ? 14.875 -5.168 -26.290 1.00 88.69 710 LEU A O 1
ATOM 5628 N N . ARG A 1 711 ? 16.466 -6.734 -26.611 1.00 88.12 711 ARG A N 1
ATOM 5629 C CA . ARG A 1 711 ? 15.911 -7.251 -27.871 1.00 88.12 711 ARG A CA 1
ATOM 5630 C C . ARG A 1 711 ? 14.463 -7.699 -27.689 1.00 88.12 711 ARG A C 1
ATOM 5632 O O . ARG A 1 711 ? 13.582 -7.260 -28.421 1.00 88.12 711 ARG A O 1
ATOM 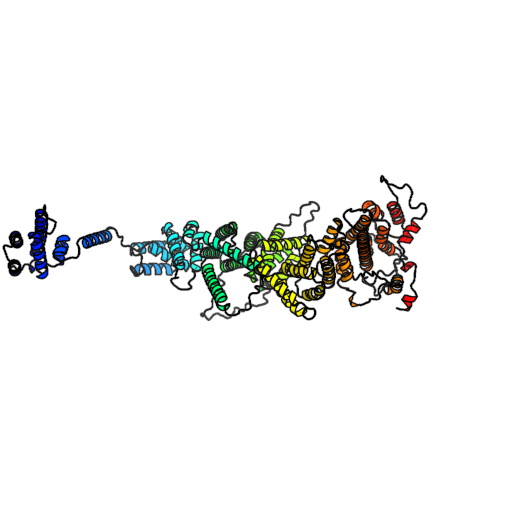5639 N N . ASP A 1 712 ? 14.212 -8.572 -26.719 1.00 88.12 712 ASP A N 1
ATOM 5640 C CA . ASP A 1 712 ? 12.881 -9.122 -26.481 1.00 88.12 712 ASP A CA 1
ATOM 5641 C C . ASP A 1 712 ? 11.860 -8.025 -26.132 1.00 88.12 712 ASP A C 1
ATOM 5643 O O . ASP A 1 712 ? 10.719 -8.112 -26.577 1.00 88.12 712 ASP A O 1
ATOM 5647 N N . ALA A 1 713 ? 12.255 -6.990 -25.380 1.00 86.94 713 ALA A N 1
ATOM 5648 C CA . ALA A 1 713 ? 11.387 -5.858 -25.052 1.00 86.94 713 ALA A CA 1
ATOM 5649 C C . ALA A 1 713 ? 11.001 -5.029 -26.291 1.00 86.94 713 ALA A C 1
ATOM 5651 O O . ALA A 1 713 ? 9.850 -4.608 -26.407 1.00 86.94 713 ALA A O 1
ATOM 5652 N N . LEU A 1 714 ? 11.937 -4.836 -27.226 1.00 87.00 714 LEU A N 1
ATOM 5653 C CA . LEU A 1 714 ? 11.705 -4.109 -28.476 1.00 87.00 714 LEU A CA 1
ATOM 5654 C C . LEU A 1 714 ? 10.874 -4.921 -29.485 1.00 87.00 714 LEU A C 1
ATOM 5656 O O . LEU A 1 714 ? 9.977 -4.365 -30.119 1.00 87.00 714 LEU A O 1
ATOM 5660 N N . ILE A 1 715 ? 11.137 -6.228 -29.617 1.00 85.81 715 ILE A N 1
ATOM 5661 C CA . ILE A 1 715 ? 10.472 -7.093 -30.609 1.00 85.81 715 ILE A CA 1
ATOM 5662 C C . ILE A 1 715 ? 9.102 -7.574 -30.132 1.00 85.81 715 ILE A C 1
ATOM 5664 O O . ILE A 1 715 ? 8.130 -7.425 -30.861 1.00 85.81 715 ILE A O 1
ATOM 5668 N N . LYS A 1 716 ? 8.979 -8.147 -28.922 1.00 81.44 716 LYS A N 1
ATOM 5669 C CA . LYS A 1 716 ? 7.724 -8.804 -28.486 1.00 81.44 716 LYS A CA 1
ATOM 5670 C C . LYS A 1 716 ? 6.533 -7.848 -28.420 1.00 81.44 716 LYS A C 1
ATOM 5672 O O . LYS A 1 716 ? 5.395 -8.296 -28.471 1.00 81.44 716 LYS A O 1
ATOM 5677 N N . ARG A 1 717 ? 6.794 -6.547 -28.274 1.00 76.44 717 ARG A N 1
ATOM 5678 C CA . ARG A 1 717 ? 5.779 -5.485 -28.255 1.00 76.44 717 ARG A CA 1
ATOM 5679 C C . ARG A 1 717 ? 5.711 -4.676 -29.555 1.00 76.44 717 ARG A C 1
ATOM 5681 O O . ARG A 1 717 ? 5.022 -3.665 -29.575 1.00 76.44 717 ARG A O 1
ATOM 5688 N N . ASN A 1 718 ? 6.414 -5.094 -30.614 1.00 84.75 718 ASN A N 1
ATOM 5689 C CA . ASN A 1 718 ? 6.488 -4.391 -31.901 1.00 84.75 718 ASN A CA 1
ATOM 5690 C C . ASN A 1 718 ? 6.891 -2.906 -31.771 1.00 84.75 718 ASN A C 1
ATOM 5692 O O . ASN A 1 718 ? 6.376 -2.054 -32.486 1.00 84.75 718 ASN A O 1
ATOM 5696 N N . LEU A 1 719 ? 7.811 -2.585 -30.854 1.00 86.31 719 LEU A N 1
ATOM 5697 C CA . LEU A 1 719 ? 8.254 -1.208 -30.585 1.00 86.31 719 LEU A CA 1
ATOM 5698 C C . LEU A 1 719 ? 9.467 -0.795 -31.431 1.00 86.31 719 LEU A C 1
ATOM 5700 O O . LEU A 1 719 ? 9.701 0.396 -31.614 1.00 86.31 719 LEU A O 1
ATOM 5704 N N . ALA A 1 720 ? 10.229 -1.763 -31.952 1.00 87.25 720 ALA A N 1
ATOM 5705 C CA . ALA A 1 720 ? 11.460 -1.516 -32.706 1.00 87.25 720 ALA A CA 1
ATOM 5706 C C . ALA A 1 720 ? 11.242 -0.643 -33.956 1.00 87.25 720 ALA A C 1
ATOM 5708 O O . ALA A 1 720 ? 11.873 0.404 -34.083 1.00 87.25 720 ALA A O 1
ATOM 5709 N N . LEU A 1 721 ? 10.328 -1.038 -34.851 1.00 88.50 721 LEU A N 1
ATOM 5710 C CA . LEU A 1 721 ? 10.048 -0.287 -36.077 1.00 88.50 721 LEU A CA 1
ATOM 5711 C C . LEU A 1 721 ? 9.439 1.100 -35.797 1.00 88.50 721 LEU A C 1
ATOM 5713 O O . LEU A 1 721 ? 9.964 2.068 -36.348 1.00 88.50 721 LEU A O 1
ATOM 5717 N N . PRO A 1 722 ? 8.401 1.250 -34.943 1.00 90.25 722 PRO A N 1
ATOM 5718 C CA . PRO A 1 722 ? 7.884 2.570 -34.588 1.00 90.25 722 PRO A CA 1
ATOM 5719 C C . PRO A 1 722 ? 8.962 3.512 -34.049 1.00 90.25 722 PRO A C 1
ATOM 5721 O O . PRO A 1 722 ? 8.991 4.674 -34.438 1.00 90.25 722 PRO A O 1
ATOM 5724 N N . LEU A 1 723 ? 9.882 3.022 -33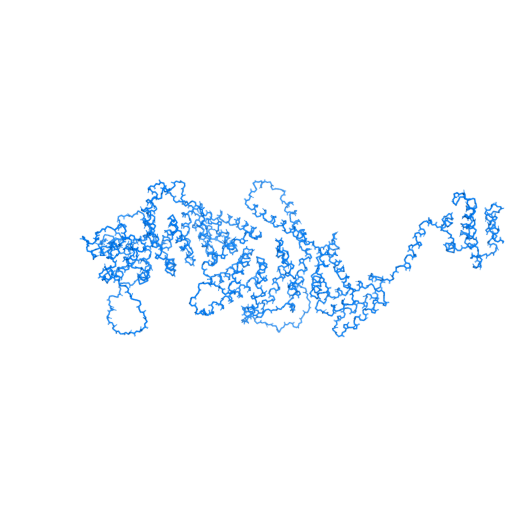.209 1.00 90.31 723 LEU A N 1
ATOM 5725 C CA . LEU A 1 723 ? 11.008 3.824 -32.724 1.00 90.31 723 LEU A CA 1
ATOM 5726 C C . LEU A 1 723 ? 11.933 4.265 -33.864 1.00 90.31 723 LEU A C 1
ATOM 5728 O O . LEU A 1 723 ? 12.274 5.442 -33.932 1.00 90.31 723 LEU A O 1
ATOM 5732 N N . CYS A 1 724 ? 12.306 3.360 -34.775 1.00 90.81 724 CYS A N 1
ATOM 5733 C CA . CYS A 1 724 ? 13.117 3.714 -35.943 1.00 90.81 724 CYS A CA 1
ATOM 5734 C C . CYS A 1 724 ? 12.439 4.790 -36.804 1.00 90.81 724 CYS A C 1
ATOM 5736 O O . CYS A 1 724 ? 13.071 5.789 -37.133 1.00 90.81 724 CYS A O 1
ATOM 5738 N N . ILE A 1 725 ? 11.153 4.613 -37.128 1.00 91.31 725 ILE A N 1
ATOM 5739 C CA . ILE A 1 725 ? 10.392 5.563 -37.952 1.00 91.31 725 ILE A CA 1
ATOM 5740 C C . ILE A 1 725 ? 10.286 6.921 -37.254 1.00 91.31 725 ILE A C 1
ATOM 5742 O O . ILE A 1 725 ? 10.570 7.940 -37.877 1.00 91.31 725 ILE A O 1
ATOM 5746 N N . LEU A 1 726 ? 9.944 6.950 -35.962 1.00 90.44 726 LEU A N 1
ATOM 5747 C CA . LEU A 1 726 ? 9.821 8.197 -35.203 1.00 90.44 726 LEU A CA 1
ATOM 5748 C C . LEU A 1 726 ? 11.151 8.954 -35.120 1.00 90.44 726 LEU A C 1
ATOM 5750 O O . LEU A 1 726 ? 11.158 10.172 -35.270 1.00 90.44 726 LEU A O 1
ATOM 5754 N N . ILE A 1 727 ? 12.280 8.260 -34.932 1.00 90.31 727 ILE A N 1
ATOM 5755 C CA . ILE A 1 727 ? 13.602 8.907 -34.926 1.00 90.31 727 ILE A CA 1
ATOM 5756 C C . ILE A 1 727 ? 13.928 9.479 -36.314 1.00 90.31 727 ILE A C 1
ATOM 5758 O O . ILE A 1 727 ? 14.390 10.617 -36.405 1.00 90.31 727 ILE A O 1
ATOM 5762 N N . CYS A 1 728 ? 13.640 8.741 -37.393 1.00 89.19 728 CYS A N 1
ATOM 5763 C CA . CYS A 1 728 ? 13.808 9.225 -38.766 1.00 89.19 728 CYS A CA 1
ATOM 5764 C C . CYS A 1 728 ? 12.966 10.481 -39.041 1.00 89.19 728 CYS A C 1
ATOM 5766 O O . CYS A 1 728 ? 13.496 11.489 -39.501 1.00 89.19 728 CYS A O 1
ATOM 5768 N N . GLN A 1 729 ? 11.672 10.439 -38.714 1.00 87.81 729 GLN A N 1
ATOM 5769 C CA . GLN A 1 729 ? 10.748 11.562 -38.890 1.00 87.81 729 GLN A CA 1
ATOM 5770 C C . GLN A 1 729 ? 11.164 12.774 -38.057 1.00 87.81 729 GLN A C 1
ATOM 5772 O O . GLN A 1 729 ? 11.097 13.905 -38.530 1.00 87.81 729 GLN A O 1
ATOM 5777 N N . MET A 1 730 ? 11.622 12.555 -36.824 1.00 84.50 730 MET A N 1
ATOM 5778 C CA . MET A 1 730 ? 12.087 13.634 -35.960 1.00 84.50 730 MET A CA 1
ATOM 5779 C C . MET A 1 730 ? 13.359 14.281 -36.504 1.00 84.50 730 MET A C 1
ATOM 5781 O O . MET A 1 730 ? 13.469 15.504 -36.466 1.00 84.50 730 MET A O 1
ATOM 5785 N N . ARG A 1 731 ? 14.275 13.496 -37.086 1.00 86.50 731 ARG A N 1
ATOM 5786 C CA . ARG A 1 731 ? 15.449 14.042 -37.773 1.00 86.50 731 ARG A CA 1
ATOM 5787 C C . ARG A 1 731 ? 15.059 14.902 -38.975 1.00 86.50 731 ARG A C 1
ATOM 5789 O O . ARG A 1 731 ? 15.545 16.022 -39.084 1.00 86.50 731 ARG A O 1
ATOM 5796 N N . SER A 1 732 ? 14.161 14.421 -39.835 1.00 83.75 732 SER A N 1
ATOM 5797 C CA . SER A 1 732 ? 13.663 15.204 -40.975 1.00 83.75 732 SER A CA 1
ATOM 5798 C C . SER A 1 732 ? 12.946 16.468 -40.521 1.00 83.75 732 SER A C 1
ATOM 5800 O O . SER A 1 732 ? 13.153 17.539 -41.073 1.00 83.75 732 SER A O 1
ATOM 5802 N N . ARG A 1 733 ? 12.142 16.388 -39.459 1.00 80.81 733 ARG A N 1
ATOM 5803 C CA . ARG A 1 733 ? 11.472 17.567 -38.917 1.00 80.81 733 ARG A CA 1
ATOM 5804 C C . ARG A 1 733 ? 12.467 18.629 -38.449 1.00 80.81 733 ARG A C 1
ATOM 5806 O O . ARG A 1 733 ? 12.216 19.797 -38.691 1.00 80.81 733 ARG A O 1
ATOM 5813 N N . ILE A 1 734 ? 13.578 18.258 -37.816 1.00 78.69 734 ILE A N 1
ATOM 5814 C CA . ILE A 1 734 ? 14.615 19.219 -37.393 1.00 78.69 734 ILE A CA 1
ATOM 5815 C C . ILE A 1 734 ? 15.175 20.012 -38.589 1.00 78.69 734 ILE A C 1
ATOM 5817 O O . ILE A 1 734 ? 15.540 21.171 -38.426 1.00 78.69 734 ILE A O 1
ATOM 5821 N N . GLU A 1 735 ? 15.214 19.410 -39.779 1.00 73.00 735 GLU A N 1
ATOM 5822 C CA . GLU A 1 735 ? 15.654 20.056 -41.020 1.00 73.00 735 GLU A CA 1
ATOM 5823 C C . GLU A 1 735 ? 14.604 21.027 -41.591 1.00 73.00 735 GLU A C 1
ATOM 5825 O O . GLU A 1 735 ? 14.960 22.105 -42.058 1.00 73.00 735 GLU A O 1
ATOM 5830 N N . PHE A 1 736 ? 13.314 20.672 -41.521 1.00 68.81 736 PHE A N 1
ATOM 5831 C CA . PHE A 1 736 ? 12.219 21.443 -42.133 1.00 68.81 736 PHE A CA 1
ATOM 5832 C C . PHE A 1 736 ? 11.498 22.421 -41.191 1.00 68.81 736 PHE A C 1
ATOM 5834 O O . PHE A 1 736 ? 10.837 23.347 -41.659 1.00 68.81 736 PHE A O 1
ATOM 5841 N N . PHE A 1 737 ? 11.551 22.212 -39.874 1.00 63.84 737 PHE A N 1
ATOM 5842 C CA . PHE A 1 737 ? 10.781 22.989 -38.902 1.00 63.84 737 PHE A CA 1
ATOM 5843 C C . PHE A 1 737 ? 11.624 24.142 -38.342 1.00 63.84 737 PHE A C 1
ATOM 5845 O O . PHE A 1 737 ? 12.433 23.968 -37.431 1.00 63.84 737 PHE A O 1
ATOM 5852 N N . GLU A 1 738 ? 11.384 25.343 -38.869 1.00 51.94 738 GLU A N 1
ATOM 5853 C CA . GLU A 1 738 ? 11.806 26.621 -38.287 1.00 51.94 738 GLU A CA 1
ATOM 5854 C C . GLU A 1 738 ? 10.968 26.936 -37.031 1.00 51.94 738 GLU A C 1
ATOM 5856 O O . GLU A 1 738 ? 10.117 27.829 -37.040 1.00 51.94 738 GLU A O 1
ATOM 5861 N N . ASP A 1 739 ? 11.164 26.215 -35.923 1.00 50.41 739 ASP A N 1
ATOM 5862 C CA . ASP A 1 739 ? 10.658 26.724 -34.644 1.00 50.41 739 ASP A CA 1
ATOM 5863 C C . ASP A 1 739 ? 11.408 28.027 -34.337 1.00 50.41 739 ASP A C 1
ATOM 5865 O O . ASP A 1 739 ? 12.585 28.022 -33.973 1.00 50.41 739 ASP A O 1
ATOM 5869 N N . LYS A 1 740 ? 10.698 29.158 -34.442 1.00 52.41 740 LYS A N 1
ATOM 5870 C CA . LYS A 1 740 ? 11.161 30.493 -34.015 1.00 52.41 740 LYS A CA 1
ATOM 5871 C C . LYS A 1 740 ? 11.593 30.537 -32.536 1.00 52.41 740 LYS A C 1
ATOM 5873 O O . LYS A 1 740 ? 12.182 31.526 -32.106 1.00 52.41 740 LYS A O 1
ATOM 5878 N N . ASP A 1 741 ? 11.321 29.465 -31.789 1.00 54.28 741 ASP A N 1
ATOM 5879 C CA . ASP A 1 741 ? 11.597 29.282 -30.366 1.00 54.28 741 ASP A CA 1
ATOM 5880 C C . ASP A 1 741 ? 12.934 28.567 -30.062 1.00 54.28 741 ASP A C 1
ATOM 5882 O O . ASP A 1 741 ? 13.356 28.549 -28.902 1.00 54.28 741 ASP A O 1
ATOM 5886 N N . LEU A 1 742 ? 13.639 27.997 -31.056 1.00 58.41 742 LEU A N 1
ATOM 5887 C CA . LEU A 1 742 ? 14.990 27.442 -30.866 1.00 58.41 742 LEU A CA 1
ATOM 5888 C C . LEU A 1 742 ? 16.050 28.510 -31.202 1.00 58.41 742 LEU A C 1
ATOM 5890 O O . LEU A 1 742 ? 16.229 28.866 -32.364 1.00 58.41 742 LEU A O 1
ATOM 5894 N N . PRO A 1 743 ? 16.797 29.033 -30.212 1.00 60.19 743 PRO A N 1
ATOM 5895 C CA . PRO A 1 743 ? 17.473 30.323 -30.358 1.00 60.19 743 PRO A CA 1
ATOM 5896 C C . PRO A 1 743 ? 18.726 30.311 -31.256 1.00 60.19 743 PRO A C 1
ATOM 5898 O O . PRO A 1 743 ? 19.106 31.372 -31.750 1.00 60.19 743 PRO A O 1
ATOM 5901 N N . HIS A 1 744 ? 19.391 29.162 -31.490 1.00 68.50 744 HIS A N 1
ATOM 5902 C CA . HIS A 1 744 ? 20.698 29.114 -32.177 1.00 68.50 744 HIS A CA 1
ATOM 5903 C C . HIS A 1 744 ? 20.949 27.837 -33.012 1.00 68.50 744 HIS A C 1
ATOM 5905 O O . HIS A 1 744 ? 20.760 26.723 -32.525 1.00 68.50 744 HIS A O 1
ATOM 5911 N N . LEU A 1 745 ? 21.525 27.987 -34.217 1.00 78.06 745 LEU A N 1
ATOM 5912 C CA . LEU A 1 745 ? 21.885 26.901 -35.158 1.00 78.06 745 LEU A CA 1
ATOM 5913 C C . LEU A 1 745 ? 22.731 25.776 -34.531 1.00 78.06 745 LEU A C 1
ATOM 5915 O O . LEU A 1 745 ? 22.559 24.604 -34.850 1.00 78.06 745 LEU A O 1
ATOM 5919 N N . LYS A 1 746 ? 23.626 26.117 -33.596 1.00 79.12 746 LYS A N 1
ATOM 5920 C CA . LYS A 1 746 ? 24.477 25.142 -32.894 1.00 79.12 746 LYS A CA 1
ATOM 5921 C C . LYS A 1 746 ? 23.666 24.131 -32.077 1.00 79.12 746 LYS A C 1
ATOM 5923 O O . LYS A 1 746 ? 24.065 22.976 -31.957 1.00 79.12 746 LYS A O 1
ATOM 5928 N N . LEU A 1 747 ? 22.542 24.563 -31.505 1.00 76.81 747 LEU A N 1
ATOM 5929 C CA . LEU A 1 747 ? 21.633 23.670 -30.795 1.00 76.81 747 LEU A CA 1
ATOM 5930 C C . LEU A 1 747 ? 20.935 22.727 -31.776 1.00 76.81 747 LEU A C 1
ATOM 5932 O O . LEU A 1 747 ? 20.884 21.529 -31.519 1.00 76.81 747 LEU A O 1
ATOM 5936 N N . LEU A 1 748 ? 20.450 23.261 -32.898 1.00 78.19 748 LEU A N 1
ATOM 5937 C CA . LEU A 1 748 ? 19.784 22.479 -33.937 1.00 78.19 748 LEU A CA 1
ATOM 5938 C C . LEU A 1 748 ? 20.699 21.369 -34.469 1.00 78.19 748 LEU A C 1
ATOM 5940 O O . LEU A 1 748 ? 20.300 20.207 -34.474 1.00 78.19 748 LEU A O 1
ATOM 5944 N N . GLY A 1 749 ? 21.952 21.712 -34.797 1.00 82.81 749 GLY A N 1
ATOM 5945 C CA . GLY A 1 749 ? 22.969 20.743 -35.213 1.00 82.81 749 GLY A CA 1
ATOM 5946 C C . GLY A 1 749 ? 23.203 19.657 -34.162 1.00 82.81 749 GLY A C 1
ATOM 5947 O O . GLY A 1 749 ? 23.140 18.476 -34.469 1.00 82.81 749 GLY A O 1
ATOM 5948 N N . ARG A 1 750 ? 23.331 20.027 -32.882 1.00 80.50 750 ARG A N 1
ATOM 5949 C CA . ARG A 1 750 ? 23.517 19.044 -31.804 1.00 80.50 750 ARG A CA 1
ATOM 5950 C C . ARG A 1 750 ? 22.329 18.090 -31.646 1.00 80.50 750 ARG A C 1
ATOM 5952 O O . ARG A 1 750 ? 22.515 16.903 -31.374 1.00 80.50 750 ARG A O 1
ATOM 5959 N N . VAL A 1 751 ? 21.104 18.601 -31.747 1.00 80.25 751 VAL A N 1
ATOM 5960 C CA . VAL A 1 751 ? 19.892 17.774 -31.647 1.00 80.25 751 VAL A CA 1
ATOM 5961 C C . VAL A 1 751 ? 19.793 16.845 -32.860 1.00 80.25 751 VAL A C 1
ATOM 5963 O O . VAL A 1 751 ? 19.472 15.668 -32.689 1.00 80.25 751 VAL A O 1
ATOM 5966 N N . TYR A 1 752 ? 20.136 17.339 -34.053 1.00 85.81 752 TYR A N 1
ATOM 5967 C CA . TYR A 1 752 ? 20.247 16.534 -35.268 1.00 85.81 752 TYR A CA 1
ATOM 5968 C C . TYR A 1 752 ? 21.265 15.399 -35.094 1.00 85.81 752 TYR A C 1
ATOM 5970 O O . TYR A 1 752 ? 20.917 14.232 -35.285 1.00 85.81 752 TYR A O 1
ATOM 5978 N N . ASP A 1 753 ? 22.475 15.719 -34.627 1.00 86.19 753 ASP A N 1
ATOM 5979 C CA . ASP A 1 753 ? 23.542 14.748 -34.366 1.00 86.19 753 ASP A CA 1
ATOM 5980 C C . ASP A 1 753 ? 23.103 13.699 -33.341 1.00 86.19 753 ASP A C 1
ATOM 5982 O O . ASP A 1 753 ? 23.326 12.508 -33.530 1.00 86.19 753 ASP A O 1
ATOM 5986 N N . THR A 1 754 ? 22.394 14.112 -32.287 1.00 84.62 754 THR A N 1
ATOM 5987 C CA . THR A 1 754 ? 21.865 13.188 -31.269 1.00 84.62 754 THR A CA 1
ATOM 5988 C C . THR A 1 754 ? 20.838 12.217 -31.869 1.00 84.62 754 THR A C 1
ATOM 5990 O O . THR A 1 754 ? 20.850 11.023 -31.554 1.00 84.62 754 THR A O 1
ATOM 5993 N N . CYS A 1 755 ? 19.962 12.690 -32.764 1.00 88.50 755 CYS A N 1
ATOM 5994 C CA . CYS A 1 755 ? 19.002 11.836 -33.474 1.00 88.50 755 CYS A CA 1
ATOM 5995 C C . CYS A 1 755 ? 19.715 10.855 -34.411 1.00 88.50 755 CYS A C 1
ATOM 5997 O O . CYS A 1 755 ? 19.397 9.667 -34.429 1.00 88.50 755 CYS A O 1
ATOM 5999 N N . GLN A 1 756 ? 20.709 11.330 -35.162 1.00 88.62 756 GLN A N 1
ATOM 6000 C CA . GLN A 1 756 ? 21.475 10.487 -36.074 1.00 88.62 756 GLN A CA 1
ATOM 6001 C C . GLN A 1 756 ? 22.299 9.437 -35.323 1.00 88.62 756 GLN A C 1
ATOM 6003 O O . GLN A 1 756 ? 22.350 8.270 -35.727 1.00 88.62 756 GLN A O 1
ATOM 6008 N N . LEU A 1 757 ? 22.899 9.831 -34.203 1.00 87.94 757 LEU A N 1
ATOM 6009 C CA . LEU A 1 757 ? 23.665 8.942 -33.350 1.00 87.94 757 LEU A CA 1
ATOM 6010 C C . LEU A 1 757 ? 22.776 7.847 -32.760 1.00 87.94 757 LEU A C 1
ATOM 6012 O O . LEU A 1 757 ? 23.075 6.662 -32.892 1.00 87.94 757 LEU A O 1
ATOM 6016 N N . THR A 1 758 ? 21.659 8.232 -32.144 1.00 89.88 758 THR A N 1
ATOM 6017 C CA . THR A 1 758 ? 20.714 7.280 -31.539 1.00 89.88 758 THR A CA 1
ATOM 6018 C C . THR A 1 758 ? 20.111 6.331 -32.571 1.00 89.88 758 THR A C 1
ATOM 6020 O O . THR A 1 758 ? 19.991 5.138 -32.288 1.00 89.88 758 THR A O 1
ATOM 6023 N N . LEU A 1 759 ? 19.800 6.816 -33.781 1.00 90.62 759 LEU A N 1
ATOM 6024 C CA . LEU A 1 759 ? 19.379 5.971 -34.898 1.00 90.62 759 LEU A CA 1
ATOM 6025 C C . LEU A 1 759 ? 20.466 4.953 -35.252 1.00 90.62 759 LEU A C 1
ATOM 6027 O O . LEU A 1 759 ? 20.184 3.760 -35.329 1.00 90.62 759 LEU A O 1
ATOM 6031 N N . SER A 1 760 ? 21.711 5.402 -35.411 1.00 88.44 760 SER A N 1
ATOM 6032 C CA . SER A 1 760 ? 22.842 4.535 -35.761 1.00 88.44 760 SER A CA 1
ATOM 6033 C C . SER A 1 760 ? 23.081 3.458 -34.695 1.00 88.44 760 SER A C 1
ATOM 6035 O O . SER A 1 760 ? 23.202 2.281 -35.034 1.00 88.44 760 SER A O 1
ATOM 6037 N N . GLN A 1 761 ? 23.041 3.826 -33.408 1.00 88.62 761 GLN A N 1
ATOM 6038 C CA . GLN A 1 761 ? 23.136 2.885 -32.285 1.00 88.62 761 GLN A CA 1
ATOM 6039 C C . GLN A 1 761 ? 21.992 1.863 -32.292 1.00 88.62 761 GLN A C 1
ATOM 6041 O O . GLN A 1 761 ? 22.216 0.673 -32.065 1.00 88.62 761 GLN A O 1
ATOM 6046 N N . LEU A 1 762 ? 20.760 2.308 -32.560 1.00 89.75 762 LEU A N 1
ATOM 6047 C CA . LEU A 1 762 ? 19.594 1.429 -32.603 1.00 89.75 762 LEU A CA 1
ATOM 6048 C C . LEU A 1 762 ? 19.691 0.435 -33.766 1.00 89.75 762 LEU A C 1
ATOM 6050 O O . LEU A 1 762 ? 19.423 -0.750 -33.579 1.00 89.75 762 LEU A O 1
ATOM 6054 N N . LEU A 1 763 ? 20.113 0.885 -34.949 1.00 88.31 763 LEU A N 1
ATOM 6055 C CA . LEU A 1 763 ? 20.291 0.013 -36.113 1.00 88.31 763 LEU A CA 1
ATOM 6056 C C . LEU A 1 763 ? 21.441 -0.972 -35.924 1.00 88.31 763 LEU A C 1
ATOM 6058 O O . LEU A 1 763 ? 21.284 -2.149 -36.247 1.00 88.31 763 LEU A O 1
ATOM 6062 N N . GLN A 1 764 ? 22.555 -0.530 -35.340 1.00 83.44 764 GLN A N 1
ATOM 6063 C CA . GLN A 1 764 ? 23.664 -1.406 -34.972 1.00 83.44 764 GLN A CA 1
ATOM 6064 C C . GLN A 1 764 ? 23.208 -2.497 -33.994 1.00 83.44 764 GLN A C 1
ATOM 6066 O O . GLN A 1 764 ? 23.507 -3.676 -34.192 1.00 83.44 764 GLN A O 1
ATOM 6071 N N . PHE A 1 765 ? 22.426 -2.123 -32.976 1.00 86.44 765 PHE A N 1
ATOM 6072 C CA . PHE A 1 765 ? 21.857 -3.067 -32.019 1.00 86.44 765 PHE A CA 1
ATOM 6073 C C . PHE A 1 765 ? 20.912 -4.075 -32.688 1.00 86.44 765 PHE A C 1
ATOM 6075 O O . PHE A 1 765 ? 21.019 -5.280 -32.455 1.00 86.44 765 PHE A O 1
ATOM 6082 N N . LEU A 1 766 ? 19.990 -3.603 -33.535 1.00 86.25 766 LEU A N 1
ATOM 6083 C CA . LEU A 1 766 ? 19.025 -4.471 -34.209 1.00 86.25 766 LEU A CA 1
ATOM 6084 C C . LEU A 1 766 ? 19.718 -5.442 -35.175 1.00 86.25 766 LEU A C 1
ATOM 6086 O O . LEU A 1 766 ? 19.421 -6.634 -35.146 1.00 86.25 766 LEU A O 1
ATOM 6090 N N . ASN A 1 767 ? 20.683 -4.967 -35.965 1.00 81.62 767 ASN A N 1
ATOM 6091 C CA . ASN A 1 767 ? 21.436 -5.805 -36.899 1.00 81.62 767 ASN A CA 1
ATOM 6092 C C . ASN A 1 767 ? 22.251 -6.895 -36.175 1.00 81.62 767 ASN A C 1
ATOM 6094 O O . ASN A 1 767 ? 22.298 -8.040 -36.616 1.00 81.62 767 ASN A O 1
ATOM 6098 N N . GLY A 1 768 ? 22.845 -6.564 -35.023 1.00 77.94 768 GLY A N 1
ATOM 6099 C CA . GLY A 1 768 ? 23.681 -7.506 -34.278 1.00 77.94 768 GLY A CA 1
ATOM 6100 C C . GLY A 1 768 ? 22.920 -8.594 -33.510 1.00 77.94 768 GLY A C 1
ATOM 6101 O O . GLY A 1 768 ? 23.501 -9.636 -33.206 1.00 77.94 768 GLY A O 1
ATOM 6102 N N . VAL A 1 769 ? 21.653 -8.360 -33.143 1.00 80.00 769 VAL A N 1
ATOM 6103 C CA . VAL A 1 769 ? 20.949 -9.171 -32.124 1.00 80.00 769 VAL A CA 1
ATOM 6104 C C . VAL A 1 769 ? 19.652 -9.812 -32.644 1.00 80.00 769 VAL A C 1
ATOM 6106 O O . VAL A 1 769 ? 19.208 -10.829 -32.093 1.00 80.00 769 VAL A O 1
ATOM 6109 N N . VAL A 1 770 ? 19.023 -9.245 -33.679 1.00 81.56 770 VAL A N 1
ATOM 6110 C CA . VAL A 1 770 ? 17.759 -9.739 -34.254 1.00 81.56 770 VAL A CA 1
ATOM 6111 C C . VAL A 1 770 ? 18.025 -10.771 -35.348 1.00 81.56 770 VAL A C 1
ATOM 6113 O O . VAL A 1 770 ? 18.917 -10.606 -36.173 1.00 81.56 770 VAL A O 1
ATOM 6116 N N . ASP A 1 771 ? 17.231 -11.843 -35.373 1.00 82.12 771 ASP A N 1
ATOM 6117 C CA . ASP A 1 771 ? 17.290 -12.817 -36.462 1.00 82.12 771 ASP A CA 1
ATOM 6118 C C . ASP A 1 771 ? 16.741 -12.195 -37.765 1.00 82.12 771 ASP A C 1
ATOM 6120 O O . ASP A 1 771 ? 15.639 -11.638 -37.742 1.00 82.12 771 ASP A O 1
ATOM 6124 N N . PRO A 1 772 ? 17.437 -12.275 -38.912 1.00 78.69 772 PRO A N 1
ATOM 6125 C CA . PRO A 1 772 ? 17.024 -11.591 -40.133 1.00 78.69 772 PRO A CA 1
ATOM 6126 C C . PRO A 1 772 ? 15.672 -12.004 -40.681 1.00 78.69 772 PRO A C 1
ATOM 6128 O O . PRO A 1 772 ? 15.007 -11.172 -41.284 1.00 78.69 772 PRO A O 1
ATOM 6131 N N . LEU A 1 773 ? 15.213 -13.232 -40.435 1.00 81.88 773 LEU A N 1
ATOM 6132 C CA . LEU A 1 773 ? 13.852 -13.622 -40.813 1.00 81.88 773 LEU A CA 1
ATOM 6133 C C . LEU A 1 773 ? 12.804 -12.809 -40.039 1.00 81.88 773 LEU A C 1
ATOM 6135 O O . LEU A 1 773 ? 11.809 -12.369 -40.611 1.00 81.88 773 LEU A O 1
ATOM 6139 N N . VAL A 1 774 ? 13.044 -12.562 -38.748 1.00 83.25 774 VAL A N 1
ATOM 6140 C CA . VAL A 1 774 ? 12.183 -11.716 -37.908 1.00 83.25 774 VAL A CA 1
ATOM 6141 C C . VAL A 1 774 ? 12.307 -10.250 -38.321 1.00 83.25 774 VAL A C 1
ATOM 6143 O O . VAL A 1 774 ? 11.299 -9.554 -38.408 1.00 83.25 774 VAL A O 1
ATOM 6146 N N . TYR A 1 775 ? 13.522 -9.792 -38.635 1.00 85.00 775 TYR A N 1
ATOM 6147 C CA . TYR A 1 775 ? 13.769 -8.427 -39.102 1.00 85.00 775 TYR A CA 1
ATOM 6148 C C . TYR A 1 775 ? 13.059 -8.125 -40.433 1.00 85.00 775 TYR A C 1
ATOM 6150 O O . TYR A 1 775 ? 12.409 -7.093 -40.556 1.00 85.00 775 TYR A O 1
ATOM 6158 N N . ARG A 1 776 ? 13.093 -9.051 -41.403 1.00 83.25 776 ARG A N 1
ATOM 6159 C CA . ARG A 1 776 ? 12.368 -8.925 -42.682 1.00 83.25 776 ARG A CA 1
ATOM 6160 C C . ARG A 1 776 ? 10.861 -8.833 -42.489 1.00 83.25 776 ARG A C 1
ATOM 6162 O O . ARG A 1 776 ? 10.225 -7.992 -43.107 1.00 83.25 776 ARG A O 1
ATOM 6169 N N . LYS A 1 777 ? 10.297 -9.678 -41.619 1.00 83.88 777 LYS A N 1
ATOM 6170 C CA . LYS A 1 777 ? 8.857 -9.663 -41.306 1.00 83.88 777 LYS A CA 1
ATOM 6171 C C . LYS A 1 777 ? 8.415 -8.364 -40.636 1.00 83.88 777 LYS A C 1
ATOM 6173 O O . LYS A 1 777 ? 7.253 -7.994 -40.746 1.00 83.88 777 LYS A O 1
ATOM 6178 N N . MET A 1 778 ? 9.325 -7.694 -39.931 1.00 84.25 778 MET A N 1
ATOM 6179 C CA . MET A 1 778 ? 9.054 -6.417 -39.281 1.00 84.25 778 MET A CA 1
ATOM 6180 C C . MET A 1 778 ? 8.978 -5.258 -40.285 1.00 84.25 778 MET A C 1
ATOM 6182 O O . MET A 1 778 ? 8.261 -4.299 -40.025 1.00 84.25 778 MET A O 1
ATOM 6186 N N . LEU A 1 779 ? 9.717 -5.305 -41.397 1.00 84.94 779 LEU A N 1
ATOM 6187 C CA . LEU A 1 779 ? 9.840 -4.172 -42.314 1.00 84.94 779 LEU A CA 1
ATOM 6188 C C . LEU A 1 779 ? 8.655 -4.070 -43.300 1.00 84.94 779 LEU A C 1
ATOM 6190 O O . LEU A 1 779 ? 8.309 -5.057 -43.952 1.00 84.94 779 LEU A O 1
ATOM 6194 N N . PRO A 1 780 ? 8.056 -2.875 -43.465 1.00 85.94 780 PRO A N 1
ATOM 6195 C CA . PRO A 1 780 ? 7.103 -2.598 -44.539 1.00 85.94 780 PRO A CA 1
ATOM 6196 C C . PRO A 1 780 ? 7.827 -2.386 -45.884 1.00 85.94 780 PRO A C 1
ATOM 6198 O O . PRO A 1 780 ? 9.053 -2.437 -45.955 1.00 85.94 780 PRO A O 1
ATOM 6201 N N . SER A 1 781 ? 7.068 -2.160 -46.965 1.00 85.56 781 SER A N 1
ATOM 6202 C CA . SER A 1 781 ? 7.658 -1.867 -48.284 1.00 85.56 781 SER A CA 1
ATOM 6203 C C . SER A 1 781 ? 8.437 -0.545 -48.281 1.00 85.56 781 SER A C 1
ATOM 6205 O O . SER A 1 781 ? 8.121 0.363 -47.504 1.00 85.56 781 SER A O 1
ATOM 6207 N N . ILE A 1 782 ? 9.428 -0.416 -49.165 1.00 84.81 782 ILE A N 1
ATOM 6208 C CA . ILE A 1 782 ? 10.212 0.814 -49.329 1.00 84.81 782 ILE A CA 1
ATOM 6209 C C . ILE A 1 782 ? 9.285 1.952 -49.779 1.00 84.81 782 ILE A C 1
ATOM 6211 O O . ILE A 1 782 ? 9.399 3.066 -49.264 1.00 84.81 782 ILE A O 1
ATOM 6215 N N . THR A 1 783 ? 8.302 1.672 -50.647 1.00 85.44 783 THR A N 1
ATOM 6216 C CA . THR A 1 783 ? 7.280 2.661 -51.030 1.00 85.44 783 THR A CA 1
ATOM 6217 C C . THR A 1 783 ? 6.498 3.164 -49.819 1.00 85.44 783 THR A C 1
ATOM 6219 O O . THR A 1 783 ? 6.331 4.372 -49.667 1.00 85.44 783 THR A O 1
ATOM 6222 N N . THR A 1 784 ? 6.059 2.272 -48.927 1.00 86.81 784 THR A N 1
ATOM 6223 C CA . THR A 1 784 ? 5.339 2.640 -47.695 1.00 86.81 784 THR A CA 1
ATOM 6224 C C . THR A 1 784 ? 6.213 3.506 -46.777 1.00 86.81 784 THR A C 1
ATOM 6226 O O . THR A 1 784 ? 5.747 4.525 -46.273 1.00 86.81 784 THR A O 1
ATOM 6229 N N . LEU A 1 785 ? 7.496 3.165 -46.589 1.00 86.75 785 LEU A N 1
ATOM 6230 C CA . LEU A 1 785 ? 8.420 3.961 -45.763 1.00 86.75 785 LEU A CA 1
ATOM 6231 C C . LEU A 1 785 ? 8.589 5.392 -46.284 1.00 86.75 785 LEU A C 1
ATOM 6233 O O . LEU A 1 785 ? 8.535 6.341 -45.501 1.00 86.75 785 LEU A O 1
ATOM 6237 N N . VAL A 1 786 ? 8.783 5.548 -47.592 1.00 85.94 786 VAL A N 1
ATOM 6238 C CA . VAL A 1 786 ? 9.067 6.855 -48.198 1.00 85.94 786 VAL A CA 1
ATOM 6239 C C . VAL A 1 786 ? 7.793 7.680 -48.394 1.00 85.94 786 VAL A C 1
ATOM 6241 O O . VAL A 1 786 ? 7.783 8.866 -48.076 1.00 85.94 786 VAL A O 1
ATOM 6244 N N . ARG A 1 787 ? 6.707 7.074 -48.891 1.00 84.31 787 ARG A N 1
ATOM 6245 C CA . ARG A 1 787 ? 5.479 7.801 -49.254 1.00 84.31 787 ARG A CA 1
ATOM 6246 C C . ARG A 1 787 ? 4.475 7.935 -48.115 1.00 84.31 787 ARG A C 1
ATOM 6248 O O . ARG A 1 787 ? 3.935 9.018 -47.941 1.00 84.31 787 ARG A O 1
ATOM 6255 N N . GLU A 1 788 ? 4.209 6.864 -47.365 1.00 85.94 788 GLU A N 1
ATOM 6256 C CA . GLU A 1 788 ? 3.200 6.885 -46.290 1.00 85.94 788 GLU A CA 1
ATOM 6257 C C . GLU A 1 788 ? 3.797 7.370 -44.965 1.00 85.94 788 GLU A C 1
ATOM 6259 O O . GLU A 1 788 ? 3.180 8.158 -44.254 1.00 85.94 788 GLU A O 1
ATOM 6264 N N . TYR A 1 789 ? 5.014 6.924 -44.631 1.00 85.06 789 TYR A N 1
ATOM 6265 C CA . TYR A 1 789 ? 5.695 7.326 -43.396 1.00 85.06 789 TYR A CA 1
ATOM 6266 C C . TYR A 1 789 ? 6.641 8.522 -43.560 1.00 85.06 789 TYR A C 1
ATOM 6268 O O . TYR A 1 789 ? 7.217 8.962 -42.564 1.00 85.06 789 TYR A O 1
ATOM 6276 N N . HIS A 1 790 ? 6.788 9.071 -44.770 1.00 85.81 790 HIS A N 1
ATOM 6277 C CA . HIS A 1 790 ? 7.611 10.254 -45.056 1.00 85.81 790 HIS A CA 1
ATOM 6278 C C . HIS A 1 790 ? 9.066 10.149 -44.559 1.00 85.81 790 HIS A C 1
ATOM 6280 O O . HIS A 1 790 ? 9.662 11.131 -44.117 1.00 85.81 790 HIS A O 1
ATOM 6286 N N . VAL A 1 791 ? 9.650 8.950 -44.608 1.00 87.31 791 VAL A N 1
ATOM 6287 C CA . VAL A 1 791 ? 11.058 8.727 -44.257 1.00 87.31 791 VAL A CA 1
ATOM 6288 C C . VAL A 1 791 ? 11.946 9.085 -45.459 1.00 87.31 791 VAL A C 1
ATOM 6290 O O . VAL A 1 791 ? 11.665 8.622 -46.566 1.00 87.31 791 VAL A O 1
ATOM 6293 N N . PRO A 1 792 ? 13.047 9.846 -45.281 1.00 87.25 792 PRO A N 1
ATOM 6294 C CA . PRO A 1 792 ? 13.989 10.127 -46.362 1.00 87.25 792 PRO A CA 1
ATOM 6295 C C . PRO A 1 792 ? 14.512 8.848 -47.016 1.00 87.25 792 PRO A C 1
ATOM 6297 O O . PRO A 1 792 ? 14.836 7.878 -46.324 1.00 87.25 792 PRO A O 1
ATOM 6300 N N . ALA A 1 793 ? 14.655 8.858 -48.343 1.00 85.19 793 ALA A N 1
ATOM 6301 C CA . ALA A 1 793 ? 15.054 7.676 -49.110 1.00 85.19 793 ALA A CA 1
ATOM 6302 C C . ALA A 1 793 ? 16.385 7.064 -48.631 1.00 85.19 793 ALA A C 1
ATOM 6304 O O . ALA A 1 793 ? 16.494 5.849 -48.504 1.00 85.19 793 ALA A O 1
ATOM 6305 N N . GLU A 1 794 ? 17.364 7.896 -48.270 1.00 87.19 794 GLU A N 1
ATOM 6306 C CA . GLU A 1 794 ? 18.648 7.472 -47.689 1.00 87.19 794 GLU A CA 1
ATOM 6307 C C . GLU A 1 794 ? 18.491 6.619 -46.413 1.00 87.19 794 GLU A C 1
ATOM 6309 O O . GLU A 1 794 ? 19.212 5.638 -46.202 1.00 87.19 794 GLU A O 1
ATOM 6314 N N . LEU A 1 795 ? 17.510 6.941 -45.566 1.00 88.19 795 LEU A N 1
ATOM 6315 C CA . LEU A 1 795 ? 17.241 6.210 -44.331 1.00 88.19 795 LEU A CA 1
ATOM 6316 C C . LEU A 1 795 ? 16.372 5.002 -44.549 1.00 88.19 795 LEU A C 1
ATOM 6318 O O . LEU A 1 795 ? 16.612 3.985 -43.908 1.00 88.19 795 LEU A O 1
ATOM 6322 N N . ALA A 1 796 ? 15.395 5.100 -45.447 1.00 88.00 796 ALA A N 1
ATOM 6323 C CA . ALA A 1 796 ? 14.603 3.952 -45.854 1.00 88.00 796 ALA A CA 1
ATOM 6324 C C . ALA A 1 796 ? 15.528 2.854 -46.403 1.00 88.00 796 ALA A C 1
ATOM 6326 O O . ALA A 1 796 ? 15.465 1.712 -45.954 1.00 88.00 796 ALA A O 1
ATOM 6327 N N . MET A 1 797 ? 16.485 3.222 -47.261 1.00 88.62 797 MET A N 1
ATOM 6328 C CA . MET A 1 797 ? 17.496 2.293 -47.764 1.00 88.62 797 MET A CA 1
ATOM 6329 C C . MET A 1 797 ? 18.417 1.771 -46.655 1.00 88.62 797 MET A C 1
ATOM 6331 O O . MET A 1 797 ? 18.701 0.578 -46.612 1.00 88.62 797 MET A O 1
ATOM 6335 N N . THR A 1 798 ? 18.844 2.617 -45.713 1.00 87.88 798 THR A N 1
ATOM 6336 C CA . THR A 1 798 ? 19.674 2.179 -44.574 1.00 87.88 798 THR A CA 1
ATOM 6337 C C . THR A 1 798 ? 18.929 1.215 -43.636 1.00 87.88 798 THR A C 1
ATOM 6339 O O . THR A 1 798 ? 19.535 0.270 -43.130 1.00 87.88 798 THR A O 1
ATOM 6342 N N . LEU A 1 799 ? 17.621 1.407 -43.435 1.00 87.75 799 LEU A N 1
ATOM 6343 C CA . LEU A 1 799 ? 16.742 0.514 -42.670 1.00 87.75 799 LEU A CA 1
ATOM 6344 C C . LEU A 1 799 ? 16.536 -0.831 -43.377 1.00 87.75 799 LEU A C 1
ATOM 6346 O O . LEU A 1 799 ? 16.572 -1.877 -42.737 1.00 87.75 799 LEU A O 1
ATOM 6350 N N . CYS A 1 800 ? 16.333 -0.822 -44.694 1.00 87.94 800 CYS A N 1
ATOM 6351 C CA . CYS A 1 800 ? 16.111 -2.040 -45.474 1.00 87.94 800 CYS A CA 1
ATOM 6352 C C . CYS A 1 800 ? 17.409 -2.803 -45.787 1.00 87.94 800 CYS A C 1
ATOM 6354 O O . CYS A 1 800 ? 17.364 -4.015 -46.011 1.00 87.94 800 CYS A O 1
ATOM 6356 N N . ARG A 1 801 ? 18.572 -2.137 -45.734 1.00 86.75 801 ARG A N 1
ATOM 6357 C CA . ARG A 1 801 ? 19.889 -2.709 -46.062 1.00 86.75 801 ARG A CA 1
ATOM 6358 C C . ARG A 1 801 ? 20.169 -4.052 -45.368 1.00 86.75 801 ARG A C 1
ATOM 6360 O O . ARG A 1 801 ? 20.533 -4.989 -46.077 1.00 86.75 801 ARG A O 1
ATOM 6367 N N . PRO A 1 802 ? 19.992 -4.234 -44.041 1.00 84.44 802 PRO A N 1
ATOM 6368 C CA . PRO A 1 802 ? 20.239 -5.532 -43.404 1.00 84.44 802 PRO A CA 1
ATOM 6369 C C . PRO A 1 802 ? 19.328 -6.651 -43.930 1.00 84.44 802 PRO A C 1
ATOM 6371 O O . PRO A 1 802 ? 19.759 -7.798 -44.060 1.00 84.44 802 PRO A O 1
ATOM 6374 N N . ALA A 1 803 ? 18.079 -6.321 -44.274 1.00 82.94 803 ALA A N 1
ATOM 6375 C CA . ALA A 1 803 ? 17.123 -7.264 -44.845 1.00 82.94 803 ALA A CA 1
ATOM 6376 C C . ALA A 1 803 ? 17.583 -7.729 -46.235 1.00 82.94 803 ALA A C 1
ATOM 6378 O O . ALA A 1 803 ? 17.685 -8.935 -46.464 1.00 82.94 803 ALA A O 1
ATOM 6379 N N . MET A 1 804 ? 17.959 -6.783 -47.099 1.00 83.19 804 MET A N 1
ATOM 6380 C CA . MET A 1 804 ? 18.433 -7.045 -48.463 1.00 83.19 804 MET A CA 1
ATOM 6381 C C . MET A 1 804 ? 19.716 -7.881 -48.477 1.00 83.19 804 MET A C 1
ATOM 6383 O O . MET A 1 804 ? 19.795 -8.896 -49.164 1.00 83.19 804 MET A O 1
ATOM 6387 N N . ARG A 1 805 ? 20.692 -7.529 -47.630 1.00 80.50 805 ARG A N 1
ATOM 6388 C CA . ARG A 1 805 ? 21.950 -8.286 -47.482 1.00 80.50 805 ARG A CA 1
ATOM 6389 C C . ARG A 1 805 ? 21.730 -9.717 -47.020 1.00 80.50 805 ARG A C 1
ATOM 6391 O O . ARG A 1 805 ? 22.427 -10.624 -47.451 1.00 80.50 805 ARG A O 1
ATOM 6398 N N . SER A 1 806 ? 20.775 -9.920 -46.114 1.00 77.62 806 SER A N 1
ATOM 6399 C CA . SER A 1 806 ? 20.486 -11.256 -45.605 1.00 77.62 806 SER A CA 1
ATOM 6400 C C . SER A 1 806 ? 19.834 -12.156 -46.651 1.00 77.62 806 SER A C 1
ATOM 6402 O O . SER A 1 806 ? 19.875 -13.372 -46.490 1.00 77.62 806 SER A O 1
ATOM 6404 N N . ASP A 1 807 ? 19.143 -11.585 -47.640 1.00 78.31 807 ASP A N 1
ATOM 6405 C CA . ASP A 1 807 ? 18.437 -12.338 -48.681 1.00 78.31 807 ASP A CA 1
ATOM 6406 C C . ASP A 1 807 ? 19.335 -12.630 -49.879 1.00 78.31 807 ASP A C 1
ATOM 6408 O O . ASP A 1 807 ? 19.155 -13.631 -50.566 1.00 78.31 807 ASP A O 1
ATOM 6412 N N . ASP A 1 808 ? 20.376 -11.825 -50.062 1.00 76.88 808 ASP A N 1
ATOM 6413 C CA . ASP A 1 808 ? 21.331 -12.006 -51.136 1.00 76.88 808 ASP A CA 1
ATOM 6414 C C . ASP A 1 808 ? 22.238 -13.238 -50.939 1.00 76.88 808 ASP A C 1
ATOM 6416 O O . ASP A 1 808 ? 22.956 -13.314 -49.941 1.00 76.88 808 ASP A O 1
ATOM 6420 N N . PRO A 1 809 ? 22.273 -14.196 -51.882 1.00 69.56 809 PRO A N 1
ATOM 6421 C CA . PRO A 1 809 ? 23.068 -15.418 -51.752 1.00 69.56 809 PRO A CA 1
ATOM 6422 C C . PRO A 1 809 ? 24.583 -15.172 -51.655 1.00 69.56 809 PRO A C 1
ATOM 6424 O O . PRO A 1 809 ? 25.293 -16.025 -51.126 1.00 69.56 809 PRO A O 1
ATOM 6427 N N . ILE A 1 810 ? 25.084 -14.032 -52.141 1.00 71.81 810 ILE A N 1
ATOM 6428 C CA . ILE A 1 810 ? 26.501 -13.649 -52.096 1.00 71.81 810 ILE A CA 1
ATOM 6429 C C . ILE A 1 810 ? 26.816 -12.942 -50.773 1.00 71.81 810 ILE A C 1
ATOM 6431 O O . ILE A 1 810 ? 27.840 -13.218 -50.153 1.00 71.81 810 ILE A O 1
ATOM 6435 N N . LEU A 1 811 ? 25.930 -12.056 -50.306 1.00 72.38 811 LEU A N 1
ATOM 6436 C CA . LEU A 1 811 ? 26.156 -11.261 -49.087 1.00 72.38 811 LEU A CA 1
ATOM 6437 C C . LEU A 1 811 ? 25.703 -11.976 -47.798 1.00 72.38 811 LEU A C 1
ATOM 6439 O O . LEU A 1 811 ? 26.058 -11.551 -46.696 1.00 72.38 811 LEU A O 1
ATOM 6443 N N . GLN A 1 812 ? 24.977 -13.093 -47.919 1.00 66.12 812 GLN A N 1
ATOM 6444 C CA . GLN A 1 812 ? 24.537 -13.955 -46.813 1.00 66.12 812 GLN A CA 1
ATOM 6445 C C . GLN A 1 812 ? 25.683 -14.479 -45.934 1.00 66.12 812 GLN A C 1
ATOM 6447 O O . GLN A 1 812 ? 25.460 -14.747 -44.750 1.00 66.12 812 GLN A O 1
ATOM 6452 N N . SER A 1 813 ? 26.892 -14.632 -46.486 1.00 53.16 813 SER A N 1
ATOM 6453 C CA . SER A 1 813 ? 28.069 -15.143 -45.771 1.00 53.16 813 SER A CA 1
ATOM 6454 C C . SER A 1 813 ? 28.746 -14.111 -44.863 1.00 53.16 813 SER A C 1
ATOM 6456 O O . SER A 1 813 ? 29.662 -14.471 -44.123 1.00 53.16 813 SER A O 1
ATOM 6458 N N . ALA A 1 814 ? 28.321 -12.842 -44.896 1.00 57.50 814 ALA A N 1
ATOM 6459 C CA . ALA A 1 814 ? 28.898 -11.798 -44.060 1.00 57.50 814 ALA A CA 1
ATOM 6460 C C . ALA A 1 814 ? 28.472 -11.970 -42.582 1.00 57.50 814 ALA A C 1
ATOM 6462 O O . ALA A 1 814 ? 27.278 -12.090 -42.277 1.00 57.50 814 ALA A O 1
ATOM 6463 N N . PRO A 1 815 ? 29.418 -11.976 -41.631 1.00 56.41 815 PRO A N 1
ATOM 6464 C CA . PRO A 1 815 ? 29.108 -12.154 -40.215 1.00 56.41 815 PRO A CA 1
ATOM 6465 C C . PRO A 1 815 ? 28.344 -10.942 -39.636 1.00 56.41 815 PRO A C 1
ATOM 6467 O O . PRO A 1 815 ? 28.701 -9.787 -39.845 1.00 56.41 815 PRO A O 1
ATOM 6470 N N . ARG A 1 816 ? 27.263 -11.217 -38.889 1.00 57.97 816 ARG A N 1
ATOM 6471 C CA . ARG A 1 816 ? 26.222 -10.238 -38.486 1.00 57.97 816 ARG A CA 1
ATOM 6472 C C . ARG A 1 816 ? 26.584 -9.346 -37.290 1.00 57.97 816 ARG A C 1
ATOM 6474 O O . ARG A 1 816 ? 25.849 -8.418 -36.972 1.00 57.97 816 ARG A O 1
ATOM 6481 N N . GLY A 1 817 ? 27.700 -9.626 -36.617 1.00 57.28 817 GLY A N 1
ATOM 6482 C CA . GLY A 1 817 ? 28.137 -8.929 -35.403 1.00 57.28 817 GLY A CA 1
ATOM 6483 C C . GLY A 1 817 ? 28.489 -9.880 -34.255 1.00 57.28 817 GLY A C 1
ATOM 6484 O O . GLY A 1 817 ? 28.088 -11.042 -34.239 1.00 57.28 817 GLY A O 1
ATOM 6485 N N . ILE A 1 818 ? 29.214 -9.369 -33.257 1.00 51.28 818 ILE A N 1
ATOM 6486 C CA . ILE A 1 818 ? 29.720 -10.132 -32.093 1.00 51.28 818 ILE A CA 1
ATOM 6487 C C . ILE A 1 818 ? 28.585 -10.640 -31.185 1.00 51.28 818 ILE A C 1
ATOM 6489 O O . ILE A 1 818 ? 28.739 -11.605 -30.436 1.00 51.28 818 ILE A O 1
ATOM 6493 N N . HIS A 1 819 ? 27.424 -9.986 -31.234 1.00 51.16 819 HIS A N 1
ATOM 6494 C CA . HIS A 1 819 ? 26.273 -10.294 -30.383 1.00 51.16 819 HIS A CA 1
ATOM 6495 C C . HIS A 1 819 ? 25.336 -11.365 -30.956 1.00 51.16 819 HIS A C 1
ATOM 6497 O O . HIS A 1 819 ? 24.374 -11.746 -30.282 1.00 51.16 819 HIS A O 1
ATOM 6503 N N . ALA A 1 820 ? 25.631 -11.888 -32.150 1.00 51.66 820 ALA A N 1
ATOM 6504 C CA . ALA A 1 820 ? 24.848 -12.946 -32.762 1.00 51.66 820 ALA A CA 1
ATOM 6505 C C . ALA A 1 820 ? 24.935 -14.235 -31.912 1.00 51.66 820 ALA A C 1
ATOM 6507 O O . ALA A 1 820 ? 26.036 -14.733 -31.639 1.00 51.66 820 ALA A O 1
ATOM 6508 N N . PRO A 1 821 ? 23.800 -14.812 -31.473 1.00 39.50 821 PRO A N 1
ATOM 6509 C CA . PRO A 1 821 ? 23.798 -16.080 -30.758 1.00 39.50 821 PRO A CA 1
ATOM 6510 C C . PRO A 1 821 ? 24.210 -17.189 -31.733 1.00 39.50 821 PRO A C 1
ATOM 6512 O O . PRO A 1 821 ? 23.398 -17.656 -32.522 1.00 39.50 821 PRO A O 1
ATOM 6515 N N . GLY A 1 822 ? 25.486 -17.580 -31.710 1.00 43.28 822 GLY A N 1
ATOM 6516 C CA . GLY A 1 822 ? 26.018 -18.612 -32.608 1.00 43.28 822 GLY A CA 1
ATOM 6517 C C . GLY A 1 822 ? 27.380 -18.325 -33.241 1.00 43.28 822 GLY A C 1
ATOM 6518 O O . GLY A 1 822 ? 27.842 -19.157 -34.016 1.00 43.28 822 GLY A O 1
ATOM 6519 N N . GLY A 1 823 ? 28.059 -17.225 -32.888 1.00 33.34 823 GLY A N 1
ATOM 6520 C CA . GLY A 1 823 ? 29.403 -16.877 -33.391 1.00 33.34 823 GLY A CA 1
ATOM 6521 C C . GLY A 1 823 ? 30.546 -17.844 -33.030 1.00 33.34 823 GLY A C 1
ATOM 6522 O O . GLY A 1 823 ? 31.700 -17.440 -33.033 1.00 33.34 823 GLY A O 1
ATOM 6523 N N . GLY A 1 824 ? 30.243 -19.097 -32.679 1.00 31.73 824 GLY A N 1
ATOM 6524 C CA . GLY A 1 824 ? 31.232 -20.143 -32.442 1.00 31.73 824 GLY A CA 1
ATOM 6525 C C . GLY A 1 824 ? 31.482 -21.077 -33.627 1.00 31.73 824 GLY A C 1
ATOM 6526 O O . GLY A 1 824 ? 32.549 -21.658 -33.656 1.00 31.73 824 GLY A O 1
ATOM 6527 N N . ASN A 1 825 ? 30.561 -21.243 -34.590 1.00 32.53 825 ASN A N 1
ATOM 6528 C CA . ASN A 1 825 ? 30.665 -22.325 -35.592 1.00 32.53 825 ASN A CA 1
ATOM 6529 C C . ASN A 1 825 ? 30.029 -21.987 -36.962 1.00 32.53 825 ASN A C 1
ATOM 6531 O O . ASN A 1 825 ? 29.282 -22.787 -37.520 1.00 32.53 825 ASN A O 1
ATOM 6535 N N . THR A 1 826 ? 30.311 -20.824 -37.555 1.00 33.69 826 THR A N 1
ATOM 6536 C CA . THR A 1 826 ? 29.954 -20.564 -38.974 1.00 33.69 826 THR A CA 1
ATOM 6537 C C . THR A 1 826 ? 31.098 -20.829 -39.953 1.00 33.69 826 THR A C 1
ATOM 6539 O O . THR A 1 826 ? 30.989 -20.498 -41.127 1.00 33.69 826 THR A O 1
ATOM 6542 N N . ALA A 1 827 ? 32.161 -21.501 -39.501 1.00 31.67 827 ALA A N 1
ATOM 6543 C CA . ALA A 1 827 ? 33.238 -22.013 -40.346 1.00 31.67 827 ALA A CA 1
ATOM 6544 C C . ALA A 1 827 ? 33.216 -23.552 -40.457 1.00 31.67 827 ALA A C 1
ATOM 6546 O O . ALA A 1 827 ? 34.261 -24.183 -40.467 1.00 31.67 827 ALA A O 1
ATOM 6547 N N . SER A 1 828 ? 32.041 -24.187 -40.525 1.00 30.97 828 SER A N 1
ATOM 6548 C CA . SER A 1 828 ? 31.906 -25.523 -41.134 1.00 30.97 828 SER A CA 1
ATOM 6549 C C . SER A 1 828 ? 30.434 -25.842 -41.397 1.00 30.97 828 SER A C 1
ATOM 6551 O O . SER A 1 828 ? 29.747 -26.375 -40.535 1.00 30.97 828 SER A O 1
ATOM 6553 N N . ASN A 1 829 ? 29.923 -25.467 -42.566 1.00 28.50 829 ASN A N 1
ATOM 6554 C CA . ASN A 1 829 ? 28.888 -26.227 -43.281 1.00 28.50 829 ASN A CA 1
ATOM 6555 C C . ASN A 1 829 ? 28.718 -25.636 -44.684 1.00 28.50 829 ASN A C 1
ATOM 6557 O O . ASN A 1 829 ? 27.640 -25.233 -45.110 1.00 28.50 829 ASN A O 1
ATOM 6561 N N . GLY A 1 830 ? 29.828 -25.598 -45.422 1.00 33.66 830 GLY A N 1
ATOM 6562 C CA . GLY A 1 830 ? 29.785 -25.593 -46.876 1.00 33.66 830 GLY A CA 1
ATOM 6563 C C . GLY A 1 830 ? 29.547 -27.018 -47.365 1.00 33.66 830 GLY A C 1
ATOM 6564 O O . GLY A 1 830 ? 30.501 -27.678 -47.746 1.00 33.66 830 GLY A O 1
ATOM 6565 N N . ALA A 1 831 ? 28.310 -27.513 -47.267 1.00 31.69 831 ALA A N 1
ATOM 6566 C CA . ALA A 1 831 ? 27.780 -28.641 -48.044 1.00 31.69 831 ALA A CA 1
ATOM 6567 C C . ALA A 1 831 ? 26.343 -28.953 -47.595 1.00 31.69 831 ALA A C 1
ATOM 6569 O O . ALA A 1 831 ? 26.122 -29.335 -46.450 1.00 31.69 831 ALA A O 1
ATOM 6570 N N . GLY A 1 832 ? 25.375 -28.854 -48.513 1.00 30.80 832 GLY A N 1
ATOM 6571 C CA . GLY A 1 832 ? 24.083 -29.536 -48.365 1.00 30.80 832 GLY A CA 1
ATOM 6572 C C . GLY A 1 832 ? 22.840 -28.655 -48.214 1.00 30.80 832 GLY A C 1
ATOM 6573 O O . GLY A 1 832 ? 22.103 -28.785 -47.245 1.00 30.80 832 GLY A O 1
ATOM 6574 N N . ARG A 1 833 ? 22.518 -27.843 -49.227 1.00 30.67 833 ARG A N 1
ATOM 6575 C CA . ARG A 1 833 ? 21.112 -27.637 -49.622 1.00 30.67 833 ARG A CA 1
ATOM 6576 C C . ARG A 1 833 ? 20.930 -28.168 -51.039 1.00 30.67 833 ARG A C 1
ATOM 6578 O O . ARG A 1 833 ? 20.825 -27.428 -52.007 1.00 30.67 833 ARG A O 1
ATOM 6585 N N . THR A 1 834 ? 20.958 -29.491 -51.153 1.00 25.77 834 THR A N 1
ATOM 6586 C CA . THR A 1 834 ? 20.369 -30.185 -52.295 1.00 25.77 834 THR A CA 1
ATOM 6587 C C . THR A 1 834 ? 18.857 -30.023 -52.230 1.00 25.77 834 THR A C 1
ATOM 6589 O O . THR A 1 834 ? 18.240 -30.300 -51.201 1.00 25.77 834 THR A O 1
ATOM 6592 N N . MET A 1 835 ? 18.294 -29.571 -53.348 1.00 33.75 835 MET A N 1
ATOM 6593 C CA . MET A 1 835 ? 16.880 -29.647 -53.701 1.00 33.75 835 MET A CA 1
ATOM 6594 C C . MET A 1 835 ? 16.238 -30.928 -53.148 1.00 33.75 835 MET A C 1
ATOM 6596 O O . MET A 1 835 ? 16.644 -32.030 -53.512 1.00 33.75 835 MET A O 1
ATOM 6600 N N . SER A 1 836 ? 15.215 -30.792 -52.306 1.00 24.11 836 SER A N 1
ATOM 6601 C CA . SER A 1 836 ? 14.247 -31.867 -52.088 1.00 24.11 836 SER A CA 1
ATOM 6602 C C . SER A 1 836 ? 12.849 -31.304 -52.308 1.00 24.11 836 SER A C 1
ATOM 6604 O O . SER A 1 836 ? 12.337 -30.493 -51.541 1.00 24.11 836 SER A O 1
ATOM 6606 N N . ASN A 1 837 ? 12.281 -31.701 -53.443 1.00 28.09 837 ASN A N 1
ATOM 6607 C CA . ASN A 1 837 ? 10.868 -31.566 -53.748 1.00 28.09 837 ASN A CA 1
ATOM 6608 C C . ASN A 1 837 ? 10.049 -32.418 -52.770 1.00 28.09 837 ASN A C 1
ATOM 6610 O O . ASN A 1 837 ? 10.362 -33.591 -52.573 1.00 28.09 837 ASN A O 1
ATOM 6614 N N . GLY A 1 838 ? 8.935 -31.856 -52.296 1.00 25.36 838 GLY A N 1
ATOM 6615 C CA . GLY A 1 838 ? 7.747 -32.620 -51.918 1.00 25.36 838 GLY A CA 1
ATOM 6616 C C . GLY A 1 838 ? 7.404 -32.653 -50.431 1.00 25.36 838 GLY A C 1
ATOM 6617 O O . GLY A 1 838 ? 7.832 -33.551 -49.719 1.00 25.36 838 GLY A O 1
ATOM 6618 N N . ALA A 1 839 ? 6.522 -31.744 -50.008 1.00 25.27 839 ALA A N 1
ATOM 6619 C CA . ALA A 1 839 ? 5.278 -32.086 -49.307 1.00 25.27 839 ALA A CA 1
ATOM 6620 C C . ALA A 1 839 ? 4.438 -30.813 -49.127 1.00 25.27 839 ALA A C 1
ATOM 6622 O O . ALA A 1 839 ? 4.711 -29.978 -48.268 1.00 25.27 839 ALA A O 1
ATOM 6623 N N . ALA A 1 840 ? 3.413 -30.668 -49.965 1.00 31.50 840 ALA A N 1
ATOM 6624 C CA . ALA A 1 840 ? 2.354 -29.696 -49.760 1.00 31.50 840 ALA A CA 1
ATOM 6625 C C . ALA A 1 840 ? 1.563 -30.065 -48.495 1.00 31.50 840 ALA A C 1
ATOM 6627 O O . ALA A 1 840 ? 1.028 -31.169 -48.397 1.00 31.50 840 ALA A O 1
ATOM 6628 N N . ALA A 1 841 ? 1.462 -29.130 -47.553 1.00 27.17 841 ALA A N 1
ATOM 6629 C CA . ALA A 1 841 ? 0.456 -29.147 -46.502 1.00 27.17 841 ALA A CA 1
ATOM 6630 C C . ALA A 1 841 ? -0.162 -27.748 -46.416 1.00 27.17 841 ALA A C 1
ATOM 6632 O O . ALA A 1 841 ? 0.514 -26.762 -46.133 1.00 27.17 841 ALA A O 1
ATOM 6633 N N . ASN A 1 842 ? -1.450 -27.695 -46.745 1.00 30.47 842 ASN A N 1
ATOM 6634 C CA . ASN A 1 842 ? -2.283 -26.506 -46.845 1.00 30.47 842 ASN A CA 1
ATOM 6635 C C . ASN A 1 842 ? -2.312 -25.681 -45.551 1.00 30.47 842 ASN A C 1
ATOM 6637 O O . ASN A 1 842 ? -2.777 -26.144 -44.512 1.00 30.47 842 ASN A O 1
ATOM 6641 N N . GLY A 1 843 ? -1.921 -24.420 -45.682 1.00 26.70 843 GLY A N 1
ATOM 6642 C CA . GLY A 1 843 ? -2.204 -23.314 -44.776 1.00 26.70 843 GLY A CA 1
ATOM 6643 C C . GLY A 1 843 ? -1.772 -22.049 -45.507 1.00 26.70 843 GLY A C 1
ATOM 6644 O O . GLY A 1 843 ? -0.625 -21.966 -45.925 1.00 26.70 843 GLY A O 1
ATOM 6645 N N . THR A 1 844 ? -2.704 -21.133 -45.761 1.00 27.38 844 THR A N 1
ATOM 6646 C CA . THR A 1 844 ? -2.534 -19.905 -46.557 1.00 27.38 844 THR A CA 1
ATOM 6647 C C . THR A 1 844 ? -1.224 -19.177 -46.237 1.00 27.38 844 THR A C 1
ATOM 6649 O O . THR A 1 844 ? -1.118 -18.481 -45.228 1.00 27.38 844 THR A O 1
ATOM 6652 N N . LEU A 1 845 ? -0.229 -19.370 -47.105 1.00 30.17 845 LEU A N 1
ATOM 6653 C CA . LEU A 1 845 ? 1.052 -18.676 -47.106 1.00 30.17 845 LEU A CA 1
ATOM 6654 C C . LEU A 1 845 ? 0.792 -17.238 -47.556 1.00 30.17 845 LEU A C 1
ATOM 6656 O O . LEU A 1 845 ? 0.494 -16.994 -48.721 1.00 30.17 845 LEU A O 1
ATOM 6660 N N . THR A 1 846 ? 0.883 -16.285 -46.634 1.00 35.19 846 THR A N 1
ATOM 6661 C CA . THR A 1 846 ? 1.136 -14.889 -47.001 1.00 35.19 846 THR A CA 1
ATOM 6662 C C . THR A 1 846 ? 2.439 -14.857 -47.798 1.00 35.19 846 THR A C 1
ATOM 6664 O O . THR A 1 846 ? 3.461 -15.295 -47.269 1.00 35.19 846 THR A O 1
ATOM 6667 N N . GLU A 1 847 ? 2.385 -14.399 -49.048 1.00 39.28 847 GLU A N 1
ATOM 6668 C CA . GLU A 1 847 ? 3.514 -14.272 -49.978 1.00 39.28 847 GLU A CA 1
ATOM 6669 C C . GLU A 1 847 ? 4.771 -13.734 -49.263 1.00 39.28 847 GLU A C 1
ATOM 6671 O O . GLU A 1 847 ? 4.779 -12.619 -48.732 1.00 39.28 847 GLU A O 1
ATOM 6676 N N . GLU A 1 848 ? 5.833 -14.542 -49.178 1.00 54.16 848 GLU A N 1
ATOM 6677 C CA . GLU A 1 848 ? 7.103 -14.110 -48.589 1.00 54.16 848 GLU A CA 1
ATOM 6678 C C . GLU A 1 848 ? 7.790 -13.124 -49.543 1.00 54.16 848 GLU A C 1
ATOM 6680 O O . GLU A 1 848 ? 8.451 -13.544 -50.489 1.00 54.16 848 GLU A O 1
ATOM 6685 N N . LYS A 1 849 ? 7.656 -11.812 -49.294 1.00 58.69 849 LYS A N 1
ATOM 6686 C CA . LYS A 1 849 ? 8.366 -10.759 -50.048 1.00 58.69 849 LYS A CA 1
ATOM 6687 C C . LYS A 1 849 ? 9.862 -11.063 -50.144 1.00 58.69 849 LYS A C 1
ATOM 6689 O O . LYS A 1 849 ? 10.531 -11.203 -49.113 1.00 58.69 849 LYS A O 1
ATOM 6694 N N . HIS A 1 850 ? 10.381 -11.140 -51.366 1.00 67.56 850 HIS A N 1
ATOM 6695 C CA . HIS A 1 850 ? 11.803 -11.358 -51.622 1.00 67.56 850 HIS A CA 1
ATOM 6696 C C . HIS A 1 850 ? 12.536 -10.011 -51.570 1.00 67.56 850 HIS A C 1
ATOM 6698 O O . HIS A 1 850 ? 12.173 -9.068 -52.262 1.00 67.56 850 HIS A O 1
ATOM 6704 N N . TRP A 1 851 ? 13.558 -9.905 -50.719 1.00 75.50 851 TRP A N 1
ATOM 6705 C CA . TRP A 1 851 ? 14.346 -8.683 -50.489 1.00 75.50 851 TRP A CA 1
ATOM 6706 C C . TRP A 1 851 ? 15.656 -8.661 -51.289 1.00 75.50 851 TRP A C 1
ATOM 6708 O O . TRP A 1 851 ? 16.487 -7.770 -51.108 1.00 75.50 851 TRP A O 1
ATOM 6718 N N . TYR A 1 852 ? 15.854 -9.642 -52.165 1.00 79.00 852 TYR A N 1
ATOM 6719 C CA . TYR A 1 852 ? 17.009 -9.748 -53.043 1.00 79.00 852 TYR A CA 1
ATOM 6720 C C . TYR A 1 852 ? 17.210 -8.481 -53.891 1.00 79.00 852 TYR A C 1
ATOM 6722 O O . TYR A 1 852 ? 16.262 -7.974 -54.497 1.00 79.00 852 TYR A O 1
ATOM 6730 N N . MET A 1 853 ? 18.452 -7.982 -53.964 1.00 74.44 853 MET A N 1
ATOM 6731 C CA . MET A 1 853 ? 18.774 -6.691 -54.595 1.00 74.44 853 MET A CA 1
ATOM 6732 C C . MET A 1 853 ? 18.438 -6.618 -56.093 1.00 74.44 853 MET A C 1
ATOM 6734 O O . MET A 1 853 ? 18.128 -5.538 -56.587 1.00 74.44 853 MET A O 1
ATOM 6738 N N . TYR A 1 854 ? 18.434 -7.755 -56.796 1.00 78.50 854 TYR A N 1
ATOM 6739 C CA . TYR A 1 854 ? 18.030 -7.845 -58.206 1.00 78.50 854 TYR A CA 1
ATOM 6740 C C . TYR A 1 854 ? 16.638 -8.463 -58.393 1.00 78.50 854 TYR A C 1
ATOM 6742 O O . TYR A 1 854 ? 16.283 -8.875 -59.497 1.00 78.50 854 TYR A O 1
ATOM 6750 N N . SER A 1 855 ? 15.839 -8.571 -57.326 1.00 80.81 855 SER A N 1
ATOM 6751 C CA . SER A 1 855 ? 14.450 -9.001 -57.473 1.00 80.81 855 SER A CA 1
ATOM 6752 C C . SER A 1 855 ? 13.635 -7.930 -58.210 1.00 80.81 855 SER A C 1
ATOM 6754 O O . SER A 1 855 ? 13.797 -6.733 -57.940 1.00 80.81 855 SER A O 1
ATOM 6756 N N . PRO A 1 856 ? 12.729 -8.333 -59.120 1.00 77.44 856 PRO A N 1
ATOM 6757 C CA . PRO A 1 856 ? 11.868 -7.384 -59.820 1.00 77.44 856 PRO A CA 1
ATOM 6758 C C . PRO A 1 856 ? 10.970 -6.620 -58.836 1.00 77.44 856 PRO A C 1
ATOM 6760 O O . PRO A 1 856 ? 10.756 -5.424 -59.006 1.00 77.44 856 PRO A O 1
ATOM 6763 N N . GLU A 1 857 ? 10.539 -7.271 -57.750 1.00 79.62 857 GLU A N 1
ATOM 6764 C CA . GLU A 1 857 ? 9.704 -6.676 -56.701 1.00 79.62 857 GLU A CA 1
ATOM 6765 C C . GLU A 1 857 ? 10.384 -5.490 -56.000 1.00 79.62 857 GLU A C 1
ATOM 6767 O O . GLU A 1 857 ? 9.776 -4.426 -55.880 1.00 79.62 857 GLU A O 1
ATOM 6772 N N . VAL A 1 858 ? 11.647 -5.631 -55.574 1.00 80.50 858 VAL A N 1
ATOM 6773 C CA . VAL A 1 858 ? 12.390 -4.553 -54.892 1.00 80.50 858 VAL A CA 1
ATOM 6774 C C . VAL A 1 858 ? 12.745 -3.426 -55.859 1.00 80.50 858 VAL A C 1
ATOM 6776 O O . VAL A 1 858 ? 12.632 -2.255 -55.501 1.00 80.50 858 VAL A O 1
ATOM 6779 N N . LEU A 1 859 ? 13.135 -3.744 -57.098 1.00 82.06 859 LEU A N 1
ATOM 6780 C CA . LEU A 1 859 ? 13.463 -2.733 -58.111 1.00 82.06 859 LEU A CA 1
ATOM 6781 C C . LEU A 1 859 ? 12.236 -1.894 -58.508 1.00 82.06 859 LEU A C 1
ATOM 6783 O O . LEU A 1 859 ? 12.351 -0.679 -58.706 1.00 82.06 859 LEU A O 1
ATOM 6787 N N . GLU A 1 860 ? 11.058 -2.514 -58.596 1.00 81.25 860 GLU A N 1
ATOM 6788 C CA . GLU A 1 860 ? 9.790 -1.813 -58.814 1.00 81.25 860 GLU A CA 1
ATOM 6789 C C . GLU A 1 860 ? 9.326 -1.034 -57.579 1.00 81.25 860 GLU A C 1
ATOM 6791 O O . GLU A 1 860 ? 8.772 0.057 -57.717 1.00 81.25 860 GLU A O 1
ATOM 6796 N N . ASP A 1 861 ? 9.555 -1.554 -56.371 1.00 82.25 861 ASP A N 1
ATOM 6797 C CA . ASP A 1 861 ? 9.248 -0.865 -55.114 1.00 82.25 861 ASP A CA 1
ATOM 6798 C C . ASP A 1 861 ? 10.116 0.391 -54.930 1.00 82.25 861 ASP A C 1
ATOM 6800 O O . ASP A 1 861 ? 9.594 1.461 -54.639 1.00 82.25 861 ASP A O 1
ATOM 6804 N N . VAL A 1 862 ? 11.420 0.321 -55.212 1.00 82.88 862 VAL A N 1
ATOM 6805 C CA . VAL A 1 862 ? 12.327 1.486 -55.199 1.00 82.88 862 VAL A CA 1
ATOM 6806 C C . VAL A 1 862 ? 11.963 2.487 -56.298 1.00 82.88 862 VAL A C 1
ATOM 6808 O O . VAL A 1 862 ? 11.969 3.698 -56.063 1.00 82.88 862 VAL A O 1
ATOM 6811 N N . GLY A 1 863 ? 11.593 1.990 -57.484 1.00 78.56 863 GLY A N 1
ATOM 6812 C CA . GLY A 1 863 ? 11.062 2.815 -58.567 1.00 78.56 863 GLY A CA 1
ATOM 6813 C C . GLY A 1 863 ? 9.838 3.610 -58.113 1.00 78.56 863 GLY A C 1
ATOM 6814 O O . GLY A 1 863 ? 9.827 4.834 -58.212 1.00 78.56 863 GLY A O 1
ATOM 6815 N N . ARG A 1 864 ? 8.841 2.937 -57.529 1.00 80.25 864 ARG A N 1
ATOM 6816 C CA . ARG A 1 864 ? 7.637 3.582 -56.988 1.00 80.25 864 ARG A CA 1
ATOM 6817 C C . ARG A 1 864 ? 7.954 4.519 -55.825 1.00 80.25 864 ARG A C 1
ATOM 6819 O O . ARG A 1 864 ? 7.437 5.628 -55.812 1.00 80.25 864 ARG A O 1
ATOM 6826 N N . ALA A 1 865 ? 8.819 4.142 -54.892 1.00 79.69 865 ALA A N 1
ATOM 6827 C CA . ALA A 1 865 ? 9.178 4.978 -53.750 1.00 79.69 865 ALA A CA 1
ATOM 6828 C C . ALA A 1 865 ? 9.762 6.337 -54.169 1.00 79.69 865 ALA A C 1
ATOM 6830 O O . ALA A 1 865 ? 9.408 7.361 -53.588 1.00 79.69 865 ALA A O 1
ATOM 6831 N N . LEU A 1 866 ? 10.626 6.344 -55.189 1.00 76.31 866 LEU A N 1
ATOM 6832 C CA . LEU A 1 866 ? 11.347 7.536 -55.644 1.00 76.31 866 LEU A CA 1
ATOM 6833 C C . LEU A 1 866 ? 10.640 8.296 -56.771 1.00 76.31 866 LEU A C 1
ATOM 6835 O O . LEU A 1 866 ? 10.920 9.474 -56.976 1.00 76.31 866 LEU A O 1
ATOM 6839 N N . HIS A 1 867 ? 9.712 7.668 -57.495 1.00 71.50 867 HIS A N 1
ATOM 6840 C CA . HIS A 1 867 ? 8.856 8.390 -58.435 1.00 71.50 867 HIS A CA 1
ATOM 6841 C C . HIS A 1 867 ? 7.938 9.356 -57.672 1.00 71.50 867 HIS A C 1
ATOM 6843 O O . HIS A 1 867 ? 7.200 8.942 -56.777 1.00 71.50 867 HIS A O 1
ATOM 6849 N N . ALA A 1 868 ? 7.935 10.632 -58.055 1.00 56.16 868 ALA A N 1
ATOM 6850 C CA . ALA A 1 868 ? 6.927 11.585 -57.605 1.00 56.16 868 ALA A CA 1
ATOM 6851 C C . ALA A 1 868 ? 5.582 11.238 -58.272 1.00 56.16 868 ALA A C 1
ATOM 6853 O O . ALA A 1 868 ? 5.503 11.181 -59.495 1.00 56.16 868 ALA A O 1
ATOM 6854 N N . GLY A 1 869 ? 4.537 10.968 -57.488 1.00 51.09 869 GLY A N 1
ATOM 6855 C CA . GLY A 1 869 ? 3.172 10.777 -57.991 1.00 51.09 869 GLY A CA 1
ATOM 6856 C C . GLY A 1 869 ? 2.203 11.765 -57.338 1.00 51.09 869 GLY A C 1
ATOM 6857 O O . GLY A 1 869 ? 2.121 11.788 -56.114 1.00 51.09 869 GLY A O 1
ATOM 6858 N N . ASP A 1 870 ? 1.522 12.563 -58.173 1.00 49.53 870 ASP A N 1
ATOM 6859 C CA . ASP A 1 870 ? 0.319 13.402 -57.966 1.00 49.53 870 ASP A CA 1
ATOM 6860 C C . ASP A 1 870 ? 0.215 14.306 -56.714 1.00 49.53 870 ASP A C 1
ATOM 6862 O O . ASP A 1 870 ? -0.876 14.559 -56.204 1.00 49.53 870 ASP A O 1
ATOM 6866 N N . GLY A 1 871 ? 1.329 14.861 -56.231 1.00 50.44 871 GLY A N 1
ATOM 6867 C CA . GLY A 1 871 ? 1.319 15.997 -55.295 1.00 50.44 871 GLY A CA 1
ATOM 6868 C C . GLY A 1 871 ? 1.439 17.353 -56.017 1.00 50.44 871 GLY A C 1
ATOM 6869 O O . GLY A 1 871 ? 2.067 17.408 -57.075 1.00 50.44 871 GLY A O 1
ATOM 6870 N N . PRO A 1 872 ? 0.908 18.464 -55.460 1.00 47.97 872 PRO A N 1
ATOM 6871 C CA . PRO A 1 872 ? 0.953 19.792 -56.093 1.00 47.97 872 PRO A CA 1
ATOM 6872 C C . PRO A 1 872 ? 2.371 20.371 -56.288 1.00 47.97 872 PRO A C 1
ATOM 6874 O O . PRO A 1 872 ? 2.528 21.281 -57.096 1.00 47.97 872 PRO A O 1
ATOM 6877 N N . ASP A 1 873 ? 3.394 19.805 -55.633 1.00 49.25 873 ASP A N 1
ATOM 6878 C CA . ASP A 1 873 ? 4.812 20.199 -55.747 1.00 49.25 873 ASP A CA 1
ATOM 6879 C C . ASP A 1 873 ? 5.674 19.173 -56.522 1.00 49.25 873 ASP A C 1
ATOM 6881 O O . ASP A 1 873 ? 6.872 19.013 -56.274 1.00 49.25 873 ASP A O 1
ATOM 6885 N N . ALA A 1 874 ? 5.083 18.417 -57.455 1.00 47.22 874 ALA A N 1
ATOM 6886 C CA . ALA A 1 874 ? 5.807 17.391 -58.205 1.00 47.22 874 ALA A CA 1
ATOM 6887 C C . ALA A 1 874 ? 6.835 17.990 -59.188 1.00 47.22 874 ALA A C 1
ATOM 6889 O O . ALA A 1 874 ? 6.495 18.671 -60.155 1.00 47.22 874 ALA A O 1
ATOM 6890 N N . ASN A 1 875 ? 8.112 17.656 -58.985 1.00 49.88 875 ASN A N 1
ATOM 6891 C CA . ASN A 1 875 ? 9.164 17.875 -59.973 1.00 49.88 875 ASN A CA 1
ATOM 6892 C C . ASN A 1 875 ? 9.009 16.811 -61.090 1.00 49.88 875 ASN A C 1
ATOM 6894 O O . ASN A 1 875 ? 9.078 15.619 -60.791 1.00 49.88 875 ASN A O 1
ATOM 6898 N N . PRO A 1 876 ? 8.813 17.178 -62.370 1.00 49.59 876 PRO A N 1
ATOM 6899 C CA . PRO A 1 876 ? 8.370 16.258 -63.431 1.00 49.59 876 PRO A CA 1
ATOM 6900 C C . PRO A 1 876 ? 9.471 15.352 -64.018 1.00 49.59 876 PRO A C 1
ATOM 6902 O O . PRO A 1 876 ? 9.286 14.761 -65.081 1.00 49.59 876 PRO A O 1
ATOM 6905 N N . LYS A 1 877 ? 10.645 15.260 -63.385 1.00 57.28 877 LYS A N 1
ATOM 6906 C CA . LYS A 1 877 ? 11.765 14.449 -63.882 1.00 57.28 877 LYS A CA 1
ATOM 6907 C C . LYS A 1 877 ? 11.792 13.108 -63.161 1.00 57.28 877 LYS A C 1
ATOM 6909 O O . LYS A 1 877 ? 11.947 13.082 -61.944 1.00 57.28 877 LYS A O 1
ATOM 6914 N N . ASP A 1 878 ? 11.697 12.013 -63.918 1.00 63.19 878 ASP A N 1
ATOM 6915 C CA . ASP A 1 878 ? 11.993 10.677 -63.398 1.00 63.19 878 ASP A CA 1
ATOM 6916 C C . ASP A 1 878 ? 13.430 10.689 -62.826 1.00 63.19 878 ASP A C 1
ATOM 6918 O O . ASP A 1 878 ? 14.383 10.995 -63.563 1.00 63.19 878 ASP A O 1
ATOM 6922 N N . PRO A 1 879 ? 13.611 10.423 -61.515 1.00 67.94 879 PRO A N 1
ATOM 6923 C CA . PRO A 1 879 ? 14.921 10.476 -60.866 1.00 67.94 879 PRO A CA 1
ATOM 6924 C C . PRO A 1 879 ? 15.919 9.464 -61.447 1.00 67.94 879 PRO A C 1
ATOM 6926 O O . PRO A 1 879 ? 17.120 9.601 -61.222 1.00 67.94 879 PRO A O 1
ATOM 6929 N N . PHE A 1 880 ? 15.454 8.486 -62.233 1.00 74.25 880 PHE A N 1
ATOM 6930 C CA . PHE A 1 880 ? 16.287 7.469 -62.880 1.00 74.25 880 PHE A CA 1
ATOM 6931 C C . PHE A 1 880 ? 16.662 7.789 -64.336 1.00 74.25 880 PHE A C 1
ATOM 6933 O O . PHE A 1 880 ? 17.168 6.931 -65.053 1.00 74.25 880 PHE A O 1
ATOM 6940 N N . THR A 1 881 ? 16.483 9.035 -64.787 1.00 68.69 881 THR A N 1
ATOM 6941 C CA . THR A 1 881 ? 16.897 9.472 -66.139 1.00 68.69 881 THR A CA 1
ATOM 6942 C C . THR A 1 881 ? 18.415 9.435 -66.376 1.00 68.69 881 THR A C 1
ATOM 6944 O O . THR A 1 881 ? 18.839 9.368 -67.527 1.00 68.69 881 THR A O 1
ATOM 6947 N N . GLY A 1 882 ? 19.237 9.454 -65.316 1.00 72.69 882 GLY A N 1
ATOM 6948 C CA . GLY A 1 882 ? 20.709 9.414 -65.398 1.00 72.69 882 GLY A CA 1
ATOM 6949 C C . GLY A 1 882 ? 21.395 8.296 -64.600 1.00 72.69 882 GLY A C 1
ATOM 6950 O O . GLY A 1 882 ? 22.614 8.167 -64.673 1.00 72.69 882 GLY A O 1
ATOM 6951 N N . ILE A 1 883 ? 20.646 7.490 -63.842 1.00 81.88 883 ILE A N 1
ATOM 6952 C CA . ILE A 1 883 ? 21.166 6.375 -63.038 1.00 81.88 883 ILE A CA 1
ATOM 6953 C C . ILE A 1 883 ? 20.209 5.188 -63.150 1.00 81.88 883 ILE A C 1
ATOM 6955 O O . ILE A 1 883 ? 18.995 5.362 -63.065 1.00 81.88 883 ILE A O 1
ATOM 6959 N N . SER A 1 884 ? 20.735 3.975 -63.339 1.00 84.88 884 SER A N 1
ATOM 6960 C CA . SER A 1 884 ? 19.887 2.781 -63.346 1.00 84.88 884 SER A CA 1
ATOM 6961 C C . SER A 1 884 ? 19.396 2.454 -61.931 1.00 84.88 884 SER A C 1
ATOM 6963 O O . SER A 1 884 ? 20.095 2.676 -60.938 1.00 84.88 884 SER A O 1
ATOM 6965 N N . ARG A 1 885 ? 18.187 1.887 -61.833 1.00 83.31 885 ARG A N 1
ATOM 6966 C CA . ARG A 1 885 ? 17.618 1.411 -60.557 1.00 83.31 885 ARG A CA 1
ATOM 6967 C C . ARG A 1 885 ? 18.522 0.365 -59.905 1.00 83.31 885 ARG A C 1
ATOM 6969 O O . ARG A 1 885 ? 18.753 0.419 -58.703 1.00 83.31 885 ARG A O 1
ATOM 6976 N N . GLU A 1 886 ? 19.094 -0.521 -60.717 1.00 84.06 886 GLU A N 1
ATOM 6977 C CA . GLU A 1 886 ? 20.064 -1.534 -60.289 1.00 84.06 886 GLU A CA 1
ATOM 6978 C C . GLU A 1 886 ? 21.302 -0.903 -59.647 1.00 84.06 886 GLU A C 1
ATOM 6980 O O . GLU A 1 886 ? 21.703 -1.317 -58.561 1.00 84.06 886 GLU A O 1
ATOM 6985 N N . MET A 1 887 ? 21.876 0.139 -60.261 1.00 86.06 887 MET A N 1
ATOM 6986 C CA . MET A 1 887 ? 23.044 0.832 -59.711 1.00 86.06 887 MET A CA 1
ATOM 6987 C C . MET A 1 887 ? 22.715 1.510 -58.377 1.00 86.06 887 MET A C 1
ATOM 6989 O O . MET A 1 887 ? 23.499 1.425 -57.433 1.00 86.06 887 MET A O 1
ATOM 6993 N N . TYR A 1 888 ? 21.541 2.140 -58.271 1.00 86.62 888 TYR A N 1
ATOM 6994 C CA . TYR A 1 888 ? 21.087 2.763 -57.027 1.00 86.62 888 TYR A CA 1
ATOM 6995 C C . TYR A 1 888 ? 20.936 1.733 -55.899 1.00 86.62 888 TYR A C 1
ATOM 6997 O O . TYR A 1 888 ? 21.489 1.908 -54.814 1.00 86.62 888 TYR A O 1
ATOM 7005 N N . VAL A 1 889 ? 20.230 0.629 -56.159 1.00 86.00 889 VAL A N 1
ATOM 7006 C CA . VAL A 1 889 ? 20.018 -0.439 -55.172 1.00 86.00 889 VAL A CA 1
ATOM 7007 C C . VAL A 1 889 ? 21.343 -1.091 -54.774 1.00 86.00 889 VAL A C 1
ATOM 7009 O O . VAL A 1 889 ? 21.586 -1.293 -53.584 1.00 86.00 889 VAL A O 1
ATOM 7012 N N . THR A 1 890 ? 22.235 -1.340 -55.734 1.00 86.56 890 THR A N 1
ATOM 7013 C CA . THR A 1 890 ? 23.570 -1.903 -55.476 1.00 86.56 890 THR A CA 1
ATOM 7014 C C . THR A 1 890 ? 24.391 -0.985 -54.570 1.00 86.56 890 THR A C 1
ATOM 7016 O O . THR A 1 890 ? 24.907 -1.437 -53.548 1.00 86.56 890 THR A O 1
ATOM 7019 N N . PHE A 1 891 ? 24.444 0.317 -54.874 1.00 87.88 891 PHE A N 1
ATOM 7020 C CA . PHE A 1 891 ? 25.166 1.308 -54.069 1.00 87.88 891 PHE A CA 1
ATOM 7021 C C . PHE A 1 891 ? 24.697 1.328 -52.608 1.00 87.88 891 PHE A C 1
ATOM 7023 O O . PHE A 1 891 ? 25.514 1.324 -51.691 1.00 87.88 891 PHE A O 1
ATOM 7030 N N . TRP A 1 892 ? 23.383 1.308 -52.378 1.00 86.00 892 TRP A N 1
ATOM 7031 C CA . TRP A 1 892 ? 22.830 1.367 -51.026 1.00 86.00 892 TRP A CA 1
ATOM 7032 C C . TRP A 1 892 ? 22.869 0.031 -50.271 1.00 86.00 892 TRP A C 1
ATOM 7034 O O . TRP A 1 892 ? 22.741 0.048 -49.044 1.00 86.00 892 TRP A O 1
ATOM 7044 N N . THR A 1 893 ? 23.044 -1.101 -50.959 1.00 84.75 893 THR A N 1
ATOM 7045 C CA . THR A 1 893 ? 23.096 -2.443 -50.343 1.00 84.75 893 THR A CA 1
ATOM 7046 C C . THR A 1 893 ? 24.496 -2.801 -49.838 1.00 84.75 893 THR A C 1
ATOM 7048 O O . THR A 1 893 ? 24.632 -3.436 -48.782 1.00 84.75 893 THR A O 1
ATOM 7051 N N . LEU A 1 894 ? 25.531 -2.388 -50.573 1.00 84.94 894 LEU A N 1
ATOM 7052 C CA . LEU A 1 894 ? 26.928 -2.624 -50.214 1.00 84.94 894 LEU A CA 1
ATOM 7053 C C . LEU A 1 894 ? 27.335 -1.805 -48.977 1.00 84.94 894 LEU A C 1
ATOM 7055 O O . LEU A 1 894 ? 26.828 -0.711 -48.723 1.00 84.94 894 LEU A O 1
ATOM 7059 N N . THR A 1 895 ? 28.250 -2.353 -48.181 1.00 79.88 895 THR A N 1
ATOM 7060 C CA . THR A 1 895 ? 28.886 -1.680 -47.040 1.00 79.88 895 THR A CA 1
ATOM 7061 C C . THR A 1 895 ? 30.391 -1.577 -47.264 1.00 79.88 895 THR A C 1
ATOM 7063 O O . THR A 1 895 ? 30.937 -2.220 -48.156 1.00 79.88 895 THR A O 1
ATOM 7066 N N . LEU A 1 896 ? 31.083 -0.785 -46.434 1.00 80.19 896 LEU A N 1
ATOM 7067 C CA . LEU A 1 896 ? 32.537 -0.602 -46.535 1.00 80.19 896 LEU A CA 1
ATOM 7068 C C . LEU A 1 896 ? 33.314 -1.933 -46.471 1.00 80.19 896 LEU A C 1
ATOM 7070 O O . LEU A 1 896 ? 34.304 -2.092 -47.176 1.00 80.19 896 LEU A O 1
ATOM 7074 N N . TYR A 1 897 ? 32.801 -2.899 -45.703 1.00 77.62 897 TYR A N 1
ATOM 7075 C CA . TYR A 1 897 ? 33.332 -4.262 -45.602 1.00 77.62 897 TYR A CA 1
ATOM 7076 C C . TYR A 1 897 ? 33.382 -5.015 -46.939 1.00 77.62 897 TYR A C 1
ATOM 7078 O O . TYR A 1 897 ? 34.285 -5.814 -47.165 1.00 77.62 897 TYR A O 1
ATOM 7086 N N . ASP A 1 898 ? 32.431 -4.770 -47.844 1.00 78.25 898 ASP A N 1
ATOM 7087 C CA . ASP A 1 898 ? 32.367 -5.507 -49.114 1.00 78.25 898 ASP A CA 1
ATOM 7088 C C . ASP A 1 898 ? 33.320 -4.939 -50.173 1.00 78.25 898 ASP A C 1
ATOM 7090 O O . ASP A 1 898 ? 33.609 -5.597 -51.171 1.00 78.25 898 ASP A O 1
ATOM 7094 N N . ILE A 1 899 ? 33.767 -3.696 -49.984 1.00 83.00 899 ILE A N 1
ATOM 7095 C CA . ILE A 1 899 ? 34.521 -2.926 -50.981 1.00 83.00 899 ILE A CA 1
ATOM 7096 C C . ILE A 1 899 ? 35.976 -2.676 -50.573 1.00 83.00 899 ILE A C 1
ATOM 7098 O O . ILE A 1 899 ? 36.797 -2.375 -51.440 1.00 83.00 899 ILE A O 1
ATOM 7102 N N . HIS A 1 900 ? 36.316 -2.790 -49.286 1.00 83.31 900 HIS A N 1
ATOM 7103 C CA . HIS A 1 900 ? 37.658 -2.524 -48.777 1.00 83.31 900 HIS A CA 1
ATOM 7104 C C . HIS A 1 900 ? 38.077 -3.547 -47.718 1.00 83.31 900 HIS A C 1
ATOM 7106 O O . HIS A 1 900 ? 37.332 -3.818 -46.784 1.00 83.31 900 HIS A O 1
ATOM 7112 N N . ILE A 1 901 ? 39.297 -4.076 -47.843 1.00 82.62 901 ILE A N 1
ATOM 7113 C CA . ILE A 1 901 ? 39.877 -5.036 -46.897 1.00 82.62 901 ILE A CA 1
ATOM 7114 C C . ILE A 1 901 ? 41.037 -4.348 -46.157 1.00 82.62 901 ILE A C 1
ATOM 7116 O O . ILE A 1 901 ? 42.044 -4.028 -46.796 1.00 82.62 901 ILE A O 1
ATOM 7120 N N . PRO A 1 902 ? 40.942 -4.135 -44.830 1.00 83.12 902 PRO A N 1
ATOM 7121 C CA . PRO A 1 902 ? 41.991 -3.481 -44.050 1.00 83.12 902 PRO A CA 1
ATOM 7122 C C . PRO A 1 902 ? 43.106 -4.474 -43.680 1.00 83.12 902 PRO A C 1
ATOM 7124 O O . PRO A 1 902 ? 43.192 -4.946 -42.548 1.00 83.12 902 PRO A O 1
ATOM 7127 N N . PHE A 1 903 ? 43.970 -4.811 -44.643 1.00 81.50 903 PHE A N 1
ATOM 7128 C CA . PHE A 1 903 ? 45.036 -5.810 -44.463 1.00 81.50 903 PHE A CA 1
ATOM 7129 C C . PHE A 1 903 ? 45.935 -5.539 -43.246 1.00 81.50 903 PHE A C 1
ATOM 7131 O O . PHE A 1 903 ? 46.204 -6.454 -42.479 1.00 81.50 903 PHE A O 1
ATOM 7138 N N . GLN A 1 904 ? 46.335 -4.283 -43.023 1.00 80.31 904 GLN A N 1
ATOM 7139 C CA . GLN A 1 904 ? 47.235 -3.917 -41.920 1.00 80.31 904 GLN A CA 1
ATOM 7140 C C . GLN A 1 904 ? 46.626 -4.171 -40.535 1.00 80.31 904 GLN A C 1
ATOM 7142 O O . GLN A 1 904 ? 47.338 -4.582 -39.627 1.00 80.31 904 GLN A O 1
ATOM 7147 N N . GLN A 1 905 ? 45.316 -3.952 -40.380 1.00 78.94 905 GLN A N 1
ATOM 7148 C CA . GLN A 1 905 ? 44.625 -4.164 -39.106 1.00 78.94 905 GLN A CA 1
ATOM 7149 C C . GLN A 1 905 ? 44.403 -5.663 -38.831 1.00 78.94 905 GLN A C 1
ATOM 7151 O O . GLN A 1 905 ? 44.482 -6.106 -37.691 1.00 78.94 905 GLN A O 1
ATOM 7156 N N . TYR A 1 906 ? 44.181 -6.464 -39.881 1.00 81.56 906 TYR A N 1
ATOM 7157 C CA . TYR A 1 906 ? 44.129 -7.927 -39.771 1.00 81.56 906 TYR A CA 1
ATOM 7158 C C . TYR A 1 906 ? 45.490 -8.563 -39.474 1.00 81.56 906 TYR A C 1
ATOM 7160 O O . TYR A 1 906 ? 45.536 -9.618 -38.861 1.00 81.56 906 TYR A O 1
ATOM 7168 N N . GLU A 1 907 ? 46.588 -7.963 -39.936 1.00 81.50 907 GLU A N 1
ATOM 7169 C CA . GLU A 1 907 ? 47.944 -8.421 -39.607 1.00 81.50 907 GLU A CA 1
ATOM 7170 C C . GLU A 1 907 ? 48.362 -8.045 -38.177 1.00 81.50 907 GLU A C 1
ATOM 7172 O O . GLU A 1 907 ? 49.274 -8.665 -37.628 1.00 81.50 907 GLU A O 1
ATOM 7177 N N . SER A 1 908 ? 47.733 -7.020 -37.588 1.00 76.00 908 SER A N 1
ATOM 7178 C CA . SER A 1 908 ? 47.983 -6.606 -36.204 1.00 76.00 908 SER A CA 1
ATOM 7179 C C . SER A 1 908 ? 47.168 -7.367 -35.152 1.00 76.00 908 SER A C 1
ATOM 7181 O O . SER A 1 908 ? 47.618 -7.421 -34.006 1.00 76.00 908 SER A O 1
ATOM 7183 N N . GLU A 1 909 ? 46.002 -7.918 -35.524 1.00 67.25 909 GLU A N 1
ATOM 7184 C CA . GLU A 1 909 ? 45.197 -8.852 -34.705 1.00 67.25 909 GLU A CA 1
ATOM 7185 C C . GLU A 1 909 ? 45.841 -10.248 -34.676 1.00 67.25 909 GLU A C 1
ATOM 7187 O O . GLU A 1 909 ? 45.906 -10.847 -33.573 1.00 67.25 909 GLU A O 1
#

Secondary structure (DSSP, 8-state):
-HHHHHHHHHTTSS-HHHHHHHHHHTTGGG-HHHHHHHHHHHHHHHHHHHHHTTTS-TT-SHHHHHHHHHHHHHHHTTSS-HHHHHHHS-HHHHHHTTSSS-HHHHHHHHHHHHHHHHH----B-STTT-HHHHHHHHHHHHT---TTTHHHHHHHHHHHHHHTTB-HHHHHHHHHHHHHH-TT-HHHHHHGGGS-TTHHHHHHHHHHHHHH-SS-SSTT-PPPHHHHHHHHHHHHTTSS-HHHHGGGSSS-HHHHHHHHHHHHHHHHHHHHHTT---TT---TTSHHHHHHHHHHHHHHHHHHHHT-HHHHHHHHHHHHT-HHHHHHHHHHHHHTT--GGGSHHHHHHHHHHHHHHHHHHHGGGSGGGGT-S----SS----------S------TTSPPP-SHHHHHHHHHHHHHHHGGGGGG-HHHHHHHHHHHHHHHHHHHHS--------S-----HHHHHHHHHIIIIIHHHHHHS---HHHHHHHHHHHTTS-HHHHHHHHHHHHHHHHH-HHHHHHHHHHHHHHHHHHTT--TTTHHHHHHHHHHHHTT-HHHHHHHHHHHHTT-GGGHHHHHHHGGG--HHHHHHHHHHHHHHHTS---SB-TTSSSB-HHHHHHHHHHHHHHHH-TTS--HHHHHHHHHHHHTT-GGGHHHHHHHHHHTS-----SS--HHHHHHHTS-TTGGG--S-GGG--TTHHHHHHHHHHHTT-HHHHHHHHHHHHHHHHH---TT---HHHHHHHHHHHHHHHHHHHHHHHHHS-HHHHHHH---HHIIIIIS---HHHHHHHHHHHHHHH-TTGGGS---TTSTTTT--SS--S---------------------TT-HHHHHHHHHHHS--S-TT---S-TTSSS-HHHHHHHHH--HHHH---HHHHHH-

Radius of gyration: 50.19 Å; chains: 1; bounding box: 110×80×166 Å

pLDDT: mean 76.05, std 16.06, range [24.11, 95.38]

Foldseek 3Di:
DLLVLLVCLLVVVDDLVVSVVVLVVVVLVVDVVSLLVNLVSLQVQQVVVQVVCVPPDGQPDSSSLSSLCSVLVCDVVPSDDLVSNVVRHQLVSCCSNVNDPDSVVVVVVVVVVCCCVPPDDPEDQDCVVQVPLVVVLLVLLVVPDDPVCLVVSLVVNVVSCVVRNYDPLNSVLSLLVSCLVVVPRCSSVVSCVVDDLLSVLVSLLVLQVQCVDVVRPDPPDADDLSSLLSVLSCVLVVSDDPVSNQVSHPDHPVVLLVVQVVVLVVLLVLLVCQPPDPPPPPDPDPVPVVVVVVVVVVVVVVSVLSRRVLLSNLLSNLLLQVVVVSVVSQVVCVVSVGHSLVRLVSVVSLLVLLCQQCVQVLVVVDCVVVCPDPPPPPDDPDDDDDDDDDDPPDPSPSRDHHNDLVVCLVPVLVSQLSSFLSCQSPPPSLVSVLSSLLVVVVVVVPPPPPDDPDDPDPPDDVSVVSSLSNCQRHLLSNLLVHFQDLVSLQSSCSVLVVDDLVSSLVSLVSSVVVCVSDSSSSSSLSVLLSQLVVLLVVQDPVCLQVSLVSLQRSCRSPLLSNLLSVLVVLLVPLNCLVSVLSSCPPHDLSSLQSNLSSLLVVVPDPDPQDDPVLADGRSSLLSSLLSLLSNCLSVVVHQCQVVLVSVLVCLVVLPLSNLSSLLSNLVRLVVQDDDPDADPLQVLLCLAAQVSVDPDPDPVSDRLRRLVSVVCSCQVVLSLVSVLLSLQVSLVCLVVDPPVPNPDPSNSVVSNVSSVRSNVSSLLSCQQAPDLVSLLVSDDFLLCSCPVSVGPNLSSLVSLLSNQLCLEPVSVLGDRHPSYPPVPDPPDDPDDPDDDDDDDDDDDDPDRDRSHLPDPRNLVSSQNSQQDDDDPPDDPDRPCPPPHSSRVSVVSNDDSNVVDHSVVSVVVD